Protein AF-0000000086890021 (afdb_homodimer)

InterPro domains:
  IPR001680 WD40 repeat [PF00400] (161-189)
  IPR001680 WD40 repeat [PF00400] (244-278)
  IPR001680 WD40 repeat [PF00400] (332-359)
  IPR001680 WD40 repeat [PS50082] (248-287)
  IPR001680 WD40 repeat [SM00320] (62-102)
  IPR001680 WD40 repeat [SM00320] (107-145)
  IPR001680 WD40 repeat [SM00320] (153-190)
  IPR001680 WD40 repeat [SM00320] (195-237)
  IPR001680 WD40 repeat [SM00320] (241-278)
  IPR001680 WD40 repeat [SM00320] (323-361)
  IPR001680 WD40 repeat [SM00320] (365-401)
  IPR001810 F-box domain [PF12937] (21-64)
  IPR001810 F-box domain [PS50181] (17-64)
  IPR015943 WD40/YVTN repeat-like-containing domain superfamily [G3DSA:2.130.10.10] (64-290)
  IPR015943 WD40/YVTN repeat-like-containing domain superfamily [G3DSA:2.130.10.10] (291-411)
  IPR036047 F-box-like domain superfamily [SSF81383] (19-305)
  IPR036322 WD40-repeat-containing domain superfamily [SSF50978] (89-401)

pLDDT: mean 88.98, std 16.71, range [21.19, 98.62]

Structure (mmCIF, N/CA/C/O backbone):
data_AF-0000000086890021-model_v1
#
loop_
_entity.id
_entity.type
_entity.pdbx_description
1 polymer 'F-box/WD repeat-containing protein 9-like'
#
loop_
_atom_site.group_PDB
_atom_site.id
_atom_site.type_symbol
_atom_site.label_atom_id
_atom_site.label_alt_id
_atom_site.label_comp_id
_atom_site.label_asym_id
_atom_site.label_entity_id
_atom_site.label_seq_id
_atom_site.pdbx_PDB_ins_code
_atom_site.Cartn_x
_atom_site.Cartn_y
_atom_site.Cartn_z
_atom_site.occupancy
_atom_site.B_iso_or_equiv
_atom_site.auth_seq_id
_atom_site.auth_comp_id
_atom_site.auth_asym_id
_atom_site.auth_atom_id
_atom_site.pdbx_PDB_model_num
ATOM 1 N N . MET A 1 1 ? 7.918 53.625 -31 1 24.52 1 MET A N 1
ATOM 2 C CA . MET A 1 1 ? 7.988 52.188 -31.219 1 24.52 1 MET A CA 1
ATOM 3 C C . MET A 1 1 ? 8.453 51.438 -29.953 1 24.52 1 MET A C 1
ATOM 5 O O . MET A 1 1 ? 9.633 51.5 -29.609 1 24.52 1 MET A O 1
ATOM 9 N N . CYS A 1 2 ? 7.539 51.375 -28.906 1 26 2 CYS A N 1
ATOM 10 C CA . CYS A 1 2 ? 7.555 51.219 -27.453 1 26 2 CYS A CA 1
ATOM 11 C C . CYS A 1 2 ? 7.977 49.781 -27.078 1 26 2 CYS A C 1
ATOM 13 O O . CYS A 1 2 ? 7.34 48.812 -27.5 1 26 2 CYS A O 1
ATOM 15 N N . ASP A 1 3 ? 9.289 49.562 -26.984 1 23.36 3 ASP A N 1
ATOM 16 C CA . ASP A 1 3 ? 10.086 48.375 -26.734 1 23.36 3 ASP A CA 1
ATOM 17 C C . ASP A 1 3 ? 9.641 47.656 -25.453 1 23.36 3 ASP A C 1
ATOM 19 O O . ASP A 1 3 ? 9.711 48.25 -24.359 1 23.36 3 ASP A O 1
ATOM 23 N N . GLU A 1 4 ? 8.555 46.844 -25.547 1 22.98 4 GLU A N 1
ATOM 24 C CA . GLU A 1 4 ? 7.812 46.031 -24.594 1 22.98 4 GLU A CA 1
ATOM 25 C C . GLU A 1 4 ? 8.742 45.062 -23.875 1 22.98 4 GLU A C 1
ATOM 27 O O . GLU A 1 4 ? 9.258 44.094 -24.484 1 22.98 4 GLU A O 1
ATOM 32 N N . SER A 1 5 ? 9.648 45.594 -23.016 1 21.84 5 SER A N 1
ATOM 33 C CA . SER A 1 5 ? 10.586 44.75 -22.266 1 21.84 5 SER A CA 1
ATOM 34 C C . SER A 1 5 ? 9.852 43.719 -21.422 1 21.84 5 SER A C 1
ATOM 36 O O . SER A 1 5 ? 9.102 44.062 -20.516 1 21.84 5 SER A O 1
ATOM 38 N N . ALA A 1 6 ? 9.422 42.531 -22.031 1 25.72 6 ALA A N 1
ATOM 39 C CA . ALA A 1 6 ? 8.836 41.281 -21.516 1 25.72 6 ALA A CA 1
ATOM 40 C C . ALA A 1 6 ? 9.609 40.781 -20.312 1 25.72 6 ALA A C 1
ATOM 42 O O . ALA A 1 6 ? 10.75 40.312 -20.453 1 25.72 6 ALA A O 1
ATOM 43 N N . SER A 1 7 ? 9.562 41.531 -19.203 1 21.59 7 SER A N 1
ATOM 44 C CA . SER A 1 7 ? 10.25 41.125 -17.984 1 21.59 7 SER A CA 1
ATOM 45 C C . SER A 1 7 ? 9.922 39.656 -17.656 1 21.59 7 SER A C 1
ATOM 47 O O . SER A 1 7 ? 8.742 39.281 -17.578 1 21.59 7 SER A O 1
ATOM 49 N N . CYS A 1 8 ? 10.82 38.688 -18.016 1 22.77 8 CYS A N 1
ATOM 50 C CA . CYS A 1 8 ? 10.914 37.25 -17.812 1 22.77 8 CYS A CA 1
ATOM 51 C C . CYS A 1 8 ? 10.742 36.875 -16.344 1 22.77 8 CYS A C 1
ATOM 53 O O . CYS A 1 8 ? 11.602 37.188 -15.516 1 22.77 8 CYS A O 1
ATOM 55 N N . ALA A 1 9 ? 9.531 36.969 -15.836 1 25.89 9 ALA A N 1
ATOM 56 C CA . ALA A 1 9 ? 9.172 36.375 -14.547 1 25.89 9 ALA A CA 1
ATOM 57 C C . ALA A 1 9 ? 9.766 34.969 -14.406 1 25.89 9 ALA A C 1
ATOM 59 O O . ALA A 1 9 ? 9.336 34.031 -15.086 1 25.89 9 ALA A O 1
ATOM 60 N N . HIS A 1 10 ? 11.109 34.938 -14.312 1 24.89 10 HIS A N 1
ATOM 61 C CA . HIS A 1 10 ? 11.734 33.656 -13.938 1 24.89 10 HIS A CA 1
ATOM 62 C C . HIS A 1 10 ? 11.023 33.031 -12.75 1 24.89 10 HIS A C 1
ATOM 64 O O . HIS A 1 10 ? 10.867 33.656 -11.703 1 24.89 10 HIS A O 1
ATOM 70 N N . ASP A 1 11 ? 10 32.25 -12.992 1 26.8 11 ASP A N 1
ATOM 71 C CA . ASP A 1 11 ? 9.328 31.281 -12.125 1 26.8 11 ASP A CA 1
ATOM 72 C C . ASP A 1 11 ? 10.32 30.578 -11.203 1 26.8 11 ASP A C 1
ATOM 74 O O . ASP A 1 11 ? 11.289 29.984 -11.664 1 26.8 11 ASP A O 1
ATOM 78 N N . SER A 1 12 ? 10.609 31.188 -10.078 1 26.41 12 SER A N 1
ATOM 79 C CA . SER A 1 12 ? 11.391 30.547 -9.016 1 26.41 12 SER A CA 1
ATOM 80 C C . SER A 1 12 ? 10.977 29.094 -8.828 1 26.41 12 SER A C 1
ATOM 82 O O . SER A 1 12 ? 9.852 28.812 -8.406 1 26.41 12 SER A O 1
ATOM 84 N N . GLU A 1 13 ? 11.359 28.188 -9.789 1 30.33 13 GLU A N 1
ATOM 85 C CA . GLU A 1 13 ? 11.375 26.734 -9.641 1 30.33 13 GLU A CA 1
ATOM 86 C C . GLU A 1 13 ? 11.93 26.328 -8.281 1 30.33 13 GLU A C 1
ATOM 88 O O . GLU A 1 13 ? 13.141 26.391 -8.055 1 30.33 13 GLU A O 1
ATOM 93 N N . THR A 1 14 ? 11.336 26.688 -7.18 1 31.55 14 THR A N 1
ATOM 94 C CA . THR A 1 14 ? 11.695 26.062 -5.914 1 31.55 14 THR A CA 1
ATOM 95 C C . THR A 1 14 ? 12.055 24.594 -6.113 1 31.55 14 THR A C 1
ATOM 97 O O . THR A 1 14 ? 11.32 23.859 -6.766 1 31.55 14 THR A O 1
ATOM 100 N N . ASP A 1 15 ? 13.297 24.281 -6.086 1 33.34 15 ASP A N 1
ATOM 101 C CA . ASP A 1 15 ? 13.922 22.969 -6.062 1 33.34 15 ASP A CA 1
ATOM 102 C C . ASP A 1 15 ? 13.109 22 -5.215 1 33.34 15 ASP A C 1
ATOM 104 O O . ASP A 1 15 ? 13.305 21.906 -4 1 33.34 15 ASP A O 1
ATOM 108 N N . ALA A 1 16 ? 11.859 21.953 -5.258 1 36.53 16 ALA A N 1
ATOM 109 C CA . ALA A 1 16 ? 11.117 20.844 -4.652 1 36.53 16 ALA A CA 1
ATOM 110 C C . ALA A 1 16 ? 11.828 19.516 -4.887 1 36.53 16 ALA A C 1
ATOM 112 O O . ALA A 1 16 ? 11.984 19.078 -6.031 1 36.53 16 ALA A O 1
ATOM 113 N N . GLN A 1 17 ? 12.789 19.109 -4.137 1 38.84 17 GLN A N 1
ATOM 114 C CA . GLN A 1 17 ? 13.234 17.719 -4.16 1 38.84 17 GLN A CA 1
ATOM 115 C C . GLN A 1 17 ? 12.109 16.781 -4.602 1 38.84 17 GLN A C 1
ATOM 117 O O . GLN A 1 17 ? 11.039 16.766 -3.998 1 38.84 17 GLN A O 1
ATOM 122 N N . MET A 1 18 ? 12.016 16.5 -5.805 1 42.06 18 MET A N 1
ATOM 123 C CA . MET A 1 18 ? 11.039 15.609 -6.445 1 42.06 18 MET A CA 1
ATOM 124 C C . MET A 1 18 ? 10.805 14.367 -5.598 1 42.06 18 MET A C 1
ATOM 126 O O . MET A 1 18 ? 11.742 13.625 -5.301 1 42.06 18 MET A O 1
ATOM 130 N N . SER A 1 19 ? 9.953 14.492 -4.637 1 50.53 19 SER A N 1
ATOM 131 C CA . SER A 1 19 ? 9.516 13.305 -3.908 1 50.53 19 SER A CA 1
ATOM 132 C C . SER A 1 19 ? 9.086 12.203 -4.867 1 50.53 19 SER A C 1
ATOM 134 O O . SER A 1 19 ? 8.688 12.477 -6.004 1 50.53 19 SER A O 1
ATOM 136 N N . LEU A 1 20 ? 9.555 11.055 -4.656 1 53.44 20 LEU A N 1
ATOM 137 C CA . LEU A 1 20 ? 9.164 9.867 -5.41 1 53.44 20 LEU A CA 1
ATOM 138 C C . LEU A 1 20 ? 7.688 9.914 -5.781 1 53.44 20 LEU A C 1
ATOM 140 O O . LEU A 1 20 ? 7.285 9.383 -6.812 1 53.44 20 LEU A O 1
ATOM 144 N N . LEU A 1 21 ? 6.91 10.68 -4.938 1 55 21 LEU A N 1
ATOM 145 C CA . LEU A 1 21 ? 5.473 10.75 -5.172 1 55 21 LEU A CA 1
ATOM 146 C C . LEU A 1 21 ? 5.156 11.633 -6.367 1 55 21 LEU A C 1
ATOM 148 O O . LEU A 1 21 ? 4.07 11.539 -6.949 1 55 21 LEU A O 1
ATOM 152 N N . ASP A 1 22 ? 6.129 12.57 -6.652 1 61.25 22 ASP A N 1
ATOM 153 C CA . ASP A 1 22 ? 5.91 13.445 -7.805 1 61.25 22 ASP A CA 1
ATOM 154 C C . ASP A 1 22 ? 6.402 12.789 -9.094 1 61.25 22 ASP A C 1
ATOM 156 O O . ASP A 1 22 ? 6.234 13.344 -10.18 1 61.25 22 ASP A O 1
ATOM 160 N N . LEU A 1 23 ? 6.938 11.555 -8.781 1 66.69 23 LEU A N 1
ATOM 161 C CA . LEU A 1 23 ? 7.512 10.898 -9.953 1 66.69 23 LEU A CA 1
ATOM 162 C C . LEU A 1 23 ? 6.422 10.25 -10.797 1 66.69 23 LEU A C 1
ATOM 164 O O . LEU A 1 23 ? 5.492 9.641 -10.266 1 66.69 23 LEU A O 1
ATOM 168 N N . PRO A 1 24 ? 6.504 10.492 -12.055 1 78.12 24 PRO A N 1
ATOM 169 C CA . PRO A 1 24 ? 5.59 9.797 -12.969 1 78.12 24 PRO A CA 1
ATOM 170 C C . PRO A 1 24 ? 5.621 8.281 -12.789 1 78.12 24 PRO A C 1
ATOM 172 O O . PRO A 1 24 ? 6.629 7.727 -12.336 1 78.12 24 PRO A O 1
ATOM 175 N N . ILE A 1 25 ? 4.457 7.672 -12.953 1 82.88 25 ILE A N 1
ATOM 176 C CA . ILE A 1 25 ? 4.277 6.234 -12.797 1 82.88 25 ILE A CA 1
ATOM 177 C C . ILE A 1 25 ? 5.34 5.488 -13.609 1 82.88 25 ILE A C 1
ATOM 179 O O . ILE A 1 25 ? 5.758 4.391 -13.234 1 82.88 25 ILE A O 1
ATOM 183 N N . GLU A 1 26 ? 5.836 6.125 -14.57 1 83.94 26 GLU A N 1
ATOM 184 C CA . GLU A 1 26 ? 6.809 5.516 -15.469 1 83.94 26 GLU A CA 1
ATOM 185 C C . GLU A 1 26 ? 8.109 5.188 -14.742 1 83.94 26 GLU A C 1
ATOM 187 O O . GLU A 1 26 ? 8.781 4.211 -15.07 1 83.94 26 GLU A O 1
ATOM 192 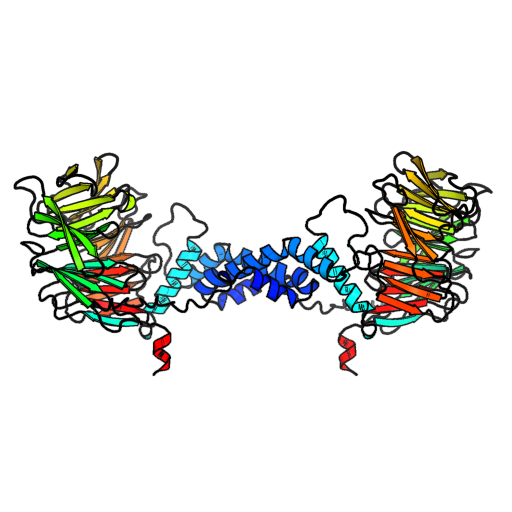N N . ILE A 1 27 ? 8.43 6.062 -13.797 1 85.06 27 ILE A N 1
ATOM 193 C CA . ILE A 1 27 ? 9.656 5.832 -13.055 1 85.06 27 ILE A CA 1
ATOM 194 C C . ILE A 1 27 ? 9.508 4.59 -12.172 1 85.06 27 ILE A C 1
ATOM 196 O O . ILE A 1 27 ? 10.43 3.785 -12.055 1 85.06 27 ILE A O 1
ATOM 200 N N . PHE A 1 28 ? 8.352 4.426 -11.547 1 88.31 28 PHE A N 1
ATOM 201 C CA . PHE A 1 28 ? 8.094 3.248 -10.727 1 88.31 28 PHE A CA 1
ATOM 202 C C . PHE A 1 28 ? 8.156 1.978 -11.562 1 88.31 28 PHE A C 1
ATOM 204 O O . PHE A 1 28 ? 8.727 0.972 -11.141 1 88.31 28 PHE A O 1
ATOM 211 N N . LEU A 1 29 ? 7.559 2.041 -12.727 1 89.06 29 LEU A N 1
ATOM 212 C CA . LEU A 1 29 ? 7.582 0.903 -13.633 1 89.06 29 LEU A CA 1
ATOM 213 C C . LEU A 1 29 ? 9.008 0.58 -14.07 1 89.06 29 LEU A C 1
ATOM 215 O O . LEU A 1 29 ? 9.367 -0.591 -14.211 1 89.06 29 LEU A O 1
ATOM 219 N N . HIS A 1 30 ? 9.758 1.675 -14.305 1 88.44 30 HIS A N 1
ATOM 220 C CA . HIS A 1 30 ? 11.156 1.497 -14.664 1 88.44 30 HIS A CA 1
ATOM 221 C C . HIS A 1 30 ? 11.93 0.801 -13.547 1 88.44 30 HIS A C 1
ATOM 223 O O . HIS A 1 30 ? 12.742 -0.086 -13.812 1 88.44 30 HIS A O 1
ATOM 229 N N . ILE A 1 31 ? 11.68 1.181 -12.32 1 88.12 31 ILE A N 1
ATOM 230 C CA . ILE A 1 31 ? 12.312 0.533 -11.18 1 88.12 31 ILE A CA 1
ATOM 231 C C . ILE A 1 31 ? 11.922 -0.943 -11.141 1 88.12 31 ILE A C 1
ATOM 233 O O . ILE A 1 31 ? 12.781 -1.812 -10.945 1 88.12 31 ILE A O 1
ATOM 237 N N . CYS A 1 32 ? 10.672 -1.256 -11.359 1 90.69 32 CYS A N 1
ATOM 238 C CA . CYS A 1 32 ? 10.172 -2.627 -11.344 1 90.69 32 CYS A CA 1
ATOM 239 C C . CYS A 1 32 ? 10.828 -3.459 -12.438 1 90.69 32 CYS A C 1
ATOM 241 O O . CYS A 1 32 ? 10.984 -4.672 -12.297 1 90.69 32 CYS A O 1
ATOM 243 N N . SER A 1 33 ? 11.18 -2.826 -13.516 1 89.75 33 SER A N 1
ATOM 244 C CA . SER A 1 33 ? 11.742 -3.539 -14.656 1 89.75 33 SER A CA 1
ATOM 245 C C . SER A 1 33 ? 13.117 -4.117 -14.32 1 89.75 33 SER A C 1
ATOM 247 O O . SER A 1 33 ? 13.594 -5.027 -15 1 89.75 33 SER A O 1
ATOM 249 N N . PHE A 1 34 ? 13.773 -3.576 -13.266 1 91 34 PHE A N 1
ATOM 250 C CA . PHE A 1 34 ? 15.102 -4.039 -12.898 1 91 34 PHE A CA 1
ATOM 251 C C . PHE A 1 34 ? 15.023 -5.215 -11.93 1 91 34 PHE A C 1
ATOM 253 O O . PHE A 1 34 ? 16.031 -5.836 -11.609 1 91 34 PHE A O 1
ATOM 260 N N . LEU A 1 35 ? 13.875 -5.547 -11.477 1 92.75 35 LEU A N 1
ATOM 261 C CA . LEU A 1 35 ? 13.719 -6.582 -10.453 1 92.75 35 LEU A CA 1
ATOM 262 C C . LEU A 1 35 ? 13.055 -7.824 -11.039 1 92.75 35 LEU A C 1
ATOM 264 O O . LEU A 1 35 ? 12.273 -7.73 -11.992 1 92.75 35 LEU A O 1
ATOM 268 N N . GLU A 1 36 ? 13.375 -8.969 -10.453 1 93.81 36 GLU A N 1
ATOM 269 C CA . GLU A 1 36 ? 12.742 -10.227 -10.859 1 93.81 36 GLU A CA 1
ATOM 270 C C . GLU A 1 36 ? 11.281 -10.266 -10.43 1 93.81 36 GLU A C 1
ATOM 272 O O . GLU A 1 36 ? 10.906 -9.672 -9.414 1 93.81 36 GLU A O 1
ATOM 277 N N . ALA A 1 37 ? 10.477 -10.977 -11.172 1 94.06 37 ALA A N 1
ATOM 278 C CA . ALA A 1 37 ? 9.055 -11.086 -10.875 1 94.06 37 ALA A CA 1
ATOM 279 C C . ALA A 1 37 ? 8.82 -11.648 -9.477 1 94.06 37 ALA A C 1
ATOM 281 O O . ALA A 1 37 ? 7.906 -11.211 -8.773 1 94.06 37 ALA A O 1
ATOM 282 N N . SER A 1 38 ? 9.594 -12.555 -9.109 1 93.69 38 SER A N 1
ATOM 283 C CA . SER A 1 38 ? 9.445 -13.156 -7.785 1 93.69 38 SER A CA 1
ATOM 284 C C . SER A 1 38 ? 9.68 -12.133 -6.684 1 93.69 38 SER A C 1
ATOM 286 O O . SER A 1 38 ? 8.953 -12.102 -5.691 1 93.69 38 SER A O 1
ATOM 288 N N . THR A 1 39 ? 10.727 -11.312 -6.867 1 93 39 THR A N 1
ATOM 289 C CA . THR A 1 39 ? 11.031 -10.258 -5.906 1 93 39 THR A CA 1
ATOM 290 C C . THR A 1 39 ? 9.891 -9.242 -5.84 1 93 39 THR A C 1
ATOM 292 O O . THR A 1 39 ? 9.5 -8.812 -4.754 1 93 39 THR A O 1
ATOM 295 N N . LEU A 1 40 ? 9.422 -8.883 -6.984 1 93.62 40 LEU A N 1
ATOM 296 C CA . LEU A 1 40 ? 8.32 -7.926 -7.051 1 93.62 40 LEU A CA 1
ATOM 297 C C . LEU A 1 40 ? 7.078 -8.477 -6.363 1 93.62 40 LEU A C 1
ATOM 299 O O . LEU A 1 40 ? 6.457 -7.789 -5.551 1 93.62 40 LEU A O 1
ATOM 303 N N . ALA A 1 41 ? 6.789 -9.695 -6.613 1 92.25 41 ALA A N 1
ATOM 304 C CA . ALA A 1 41 ? 5.527 -10.297 -6.18 1 92.25 41 ALA A CA 1
ATOM 305 C C . ALA A 1 41 ? 5.59 -10.695 -4.707 1 92.25 41 ALA A C 1
ATOM 307 O O . ALA A 1 41 ? 4.625 -10.508 -3.967 1 92.25 41 ALA A O 1
ATOM 308 N N . TYR A 1 42 ? 6.75 -11.164 -4.305 1 91.5 42 TYR A N 1
ATOM 309 C CA . TYR A 1 42 ? 6.758 -11.812 -2.998 1 91.5 42 TYR A CA 1
ATOM 310 C C . TYR A 1 42 ? 7.539 -10.984 -1.984 1 91.5 42 TYR A C 1
ATOM 312 O O . TYR A 1 42 ? 7.527 -11.281 -0.788 1 91.5 42 TYR A O 1
ATOM 320 N N . THR A 1 43 ? 8.227 -9.953 -2.369 1 89.94 43 THR A N 1
ATOM 321 C CA . THR A 1 43 ? 8.984 -9.125 -1.443 1 89.94 43 THR A CA 1
ATOM 322 C C . THR A 1 43 ? 8.508 -7.672 -1.499 1 89.94 43 THR A C 1
ATOM 324 O O . THR A 1 43 ? 7.922 -7.172 -0.54 1 89.94 43 THR A O 1
ATOM 327 N N . LEU A 1 44 ? 8.641 -7.09 -2.648 1 91.06 44 LEU A N 1
ATOM 328 C CA . LEU A 1 44 ? 8.367 -5.66 -2.762 1 91.06 44 LEU A CA 1
ATOM 329 C C . LEU A 1 44 ? 6.891 -5.371 -2.496 1 91.06 44 LEU A C 1
ATOM 331 O O . LEU A 1 44 ? 6.562 -4.465 -1.728 1 91.06 44 LEU A O 1
ATOM 335 N N . SER A 1 45 ? 5.992 -6.156 -3.098 1 90.69 45 SER A N 1
ATOM 336 C CA . SER A 1 45 ? 4.555 -5.922 -2.971 1 90.69 45 SER A CA 1
ATOM 337 C C . SER A 1 45 ? 4.098 -6.07 -1.524 1 90.69 45 SER A C 1
ATOM 339 O O . SER A 1 45 ? 3.494 -5.156 -0.961 1 90.69 45 SER A O 1
ATOM 341 N N . PRO A 1 46 ? 4.465 -7.141 -0.875 1 90.81 46 PRO A N 1
ATOM 342 C CA . PRO A 1 46 ? 4.008 -7.281 0.511 1 90.81 46 PRO A CA 1
ATOM 343 C C . PRO A 1 46 ? 4.66 -6.262 1.448 1 90.81 46 PRO A C 1
ATOM 345 O O . PRO A 1 46 ? 4.023 -5.805 2.402 1 90.81 46 PRO A O 1
ATOM 348 N N . VAL A 1 47 ? 5.93 -5.93 1.242 1 89.38 47 VAL A N 1
ATOM 349 C CA . VAL A 1 47 ? 6.629 -4.961 2.078 1 89.38 47 VAL A CA 1
ATOM 350 C C . VAL A 1 47 ? 5.977 -3.588 1.935 1 89.38 47 VAL A C 1
ATOM 352 O O . VAL A 1 47 ? 5.719 -2.908 2.93 1 89.38 47 VAL A O 1
ATOM 355 N N . CYS A 1 48 ? 5.738 -3.197 0.679 1 90.62 48 CYS A N 1
ATOM 356 C CA . CYS A 1 48 ? 5.102 -1.911 0.429 1 90.62 48 CYS A CA 1
ATOM 357 C C . CYS A 1 48 ? 3.686 -1.887 0.992 1 90.62 48 CYS A C 1
ATOM 359 O O . CYS A 1 48 ? 3.24 -0.867 1.521 1 90.62 48 CYS A O 1
ATOM 361 N N . LYS A 1 49 ? 2.971 -2.963 0.874 1 90.88 49 LYS A N 1
ATOM 362 C CA . LYS A 1 49 ? 1.639 -3.059 1.465 1 90.88 49 LYS A CA 1
ATOM 363 C C . LYS A 1 49 ? 1.693 -2.863 2.977 1 90.88 49 LYS A C 1
ATOM 365 O O . LYS A 1 49 ? 0.895 -2.111 3.541 1 90.88 49 LYS A O 1
ATOM 370 N N . GLN A 1 50 ? 2.648 -3.477 3.607 1 90.31 50 GLN A N 1
ATOM 371 C CA . GLN A 1 50 ? 2.758 -3.42 5.059 1 90.31 50 GLN A CA 1
ATOM 372 C C . GLN A 1 50 ? 3.08 -2.006 5.535 1 90.31 50 GLN A C 1
ATOM 374 O O . GLN A 1 50 ? 2.461 -1.502 6.473 1 90.31 50 GLN A O 1
ATOM 379 N N . PHE A 1 51 ? 4.02 -1.34 4.891 1 92 51 PHE A N 1
ATOM 380 C CA . PHE A 1 51 ? 4.352 0.033 5.246 1 92 51 PHE A CA 1
ATOM 381 C C . PHE A 1 51 ? 3.162 0.957 5.02 1 92 51 PHE A C 1
ATOM 383 O O . PHE A 1 51 ? 2.873 1.824 5.844 1 92 51 PHE A O 1
ATOM 390 N N . TYR A 1 52 ? 2.506 0.71 3.914 1 90.81 52 TYR A N 1
ATOM 391 C CA . TYR A 1 52 ? 1.352 1.541 3.596 1 90.81 52 TYR A CA 1
ATOM 392 C C . TYR A 1 52 ? 0.271 1.404 4.66 1 90.81 52 TYR A C 1
ATOM 394 O O . TYR A 1 52 ? -0.298 2.402 5.109 1 90.81 52 TYR A O 1
ATOM 402 N N . LEU A 1 53 ? 0.078 0.214 5.109 1 90.19 53 LEU A N 1
ATOM 403 C CA . LEU A 1 53 ? -0.967 -0.042 6.094 1 90.19 53 LEU A CA 1
ATOM 404 C C . LEU A 1 53 ? -0.575 0.513 7.457 1 90.19 53 LEU A C 1
ATOM 406 O O . LEU A 1 53 ? -1.406 1.095 8.156 1 90.19 53 LEU A O 1
ATOM 410 N N . ILE A 1 54 ? 0.618 0.382 7.836 1 91.44 54 ILE A N 1
ATOM 411 C CA . ILE A 1 54 ? 1.112 0.862 9.125 1 91.44 54 ILE A CA 1
ATOM 412 C C . ILE A 1 54 ? 1.015 2.385 9.18 1 91.44 54 ILE A C 1
ATOM 414 O O . ILE A 1 54 ? 0.578 2.951 10.18 1 91.44 54 ILE A O 1
ATOM 418 N N . LEU A 1 55 ? 1.332 3.094 8.109 1 92.88 55 LEU A N 1
ATOM 419 C CA . LEU A 1 55 ? 1.413 4.551 8.094 1 92.88 55 LEU A CA 1
ATOM 420 C C . LEU A 1 55 ? 0.032 5.172 7.914 1 92.88 55 LEU A C 1
ATOM 422 O O . LEU A 1 55 ? -0.154 6.367 8.156 1 92.88 55 LEU A O 1
ATOM 426 N N . ARG A 1 56 ? -0.839 4.316 7.461 1 90.19 56 ARG A N 1
ATOM 427 C CA . ARG A 1 56 ? -2.215 4.785 7.328 1 90.19 56 ARG A CA 1
ATOM 428 C C . ARG A 1 56 ? -2.951 4.699 8.664 1 90.19 56 ARG A C 1
ATOM 430 O O . ARG A 1 56 ? -3.916 5.43 8.891 1 90.19 56 ARG A O 1
ATOM 437 N N . ASP A 1 57 ? -2.441 3.928 9.547 1 89.81 57 ASP A N 1
ATOM 438 C CA . ASP A 1 57 ? -3.055 3.727 10.852 1 89.81 57 ASP A CA 1
ATOM 439 C C . ASP A 1 57 ? -2.643 4.832 11.828 1 89.81 57 ASP A C 1
ATOM 441 O O . ASP A 1 57 ? -1.466 5.184 11.914 1 89.81 57 ASP A O 1
ATOM 445 N N . ASP A 1 58 ? -3.559 5.254 12.664 1 91.19 58 ASP A N 1
ATOM 446 C CA . ASP A 1 58 ? -3.33 6.371 13.578 1 91.19 58 ASP A CA 1
ATOM 447 C C . ASP A 1 58 ? -2.486 5.934 14.773 1 91.19 58 ASP A C 1
ATOM 449 O O . ASP A 1 58 ? -1.893 6.773 15.461 1 91.19 58 ASP A O 1
ATOM 453 N N . SER A 1 59 ? -2.469 4.695 15.031 1 90.12 59 SER A N 1
ATOM 454 C CA . SER A 1 59 ? -1.824 4.195 16.234 1 90.12 59 SER A CA 1
ATOM 455 C C . SER A 1 59 ? -0.348 4.578 16.281 1 90.12 59 SER A C 1
ATOM 457 O O . SER A 1 59 ? 0.177 4.941 17.328 1 90.12 59 SER A O 1
ATOM 459 N N . LEU A 1 60 ? 0.249 4.5 15.164 1 91.81 60 LEU A N 1
ATOM 460 C CA . LEU A 1 60 ? 1.664 4.852 15.117 1 91.81 60 LEU A CA 1
ATOM 461 C C . LEU A 1 60 ? 1.869 6.328 15.445 1 91.81 60 LEU A C 1
ATOM 463 O O . LEU A 1 60 ? 2.75 6.672 16.234 1 91.81 60 LEU A O 1
ATOM 467 N N . TRP A 1 61 ? 1.084 7.148 14.828 1 93.25 61 TRP A N 1
ATOM 468 C CA . TRP A 1 61 ? 1.226 8.586 15 1 93.25 61 TRP A CA 1
ATOM 469 C C . TRP A 1 61 ? 0.895 9 16.438 1 93.25 61 TRP A C 1
ATOM 471 O O . TRP A 1 61 ? 1.591 9.828 17.016 1 93.25 61 TRP A O 1
ATOM 481 N N . LYS A 1 62 ? -0.197 8.445 16.984 1 91.19 62 LYS A N 1
ATOM 482 C CA . LYS A 1 62 ? -0.569 8.711 18.375 1 91.19 62 LYS A CA 1
ATOM 483 C C . LYS A 1 62 ? 0.563 8.336 19.328 1 91.19 62 LYS A C 1
ATOM 485 O O . LYS A 1 62 ? 0.881 9.102 20.234 1 91.19 62 LYS A O 1
ATOM 490 N N . ALA A 1 63 ? 1.134 7.172 19.094 1 91.44 63 ALA A N 1
ATOM 491 C CA . ALA A 1 63 ? 2.236 6.715 19.938 1 91.44 63 ALA A CA 1
ATOM 492 C C . ALA A 1 63 ? 3.432 7.656 19.828 1 91.44 63 ALA A C 1
ATOM 494 O O . ALA A 1 63 ? 4.094 7.938 20.828 1 91.44 63 ALA A O 1
ATOM 495 N N . ARG A 1 64 ? 3.678 8.117 18.656 1 92.31 64 ARG A N 1
ATOM 496 C CA . ARG A 1 64 ? 4.805 9.016 18.422 1 92.31 64 ARG A CA 1
ATOM 497 C C . ARG A 1 64 ? 4.594 10.352 19.125 1 92.31 64 ARG A C 1
ATOM 499 O O . ARG A 1 64 ? 5.52 10.883 19.734 1 92.31 64 ARG A O 1
ATOM 506 N N . VAL A 1 65 ? 3.408 10.875 19.031 1 93.25 65 VAL A N 1
ATOM 507 C CA . VAL A 1 65 ? 3.07 12.141 19.672 1 93.25 65 VAL A CA 1
ATOM 508 C C . VAL A 1 65 ? 3.152 11.992 21.188 1 93.25 65 VAL A C 1
ATOM 510 O O . VAL A 1 65 ? 3.715 12.852 21.875 1 93.25 65 VAL A O 1
ATOM 513 N N . ASN A 1 66 ? 2.646 10.914 21.719 1 91.19 66 ASN A N 1
ATOM 514 C CA . ASN A 1 66 ? 2.604 10.688 23.156 1 91.19 66 ASN A CA 1
ATOM 515 C C . ASN A 1 66 ? 4.004 10.5 23.734 1 91.19 66 ASN A C 1
ATOM 517 O O . ASN A 1 66 ? 4.223 10.727 24.938 1 91.19 66 ASN A O 1
ATOM 521 N N . ARG A 1 67 ? 4.918 10.125 22.938 1 90.62 67 ARG A N 1
ATOM 522 C CA . ARG A 1 67 ? 6.281 9.898 23.391 1 90.62 67 ARG A CA 1
ATOM 523 C C . ARG A 1 67 ? 7.062 11.203 23.469 1 90.62 67 ARG A C 1
ATOM 525 O O . ARG A 1 67 ? 8.125 11.266 24.078 1 90.62 67 ARG A O 1
ATOM 532 N N . MET A 1 68 ? 6.582 12.266 22.875 1 90.38 68 MET A N 1
ATOM 533 C CA . MET A 1 68 ? 7.312 13.531 22.828 1 90.38 68 MET A CA 1
ATOM 534 C C . MET A 1 68 ? 7.375 14.188 24.203 1 90.38 68 MET A C 1
ATOM 536 O O . MET A 1 68 ? 8.383 14.797 24.562 1 90.38 68 MET A O 1
ATOM 540 N N . TRP A 1 69 ? 6.207 14.109 24.891 1 89.38 69 TRP A N 1
ATOM 541 C CA . TRP A 1 69 ? 6.16 14.68 26.234 1 89.38 69 TRP A CA 1
ATOM 542 C C . TRP A 1 69 ? 5.547 13.688 27.219 1 89.38 69 TRP A C 1
ATOM 544 O O . TRP A 1 69 ? 4.426 13.219 27.031 1 89.38 69 TRP A O 1
ATOM 554 N N . THR A 1 70 ? 6.25 13.391 28.203 1 86.62 70 THR A N 1
ATOM 555 C CA . THR A 1 70 ? 5.793 12.406 29.172 1 86.62 70 THR A CA 1
ATOM 556 C C . THR A 1 70 ? 4.824 13.039 30.172 1 86.62 70 THR A C 1
ATOM 558 O O . THR A 1 70 ? 3.977 12.352 30.75 1 86.62 70 THR A O 1
ATOM 561 N N . ASP A 1 71 ? 4.895 14.312 30.375 1 92.06 71 ASP A N 1
ATOM 562 C CA . ASP A 1 71 ? 4.102 14.977 31.406 1 92.06 71 ASP A CA 1
ATOM 563 C C . ASP A 1 71 ? 3.066 15.914 30.781 1 92.06 71 ASP A C 1
ATOM 565 O O . ASP A 1 71 ? 2.66 16.891 31.406 1 92.06 71 ASP A O 1
ATOM 569 N N . ALA A 1 72 ? 2.727 15.672 29.578 1 93.12 72 ALA A N 1
ATOM 570 C CA . ALA A 1 72 ? 1.729 16.5 28.906 1 93.12 72 ALA A CA 1
ATOM 571 C C . ALA A 1 72 ? 0.874 15.664 27.953 1 93.12 72 ALA A C 1
ATOM 573 O O . ALA A 1 72 ? 1.31 14.617 27.469 1 93.12 72 ALA A O 1
ATOM 574 N N . SER A 1 73 ? -0.258 16.094 27.75 1 93 73 SER A N 1
ATOM 575 C CA . SER A 1 73 ? -1.168 15.398 26.844 1 93 73 SER A CA 1
ATOM 576 C C . SER A 1 73 ? -1.463 16.219 25.594 1 93 73 SER A C 1
ATOM 578 O O . SER A 1 73 ? -1.457 17.453 25.656 1 93 73 SER A O 1
ATOM 580 N N . TYR A 1 74 ? -1.729 15.625 24.547 1 93 74 TYR A N 1
ATOM 581 C CA . TYR A 1 74 ? -2.098 16.234 23.281 1 93 74 TYR A CA 1
ATOM 582 C C . TYR A 1 74 ? -3.324 15.562 22.688 1 93 74 TYR A C 1
ATOM 584 O O . TYR A 1 74 ? -3.416 14.328 22.672 1 93 74 TYR A O 1
ATOM 592 N N . PRO A 1 75 ? -4.234 16.203 22.094 1 89.69 75 PRO A N 1
ATOM 593 C CA . PRO A 1 75 ? -4.367 17.656 22.094 1 89.69 75 PRO A CA 1
ATOM 594 C C . PRO A 1 75 ? -4.855 18.203 23.438 1 89.69 75 PRO A C 1
ATOM 596 O O . PRO A 1 75 ? -5.051 17.438 24.391 1 89.69 75 PRO A O 1
ATOM 599 N N . VAL A 1 76 ? -4.949 19.547 23.5 1 91.25 76 VAL A N 1
ATOM 600 C CA . VAL A 1 76 ? -5.324 20.188 24.75 1 91.25 76 VAL A CA 1
ATOM 601 C C . VAL A 1 76 ? -6.727 19.75 25.156 1 91.25 76 VAL A C 1
ATOM 603 O O . VAL A 1 76 ? -6.992 19.516 26.344 1 91.25 76 VAL A O 1
ATOM 606 N N . LEU A 1 77 ? -7.605 19.688 24.188 1 88.38 77 LEU A N 1
ATOM 607 C CA . LEU A 1 77 ? -8.953 19.172 24.422 1 88.38 77 LEU A CA 1
ATOM 608 C C . LEU A 1 77 ? -9.266 18.016 23.484 1 88.38 77 LEU A C 1
ATOM 610 O O . LEU A 1 77 ? -8.633 17.875 22.438 1 88.38 77 LEU A O 1
ATOM 614 N N . ARG A 1 78 ? -10.25 17.219 23.828 1 81.25 78 ARG A N 1
ATOM 615 C CA . ARG A 1 78 ? -10.672 16.094 23.016 1 81.25 78 ARG A CA 1
ATOM 616 C C . ARG A 1 78 ? -11.281 16.578 21.703 1 81.25 78 ARG A C 1
ATOM 618 O O . ARG A 1 78 ? -12.047 17.547 21.672 1 81.25 78 ARG A O 1
ATOM 625 N N . LEU A 1 79 ? -10.828 15.898 20.656 1 79.12 79 LEU A N 1
ATOM 626 C CA . LEU A 1 79 ? -11.305 16.25 19.328 1 79.12 79 LEU A CA 1
ATOM 627 C C . LEU A 1 79 ? -12.742 15.773 19.125 1 79.12 79 LEU A C 1
ATOM 629 O O . LEU A 1 79 ? -13.133 14.734 19.656 1 79.12 79 LEU A O 1
ATOM 633 N N . ALA A 1 80 ? -13.516 16.594 18.5 1 66.38 80 ALA A N 1
ATOM 634 C CA . ALA A 1 80 ? -14.875 16.156 18.188 1 66.38 80 ALA A CA 1
ATOM 635 C C . ALA A 1 80 ? -14.883 15.039 17.156 1 66.38 80 ALA A C 1
ATOM 637 O O . ALA A 1 80 ? -15.594 14.047 17.312 1 66.38 80 ALA A O 1
ATOM 638 N N . LYS A 1 81 ? -14.258 15.211 15.977 1 64.12 81 LYS A N 1
ATOM 639 C CA . LYS A 1 81 ? -14.289 14.203 14.914 1 64.12 81 LYS A CA 1
ATOM 640 C C . LYS A 1 81 ? -12.883 13.711 14.578 1 64.12 81 LYS A C 1
ATOM 642 O O . LYS A 1 81 ? -11.961 14.508 14.414 1 64.12 81 LYS A O 1
ATOM 647 N N . ASP A 1 82 ? -12.773 12.414 14.906 1 59.75 82 ASP A N 1
ATOM 648 C CA . ASP A 1 82 ? -11.5 11.766 14.641 1 59.75 82 ASP A CA 1
ATOM 649 C C . ASP A 1 82 ? -11.234 11.664 13.141 1 59.75 82 ASP A C 1
ATOM 651 O O . ASP A 1 82 ? -11.945 10.953 12.43 1 59.75 82 ASP A O 1
ATOM 655 N N . ASN A 1 83 ? -10.75 12.711 12.594 1 64.81 83 ASN A N 1
ATOM 656 C CA . ASN A 1 83 ? -10.391 12.562 11.188 1 64.81 83 ASN A CA 1
ATOM 657 C C . ASN A 1 83 ? -9.125 11.727 11.016 1 64.81 83 ASN A C 1
ATOM 659 O O . ASN A 1 83 ? -8.195 11.836 11.812 1 64.81 83 ASN A O 1
ATOM 663 N N . ASN A 1 84 ? -9.25 10.812 10.164 1 70.19 84 ASN A N 1
ATOM 664 C CA . ASN A 1 84 ? -8.242 9.805 9.867 1 70.19 84 ASN A CA 1
ATOM 665 C C . ASN A 1 84 ? -6.875 10.438 9.609 1 70.19 84 ASN A C 1
ATOM 667 O O . ASN A 1 84 ? -5.859 9.742 9.586 1 70.19 84 ASN A O 1
ATOM 671 N N . LEU A 1 85 ? -6.848 11.812 9.641 1 85.5 85 LEU A N 1
ATOM 672 C CA . LEU A 1 85 ? -5.562 12.398 9.281 1 85.5 85 LEU A CA 1
ATOM 673 C C . LEU A 1 85 ? -5.047 13.305 10.391 1 85.5 85 LEU A C 1
ATOM 675 O O . LEU A 1 85 ? -3.92 13.805 10.32 1 85.5 85 LEU A O 1
ATOM 679 N N . PHE A 1 86 ? -5.727 13.422 11.453 1 90.31 86 PHE A N 1
ATOM 680 C CA . PHE A 1 86 ? -5.398 14.398 12.477 1 90.31 86 PHE A CA 1
ATOM 681 C C . PHE A 1 86 ? -4.051 14.094 13.117 1 90.31 86 PHE A C 1
ATOM 683 O O . PHE A 1 86 ? -3.176 14.953 13.18 1 90.31 86 PHE A O 1
ATOM 690 N N . TRP A 1 87 ? -3.945 12.859 13.477 1 91.81 87 TRP A N 1
ATOM 691 C CA . TRP A 1 87 ? -2.75 12.484 14.227 1 91.81 87 TRP A CA 1
ATOM 692 C C . TRP A 1 87 ? -1.512 12.539 13.336 1 91.81 87 TRP A C 1
ATOM 694 O O . TRP A 1 87 ? -0.44 12.961 13.781 1 91.81 87 TRP A O 1
ATOM 704 N N . ARG A 1 88 ? -1.676 12.102 12.148 1 92.88 88 ARG A N 1
ATOM 705 C CA . ARG A 1 88 ? -0.57 12.164 11.203 1 92.88 88 ARG A CA 1
ATOM 706 C C . ARG A 1 88 ? -0.111 13.602 10.984 1 92.88 88 ARG A C 1
ATOM 708 O O . ARG A 1 88 ? 1.078 13.906 11.102 1 92.88 88 ARG A O 1
ATOM 715 N N . LEU A 1 89 ? -1.045 14.477 10.734 1 93.25 89 LEU A N 1
ATOM 716 C CA . LEU A 1 89 ? -0.737 15.883 10.484 1 93.25 89 LEU A CA 1
ATOM 717 C C . LEU A 1 89 ? -0.212 16.562 11.742 1 93.25 89 LEU A C 1
ATOM 719 O O . LEU A 1 89 ? 0.696 17.391 11.672 1 93.25 89 LEU A O 1
ATOM 723 N N . ALA A 1 90 ? -0.781 16.203 12.82 1 94 90 ALA A N 1
ATOM 724 C CA . ALA A 1 90 ? -0.336 16.75 14.094 1 94 90 ALA A CA 1
ATOM 725 C C . ALA A 1 90 ? 1.104 16.328 14.398 1 94 90 ALA A C 1
ATOM 727 O O . ALA A 1 90 ? 1.914 17.156 14.82 1 94 90 ALA A O 1
ATOM 728 N N . CYS A 1 91 ? 1.35 15.062 14.188 1 95.12 91 CYS A N 1
ATOM 729 C CA . CYS A 1 91 ? 2.691 14.562 14.453 1 95.12 91 CYS A CA 1
ATOM 730 C C . CYS A 1 91 ? 3.725 15.281 13.594 1 95.12 91 CYS A C 1
ATOM 732 O O . CYS A 1 91 ? 4.785 15.672 14.094 1 95.12 91 CYS A O 1
ATOM 734 N N . VAL A 1 92 ? 3.416 15.469 12.352 1 95.44 92 VAL A N 1
ATOM 735 C CA . VAL A 1 92 ? 4.312 16.156 11.43 1 95.44 92 VAL A CA 1
ATOM 736 C C . VAL A 1 92 ? 4.543 17.594 11.906 1 95.44 92 VAL A C 1
ATOM 738 O O . VAL A 1 92 ? 5.684 18.062 11.953 1 95.44 92 VAL A O 1
ATOM 741 N N . ALA A 1 93 ? 3.518 18.203 12.25 1 96.06 93 ALA A N 1
ATOM 742 C CA . ALA A 1 93 ? 3.594 19.594 12.68 1 96.06 93 ALA A CA 1
ATOM 743 C C . ALA A 1 93 ? 4.375 19.719 13.992 1 96.06 93 ALA A C 1
ATOM 745 O O . ALA A 1 93 ? 5.215 20.609 14.133 1 96.06 93 ALA A O 1
ATOM 746 N N . LEU A 1 94 ? 4.125 18.891 14.922 1 96.62 94 LEU A N 1
ATOM 747 C CA . LEU A 1 94 ? 4.77 18.922 16.234 1 96.62 94 LEU A CA 1
ATOM 748 C C . LEU A 1 94 ? 6.273 18.719 16.094 1 96.62 94 LEU A C 1
ATOM 750 O O . LEU A 1 94 ? 7.066 19.484 16.656 1 96.62 94 LEU A O 1
ATOM 754 N N . GLU A 1 95 ? 6.633 17.703 15.406 1 94.81 95 GLU A N 1
ATOM 755 C CA . GLU A 1 95 ? 8.055 17.422 15.242 1 94.81 95 GLU A CA 1
ATOM 756 C C . GLU A 1 95 ? 8.773 18.562 14.523 1 94.81 95 GLU A C 1
ATOM 758 O O . GLU A 1 95 ? 9.906 18.891 14.859 1 94.81 95 GLU A O 1
ATOM 763 N N . LYS A 1 96 ? 8.086 19.109 13.539 1 94.38 96 LYS A N 1
ATOM 764 C CA . LYS A 1 96 ? 8.672 20.219 12.812 1 94.38 96 LYS A CA 1
ATOM 765 C C . LYS A 1 96 ? 8.922 21.406 13.742 1 94.38 96 LYS A C 1
ATOM 767 O O . LYS A 1 96 ? 10.008 21.984 13.742 1 94.38 96 LYS A O 1
ATOM 772 N N . GLN A 1 97 ? 7.945 21.75 14.508 1 95.06 97 GLN A N 1
ATOM 773 C CA . GLN A 1 97 ? 8.055 22.922 15.391 1 95.06 97 GLN A CA 1
ATOM 774 C C . GLN A 1 97 ? 9.078 22.672 16.5 1 95.06 97 GLN A C 1
ATOM 776 O O . GLN A 1 97 ? 9.836 23.578 16.844 1 95.06 97 GLN A O 1
ATOM 781 N N . VAL A 1 98 ? 9.094 21.484 17 1 94.25 98 VAL A N 1
ATOM 782 C CA . VAL A 1 98 ? 10.07 21.156 18.031 1 94.25 98 VAL A CA 1
ATOM 783 C C . VAL A 1 98 ? 11.484 21.281 17.469 1 94.25 98 VAL A C 1
ATOM 785 O O . VAL A 1 98 ? 12.367 21.859 18.094 1 94.25 98 VAL A O 1
ATOM 788 N N . LYS A 1 99 ? 11.688 20.781 16.328 1 91.88 99 LYS A N 1
ATOM 789 C CA . LYS A 1 99 ? 13 20.844 15.695 1 91.88 99 LYS A CA 1
ATOM 790 C C . LYS A 1 99 ? 13.391 22.297 15.406 1 91.88 99 LYS A C 1
ATOM 792 O O . LYS A 1 99 ? 14.547 22.672 15.609 1 91.88 99 LYS A O 1
ATOM 797 N N . LEU A 1 100 ? 12.477 23.094 14.969 1 93.06 100 LEU A N 1
ATOM 798 C CA . LEU A 1 100 ? 12.75 24.484 14.594 1 93.06 100 LEU A CA 1
ATOM 799 C C . LEU A 1 100 ? 13.109 25.312 15.812 1 93.06 100 LEU A C 1
ATOM 801 O O . LEU A 1 100 ? 14.102 26.047 15.805 1 93.06 100 LEU A O 1
ATOM 805 N N . TRP A 1 101 ? 12.406 25.203 16.922 1 94.69 101 TRP A N 1
ATOM 806 C CA . TRP A 1 101 ? 12.523 26.141 18.016 1 94.69 101 TRP A CA 1
ATOM 807 C C . TRP A 1 101 ? 13.461 25.609 19.094 1 94.69 101 TRP A C 1
ATOM 809 O O . TRP A 1 101 ? 14.023 26.375 19.875 1 94.69 101 TRP A O 1
ATOM 819 N N . ARG A 1 102 ? 13.633 24.297 19.172 1 90.25 102 ARG A N 1
ATOM 820 C CA . ARG A 1 102 ? 14.625 23.766 20.109 1 90.25 102 ARG A CA 1
ATOM 821 C C . ARG A 1 102 ? 16.047 24.031 19.609 1 90.25 102 ARG A C 1
ATOM 823 O O . ARG A 1 102 ? 16.969 24.234 20.391 1 90.25 102 ARG A O 1
ATOM 830 N N . HIS A 1 103 ? 16.172 23.922 18.297 1 87.75 103 HIS A N 1
ATOM 831 C CA . HIS A 1 103 ? 17.438 24.266 17.672 1 87.75 103 HIS A CA 1
ATOM 832 C C . HIS A 1 103 ? 17.359 25.594 16.953 1 87.75 103 HIS A C 1
ATOM 834 O O . HIS A 1 103 ? 17.281 25.641 15.719 1 87.75 103 HIS A O 1
ATOM 840 N N . GLN A 1 104 ? 17.594 26.594 17.656 1 81.31 104 GLN A N 1
ATOM 841 C CA . GLN A 1 104 ? 17.359 27.953 17.156 1 81.31 104 GLN A CA 1
ATOM 842 C C . GLN A 1 104 ? 18.328 28.312 16.031 1 81.31 104 GLN A C 1
ATOM 844 O O . GLN A 1 104 ? 18.094 29.266 15.289 1 81.31 104 GLN A O 1
ATOM 849 N N . GLU A 1 105 ? 19.328 27.484 15.992 1 85.38 105 GLU A N 1
ATOM 850 C CA . GLU A 1 105 ? 20.281 27.719 14.906 1 85.38 105 GLU A CA 1
ATOM 851 C C . GLU A 1 105 ? 19.625 27.531 13.539 1 85.38 105 GLU A C 1
ATOM 853 O O . GLU A 1 105 ? 20.109 28.031 12.531 1 85.38 105 GLU A O 1
ATOM 858 N N . SER A 1 106 ? 18.5 26.938 13.586 1 86.5 106 SER A N 1
ATOM 859 C CA . SER A 1 106 ? 17.781 26.656 12.344 1 86.5 106 SER A CA 1
ATOM 860 C C . SER A 1 106 ? 16.953 27.859 11.906 1 86.5 106 SER A C 1
ATOM 862 O O . SER A 1 106 ? 16.438 27.891 10.789 1 86.5 106 SER A O 1
ATOM 864 N N . MET A 1 107 ? 16.875 28.844 12.766 1 91.75 107 MET A N 1
ATOM 865 C CA . MET A 1 107 ? 16.047 30 12.484 1 91.75 107 MET A CA 1
ATOM 866 C C . MET A 1 107 ? 16.906 31.219 12.109 1 91.75 107 MET A C 1
ATOM 868 O O . MET A 1 107 ? 18.031 31.359 12.602 1 91.75 107 MET A O 1
ATOM 872 N N . GLU A 1 108 ? 16.438 31.969 11.164 1 92.94 108 GLU A N 1
ATOM 873 C CA . GLU A 1 108 ? 17.062 33.25 10.836 1 92.94 108 GLU A CA 1
ATOM 874 C C . GLU A 1 108 ? 16.188 34.406 11.297 1 92.94 108 GLU A C 1
ATOM 876 O O . GLU A 1 108 ? 14.961 34.312 11.305 1 92.94 108 GLU A O 1
ATOM 881 N N . LYS A 1 109 ? 16.922 35.469 11.648 1 93.5 109 LYS A N 1
ATOM 882 C CA . LYS A 1 109 ? 16.25 36.656 12.141 1 93.5 109 LYS A CA 1
ATOM 883 C C . LYS A 1 109 ? 16.422 37.844 11.172 1 93.5 109 LYS A C 1
ATOM 885 O O . LYS A 1 109 ? 17.531 38.125 10.719 1 93.5 109 LYS A O 1
ATOM 890 N N . LEU A 1 110 ? 15.32 38.438 10.812 1 94.38 110 LEU A N 1
ATOM 891 C CA . LEU A 1 110 ? 15.312 39.625 9.977 1 94.38 110 LEU A CA 1
ATOM 892 C C . LEU A 1 110 ? 14.727 40.812 10.734 1 94.38 110 LEU A C 1
ATOM 894 O O . LEU A 1 110 ? 13.758 40.688 11.477 1 94.38 110 LEU A O 1
ATOM 898 N N . LEU A 1 111 ? 15.367 42 10.469 1 95.44 111 LEU A N 1
ATOM 899 C CA . LEU A 1 111 ? 14.906 43.219 11.117 1 95.44 111 LEU A CA 1
ATOM 900 C C . LEU A 1 111 ? 14.352 44.188 10.086 1 95.44 111 LEU A C 1
ATOM 902 O O . LEU A 1 111 ? 15.023 44.5 9.109 1 95.44 111 LEU A O 1
ATOM 906 N N . LEU A 1 112 ? 13.148 44.531 10.25 1 96 112 LEU A N 1
ATOM 907 C CA . LEU A 1 112 ? 12.523 45.562 9.422 1 96 112 LEU A CA 1
ATOM 908 C C . LEU A 1 112 ? 12.391 46.875 10.188 1 96 112 LEU A C 1
ATOM 910 O O . LEU A 1 112 ? 11.562 47 11.094 1 96 112 LEU A O 1
ATOM 914 N N . THR A 1 113 ? 13.211 47.812 9.773 1 94.06 113 THR A N 1
ATOM 915 C CA . THR A 1 113 ? 13.25 49.062 10.492 1 94.06 113 THR A CA 1
ATOM 916 C C . THR A 1 113 ? 13.266 50.25 9.523 1 94.06 113 THR A C 1
ATOM 918 O O . THR A 1 113 ? 13.266 50.062 8.305 1 94.06 113 THR A O 1
ATOM 921 N N . ASP A 1 114 ? 13.109 51.438 10.008 1 91.56 114 ASP A N 1
ATOM 922 C CA . ASP A 1 114 ? 13.367 52.688 9.336 1 91.56 114 ASP A CA 1
ATOM 923 C C . ASP A 1 114 ? 12.266 53.031 8.328 1 91.56 114 ASP A C 1
ATOM 925 O O . ASP A 1 114 ? 12.531 53.625 7.289 1 91.56 114 ASP A O 1
ATOM 929 N N . VAL A 1 115 ? 11.133 52.594 8.523 1 91.38 115 VAL A N 1
ATOM 930 C CA . VAL A 1 115 ? 9.992 52.969 7.691 1 91.38 115 VAL A CA 1
ATOM 931 C C . VAL A 1 115 ? 8.883 53.531 8.562 1 91.38 115 VAL A C 1
ATOM 933 O O . VAL A 1 115 ? 8.312 54.594 8.25 1 91.38 115 VAL A O 1
ATOM 936 N N . GLN A 1 116 ? 8.664 52.844 9.609 1 92.75 116 GLN A N 1
ATOM 937 C CA . GLN A 1 116 ? 7.684 53.344 10.586 1 92.75 116 GLN A CA 1
ATOM 938 C C . GLN A 1 116 ? 8.367 53.75 11.891 1 92.75 116 GLN A C 1
ATOM 940 O O . GLN A 1 116 ? 9.219 53.031 12.398 1 92.75 116 GLN A O 1
ATOM 945 N N . TYR A 1 117 ? 7.902 54.906 12.43 1 89.81 117 TYR A N 1
ATOM 946 C CA . TYR A 1 117 ? 8.656 55.469 13.531 1 89.81 117 TYR A CA 1
ATOM 947 C C . TYR A 1 117 ? 7.801 55.562 14.797 1 89.81 117 TYR A C 1
ATOM 949 O O . TYR A 1 117 ? 8.047 56.406 15.664 1 89.81 117 TYR A O 1
ATOM 957 N N . SER A 1 118 ? 6.82 54.812 14.852 1 94.56 118 SER A N 1
ATOM 958 C CA . SER A 1 118 ? 5.965 54.688 16.031 1 94.56 118 SER A CA 1
ATOM 959 C C . SER A 1 118 ? 5.613 53.25 16.328 1 94.56 118 SER A C 1
ATOM 961 O O . SER A 1 118 ? 6.078 52.344 15.625 1 94.56 118 SER A O 1
ATOM 963 N N . THR A 1 119 ? 4.914 53.156 17.422 1 96.94 119 THR A N 1
ATOM 964 C CA . THR A 1 119 ? 4.539 51.781 17.812 1 96.94 119 THR A CA 1
ATOM 965 C C . THR A 1 119 ? 3.693 51.125 16.719 1 96.94 119 THR A C 1
ATOM 967 O O . THR A 1 119 ? 2.732 51.719 16.234 1 96.94 119 THR A O 1
ATOM 970 N N . ILE A 1 120 ? 4.117 49.969 16.359 1 97.94 120 ILE A N 1
ATOM 971 C CA . ILE A 1 120 ? 3.402 49.188 15.367 1 97.94 120 ILE A CA 1
ATOM 972 C C . ILE A 1 120 ? 2.455 48.219 16.078 1 97.94 120 ILE A C 1
ATOM 974 O O . ILE A 1 120 ? 2.875 47.156 16.531 1 97.94 120 ILE A O 1
ATOM 978 N N . ASP A 1 121 ? 1.208 48.469 16.078 1 97.44 121 ASP A N 1
ATOM 979 C CA . ASP A 1 121 ? 0.232 47.719 16.828 1 97.44 121 ASP A CA 1
ATOM 980 C C . ASP A 1 121 ? -0.421 46.625 15.953 1 97.44 121 ASP A C 1
ATOM 982 O O . ASP A 1 121 ? -1.02 45.688 16.469 1 97.44 121 ASP A O 1
ATOM 986 N N . ALA A 1 122 ? -0.333 46.844 14.695 1 98.12 122 ALA A N 1
ATOM 987 C CA . ALA A 1 122 ? -1.007 45.938 13.781 1 98.12 122 ALA A CA 1
ATOM 988 C C . ALA A 1 122 ? -0.002 45.219 12.883 1 98.12 122 ALA A C 1
ATOM 990 O O . ALA A 1 122 ? 0.837 45.875 12.242 1 98.12 122 ALA A O 1
ATOM 991 N N . LEU A 1 123 ? -0.094 43.969 12.891 1 98.19 123 LEU A N 1
ATOM 992 C CA . LEU A 1 123 ? 0.822 43.156 12.117 1 98.19 123 LEU A CA 1
ATOM 993 C C . LEU A 1 123 ? 0.081 42 11.461 1 98.19 123 LEU A C 1
ATOM 995 O O . LEU A 1 123 ? -0.777 41.375 12.086 1 98.19 123 LEU A O 1
ATOM 999 N N . LEU A 1 124 ? 0.412 41.719 10.18 1 98.31 124 LEU A N 1
ATOM 1000 C CA . LEU A 1 124 ? -0.252 40.656 9.438 1 98.31 124 LEU A CA 1
ATOM 1001 C C . LEU A 1 124 ? 0.708 40 8.453 1 98.31 124 LEU A C 1
ATOM 1003 O O . LEU A 1 124 ? 1.347 40.656 7.648 1 98.31 124 LEU A O 1
ATOM 1007 N N . LEU A 1 125 ? 0.854 38.719 8.594 1 97.88 125 LEU A N 1
ATOM 1008 C CA . LEU A 1 125 ? 1.622 37.938 7.613 1 97.88 125 LEU A CA 1
ATOM 1009 C C . LEU A 1 125 ? 0.707 37.344 6.547 1 97.88 125 LEU A C 1
ATOM 1011 O O . LEU A 1 125 ? -0.392 36.875 6.855 1 97.88 125 LEU A O 1
ATOM 1015 N N . MET A 1 126 ? 1.15 37.375 5.309 1 96.75 126 MET A N 1
ATOM 1016 C CA . MET A 1 126 ? 0.379 36.844 4.184 1 96.75 126 MET A CA 1
ATOM 1017 C C . MET A 1 126 ? 1.274 36.094 3.221 1 96.75 126 MET A C 1
ATOM 1019 O O . MET A 1 126 ? 2.5 36.094 3.354 1 96.75 126 MET A O 1
ATOM 1023 N N . HIS A 1 127 ? 0.663 35.375 2.305 1 95.19 127 HIS A N 1
ATOM 1024 C CA . HIS A 1 127 ? 1.332 34.656 1.227 1 95.19 127 HIS A CA 1
ATOM 1025 C C . HIS A 1 127 ? 2.395 33.688 1.773 1 95.19 127 HIS A C 1
ATOM 1027 O O . HIS A 1 127 ? 3.559 33.75 1.375 1 95.19 127 HIS A O 1
ATOM 1033 N N . SER A 1 128 ? 2.033 32.875 2.715 1 93.25 128 SER A N 1
ATOM 1034 C CA . SER A 1 128 ? 2.846 31.828 3.309 1 93.25 128 SER A CA 1
ATOM 1035 C C . SER A 1 128 ? 4.078 32.406 4 1 93.25 128 SER A C 1
ATOM 1037 O O . SER A 1 128 ? 5.152 31.797 3.971 1 93.25 128 SER A O 1
ATOM 1039 N N . GLY A 1 129 ? 3.914 33.625 4.492 1 94.25 129 GLY A N 1
ATOM 1040 C CA . GLY A 1 129 ? 4.953 34.219 5.312 1 94.25 129 GLY A CA 1
ATOM 1041 C C . GLY A 1 129 ? 5.938 35.062 4.52 1 94.25 129 GLY A C 1
ATOM 1042 O O . GLY A 1 129 ? 6.914 35.562 5.07 1 94.25 129 GLY A O 1
ATOM 1043 N N . THR A 1 130 ? 5.695 35.312 3.246 1 93.94 130 THR A N 1
ATOM 1044 C CA . THR A 1 130 ? 6.637 36.062 2.428 1 93.94 130 THR A CA 1
ATOM 1045 C C . THR A 1 130 ? 6.273 37.562 2.418 1 93.94 130 THR A C 1
ATOM 1047 O O . THR A 1 130 ? 7.078 38.406 2.006 1 93.94 130 THR A O 1
ATOM 1050 N N . THR A 1 131 ? 5.098 37.812 2.816 1 96.31 131 THR A N 1
ATOM 1051 C CA . THR A 1 131 ? 4.602 39.188 2.846 1 96.31 131 THR A CA 1
ATOM 1052 C C . THR A 1 131 ? 4.176 39.594 4.258 1 96.31 131 THR A C 1
ATOM 1054 O O . THR A 1 131 ? 3.555 38.781 4.965 1 96.31 131 THR A O 1
ATOM 1057 N N . CYS A 1 132 ? 4.523 40.781 4.641 1 97.88 132 CYS A N 1
ATOM 1058 C CA . CYS A 1 132 ? 4.148 41.312 5.941 1 97.88 132 CYS A CA 1
ATOM 1059 C C . CYS A 1 132 ? 3.506 42.688 5.801 1 97.88 132 CYS A C 1
ATOM 1061 O O . CYS A 1 132 ? 3.984 43.531 5.035 1 97.88 132 CYS A O 1
ATOM 1063 N N . ILE A 1 133 ? 2.379 42.875 6.418 1 98.5 133 ILE A N 1
ATOM 1064 C CA . ILE A 1 133 ? 1.706 44.188 6.453 1 98.5 133 ILE A CA 1
ATOM 1065 C C . ILE A 1 133 ? 1.738 44.75 7.875 1 98.5 133 ILE A C 1
ATOM 1067 O O . ILE A 1 133 ? 1.442 44.031 8.836 1 98.5 133 ILE A O 1
ATOM 1071 N N . SER A 1 134 ? 2.098 46 8.016 1 98.38 134 SER A N 1
ATOM 1072 C CA . SER A 1 134 ? 2.178 46.594 9.344 1 98.38 134 SER A CA 1
ATOM 1073 C C . SER A 1 134 ? 1.47 47.938 9.383 1 98.38 134 SER A C 1
ATOM 1075 O O . SER A 1 134 ? 1.514 48.688 8.406 1 98.38 134 SER A O 1
ATOM 1077 N N . GLY A 1 135 ? 0.681 48.188 10.406 1 98.38 135 GLY A N 1
ATOM 1078 C CA . GLY A 1 135 ? 0.047 49.469 10.719 1 98.38 135 GLY A CA 1
ATOM 1079 C C . GLY A 1 135 ? 0.539 50.062 12.023 1 98.38 135 GLY A C 1
ATOM 1080 O O . GLY A 1 135 ? 0.65 49.375 13.031 1 98.38 135 GLY A O 1
ATOM 1081 N N . ALA A 1 136 ? 0.784 51.375 11.969 1 97.94 136 ALA A N 1
ATOM 1082 C CA . ALA A 1 136 ? 1.438 51.969 13.125 1 97.94 136 ALA A CA 1
ATOM 1083 C C . ALA A 1 136 ? 0.622 53.156 13.648 1 97.94 136 ALA A C 1
ATOM 1085 O O . ALA A 1 136 ? -0.412 53.5 13.078 1 97.94 136 ALA A O 1
ATOM 1086 N N . ARG A 1 137 ? 1.158 53.688 14.766 1 97.19 137 ARG A N 1
ATOM 1087 C CA . ARG A 1 137 ? 0.492 54.812 15.414 1 97.19 137 ARG A CA 1
ATOM 1088 C C . ARG A 1 137 ? 0.776 56.125 14.68 1 97.19 137 ARG A C 1
ATOM 1090 O O . ARG A 1 137 ? 0.123 57.156 14.93 1 97.19 137 ARG A O 1
ATOM 1097 N N . ASP A 1 138 ? 1.703 56.125 13.781 1 95.81 138 ASP A N 1
ATOM 1098 C CA . ASP A 1 138 ? 1.941 57.312 12.961 1 95.81 138 ASP A CA 1
ATOM 1099 C C . ASP A 1 138 ? 0.99 57.344 11.766 1 95.81 138 ASP A C 1
ATOM 1101 O O . ASP A 1 138 ? 1.169 58.125 10.844 1 95.81 138 ASP A O 1
ATOM 1105 N N . ARG A 1 139 ? 0.095 56.406 11.672 1 97.12 139 ARG A N 1
ATOM 1106 C CA . ARG A 1 139 ? -1.001 56.344 10.711 1 97.12 139 ARG A CA 1
ATOM 1107 C C . ARG A 1 139 ? -0.53 55.781 9.375 1 97.12 139 ARG A C 1
ATOM 1109 O O . ARG A 1 139 ? -1.217 55.938 8.359 1 97.12 139 ARG A O 1
ATOM 1116 N N . SER A 1 140 ? 0.59 55.188 9.406 1 97.19 140 SER A N 1
ATOM 1117 C CA . SER A 1 140 ? 1.118 54.594 8.172 1 97.19 140 SER A CA 1
ATOM 1118 C C . SER A 1 140 ? 0.77 53.125 8.055 1 97.19 140 SER A C 1
ATOM 1120 O O . SER A 1 140 ? 0.611 52.438 9.062 1 97.19 140 SER A O 1
ATOM 1122 N N . LEU A 1 141 ? 0.573 52.75 6.883 1 98.25 141 LEU A N 1
ATOM 1123 C CA . LEU A 1 141 ? 0.395 51.344 6.488 1 98.25 141 LEU A CA 1
ATOM 1124 C C . LEU A 1 141 ? 1.492 50.906 5.523 1 98.25 141 LEU A C 1
ATOM 1126 O O . LEU A 1 141 ? 1.728 51.562 4.504 1 98.25 141 LEU A O 1
ATOM 1130 N N . VAL A 1 142 ? 2.164 49.812 5.879 1 98.12 142 VAL A N 1
ATOM 1131 C CA . VAL A 1 142 ? 3.338 49.469 5.086 1 98.12 142 VAL A CA 1
ATOM 1132 C C . VAL A 1 142 ? 3.211 48.031 4.59 1 98.12 142 VAL A C 1
ATOM 1134 O O . VAL A 1 142 ? 2.791 47.125 5.336 1 98.12 142 VAL A O 1
ATOM 1137 N N . TYR A 1 143 ? 3.48 47.875 3.367 1 97.75 143 TYR A N 1
ATOM 1138 C CA . TYR A 1 143 ? 3.646 46.562 2.715 1 97.75 143 TYR A CA 1
ATOM 1139 C C . TYR A 1 143 ? 5.121 46.188 2.639 1 97.75 143 TYR A C 1
ATOM 1141 O O . TYR A 1 143 ? 5.922 46.875 2.014 1 97.75 143 TYR A O 1
ATOM 1149 N N . TRP A 1 144 ? 5.461 45.062 3.359 1 97 144 TRP A N 1
ATOM 1150 C CA . TRP A 1 144 ? 6.828 44.562 3.334 1 97 144 TRP A CA 1
ATOM 1151 C C . TRP A 1 144 ? 6.926 4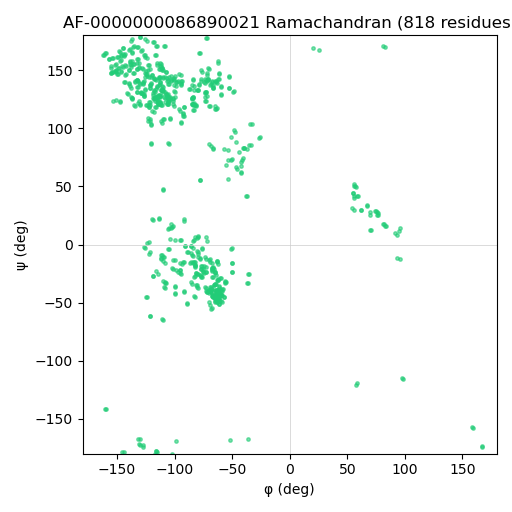3.281 2.5 1 97 144 TRP A C 1
ATOM 1153 O O . TRP A 1 144 ? 6.27 42.281 2.803 1 97 144 TRP A O 1
ATOM 1163 N N . LYS A 1 145 ? 7.695 43.281 1.501 1 94.88 145 LYS A N 1
ATOM 1164 C CA . LYS A 1 145 ? 8.07 42.062 0.791 1 94.88 145 LYS A CA 1
ATOM 1165 C C . LYS A 1 145 ? 9.367 41.469 1.343 1 94.88 145 LYS A C 1
ATOM 1167 O O . LYS A 1 145 ? 10.438 42.062 1.171 1 94.88 145 LYS A O 1
ATOM 1172 N N . LEU A 1 146 ? 9.281 40.344 1.951 1 94.12 146 LEU A N 1
ATOM 1173 C CA . LEU A 1 146 ? 10.438 39.75 2.617 1 94.12 146 LEU A CA 1
ATOM 1174 C C . LEU A 1 146 ? 11.406 39.125 1.603 1 94.12 146 LEU A C 1
ATOM 1176 O O . LEU A 1 146 ? 10.977 38.656 0.555 1 94.12 146 LEU A O 1
ATOM 1180 N N . PRO A 1 147 ? 12.695 39.156 1.943 1 91.44 147 PRO A N 1
ATOM 1181 C CA . PRO A 1 147 ? 13.703 38.656 1.004 1 91.44 147 PRO A CA 1
ATOM 1182 C C . PRO A 1 147 ? 13.555 37.156 0.724 1 91.44 147 PRO A C 1
ATOM 1184 O O . PRO A 1 147 ? 13.188 36.406 1.617 1 91.44 147 PRO A O 1
ATOM 1187 N N . THR A 1 148 ? 13.758 36.875 -0.45 1 85.44 148 THR A N 1
ATOM 1188 C CA . THR A 1 148 ? 13.812 35.5 -0.9 1 85.44 148 THR A CA 1
ATOM 1189 C C . THR A 1 148 ? 15.18 35.188 -1.488 1 85.44 148 THR A C 1
ATOM 1191 O O . THR A 1 148 ? 16.078 36.031 -1.474 1 85.44 148 THR A O 1
ATOM 1194 N N . GLN A 1 149 ? 15.414 33.938 -1.838 1 80.62 149 GLN A N 1
ATOM 1195 C CA . GLN A 1 149 ? 16.672 33.562 -2.467 1 80.62 149 GLN A CA 1
ATOM 1196 C C . GLN A 1 149 ? 16.922 34.375 -3.727 1 80.62 149 GLN A C 1
ATOM 1198 O O . GLN A 1 149 ? 18.062 34.719 -4.023 1 80.62 149 GLN A O 1
ATOM 1203 N N . GLU A 1 150 ? 15.875 34.719 -4.418 1 75.5 150 GLU A N 1
ATOM 1204 C CA . GLU A 1 150 ? 15.977 35.469 -5.664 1 75.5 150 GLU A CA 1
ATOM 1205 C C . GLU A 1 150 ? 16.172 36.969 -5.398 1 75.5 150 GLU A C 1
ATOM 1207 O O . GLU A 1 150 ? 16.891 37.656 -6.137 1 75.5 150 GLU A O 1
ATOM 1212 N N . ASN A 1 151 ? 15.547 37.406 -4.352 1 75.75 151 ASN A N 1
ATOM 1213 C CA . ASN A 1 151 ? 15.625 38.812 -3.988 1 75.75 151 ASN A CA 1
ATOM 1214 C C . ASN A 1 151 ? 16.156 39 -2.572 1 75.75 151 ASN A C 1
ATOM 1216 O O . ASN A 1 151 ? 15.422 38.844 -1.599 1 75.75 151 ASN A O 1
ATOM 1220 N N . GLU A 1 152 ? 17.359 39.438 -2.498 1 79.19 152 GLU A N 1
ATOM 1221 C CA . GLU A 1 152 ? 18.078 39.438 -1.227 1 79.19 152 GLU A CA 1
ATOM 1222 C C . GLU A 1 152 ? 17.672 40.625 -0.351 1 79.19 152 GLU A C 1
ATOM 1224 O O . GLU A 1 152 ? 17.969 40.625 0.847 1 79.19 152 GLU A O 1
ATOM 1229 N N . ARG A 1 153 ? 16.953 41.531 -0.956 1 84.25 153 ARG A N 1
ATOM 1230 C CA . ARG A 1 153 ? 16.641 42.719 -0.132 1 84.25 153 ARG A CA 1
ATOM 1231 C C . ARG A 1 153 ? 15.125 42.844 0.061 1 84.25 153 ARG A C 1
ATOM 1233 O O . ARG A 1 153 ? 14.352 42.531 -0.846 1 84.25 153 ARG A O 1
ATOM 1240 N N . GLU A 1 154 ? 14.844 43.281 1.283 1 86.38 154 GLU A N 1
ATOM 1241 C CA . GLU A 1 154 ? 13.438 43.531 1.544 1 86.38 154 GLU A CA 1
ATOM 1242 C C . GLU A 1 154 ? 12.969 44.812 0.824 1 86.38 154 GLU A C 1
ATOM 1244 O O . GLU A 1 154 ? 13.742 45.75 0.631 1 86.38 154 GLU A O 1
ATOM 1249 N N . LYS A 1 155 ? 11.758 44.75 0.334 1 90.69 155 LYS A N 1
ATOM 1250 C CA . LYS A 1 155 ? 11.125 45.906 -0.262 1 90.69 155 LYS A CA 1
ATOM 1251 C C . LYS A 1 155 ? 9.938 46.375 0.576 1 90.69 155 LYS A C 1
ATOM 1253 O O . LYS A 1 155 ? 9.203 45.562 1.132 1 90.69 155 LYS A O 1
ATOM 1258 N N . ALA A 1 156 ? 9.836 47.688 0.68 1 95.06 156 ALA A N 1
ATOM 1259 C CA . ALA A 1 156 ? 8.75 48.25 1.473 1 95.06 156 ALA A CA 1
ATOM 1260 C C . ALA A 1 156 ? 7.98 49.312 0.677 1 95.06 156 ALA A C 1
ATOM 1262 O O . ALA A 1 156 ? 8.578 50.094 -0.061 1 95.06 156 ALA A O 1
ATOM 1263 N N . ALA A 1 157 ? 6.703 49.188 0.674 1 96.25 157 ALA A N 1
ATOM 1264 C CA . ALA A 1 157 ? 5.816 50.219 0.136 1 96.25 157 ALA A CA 1
ATOM 1265 C C . ALA A 1 157 ? 4.938 50.812 1.233 1 96.25 157 ALA A C 1
ATOM 1267 O O . ALA A 1 157 ? 4.16 50.094 1.87 1 96.25 157 ALA A O 1
ATOM 1268 N N . CYS A 1 158 ? 5.027 52.125 1.394 1 96.38 158 CYS A N 1
ATOM 1269 C CA . CYS A 1 158 ? 4.371 52.75 2.529 1 96.38 158 CYS A CA 1
ATOM 1270 C C . CYS A 1 158 ? 3.258 53.688 2.064 1 96.38 158 CYS A C 1
ATOM 1272 O O . CYS A 1 158 ? 3.434 54.438 1.104 1 96.38 158 CYS A O 1
ATOM 1274 N N . VAL A 1 159 ? 2.119 53.531 2.566 1 97.38 159 VAL A N 1
ATOM 1275 C CA . VAL A 1 159 ? 1.061 54.531 2.467 1 97.38 159 VAL A CA 1
ATOM 1276 C C . VAL A 1 159 ? 1.101 55.469 3.686 1 97.38 159 VAL A C 1
ATOM 1278 O O . VAL A 1 159 ? 0.689 55.062 4.781 1 97.38 159 VAL A O 1
ATOM 1281 N N . GLU A 1 160 ? 1.486 56.656 3.318 1 94.69 160 GLU A N 1
ATOM 1282 C CA . GLU A 1 160 ? 1.544 57.625 4.406 1 94.69 160 GLU A CA 1
ATOM 1283 C C . GLU A 1 160 ? 0.15 58.125 4.773 1 94.69 160 GLU A C 1
ATOM 1285 O O . GLU A 1 160 ? -0.741 58.156 3.922 1 94.69 160 GLU A O 1
ATOM 1290 N N . GLN A 1 161 ? -0.162 58.344 5.945 1 95.38 161 GLN A N 1
ATOM 1291 C CA . GLN A 1 161 ? -1.435 58.844 6.453 1 95.38 161 GLN A CA 1
ATOM 1292 C C . GLN A 1 161 ? -2.596 57.969 5.98 1 95.38 161 GLN A C 1
ATOM 1294 O O . GLN A 1 161 ? -3.564 58.469 5.41 1 95.38 161 GLN A O 1
ATOM 1299 N N . ALA A 1 162 ? -2.496 56.688 6.023 1 97.25 162 ALA A N 1
ATOM 1300 C CA . ALA A 1 162 ? -3.535 55.75 5.633 1 97.25 162 ALA A CA 1
ATOM 1301 C C . ALA A 1 162 ? -4.832 56 6.395 1 97.25 162 ALA A C 1
ATOM 1303 O O . ALA A 1 162 ? -5.922 55.719 5.902 1 97.25 162 ALA A O 1
ATOM 1304 N N . HIS A 1 163 ? -4.688 56.438 7.547 1 96.75 163 HIS A N 1
ATOM 1305 C CA . HIS A 1 163 ? -5.797 56.812 8.406 1 96.75 163 HIS A CA 1
ATOM 1306 C C . HIS A 1 163 ? -5.547 58.188 9.055 1 96.75 163 HIS A C 1
ATOM 1308 O O . HIS A 1 163 ? -4.453 58.75 8.938 1 96.75 163 HIS A O 1
ATOM 1314 N N . ASN A 1 164 ? -6.578 58.719 9.695 1 94.94 164 ASN A N 1
ATOM 1315 C CA . ASN A 1 164 ? -6.438 59.969 10.43 1 94.94 164 ASN A CA 1
ATOM 1316 C C . ASN A 1 164 ? -6.148 59.75 11.906 1 94.94 164 ASN A C 1
ATOM 1318 O O . ASN A 1 164 ? -6.047 60.688 12.688 1 94.94 164 ASN A O 1
ATOM 1322 N N . GLY A 1 165 ? -5.996 58.5 12.281 1 95.38 165 GLY A N 1
ATOM 1323 C CA . GLY A 1 165 ? -5.637 58.062 13.617 1 95.38 165 GLY A CA 1
ATOM 1324 C C . GLY A 1 165 ? -4.746 56.844 13.633 1 95.38 165 GLY A C 1
ATOM 1325 O O . GLY A 1 165 ? -4.344 56.344 12.578 1 95.38 165 GLY A O 1
ATOM 1326 N N . TRP A 1 166 ? -4.453 56.438 14.852 1 96.88 166 TRP A N 1
ATOM 1327 C CA . TRP A 1 166 ? -3.604 55.281 15.023 1 96.88 166 TRP A CA 1
ATOM 1328 C C . TRP A 1 166 ? -4.234 54.062 14.375 1 96.88 166 TRP A C 1
ATOM 1330 O O . TRP A 1 166 ? -5.445 53.844 14.477 1 96.88 166 TRP A O 1
ATOM 1340 N N . ILE A 1 167 ? -3.449 53.281 13.664 1 97.81 167 ILE A N 1
ATOM 1341 C CA . ILE A 1 167 ? -3.914 52 13.156 1 97.81 167 ILE A CA 1
ATOM 1342 C C . ILE A 1 167 ? -3.732 50.938 14.227 1 97.81 167 ILE A C 1
ATOM 1344 O O . ILE A 1 167 ? -2.611 50.656 14.672 1 97.81 167 ILE A O 1
ATOM 1348 N N . TRP A 1 168 ? -4.785 50.219 14.562 1 97.56 168 TRP A N 1
ATOM 1349 C CA . TRP A 1 168 ? -4.746 49.375 15.758 1 97.56 168 TRP A CA 1
ATOM 1350 C C . TRP A 1 168 ? -4.723 47.906 15.383 1 97.56 168 TRP A C 1
ATOM 1352 O O . TRP A 1 168 ? -4.207 47.062 16.141 1 97.56 168 TRP A O 1
ATOM 1362 N N . ASP A 1 169 ? -5.352 47.562 14.281 1 98.38 169 ASP A N 1
ATOM 1363 C CA . ASP A 1 169 ? -5.445 46.156 13.938 1 98.38 169 ASP A CA 1
ATOM 1364 C C . ASP A 1 169 ? -5.664 45.969 12.438 1 98.38 169 ASP A C 1
ATOM 1366 O O . ASP A 1 169 ? -6.035 46.906 11.734 1 98.38 169 ASP A O 1
ATOM 1370 N N . LEU A 1 170 ? -5.336 44.75 11.977 1 98.44 170 LEU A N 1
ATOM 1371 C CA . LEU A 1 170 ? -5.457 44.375 10.562 1 98.44 170 LEU A CA 1
ATOM 1372 C C . LEU A 1 170 ? -6.078 43 10.406 1 98.44 170 LEU A C 1
ATOM 1374 O O . LEU A 1 170 ? -5.902 42.125 11.266 1 98.44 170 LEU A O 1
ATOM 1378 N N . THR A 1 171 ? -6.797 42.781 9.398 1 98 171 THR A N 1
ATOM 1379 C CA . THR A 1 171 ? -7.25 41.469 8.945 1 98 171 THR A CA 1
ATOM 1380 C C . THR A 1 171 ? -7.309 41.406 7.422 1 98 171 THR A C 1
ATOM 1382 O O . THR A 1 171 ? -7.047 42.406 6.746 1 98 171 THR A O 1
ATOM 1385 N N . ALA A 1 172 ? -7.48 40.281 6.922 1 97.56 172 ALA A N 1
ATOM 1386 C CA . ALA A 1 172 ? -7.496 40.156 5.469 1 97.56 172 ALA A CA 1
ATOM 1387 C C . ALA A 1 172 ? -8.516 39.125 5.008 1 97.56 172 ALA A C 1
ATOM 1389 O O . ALA A 1 172 ? -8.773 38.125 5.707 1 97.56 172 ALA A O 1
ATOM 1390 N N . ILE A 1 173 ? -9.094 39.312 3.957 1 96.19 173 ILE A N 1
ATOM 1391 C CA . ILE A 1 173 ? -9.875 38.375 3.162 1 96.19 173 ILE A CA 1
ATOM 1392 C C . ILE A 1 173 ? -9.281 38.25 1.761 1 96.19 173 ILE A C 1
ATOM 1394 O O . ILE A 1 173 ? -9.344 39.219 0.977 1 96.19 173 ILE A O 1
ATOM 1398 N N . ASP A 1 174 ? -8.68 37.188 1.472 1 93.38 174 ASP A N 1
ATOM 1399 C CA . ASP A 1 174 ? -7.91 37 0.242 1 93.38 174 ASP A CA 1
ATOM 1400 C C . ASP A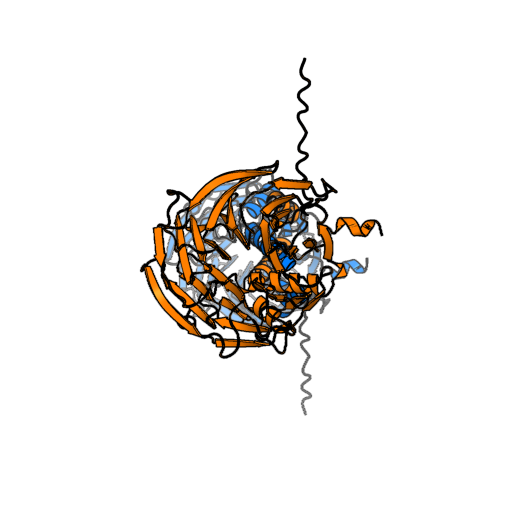 1 174 ? -6.809 38.031 0.122 1 93.38 174 ASP A C 1
ATOM 1402 O O . ASP A 1 174 ? -5.996 38.219 1.035 1 93.38 174 ASP A O 1
ATOM 1406 N N . ASN A 1 175 ? -6.812 38.844 -0.892 1 95.44 175 ASN A N 1
ATOM 1407 C CA . ASN A 1 175 ? -5.754 39.812 -1.088 1 95.44 175 ASN A CA 1
ATOM 1408 C C . ASN A 1 175 ? -6.203 41.219 -0.679 1 95.44 175 ASN A C 1
ATOM 1410 O O . ASN A 1 175 ? -5.527 42.219 -0.973 1 95.44 175 ASN A O 1
ATOM 1414 N N . THR A 1 176 ? -7.258 41.281 0.005 1 97 176 THR A N 1
ATOM 1415 C CA . THR A 1 176 ? -7.746 42.562 0.495 1 97 176 THR A CA 1
ATOM 1416 C C . THR A 1 176 ? -7.496 42.688 1.994 1 97 176 THR A C 1
ATOM 1418 O O . THR A 1 176 ? -7.953 41.875 2.783 1 97 176 THR A O 1
ATOM 1421 N N . ILE A 1 177 ? -6.844 43.75 2.348 1 98.19 177 ILE A N 1
ATOM 1422 C CA . ILE A 1 177 ? -6.504 44 3.742 1 98.19 177 ILE A CA 1
ATOM 1423 C C . ILE A 1 177 ? -7.492 45 4.332 1 98.19 177 ILE A C 1
ATOM 1425 O O . ILE A 1 177 ? -7.867 45.969 3.674 1 98.19 177 ILE A O 1
ATOM 1429 N N . TYR A 1 178 ? -7.953 44.781 5.52 1 97.94 178 TYR A N 1
ATOM 1430 C CA . TYR A 1 178 ? -8.82 45.688 6.246 1 97.94 178 TYR A CA 1
ATOM 1431 C C . TYR A 1 178 ? -8.109 46.25 7.469 1 97.94 178 TYR A C 1
ATOM 1433 O O . TYR A 1 178 ? -7.641 45.531 8.328 1 97.94 178 TYR A O 1
ATOM 1441 N N . SER A 1 179 ? -7.988 47.531 7.527 1 98.25 179 SER A N 1
ATOM 1442 C CA . SER A 1 179 ? -7.348 48.219 8.648 1 98.25 179 SER A CA 1
ATOM 1443 C C . SER A 1 179 ? -8.367 49 9.477 1 98.25 179 SER A C 1
ATOM 1445 O O . SER A 1 179 ? -9.273 49.625 8.922 1 98.25 179 SER A O 1
ATOM 1447 N N . CYS A 1 180 ? -8.281 48.906 10.734 1 97.31 180 CYS A N 1
ATOM 1448 C CA . CYS A 1 180 ? -9.117 49.719 11.602 1 97.31 180 CYS A CA 1
ATOM 1449 C C . CYS A 1 180 ? -8.289 50.75 12.359 1 97.31 180 CYS A C 1
ATOM 1451 O O . CYS A 1 180 ? -7.113 50.5 12.648 1 97.31 180 CYS A O 1
ATOM 1453 N N . SER A 1 181 ? -8.953 51.812 12.711 1 96.06 181 SER A N 1
ATOM 1454 C CA . SER A 1 181 ? -8.18 52.938 13.242 1 96.06 181 SER A CA 1
ATOM 1455 C C . SER A 1 181 ? -8.938 53.656 14.352 1 96.06 181 SER A C 1
ATOM 1457 O O . SER A 1 181 ? -10.156 53.5 14.492 1 96.06 181 SER A O 1
ATOM 1459 N N . TRP A 1 182 ? -8.156 54.406 15.062 1 94.62 182 TRP A N 1
ATOM 1460 C CA . TRP A 1 182 ? -8.688 55.281 16.109 1 94.62 182 TRP A CA 1
ATOM 1461 C C . TRP A 1 182 ? -9.609 56.344 15.523 1 94.62 182 TRP A C 1
ATOM 1463 O O . TRP A 1 182 ? -10.391 56.969 16.25 1 94.62 182 TRP A O 1
ATOM 1473 N N . ASP A 1 183 ? -9.594 56.562 14.227 1 92.88 183 ASP A N 1
ATOM 1474 C CA . ASP A 1 183 ? -10.391 57.594 13.562 1 92.88 183 ASP A CA 1
ATOM 1475 C C . ASP A 1 183 ? -11.812 57.094 13.312 1 92.88 183 ASP A C 1
ATOM 1477 O O . ASP A 1 183 ? -12.578 57.719 12.578 1 92.88 183 ASP A O 1
ATOM 1481 N N . GLN A 1 184 ? -12.148 56 13.781 1 93.38 184 GLN A N 1
ATOM 1482 C CA . GLN A 1 184 ? -13.492 55.438 13.766 1 93.38 184 GLN A CA 1
ATOM 1483 C C . GLN A 1 184 ? -13.852 54.906 12.375 1 93.38 184 GLN A C 1
ATOM 1485 O O . GLN A 1 184 ? -15.023 54.844 12.016 1 93.38 184 GLN A O 1
ATOM 1490 N N . SER A 1 185 ? -12.828 54.562 11.648 1 93.25 185 SER A N 1
ATOM 1491 C CA . SER A 1 185 ? -13.102 54.062 10.305 1 93.25 185 SER A CA 1
ATOM 1492 C C . SER A 1 185 ? -12.344 52.75 10.031 1 93.25 185 SER A C 1
ATOM 1494 O O . SER A 1 185 ? -11.344 52.469 10.695 1 93.25 185 SER A O 1
ATOM 1496 N N . ILE A 1 186 ? -12.883 52.031 9.125 1 96.38 186 ILE A N 1
ATOM 1497 C CA . ILE A 1 186 ? -12.219 50.875 8.555 1 96.38 186 ILE A CA 1
ATOM 1498 C C . ILE A 1 186 ? -11.969 51.094 7.066 1 96.38 186 ILE A C 1
ATOM 1500 O O . ILE A 1 186 ? -12.836 51.625 6.359 1 96.38 186 ILE A O 1
ATOM 1504 N N . LYS A 1 187 ? -10.805 50.844 6.645 1 97.12 187 LYS A N 1
ATOM 1505 C CA . LYS A 1 187 ? -10.477 50.969 5.23 1 97.12 187 LYS A CA 1
ATOM 1506 C C . LYS A 1 187 ? -10 49.656 4.641 1 97.12 187 LYS A C 1
ATOM 1508 O O . LYS A 1 187 ? -9.336 48.875 5.324 1 97.12 187 LYS A O 1
ATOM 1513 N N . SER A 1 188 ? -10.367 49.438 3.416 1 97.06 188 SER A N 1
ATOM 1514 C CA . SER A 1 188 ? -9.906 48.25 2.709 1 97.06 188 SER A CA 1
ATOM 1515 C C . SER A 1 188 ? -8.828 48.594 1.688 1 97.06 188 SER A C 1
ATOM 1517 O O . SER A 1 188 ? -8.891 49.625 1.047 1 97.06 188 SER A O 1
ATOM 1519 N N . TRP A 1 189 ? -7.855 47.781 1.632 1 97.94 189 TRP A N 1
ATOM 1520 C CA . TRP A 1 189 ? -6.707 47.969 0.757 1 97.94 189 TRP A CA 1
ATOM 1521 C C . TRP A 1 189 ? -6.461 46.75 -0.11 1 97.94 189 TRP A C 1
ATOM 1523 O O . TRP A 1 189 ? -6.336 45.625 0.405 1 97.94 189 TRP A O 1
ATOM 1533 N N . MET A 1 190 ? -6.355 46.906 -1.354 1 97.5 190 MET A N 1
ATOM 1534 C CA . MET A 1 190 ? -5.996 45.812 -2.254 1 97.5 190 MET A CA 1
ATOM 1535 C C . MET A 1 190 ? -4.484 45.625 -2.33 1 97.5 190 MET A C 1
ATOM 1537 O O . MET A 1 190 ? -3.762 46.594 -2.586 1 97.5 190 MET A O 1
ATOM 1541 N N . LEU A 1 191 ? -4.094 44.438 -2.092 1 96.62 191 LEU A N 1
ATOM 1542 C CA . LEU A 1 191 ? -2.666 44.156 -2.17 1 96.62 191 LEU A CA 1
ATOM 1543 C C . LEU A 1 191 ? -2.246 43.875 -3.611 1 96.62 191 LEU A C 1
ATOM 1545 O O . LEU A 1 191 ? -2.762 42.969 -4.254 1 96.62 191 LEU A O 1
ATOM 1549 N N . THR A 1 192 ? -1.33 44.688 -4.117 1 93.94 192 THR A N 1
ATOM 1550 C CA . THR A 1 192 ? -0.762 44.5 -5.449 1 93.94 192 THR A CA 1
ATOM 1551 C C . THR A 1 192 ? 0.734 44.188 -5.363 1 93.94 192 THR A C 1
ATOM 1553 O O . THR A 1 192 ? 1.312 44.219 -4.273 1 93.94 192 THR A O 1
ATOM 1556 N N . ASN A 1 193 ? 1.38 44.031 -6.484 1 88.31 193 ASN A N 1
ATOM 1557 C CA . ASN A 1 193 ? 2.809 43.75 -6.516 1 88.31 193 ASN A CA 1
ATOM 1558 C C . ASN A 1 193 ? 3.641 44.969 -6.148 1 88.31 193 ASN A C 1
ATOM 1560 O O . ASN A 1 193 ? 4.793 44.844 -5.73 1 88.31 193 ASN A O 1
ATOM 1564 N N . THR A 1 194 ? 3.047 46.094 -6.246 1 89.5 194 THR A N 1
ATOM 1565 C CA . THR A 1 194 ? 3.822 47.312 -6.055 1 89.5 194 THR A CA 1
ATOM 1566 C C . THR A 1 194 ? 3.445 48 -4.738 1 89.5 194 THR A C 1
ATOM 1568 O O . THR A 1 194 ? 4.129 48.906 -4.293 1 89.5 194 THR A O 1
ATOM 1571 N N . GLY A 1 195 ? 2.344 47.5 -4.133 1 93.19 195 GLY A N 1
ATOM 1572 C CA . GLY A 1 195 ? 1.949 48.156 -2.893 1 93.19 195 GLY A CA 1
ATOM 1573 C C . GLY A 1 195 ? 0.486 47.938 -2.551 1 93.19 195 GLY A C 1
ATOM 1574 O O . GLY A 1 195 ? -0.088 46.906 -2.854 1 93.19 195 GLY A O 1
ATOM 1575 N N . LEU A 1 196 ? 0.002 48.906 -1.722 1 96.88 196 LEU A N 1
ATOM 1576 C CA . LEU A 1 196 ? -1.381 48.844 -1.262 1 96.88 196 LEU A CA 1
ATOM 1577 C C . LEU A 1 196 ? -2.211 49.938 -1.903 1 96.88 196 LEU A C 1
ATOM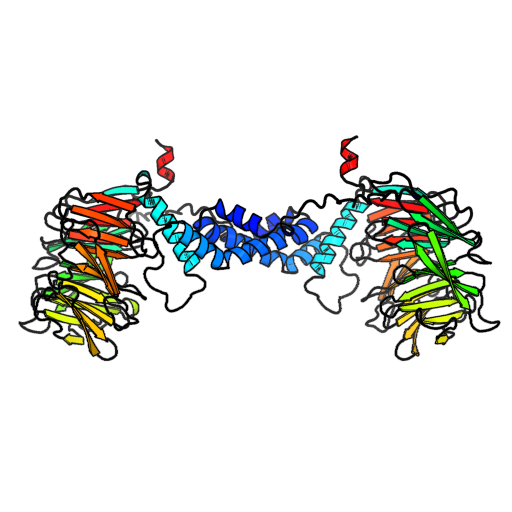 1579 O O . LEU A 1 196 ? -1.762 51.094 -1.991 1 96.88 196 LEU A O 1
ATOM 1583 N N . VAL A 1 197 ? -3.396 49.562 -2.424 1 96.81 197 VAL A N 1
ATOM 1584 C CA . VAL A 1 197 ? -4.312 50.531 -3.029 1 96.81 197 VAL A CA 1
ATOM 1585 C C . VAL A 1 197 ? -5.613 50.562 -2.232 1 96.81 197 VAL A C 1
ATOM 1587 O O . VAL A 1 197 ? -6.262 49.531 -2.029 1 96.81 197 VAL A O 1
ATOM 1590 N N . GLN A 1 198 ? -6 51.719 -1.832 1 96.5 198 GLN A N 1
ATOM 1591 C CA . GLN A 1 198 ? -7.219 51.844 -1.041 1 96.5 198 GLN A CA 1
ATOM 1592 C C . GLN A 1 198 ? -8.453 51.531 -1.879 1 96.5 198 GLN A C 1
ATOM 1594 O O . GLN A 1 198 ? -8.562 51.969 -3.023 1 96.5 198 GLN A O 1
ATOM 1599 N N . MET A 1 199 ? -9.352 50.844 -1.339 1 95.12 199 MET A N 1
ATOM 1600 C CA . MET A 1 199 ? -10.562 50.469 -2.057 1 95.12 199 MET A CA 1
ATOM 1601 C C . MET A 1 199 ? -11.781 51.188 -1.484 1 95.12 199 MET A C 1
ATOM 1603 O O . MET A 1 199 ? -12.422 51.969 -2.176 1 95.12 199 MET A O 1
ATOM 1607 N N . LYS A 1 200 ? -12.062 50.875 -0.286 1 94.5 200 LYS A N 1
ATOM 1608 C CA . LYS A 1 200 ? -13.281 51.406 0.326 1 94.5 200 LYS A CA 1
ATOM 1609 C C . LYS A 1 200 ? -13.031 51.844 1.763 1 94.5 200 LYS A C 1
ATOM 1611 O O . LYS A 1 200 ? -12.109 51.375 2.418 1 94.5 200 LYS A O 1
ATOM 1616 N N . THR A 1 201 ? -13.852 52.781 2.213 1 94.38 201 THR A N 1
ATOM 1617 C CA . THR A 1 201 ? -13.883 53.188 3.605 1 94.38 201 THR A CA 1
ATOM 1618 C C . THR A 1 201 ? -15.227 52.844 4.246 1 94.38 201 THR A C 1
ATOM 1620 O O . THR A 1 201 ? -16.281 53.188 3.707 1 94.38 201 THR A O 1
ATOM 1623 N N . TYR A 1 202 ? -15.133 52.156 5.328 1 92.62 202 TYR A N 1
ATOM 1624 C CA . TYR A 1 202 ? -16.328 51.75 6.066 1 92.62 202 TYR A CA 1
ATOM 1625 C C . TYR A 1 202 ? -16.531 52.656 7.281 1 92.62 202 TYR A C 1
ATOM 1627 O O . TYR A 1 202 ? -15.586 52.906 8.047 1 92.62 202 TYR A O 1
ATOM 1635 N N . GLU A 1 203 ? -17.672 53.188 7.336 1 80.5 203 GLU A N 1
ATOM 1636 C CA . GLU A 1 203 ? -17.969 54.094 8.445 1 80.5 203 GLU A CA 1
ATOM 1637 C C . GLU A 1 203 ? -18.781 53.406 9.531 1 80.5 203 GLU A C 1
ATOM 1639 O O . GLU A 1 203 ? -19.406 52.375 9.281 1 80.5 203 GLU A O 1
ATOM 1644 N N . THR A 1 204 ? -18.469 53.781 10.75 1 83.12 204 THR A N 1
ATOM 1645 C CA . THR A 1 204 ? -19.281 53.281 11.859 1 83.12 204 THR A CA 1
ATOM 1646 C C . THR A 1 204 ? -20.531 54.125 12.047 1 83.12 204 THR A C 1
ATOM 1648 O O . THR A 1 204 ? -20.578 55.281 11.602 1 83.12 204 THR A O 1
ATOM 1651 N N . ARG A 1 205 ? -21.688 53.5 12.258 1 65.62 205 ARG A N 1
ATOM 1652 C CA . ARG A 1 205 ? -22.938 54.219 12.406 1 65.62 205 ARG A CA 1
ATOM 1653 C C . ARG A 1 205 ? -22.922 55.125 13.648 1 65.62 205 ARG A C 1
ATOM 1655 O O . ARG A 1 205 ? -22.688 54.625 14.758 1 65.62 205 ARG A O 1
ATOM 1662 N N . GLY A 1 206 ? -23.047 56.531 13.531 1 58.44 206 GLY A N 1
ATOM 1663 C CA . GLY A 1 206 ? -23.438 57.562 14.477 1 58.44 206 GLY A CA 1
ATOM 1664 C C . GLY A 1 206 ? -22.297 58 15.375 1 58.44 206 GLY A C 1
ATOM 1665 O O . GLY A 1 206 ? -21.188 57.469 15.289 1 58.44 206 GLY A O 1
ATOM 1666 N N . PRO A 1 207 ? -22.516 59.031 16.078 1 54.16 207 PRO A N 1
ATOM 1667 C CA . PRO A 1 207 ? -21.594 59.688 17.016 1 54.16 207 PRO A CA 1
ATOM 1668 C C . PRO A 1 207 ? -20.969 58.719 18 1 54.16 207 PRO A C 1
ATOM 1670 O O . PRO A 1 207 ? -19.984 59.031 18.656 1 54.16 207 PRO A O 1
ATOM 1673 N N . LEU A 1 208 ? -21.562 57.562 18.094 1 54.31 208 LEU A N 1
ATOM 1674 C CA . LEU A 1 208 ? -21.219 56.594 19.125 1 54.31 208 LEU A CA 1
ATOM 1675 C C . LEU A 1 208 ? -20.125 55.656 18.641 1 54.31 208 LEU A C 1
ATOM 1677 O O . LEU A 1 208 ? -19.703 54.75 19.375 1 54.31 208 LEU A O 1
ATOM 1681 N N . GLY A 1 209 ? -19.688 55.781 17.484 1 62.09 209 GLY A N 1
ATOM 1682 C CA . GLY A 1 209 ? -18.875 54.688 16.953 1 62.09 209 GLY A CA 1
ATOM 1683 C C . GLY A 1 209 ? -17.5 54.594 17.578 1 62.09 209 GLY A C 1
ATOM 1684 O O . GLY A 1 209 ? -16.906 53.531 17.641 1 62.09 209 GLY A O 1
ATOM 1685 N N . GLY A 1 210 ? -17.078 55.344 18.531 1 84 210 GLY A N 1
ATOM 1686 C CA . GLY A 1 210 ? -15.805 55.375 19.25 1 84 210 GLY A CA 1
ATOM 1687 C C . GLY A 1 210 ? -14.656 54.812 18.453 1 84 210 GLY A C 1
ATOM 1688 O O . GLY A 1 210 ? -14.852 54.281 17.359 1 84 210 GLY A O 1
ATOM 1689 N N . ALA A 1 211 ? -13.484 55 18.859 1 93.62 211 ALA A N 1
ATOM 1690 C CA . ALA A 1 211 ? -12.258 54.5 18.25 1 93.62 211 ALA A CA 1
ATOM 1691 C C . ALA A 1 211 ? -12.352 52.969 18.031 1 93.62 211 ALA A C 1
ATOM 1693 O O . ALA A 1 211 ? -12.875 52.25 18.891 1 93.62 211 ALA A O 1
ATOM 1694 N N . LEU A 1 212 ? -11.961 52.531 16.875 1 96.12 212 LEU A N 1
ATOM 1695 C CA . LEU A 1 212 ? -11.938 51.094 16.594 1 96.12 212 LEU A CA 1
ATOM 1696 C C . LEU A 1 212 ? -10.617 50.469 17.047 1 96.12 212 LEU A C 1
ATOM 1698 O O . LEU A 1 212 ? -9.547 50.969 16.703 1 96.12 212 LEU A O 1
ATOM 1702 N N . LEU A 1 213 ? -10.711 49.312 17.75 1 97.19 213 LEU A N 1
ATOM 1703 C CA . LEU A 1 213 ? -9.523 48.781 18.406 1 97.19 213 LEU A CA 1
ATOM 1704 C C . LEU A 1 213 ? -9.117 47.438 17.812 1 97.19 213 LEU A C 1
ATOM 1706 O O . LEU A 1 213 ? -7.969 47.031 17.953 1 97.19 213 LEU A O 1
ATOM 1710 N N . CYS A 1 214 ? -10.062 46.75 17.203 1 98.06 214 CYS A N 1
ATOM 1711 C CA . CYS A 1 214 ? -9.75 45.438 16.688 1 98.06 214 CYS A CA 1
ATOM 1712 C C . CYS A 1 214 ? -10.633 45.094 15.5 1 98.06 214 CYS A C 1
ATOM 1714 O O . CYS A 1 214 ? -11.703 45.688 15.328 1 98.06 214 CYS A O 1
ATOM 1716 N N . VAL A 1 215 ? -10.117 44.25 14.711 1 98 215 VAL A N 1
ATOM 1717 C CA . VAL A 1 215 ? -10.844 43.75 13.539 1 98 215 VAL A CA 1
ATOM 1718 C C . VAL A 1 215 ? -10.547 42.281 13.312 1 98 215 VAL A C 1
ATOM 1720 O O . VAL A 1 215 ? -9.453 41.812 13.633 1 98 215 VAL A O 1
ATOM 1723 N N . SER A 1 216 ? -11.484 41.5 12.969 1 97.94 216 SER A N 1
ATOM 1724 C CA . SER A 1 216 ? -11.359 40.062 12.609 1 97.94 216 SER A CA 1
ATOM 1725 C C . SER A 1 216 ? -12.242 39.719 11.414 1 97.94 216 SER A C 1
ATOM 1727 O O . SER A 1 216 ? -13.148 40.469 11.07 1 97.94 216 SER A O 1
ATOM 1729 N N . SER A 1 217 ? -11.891 38.719 10.727 1 97.06 217 SER A N 1
ATOM 1730 C CA . SER A 1 217 ? -12.641 38.375 9.516 1 97.06 217 SER A CA 1
ATOM 1731 C C . SER A 1 217 ? -12.883 36.875 9.398 1 97.06 217 SER A C 1
ATOM 1733 O O . SER A 1 217 ? -12.234 36.094 10.086 1 97.06 217 SER A O 1
ATOM 1735 N N . CYS A 1 218 ? -13.852 36.531 8.672 1 95.06 218 CYS A N 1
ATOM 1736 C CA . CYS A 1 218 ? -14.164 35.188 8.227 1 95.06 218 CYS A CA 1
ATOM 1737 C C . CYS A 1 218 ? -14.164 35.094 6.707 1 95.06 218 CYS A C 1
ATOM 1739 O O . CYS A 1 218 ? -15.156 35.438 6.062 1 95.06 218 CYS A O 1
ATOM 1741 N N . ALA A 1 219 ? -13.141 34.531 6.223 1 91.81 219 ALA A N 1
ATOM 1742 C CA . ALA A 1 219 ? -12.945 34.5 4.773 1 91.81 219 ALA A CA 1
ATOM 1743 C C . ALA A 1 219 ? -14.039 33.688 4.094 1 91.81 219 ALA A C 1
ATOM 1745 O O . ALA A 1 219 ? -14.469 34 2.986 1 91.81 219 ALA A O 1
ATOM 1746 N N . GLU A 1 220 ? -14.5 32.656 4.766 1 91.81 220 GLU A N 1
ATOM 1747 C CA . GLU A 1 220 ? -15.508 31.75 4.191 1 91.81 220 GLU A CA 1
ATOM 1748 C C . GLU A 1 220 ? -16.797 32.5 3.885 1 91.81 220 GLU A C 1
ATOM 1750 O O . GLU A 1 220 ? -17.422 32.281 2.855 1 91.81 220 GLU A O 1
ATOM 1755 N N . GLN A 1 221 ? -17.094 33.375 4.688 1 91.88 221 GLN A N 1
ATOM 1756 C CA . GLN A 1 221 ? -18.359 34.094 4.539 1 91.88 221 GLN A CA 1
ATOM 1757 C C . GLN A 1 221 ? -18.141 35.5 4.008 1 91.88 221 GLN A C 1
ATOM 1759 O O . GLN A 1 221 ? -19.094 36.25 3.768 1 91.88 221 GLN A O 1
ATOM 1764 N N . GLU A 1 222 ? -16.938 35.875 3.85 1 94.06 222 GLU A N 1
ATOM 1765 C CA . GLU A 1 222 ? -16.547 37.219 3.371 1 94.06 222 GLU A CA 1
ATOM 1766 C C . GLU A 1 222 ? -17.156 38.312 4.246 1 94.06 222 GLU A C 1
ATOM 1768 O O . GLU A 1 222 ? -17.766 39.25 3.736 1 94.06 222 GLU A O 1
ATOM 1773 N N . VAL A 1 223 ? -17.125 38.062 5.508 1 95.44 223 VAL A N 1
ATOM 1774 C CA . VAL A 1 223 ? -17.594 39 6.508 1 95.44 223 VAL A CA 1
ATOM 1775 C C . VAL A 1 223 ? -16.469 39.375 7.457 1 95.44 223 VAL A C 1
ATOM 1777 O O . VAL A 1 223 ? -15.547 38.562 7.676 1 95.44 223 VAL A O 1
ATOM 1780 N N . PHE A 1 224 ? -16.5 40.594 7.898 1 96.81 224 PHE A N 1
ATOM 1781 C CA . PHE A 1 224 ? -15.547 41 8.93 1 96.81 224 PHE A CA 1
ATOM 1782 C C . PHE A 1 224 ? -16.234 41.812 10.008 1 96.81 224 PHE A C 1
ATOM 1784 O O . PHE A 1 224 ? -17.344 42.312 9.797 1 96.81 224 PHE A O 1
ATOM 1791 N N . ALA A 1 225 ? -15.664 41.812 11.156 1 97.12 225 ALA A N 1
ATOM 1792 C CA . ALA A 1 225 ? -16.219 42.531 12.297 1 97.12 225 ALA A CA 1
ATOM 1793 C C . ALA A 1 225 ? -15.18 43.438 12.945 1 97.12 225 ALA A C 1
ATOM 1795 O O . ALA A 1 225 ? -13.977 43.188 12.844 1 97.12 225 ALA A O 1
ATOM 1796 N N . ALA A 1 226 ? -15.602 44.5 13.547 1 97.19 226 ALA A N 1
ATOM 1797 C CA . ALA A 1 226 ? -14.727 45.438 14.25 1 97.19 226 ALA A CA 1
ATOM 1798 C C . ALA A 1 226 ? -15.258 45.75 15.648 1 97.19 226 ALA A C 1
ATOM 1800 O O . ALA A 1 226 ? -16.469 45.844 15.852 1 97.19 226 ALA A O 1
ATOM 1801 N N . GLY A 1 227 ? -14.367 45.812 16.562 1 97.25 227 GLY A N 1
ATOM 1802 C CA . GLY A 1 227 ? -14.703 46.188 17.938 1 97.25 227 GLY A CA 1
ATOM 1803 C C . GLY A 1 227 ? -14.281 47.594 18.281 1 97.25 227 GLY A C 1
ATOM 1804 O O . GLY A 1 227 ? -13.219 48.062 17.859 1 97.25 227 GLY A O 1
ATOM 1805 N N . SER A 1 228 ? -15.094 48.281 19.094 1 95.88 228 SER A N 1
ATOM 1806 C CA . SER A 1 228 ? -14.852 49.719 19.344 1 95.88 228 SER A CA 1
ATOM 1807 C C . SER A 1 228 ? -14.523 49.969 20.812 1 95.88 228 SER A C 1
ATOM 1809 O O . SER A 1 228 ? -14.781 49.094 21.656 1 95.88 228 SER A O 1
ATOM 1811 N N . TYR A 1 229 ? -13.977 51.125 21 1 95.5 229 TYR A N 1
ATOM 1812 C CA . TYR A 1 229 ? -13.695 51.625 22.344 1 95.5 229 TYR A CA 1
ATOM 1813 C C . TYR A 1 229 ? -14.984 51.844 23.125 1 95.5 229 TYR A C 1
ATOM 1815 O O . TYR A 1 229 ? -15.008 51.75 24.344 1 95.5 229 TYR A O 1
ATOM 1823 N N . SER A 1 230 ? -16.141 52.062 22.438 1 93.19 230 SER A N 1
ATOM 1824 C CA . SER A 1 230 ? -17.438 52.344 23.047 1 93.19 230 SER A CA 1
ATOM 1825 C C . SER A 1 230 ? -18.234 51.094 23.281 1 93.19 230 SER A C 1
ATOM 1827 O O . SER A 1 230 ? -19.469 51.094 23.281 1 93.19 230 SER A O 1
ATOM 1829 N N . SER A 1 231 ? -17.578 50 23.312 1 94.88 231 SER A N 1
ATOM 1830 C CA . SER A 1 231 ? -18.141 48.688 23.703 1 94.88 231 SER A CA 1
ATOM 1831 C C . SER A 1 231 ? -19.109 48.188 22.656 1 94.88 231 SER A C 1
ATOM 1833 O O . SER A 1 231 ? -20.062 47.469 22.984 1 94.88 231 SER A O 1
ATOM 1835 N N . THR A 1 232 ? -18.906 48.594 21.422 1 94.88 232 THR A N 1
ATOM 1836 C CA . THR A 1 232 ? -19.781 48.188 20.328 1 94.88 232 THR A CA 1
ATOM 1837 C C . THR A 1 232 ? -19.047 47.312 19.344 1 94.88 232 THR A C 1
ATOM 1839 O O . THR A 1 232 ? -17.859 47.531 19.078 1 94.88 232 THR A O 1
ATOM 1842 N N . VAL A 1 233 ? -19.766 46.312 18.812 1 96.44 233 VAL A N 1
ATOM 1843 C CA . VAL A 1 233 ? -19.234 45.469 17.734 1 96.44 233 VAL A CA 1
ATOM 1844 C C . VAL A 1 233 ? -20.031 45.719 16.453 1 96.44 233 VAL A C 1
ATOM 1846 O O . VAL A 1 233 ? -21.266 45.75 16.469 1 96.44 233 VAL A O 1
ATOM 1849 N N . PHE A 1 234 ? -19.312 46.031 15.375 1 95.44 234 PHE A N 1
ATOM 1850 C CA . PHE A 1 234 ? -19.906 46.219 14.062 1 95.44 234 PHE A CA 1
ATOM 1851 C C . PHE A 1 234 ? -19.562 45.094 13.125 1 95.44 234 PHE A C 1
ATOM 1853 O O . PHE A 1 234 ? -18.406 44.656 13.055 1 95.44 234 PHE A O 1
ATOM 1860 N N . VAL A 1 235 ? -20.547 44.531 12.438 1 95.5 235 VAL A N 1
ATOM 1861 C CA . VAL A 1 235 ? -20.312 43.469 11.461 1 95.5 235 VAL A CA 1
ATOM 1862 C C . VAL A 1 235 ? -20.578 44 10.055 1 95.5 235 VAL A C 1
ATOM 1864 O O . VAL A 1 235 ? -21.578 44.688 9.82 1 95.5 235 VAL A O 1
ATOM 1867 N N . TYR A 1 236 ? -19.641 43.719 9.148 1 95.5 236 TYR A N 1
ATOM 1868 C CA . TYR A 1 236 ? -19.75 44.219 7.785 1 95.5 236 TYR A CA 1
ATOM 1869 C C . TYR A 1 236 ? -19.703 43.062 6.777 1 95.5 236 TYR A C 1
ATOM 1871 O O . TYR A 1 236 ? -19.047 42.062 7.012 1 95.5 236 TYR A O 1
ATOM 1879 N N . ASP A 1 237 ? -20.391 43.219 5.73 1 94 237 ASP A N 1
ATOM 1880 C CA . ASP A 1 237 ? -20.25 42.375 4.543 1 94 237 ASP A CA 1
ATOM 1881 C C . ASP A 1 237 ? -19.25 42.969 3.557 1 94 237 ASP A C 1
ATOM 1883 O O . ASP A 1 237 ? -19.453 44.094 3.053 1 94 237 ASP A O 1
ATOM 1887 N N . SER A 1 238 ? -18.234 42.25 3.322 1 92.31 238 SER A N 1
ATOM 1888 C CA . SER A 1 238 ? -17.172 42.781 2.482 1 92.31 238 SER A CA 1
ATOM 1889 C C . SER A 1 238 ? -17.672 43.062 1.071 1 92.31 238 SER A C 1
ATOM 1891 O O . SER A 1 238 ? -17.078 43.875 0.352 1 92.31 238 SER A O 1
ATOM 1893 N N . ARG A 1 239 ? -18.672 42.312 0.513 1 84.94 239 ARG A N 1
ATOM 1894 C CA . ARG A 1 239 ? -19.188 42.406 -0.847 1 84.94 239 ARG A CA 1
ATOM 1895 C C . ARG A 1 239 ? -20.188 43.562 -0.965 1 84.94 239 ARG A C 1
ATOM 1897 O O . ARG A 1 239 ? -20.484 44.031 -2.07 1 84.94 239 ARG A O 1
ATOM 1904 N N . SER A 1 240 ? -20.734 43.812 0.207 1 79.44 240 SER A N 1
ATOM 1905 C CA . SER A 1 240 ? -21.844 44.781 0.153 1 79.44 240 SER A CA 1
ATOM 1906 C C . SER A 1 240 ? -21.375 46.156 0.551 1 79.44 240 SER A C 1
ATOM 1908 O O . SER A 1 240 ? -20.203 46.375 0.865 1 79.44 240 SER A O 1
ATOM 1910 N N . GLY A 1 241 ? -22.203 47.281 0.825 1 73.88 241 GLY A N 1
ATOM 1911 C CA . GLY A 1 241 ? -22.109 48.719 1.063 1 73.88 241 GLY A CA 1
ATOM 1912 C C . GLY A 1 241 ? -21.109 49.062 2.143 1 73.88 241 GLY A C 1
ATOM 1913 O O . GLY A 1 241 ? -20.219 48.281 2.463 1 73.88 241 GLY A O 1
ATOM 1914 N N . HIS A 1 242 ? -21.047 50.188 2.619 1 86.06 242 HIS A N 1
ATOM 1915 C CA . HIS A 1 242 ? -20.109 50.844 3.529 1 86.06 242 HIS A CA 1
ATOM 1916 C C . HIS A 1 242 ? -20.656 50.875 4.953 1 86.06 242 HIS A C 1
ATOM 1918 O O . HIS A 1 242 ? -19.969 51.312 5.879 1 86.06 242 HIS A O 1
ATOM 1924 N N . LYS A 1 243 ? -21.859 50.219 5.113 1 89 243 LYS A N 1
ATOM 1925 C CA . LYS A 1 243 ? -22.469 50.281 6.441 1 89 243 LYS A CA 1
ATOM 1926 C C . LYS A 1 243 ? -22.469 48.906 7.094 1 89 243 LYS A C 1
ATOM 1928 O O . LYS A 1 243 ? -22.531 47.875 6.406 1 89 243 LYS A O 1
ATOM 1933 N N . PRO A 1 244 ? -22.516 48.906 8.391 1 92.88 244 PRO A N 1
ATOM 1934 C CA . PRO A 1 244 ? -22.547 47.625 9.086 1 92.88 244 PRO A CA 1
ATOM 1935 C C . PRO A 1 244 ? -23.875 46.875 8.93 1 92.88 244 PRO A C 1
ATOM 1937 O O . PRO A 1 244 ? -24.938 47.531 8.93 1 92.88 244 PRO A O 1
ATOM 1940 N N . ILE A 1 245 ? -23.891 45.688 8.812 1 91.69 245 ILE A N 1
ATOM 1941 C CA . ILE A 1 245 ? -25.094 44.875 8.672 1 91.69 245 ILE A CA 1
ATOM 1942 C C . ILE A 1 245 ? -25.656 44.562 10.055 1 91.69 245 ILE A C 1
ATOM 1944 O O . ILE A 1 245 ? -26.859 44.281 10.195 1 91.69 245 ILE A O 1
ATOM 1948 N N . VAL A 1 246 ? -24.812 44.406 10.992 1 92.44 246 VAL A N 1
ATOM 1949 C CA . VAL A 1 246 ? -25.219 44.156 12.375 1 92.44 246 VAL A CA 1
ATOM 1950 C C . VAL A 1 246 ? -24.438 45.094 13.312 1 92.44 246 VAL A C 1
ATOM 1952 O O . VAL A 1 246 ? -23.281 45.406 13.055 1 92.44 246 VAL A O 1
ATOM 1955 N N . GLU A 1 247 ? -25.062 45.594 14.281 1 93.62 247 GLU A N 1
ATOM 1956 C CA . GLU A 1 247 ? -24.453 46.375 15.359 1 93.62 247 GLU A CA 1
ATOM 1957 C C . GLU A 1 247 ? -25.031 45.969 16.719 1 93.62 247 GLU A C 1
ATOM 1959 O O . GLU A 1 247 ? -26.25 45.875 16.875 1 93.62 247 GLU A O 1
ATOM 1964 N N . TYR A 1 248 ? -24.109 45.625 17.641 1 94.12 248 TYR A N 1
ATOM 1965 C CA . TYR A 1 248 ? -24.594 45.281 18.969 1 94.12 248 TYR A CA 1
ATOM 1966 C C . TYR A 1 248 ? -23.609 45.688 20.047 1 94.12 248 TYR A C 1
ATOM 1968 O O . TYR A 1 248 ? -22.453 46.031 19.75 1 94.12 248 TYR A O 1
ATOM 1976 N N . HIS A 1 249 ? -24.062 45.75 21.344 1 94 249 HIS A N 1
ATOM 1977 C CA . HIS A 1 249 ? -23.297 46.25 22.469 1 94 249 HIS A CA 1
ATOM 1978 C C . HIS A 1 249 ? -23.141 45.156 23.547 1 94 249 HIS A C 1
ATOM 1980 O O . HIS A 1 249 ? -23.828 45.188 24.562 1 94 249 HIS A O 1
ATOM 1986 N N . PRO A 1 250 ? -22.156 44.406 23.375 1 95.38 250 PRO A N 1
ATOM 1987 C CA . PRO A 1 250 ? -22.047 43.219 24.25 1 95.38 250 PRO A CA 1
ATOM 1988 C C . PRO A 1 250 ? -21.328 43.562 25.562 1 95.38 250 PRO A C 1
ATOM 1990 O O . PRO A 1 250 ? -21.375 42.75 26.516 1 95.38 250 PRO A O 1
ATOM 1993 N N . HIS A 1 251 ? -20.656 44.656 25.641 1 96.81 251 HIS A N 1
ATOM 1994 C CA . HIS A 1 251 ? -19.766 44.906 26.766 1 96.81 251 HIS A CA 1
ATOM 1995 C C . HIS A 1 251 ? -20.047 46.25 27.406 1 96.81 251 HIS A C 1
ATOM 1997 O O . HIS A 1 251 ? -20.797 47.062 26.859 1 96.81 251 HIS A O 1
ATOM 2003 N N . SER A 1 252 ? -19.469 46.438 28.594 1 96.56 252 SER A N 1
ATOM 2004 C CA . SER A 1 252 ? -19.594 47.719 29.297 1 96.56 252 SER A CA 1
ATOM 2005 C C . SER A 1 252 ? -18.328 48.562 29.125 1 96.56 252 SER A C 1
ATOM 2007 O O . SER A 1 252 ? -18.328 49.75 29.438 1 96.56 252 SER A O 1
ATOM 2009 N N . ARG A 1 253 ? -17.328 47.938 28.656 1 97.12 253 ARG A N 1
ATOM 2010 C CA . ARG A 1 253 ? -16.062 48.656 28.406 1 97.12 253 ARG A CA 1
ATOM 2011 C C . ARG A 1 253 ? -15.547 48.344 27 1 97.12 253 ARG A C 1
ATOM 2013 O O . ARG A 1 253 ? -16.25 47.781 26.188 1 97.12 253 ARG A O 1
ATOM 2020 N N . ALA A 1 254 ? -14.367 48.781 26.719 1 97.06 254 ALA A N 1
ATOM 2021 C CA . ALA A 1 254 ? -13.797 48.75 25.359 1 97.06 254 ALA A CA 1
ATOM 2022 C C . ALA A 1 254 ? -13.633 47.281 24.891 1 97.06 254 ALA A C 1
ATOM 2024 O O . ALA A 1 254 ? -13.234 46.438 25.672 1 97.06 254 ALA A O 1
ATOM 2025 N N . VAL A 1 255 ? -13.953 47.062 23.625 1 97.75 255 VAL A N 1
ATOM 2026 C CA . VAL A 1 255 ? -13.695 45.781 22.984 1 97.75 255 VAL A CA 1
ATOM 2027 C C . VAL A 1 255 ? -12.25 45.75 22.484 1 97.75 255 VAL A C 1
ATOM 2029 O O . VAL A 1 255 ? -11.883 46.469 21.562 1 97.75 255 VAL A O 1
ATOM 2032 N N . ILE A 1 256 ? -11.477 44.781 22.984 1 97.38 256 ILE A N 1
ATOM 2033 C CA . ILE A 1 256 ? -10.031 44.812 22.797 1 97.38 256 ILE A CA 1
ATOM 2034 C C . ILE A 1 256 ? -9.641 43.875 21.656 1 97.38 256 ILE A C 1
ATOM 2036 O O . ILE A 1 256 ? -8.68 44.156 20.938 1 97.38 256 ILE A O 1
ATOM 2040 N N . LYS A 1 257 ? -10.328 42.781 21.562 1 98.31 257 LYS A N 1
ATOM 2041 C CA . LYS A 1 257 ? -9.969 41.781 20.547 1 98.31 257 LYS A CA 1
ATOM 2042 C C . LYS A 1 257 ? -11.203 41 20.062 1 98.31 257 LYS A C 1
ATOM 2044 O O . LYS A 1 257 ? -12.148 40.812 20.828 1 98.31 257 LYS A O 1
ATOM 2049 N N . LEU A 1 258 ? -11.117 40.656 18.781 1 98.25 258 LEU A N 1
ATOM 2050 C CA . LEU A 1 258 ? -12.18 39.844 18.188 1 98.25 258 LEU A CA 1
ATOM 2051 C C . LEU A 1 258 ? -11.609 38.562 17.562 1 98.25 258 LEU A C 1
ATOM 2053 O O . LEU A 1 258 ? -10.469 38.562 17.094 1 98.25 258 LEU A O 1
ATOM 2057 N N . ALA A 1 259 ? -12.328 37.562 17.656 1 97.5 259 ALA A N 1
ATOM 2058 C CA . ALA A 1 259 ? -12.109 36.344 16.906 1 97.5 259 ALA A CA 1
ATOM 2059 C C . ALA A 1 259 ? -13.406 35.812 16.297 1 97.5 259 ALA A C 1
ATOM 2061 O O . ALA A 1 259 ? -14.469 35.906 16.922 1 97.5 259 ALA A O 1
ATOM 2062 N N . MET A 1 260 ? -13.305 35.312 15.086 1 95.56 260 MET A N 1
ATOM 2063 C CA . MET A 1 260 ? -14.586 34.906 14.516 1 95.56 260 MET A CA 1
ATOM 2064 C C . MET A 1 260 ? -14.398 33.719 13.57 1 95.56 260 MET A C 1
ATOM 2066 O O . MET A 1 260 ? -13.305 33.531 13.039 1 95.56 260 MET A O 1
ATOM 2070 N N . ASN A 1 261 ? -15.375 32.938 13.445 1 94.31 261 ASN A N 1
ATOM 2071 C CA . ASN A 1 261 ? -15.531 31.891 12.43 1 94.31 261 ASN A CA 1
ATOM 2072 C C . ASN A 1 261 ? -16.906 31.953 11.766 1 94.31 261 ASN A C 1
ATOM 2074 O O . ASN A 1 261 ? -17.578 32.969 11.852 1 94.31 261 ASN A O 1
ATOM 2078 N N . SER A 1 262 ? -17.234 30.953 11.062 1 93.44 262 SER A N 1
ATOM 2079 C CA . SER A 1 262 ? -18.484 31 10.305 1 93.44 262 SER A CA 1
ATOM 2080 C C . SER A 1 262 ? -19.688 31.016 11.234 1 93.44 262 SER A C 1
ATOM 2082 O O . SER A 1 262 ? -20.75 31.516 10.867 1 93.44 262 SER A O 1
ATOM 2084 N N . SER A 1 263 ? -19.484 30.609 12.461 1 94.06 263 SER A N 1
ATOM 2085 C CA . SER A 1 263 ? -20.641 30.422 13.344 1 94.06 263 SER A CA 1
ATOM 2086 C C . SER A 1 263 ? -20.672 31.5 14.422 1 94.06 263 SER A C 1
ATOM 2088 O O . SER A 1 263 ? -21.75 31.938 14.828 1 94.06 263 SER A O 1
ATOM 2090 N N . TYR A 1 264 ? -19.469 31.859 14.867 1 96.38 264 TYR A N 1
ATOM 2091 C CA . TYR A 1 264 ? -19.469 32.688 16.078 1 96.38 264 TYR A CA 1
ATOM 2092 C C . TYR A 1 264 ? -18.547 33.875 15.93 1 96.38 264 TYR A C 1
ATOM 2094 O O . TYR A 1 264 ? -17.562 33.812 15.188 1 96.38 264 TYR A O 1
ATOM 2102 N N . ILE A 1 265 ? -18.906 34.938 16.625 1 97.56 265 ILE A N 1
ATOM 2103 C CA . ILE A 1 265 ? -18.016 36.062 16.875 1 97.56 265 ILE A CA 1
ATOM 2104 C C . ILE A 1 265 ? -17.734 36.188 18.375 1 97.56 265 ILE A C 1
ATOM 2106 O O . ILE A 1 265 ? -18.672 36.312 19.172 1 97.56 265 ILE A O 1
ATOM 2110 N N . LEU A 1 266 ? -16.516 36.062 18.719 1 98.12 266 LEU A N 1
ATOM 2111 C CA . LEU A 1 266 ? -16.094 36.25 20.094 1 98.12 266 LEU A CA 1
ATOM 2112 C C . LEU A 1 266 ? -15.492 37.656 20.297 1 98.12 266 LEU A C 1
ATOM 2114 O O . LEU A 1 266 ? -14.664 38.094 19.5 1 98.12 266 LEU A O 1
ATOM 2118 N N . SER A 1 267 ? -15.914 38.375 21.312 1 98.5 267 SER A N 1
ATOM 2119 C CA . SER A 1 267 ? -15.383 39.688 21.641 1 98.5 267 SER A CA 1
ATOM 2120 C C . SER A 1 267 ? -14.812 39.719 23.047 1 98.5 267 SER A C 1
ATOM 2122 O O . SER A 1 267 ? -15.492 39.375 24.016 1 98.5 267 SER A O 1
ATOM 2124 N N . ALA A 1 268 ? -13.602 40.062 23.141 1 98.56 268 ALA A N 1
ATOM 2125 C CA . ALA A 1 268 ? -12.93 40.25 24.422 1 98.56 268 ALA A CA 1
ATOM 2126 C C . ALA A 1 268 ? -12.906 41.719 24.812 1 98.56 268 ALA A C 1
ATOM 2128 O O . ALA A 1 268 ? -12.648 42.594 23.969 1 98.56 268 ALA A O 1
ATOM 2129 N N . SER A 1 269 ? -13.133 42 26.125 1 98.44 269 SER A N 1
ATOM 2130 C CA . SER A 1 269 ? -13.273 43.406 26.547 1 98.44 269 SER A CA 1
ATOM 2131 C C . SER A 1 269 ? -12.5 43.656 27.844 1 98.44 269 SER A C 1
ATOM 2133 O O . SER A 1 269 ? -12.117 42.719 28.547 1 98.44 269 SER A O 1
ATOM 2135 N N . GLU A 1 270 ? -12.336 44.906 28.109 1 97.69 270 GLU A N 1
ATOM 2136 C CA . GLU A 1 270 ? -11.688 45.344 29.344 1 97.69 270 GLU A CA 1
ATOM 2137 C C . GLU A 1 270 ? -12.578 45.062 30.547 1 97.69 270 GLU A C 1
ATOM 2139 O O . GLU A 1 270 ? -12.117 45.156 31.688 1 97.69 270 GLU A O 1
ATOM 2144 N N . ASP A 1 271 ? -13.797 44.75 30.328 1 97.56 271 ASP A N 1
ATOM 2145 C CA . ASP A 1 271 ? -14.703 44.469 31.438 1 97.56 271 ASP A CA 1
ATOM 2146 C C . ASP A 1 271 ? -14.484 43.031 31.969 1 97.56 271 ASP A C 1
ATOM 2148 O O . ASP A 1 271 ? -15.312 42.531 32.719 1 97.56 271 ASP A O 1
ATOM 2152 N N . LYS A 1 272 ? -13.5 42.344 31.484 1 97.81 272 LYS A N 1
ATOM 2153 C CA . LYS A 1 272 ? -13.016 41.062 31.969 1 97.81 272 LYS A CA 1
ATOM 2154 C C . LYS A 1 272 ? -13.844 39.906 31.391 1 97.81 272 LYS A C 1
ATOM 2156 O O . LYS A 1 272 ? -13.703 38.781 31.828 1 97.81 272 LYS A O 1
ATOM 2161 N N . LYS A 1 273 ? -14.57 40.219 30.375 1 98 273 LYS A N 1
ATOM 2162 C CA . LYS A 1 273 ? -15.477 39.219 29.828 1 98 273 LYS A CA 1
ATOM 2163 C C . LYS A 1 273 ? -15.188 38.938 28.359 1 98 273 LYS A C 1
ATOM 2165 O O . LYS A 1 273 ? -14.609 39.781 27.672 1 98 273 LYS A O 1
ATOM 2170 N N . VAL A 1 274 ? -15.57 37.75 27.953 1 98.38 274 VAL A N 1
ATOM 2171 C CA . VAL A 1 274 ? -15.656 37.375 26.547 1 98.38 274 VAL A CA 1
ATOM 2172 C C . VAL A 1 274 ? -17.109 37.031 26.203 1 98.38 274 VAL A C 1
ATOM 2174 O O . VAL A 1 274 ? -17.734 36.188 26.875 1 98.38 274 VAL A O 1
ATOM 2177 N N . THR A 1 275 ? -17.609 37.688 25.219 1 98.31 275 THR A N 1
ATOM 2178 C CA . THR A 1 275 ? -18.984 37.438 24.812 1 98.31 275 THR A CA 1
ATOM 2179 C C . THR A 1 275 ? -19.016 36.688 23.484 1 98.31 275 THR A C 1
ATOM 2181 O O . THR A 1 275 ? -18.203 36.969 22.594 1 98.31 275 THR A O 1
ATOM 2184 N N . ILE A 1 276 ? -20.016 35.781 23.375 1 98 276 ILE A N 1
ATOM 2185 C CA . ILE A 1 276 ? -20.172 34.969 22.188 1 98 276 ILE A CA 1
ATOM 2186 C C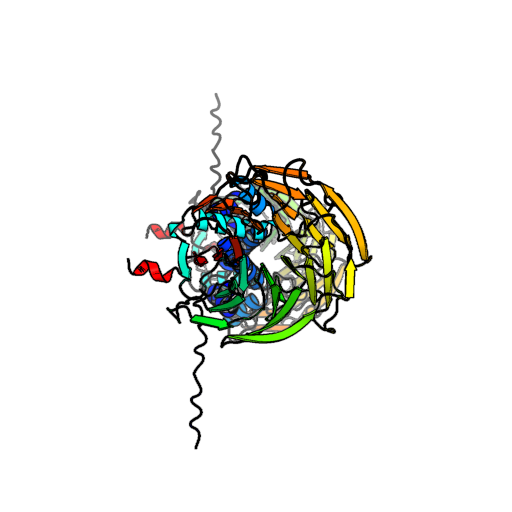 . ILE A 1 276 ? -21.453 35.375 21.453 1 98 276 ILE A C 1
ATOM 2188 O O . ILE A 1 276 ? -22.531 35.344 22.031 1 98 276 ILE A O 1
ATOM 2192 N N . TRP A 1 277 ? -21.266 35.781 20.266 1 97.38 277 TRP A N 1
ATOM 2193 C CA . TRP A 1 277 ? -22.375 36.156 19.391 1 97.38 277 TRP A CA 1
ATOM 2194 C C . TRP A 1 277 ? -22.641 35.062 18.344 1 97.38 277 TRP A C 1
ATOM 2196 O O . TRP A 1 277 ? -21.719 34.656 17.625 1 97.38 277 TRP A O 1
ATOM 2206 N N . ASP A 1 278 ? -23.844 34.594 18.25 1 96 278 ASP A N 1
ATOM 2207 C CA . ASP A 1 278 ? -24.234 33.625 17.219 1 96 278 ASP A CA 1
ATOM 2208 C C . ASP A 1 278 ? -24.578 34.344 15.914 1 96 278 ASP A C 1
ATOM 2210 O O . ASP A 1 278 ? -25.609 35.031 15.828 1 96 278 ASP A O 1
ATOM 2214 N N . GLN A 1 279 ? -23.812 34.094 14.906 1 93.56 279 GLN A N 1
ATOM 2215 C CA . GLN A 1 279 ? -23.969 34.844 13.664 1 93.56 279 GLN A CA 1
ATOM 2216 C C . GLN A 1 279 ? -25.266 34.469 12.953 1 93.56 279 GLN A C 1
ATOM 2218 O O . GLN A 1 279 ? -25.875 35.312 12.289 1 93.56 279 GLN A O 1
ATOM 2223 N N . ARG A 1 280 ? -25.594 33.25 12.984 1 92.25 280 ARG A N 1
ATOM 2224 C CA . ARG A 1 280 ? -26.812 32.812 12.312 1 92.25 280 ARG A CA 1
ATOM 2225 C C . ARG A 1 280 ? -28.062 33.312 13.023 1 92.25 280 ARG A C 1
ATOM 2227 O O . ARG A 1 280 ? -28.969 33.844 12.383 1 92.25 280 ARG A O 1
ATOM 2234 N N . ALA A 1 281 ? -28.078 33.094 14.297 1 94 281 ALA A N 1
ATOM 2235 C CA . ALA A 1 281 ? -29.25 33.5 15.086 1 94 281 ALA A CA 1
ATOM 2236 C C . ALA A 1 281 ? -29.25 35 15.344 1 94 281 ALA A C 1
ATOM 2238 O O . ALA A 1 281 ? -30.266 35.562 15.727 1 94 281 ALA A O 1
ATOM 2239 N N . ARG A 1 282 ? -28.156 35.656 15.211 1 92.31 282 ARG A N 1
ATOM 2240 C CA . ARG A 1 282 ? -27.969 37.094 15.438 1 92.31 282 ARG A CA 1
ATOM 2241 C C . ARG A 1 282 ? -28.391 37.5 16.844 1 92.31 282 ARG A C 1
ATOM 2243 O O . ARG A 1 282 ? -29.172 38.406 17.047 1 92.31 282 ARG A O 1
ATOM 2250 N N . GLN A 1 283 ? -27.828 36.719 17.766 1 95.19 283 GLN A N 1
ATOM 2251 C CA . GLN A 1 283 ? -28.094 36.969 19.172 1 95.19 283 GLN A CA 1
ATOM 2252 C C . GLN A 1 283 ? -26.891 36.625 20.031 1 95.19 283 GLN A C 1
ATOM 2254 O O . GLN A 1 283 ? -26.031 35.844 19.609 1 95.19 283 GLN A O 1
ATOM 2259 N N . MET A 1 284 ? -26.906 37.219 21.172 1 94.75 284 MET A N 1
ATOM 2260 C CA . MET A 1 284 ? -25.859 36.875 22.141 1 94.75 284 MET A CA 1
ATOM 2261 C C . MET A 1 284 ? -26.078 35.5 22.75 1 94.75 284 MET A C 1
ATOM 2263 O O . MET A 1 284 ? -27.156 35.219 23.266 1 94.75 284 MET A O 1
ATOM 2267 N N . LEU A 1 285 ? -25.188 34.688 22.656 1 93.75 285 LEU A N 1
ATOM 2268 C CA . LEU A 1 285 ? -25.312 33.312 23.156 1 93.75 285 LEU A CA 1
ATOM 2269 C C . LEU A 1 285 ? -24.875 33.219 24.609 1 93.75 285 LEU A C 1
ATOM 2271 O O . LEU A 1 285 ? -25.547 32.594 25.422 1 93.75 285 LEU A O 1
ATOM 2275 N N . ARG A 1 286 ? -23.672 33.75 24.875 1 94.44 286 ARG A N 1
ATOM 2276 C CA . ARG A 1 286 ? -23.125 33.594 26.219 1 94.44 286 ARG A CA 1
ATOM 2277 C C . ARG A 1 286 ? -22.125 34.719 26.531 1 94.44 286 ARG A C 1
ATOM 2279 O O . ARG A 1 286 ? -21.547 35.312 25.625 1 94.44 286 ARG A O 1
ATOM 2286 N N . CYS A 1 287 ? -21.953 35.031 27.766 1 96.12 287 CYS A N 1
ATOM 2287 C CA . CYS A 1 287 ? -20.938 35.938 28.328 1 96.12 287 CYS A CA 1
ATOM 2288 C C . CYS A 1 287 ? -20.094 35.219 29.359 1 96.12 287 CYS A C 1
ATOM 2290 O O . CYS A 1 287 ? -20.609 34.688 30.344 1 96.12 287 CYS A O 1
ATOM 2292 N N . VAL A 1 288 ? -18.875 35.156 29.125 1 97.38 288 VAL A N 1
ATOM 2293 C CA . VAL A 1 288 ? -18 34.344 29.969 1 97.38 288 VAL A CA 1
ATOM 2294 C C . VAL A 1 288 ? -17.031 35.281 30.719 1 97.38 288 VAL A C 1
ATOM 2296 O O . VAL A 1 288 ? -16.344 36.094 30.109 1 97.38 288 VAL A O 1
ATOM 2299 N N . ASN A 1 289 ? -16.953 35.156 32.031 1 96.94 289 ASN A N 1
ATOM 2300 C CA . ASN A 1 289 ? -15.953 35.844 32.812 1 96.94 289 ASN A CA 1
ATOM 2301 C C . ASN A 1 289 ? -14.609 35.125 32.812 1 96.94 289 ASN A C 1
ATOM 2303 O O . ASN A 1 289 ? -14.516 33.969 33.25 1 96.94 289 ASN A O 1
ATOM 2307 N N . ILE A 1 290 ? -13.633 35.719 32.375 1 96.5 290 ILE A N 1
ATOM 2308 C CA . ILE A 1 290 ? -12.344 35.094 32.156 1 96.5 290 ILE A CA 1
ATOM 2309 C C . ILE A 1 290 ? -11.57 35.062 33.5 1 96.5 290 ILE A C 1
ATOM 2311 O O . ILE A 1 290 ? -10.945 34.062 33.844 1 96.5 290 ILE A O 1
ATOM 2315 N N . SER A 1 291 ? -11.594 36.125 34.156 1 93.56 291 SER A N 1
ATOM 2316 C CA . SER A 1 291 ? -10.859 36.25 35.406 1 93.56 291 SER A CA 1
ATOM 2317 C C . SER A 1 291 ? -11.484 37.312 36.312 1 93.56 291 SER A C 1
ATOM 2319 O O . SER A 1 291 ? -12.219 38.188 35.844 1 93.56 291 SER A O 1
ATOM 2321 N N . LYS A 1 292 ? -11.125 37.188 37.594 1 92.12 292 LYS A N 1
ATOM 2322 C CA . LYS A 1 292 ? -11.633 38.156 38.562 1 92.12 292 LYS A CA 1
ATOM 2323 C C . LYS A 1 292 ? -10.797 39.438 38.562 1 92.12 292 LYS A C 1
ATOM 2325 O O . LYS A 1 292 ? -11.312 40.531 38.781 1 92.12 292 LYS A O 1
ATOM 2330 N N . ASN A 1 293 ? -9.562 39.281 38.188 1 93.19 293 ASN A N 1
ATOM 2331 C CA . ASN A 1 293 ? -8.656 40.406 38.406 1 93.19 293 ASN A CA 1
ATOM 2332 C C . ASN A 1 293 ? -8.016 40.875 37.094 1 93.19 293 ASN A C 1
ATOM 2334 O O . ASN A 1 293 ? -7.27 41.844 37.062 1 93.19 293 ASN A O 1
ATOM 2338 N N . ALA A 1 294 ? -8.234 40.125 36.031 1 97.06 294 ALA A N 1
ATOM 2339 C CA . ALA A 1 294 ? -7.57 40.438 34.781 1 97.06 294 ALA A CA 1
ATOM 2340 C C . ALA A 1 294 ? -8.57 40.469 33.625 1 97.06 294 ALA A C 1
ATOM 2342 O O . ALA A 1 294 ? -9.641 39.844 33.719 1 97.06 294 ALA A O 1
ATOM 2343 N N . PHE A 1 295 ? -8.242 41.219 32.656 1 97.88 295 PHE A N 1
ATOM 2344 C CA . PHE A 1 295 ? -9.094 41.25 31.484 1 97.88 295 PHE A CA 1
ATOM 2345 C C . PHE A 1 295 ? -8.406 40.594 30.281 1 97.88 295 PHE A C 1
ATOM 2347 O O . PHE A 1 295 ? -7.176 40.562 30.219 1 97.88 295 PHE A O 1
ATOM 2354 N N . PRO A 1 296 ? -9.195 40.031 29.406 1 98.31 296 PRO A N 1
ATOM 2355 C CA . PRO A 1 296 ? -8.609 39.406 28.219 1 98.31 296 PRO A CA 1
ATOM 2356 C C . PRO A 1 296 ? -7.98 40.438 27.266 1 98.31 296 PRO A C 1
ATOM 2358 O O . PRO A 1 296 ? -8.523 41.531 27.078 1 98.31 296 PRO A O 1
ATOM 2361 N N . MET A 1 297 ? -6.812 40.094 26.672 1 97.94 297 MET A N 1
ATOM 2362 C CA . MET A 1 297 ? -6.082 41.031 25.812 1 97.94 297 MET A CA 1
ATOM 2363 C C . MET A 1 297 ? -5.961 40.469 24.391 1 97.94 297 MET A C 1
ATOM 2365 O O . MET A 1 297 ? -5.766 41.219 23.438 1 97.94 297 MET A O 1
ATOM 2369 N N . CYS A 1 298 ? -5.973 39.188 24.266 1 98 298 CYS A N 1
ATOM 2370 C CA . CYS A 1 298 ? -5.816 38.531 22.969 1 98 298 CYS A CA 1
ATOM 2371 C C . CYS A 1 298 ? -6.605 37.219 22.906 1 98 298 CYS A C 1
ATOM 2373 O O . CYS A 1 298 ? -7.059 36.719 23.938 1 98 298 CYS A O 1
ATOM 2375 N N . MET A 1 299 ? -6.738 36.75 21.688 1 98 299 MET A N 1
ATOM 2376 C CA . MET A 1 299 ? -7.488 35.5 21.484 1 98 299 MET A CA 1
ATOM 2377 C C . MET A 1 299 ? -7.043 34.812 20.219 1 98 299 MET A C 1
ATOM 2379 O O . MET A 1 299 ? -6.625 35.438 19.25 1 98 299 MET A O 1
ATOM 2383 N N . SER A 1 300 ? -7.094 33.562 20.234 1 97.25 300 SER A N 1
ATOM 2384 C CA . SER A 1 300 ? -6.887 32.688 19.078 1 97.25 300 SER A CA 1
ATOM 2385 C C . SER A 1 300 ? -7.934 31.594 19 1 97.25 300 SER A C 1
ATOM 2387 O O . SER A 1 300 ? -8.031 30.766 19.906 1 97.25 300 SER A O 1
ATOM 2389 N N . MET A 1 301 ? -8.648 31.625 17.938 1 94.19 301 MET A N 1
ATOM 2390 C CA . MET A 1 301 ? -9.766 30.688 17.828 1 94.19 301 MET A CA 1
ATOM 2391 C C . MET A 1 301 ? -9.438 29.547 16.875 1 94.19 301 MET A C 1
ATOM 2393 O O . MET A 1 301 ? -8.961 29.781 15.75 1 94.19 301 MET A O 1
ATOM 2397 N N . HIS A 1 302 ? -9.57 28.391 17.422 1 83.19 302 HIS A N 1
ATOM 2398 C CA . HIS A 1 302 ? -9.539 27.125 16.688 1 83.19 302 HIS A CA 1
ATOM 2399 C C . HIS A 1 302 ? -10.922 26.484 16.625 1 83.19 302 HIS A C 1
ATOM 2401 O O . HIS A 1 302 ? -11.852 26.953 17.297 1 83.19 302 HIS A O 1
ATOM 2407 N N . ARG A 1 303 ? -11.039 25.391 15.797 1 77.81 303 ARG A N 1
ATOM 2408 C CA . ARG A 1 303 ? -12.328 24.734 15.633 1 77.81 303 ARG A CA 1
ATOM 2409 C C . ARG A 1 303 ? -12.797 24.109 16.938 1 77.81 303 ARG A C 1
ATOM 2411 O O . ARG A 1 303 ? -13.977 24.188 17.297 1 77.81 303 ARG A O 1
ATOM 2418 N N . ASP A 1 304 ? -11.852 23.609 17.75 1 83.12 304 ASP A N 1
ATOM 2419 C CA . ASP A 1 304 ? -12.266 22.797 18.891 1 83.12 304 ASP A CA 1
ATOM 2420 C C . ASP A 1 304 ? -11.984 23.531 20.203 1 83.12 304 ASP A C 1
ATOM 2422 O O . ASP A 1 304 ? -12.43 23.094 21.266 1 83.12 304 ASP A O 1
ATOM 2426 N N . TRP A 1 305 ? -11.266 24.578 20.203 1 90.62 305 TRP A N 1
ATOM 2427 C CA . TRP A 1 305 ? -11.039 25.359 21.422 1 90.62 305 TRP A CA 1
ATOM 2428 C C . TRP A 1 305 ? -10.57 26.766 21.078 1 90.62 305 TRP A C 1
ATOM 2430 O O . TRP A 1 305 ? -10.188 27.047 19.938 1 90.62 305 TRP A O 1
ATOM 2440 N N . VAL A 1 306 ? -10.641 27.641 22.094 1 96.56 306 VAL A N 1
ATOM 2441 C CA . VAL A 1 306 ? -10.219 29.031 21.969 1 96.56 306 VAL A CA 1
ATOM 2442 C C . VAL A 1 306 ? -9.227 29.375 23.078 1 96.56 306 VAL A C 1
ATOM 2444 O O . VAL A 1 306 ? -9.453 29.047 24.25 1 96.56 306 VAL A O 1
ATOM 2447 N N . TYR A 1 307 ? -8.125 29.938 22.688 1 98 307 TYR A N 1
ATOM 2448 C CA . TYR A 1 307 ? -7.184 30.453 23.672 1 98 307 TYR A CA 1
ATOM 2449 C C . TYR A 1 307 ? -7.422 31.938 23.938 1 98 307 TYR A C 1
ATOM 2451 O O . TYR A 1 307 ? -7.672 32.719 23 1 98 307 TYR A O 1
ATOM 2459 N N . VAL A 1 308 ? -7.355 32.312 25.188 1 98.38 308 VAL A N 1
ATOM 2460 C CA . VAL A 1 308 ? -7.484 33.688 25.594 1 98.38 308 VAL A CA 1
ATOM 2461 C C . VAL A 1 308 ? -6.336 34.062 26.531 1 98.38 308 VAL A C 1
ATOM 2463 O O . VAL A 1 308 ? -6.141 33.438 27.578 1 98.38 308 VAL A O 1
ATOM 2466 N N . GLY A 1 309 ? -5.594 35.031 26.141 1 98.5 309 GLY A N 1
ATOM 2467 C CA . GLY A 1 309 ? -4.57 35.562 27.016 1 98.5 309 GLY A CA 1
ATOM 2468 C C . GLY A 1 309 ? -5.027 36.812 27.766 1 98.5 309 GLY A C 1
ATOM 2469 O O . GLY A 1 309 ? -5.719 37.656 27.219 1 98.5 309 GLY A O 1
ATOM 2470 N N . ASP A 1 310 ? -4.633 36.906 29.047 1 98.31 310 ASP A N 1
ATOM 2471 C CA . ASP A 1 310 ? -5.156 38.031 29.828 1 98.31 310 ASP A CA 1
ATOM 2472 C C . ASP A 1 310 ? -4.039 38.969 30.266 1 98.31 310 ASP A C 1
ATOM 2474 O O . ASP A 1 310 ? -2.883 38.781 29.875 1 98.31 310 ASP A O 1
ATOM 2478 N N . SER A 1 311 ? -4.375 40 31.016 1 98.06 311 SER A N 1
ATOM 2479 C CA . SER A 1 311 ? -3.461 41.062 31.422 1 98.06 311 SER A CA 1
ATOM 2480 C C . SER A 1 311 ? -2.598 40.625 32.594 1 98.06 311 SER A C 1
ATOM 2482 O O . SER A 1 311 ? -1.641 41.312 32.969 1 98.06 311 SER A O 1
ATOM 2484 N N . ALA A 1 312 ? -2.875 39.469 33.188 1 97.19 312 ALA A N 1
ATOM 2485 C CA . ALA A 1 312 ? -2.096 38.969 34.281 1 97.19 312 ALA A CA 1
ATOM 2486 C C . ALA A 1 312 ? -1.177 37.812 33.844 1 97.19 312 ALA A C 1
ATOM 2488 O O . ALA A 1 312 ? -0.719 37.031 34.656 1 97.19 312 ALA A O 1
ATOM 2489 N N . ALA A 1 313 ? -1.006 37.625 32.594 1 97.5 313 ALA A N 1
ATOM 2490 C CA . ALA A 1 313 ? -0.087 36.656 32.031 1 97.5 313 ALA A CA 1
ATOM 2491 C C . ALA A 1 313 ? -0.63 35.25 32.156 1 97.5 313 ALA A C 1
ATOM 2493 O O . ALA A 1 313 ? 0.139 34.281 32.281 1 97.5 313 ALA A O 1
ATOM 2494 N N . GLU A 1 314 ? -1.884 35.125 32.156 1 97.94 314 GLU A N 1
ATOM 2495 C CA . GLU A 1 314 ? -2.518 33.812 32.188 1 97.94 314 GLU A CA 1
ATOM 2496 C C . GLU A 1 314 ? -3.195 33.5 30.875 1 97.94 314 GLU A C 1
ATOM 2498 O O . GLU A 1 314 ? -3.742 34.375 30.219 1 97.94 314 GLU A O 1
ATOM 2503 N N . LEU A 1 315 ? -3.117 32.25 30.547 1 98.12 315 LEU A N 1
ATOM 2504 C CA . LEU A 1 315 ? -3.758 31.719 29.328 1 98.12 315 LEU A CA 1
ATOM 2505 C C . LEU A 1 315 ? -4.957 30.859 29.688 1 98.12 315 LEU A C 1
ATOM 2507 O O . LEU A 1 315 ? -4.84 29.906 30.469 1 98.12 315 LEU A O 1
ATOM 2511 N N . HIS A 1 316 ? -6.105 31.141 29.141 1 98.12 316 HIS A N 1
ATOM 2512 C CA . HIS A 1 316 ? -7.336 30.406 29.406 1 98.12 316 HIS A CA 1
ATOM 2513 C C . HIS A 1 316 ? -7.805 29.656 28.156 1 98.12 316 HIS A C 1
ATOM 2515 O O . HIS A 1 316 ? -7.648 30.141 27.031 1 98.12 316 HIS A O 1
ATOM 2521 N N . VAL A 1 317 ? -8.367 28.453 28.391 1 97.44 317 VAL A N 1
ATOM 2522 C CA . VAL A 1 317 ? -8.883 27.656 27.297 1 97.44 317 VAL A CA 1
ATOM 2523 C C . VAL A 1 317 ? -10.406 27.562 27.406 1 97.44 317 VAL A C 1
ATOM 2525 O O . VAL A 1 317 ? -10.938 27.125 28.438 1 97.44 317 VAL A O 1
ATOM 2528 N N . LEU A 1 318 ? -11.055 28.031 26.344 1 96.81 318 LEU A N 1
ATOM 2529 C CA . LEU A 1 318 ? -12.508 27.922 26.266 1 96.81 318 LEU A CA 1
ATOM 2530 C C . LEU A 1 318 ? -12.922 26.75 25.375 1 96.81 318 LEU A C 1
ATOM 2532 O O . LEU A 1 318 ? -12.312 26.516 24.328 1 96.81 318 LEU A O 1
ATOM 2536 N N . ASN A 1 319 ? -13.984 26.031 25.75 1 94.81 319 ASN A N 1
ATOM 2537 C CA . ASN A 1 319 ? -14.492 24.891 25.016 1 94.81 319 ASN A CA 1
ATOM 2538 C C . ASN A 1 319 ? -15.82 25.188 24.328 1 94.81 319 ASN A C 1
ATOM 2540 O O . ASN A 1 319 ? -16.859 25.25 24.984 1 94.81 319 ASN A O 1
ATOM 2544 N N . PRO A 1 320 ? -15.766 25.297 23.062 1 91.94 320 PRO A N 1
ATOM 2545 C CA . PRO A 1 320 ? -17.016 25.578 22.359 1 91.94 320 PRO A CA 1
ATOM 2546 C C . PRO A 1 320 ? -18.062 24.5 22.578 1 91.94 320 PRO A C 1
ATOM 2548 O O . PRO A 1 320 ? -19.266 24.781 22.531 1 91.94 320 PRO A O 1
ATOM 2551 N N . LYS A 1 321 ? -17.672 23.297 22.812 1 89.75 321 LYS A N 1
ATOM 2552 C CA . LYS A 1 321 ? -18.594 22.203 23 1 89.75 321 LYS A CA 1
ATOM 2553 C C . LYS A 1 321 ? -19.312 22.297 24.359 1 89.75 321 LYS A C 1
ATOM 2555 O O . LYS A 1 321 ? -20.375 21.719 24.547 1 89.75 321 LYS A O 1
ATOM 2560 N N . ASN A 1 322 ? -18.688 22.953 25.219 1 91.5 322 ASN A N 1
ATOM 2561 C CA . ASN A 1 322 ? -19.266 23.188 26.531 1 91.5 322 ASN A CA 1
ATOM 2562 C C . ASN A 1 322 ? -19.656 24.641 26.719 1 91.5 322 ASN A C 1
ATOM 2564 O O . ASN A 1 322 ? -19.266 25.281 27.703 1 91.5 322 ASN A O 1
ATOM 2568 N N . ASP A 1 323 ? -20.344 25.203 25.719 1 91.19 323 ASP A N 1
ATOM 2569 C CA . ASP A 1 323 ? -20.859 26.578 25.734 1 91.19 323 ASP A CA 1
ATOM 2570 C C . ASP A 1 323 ? -19.75 27.578 26.031 1 91.19 323 ASP A C 1
ATOM 2572 O O . ASP A 1 323 ? -19.969 28.531 26.781 1 91.19 323 ASP A O 1
ATOM 2576 N N . PHE A 1 324 ? -18.562 27.297 25.641 1 94.62 324 PHE A N 1
ATOM 2577 C CA . PHE A 1 324 ? -17.406 28.172 25.719 1 94.62 324 PHE A CA 1
ATOM 2578 C C . PHE A 1 324 ? -17.016 28.422 27.172 1 94.62 324 PHE A C 1
ATOM 2580 O O . PHE A 1 324 ? -16.531 29.5 27.516 1 94.62 324 PHE A O 1
ATOM 2587 N N . ALA A 1 325 ? -17.219 27.469 27.969 1 95.12 325 ALA A N 1
ATOM 2588 C CA . ALA A 1 325 ? -16.781 27.578 29.359 1 95.12 325 ALA A CA 1
ATOM 2589 C C . ALA A 1 325 ? -15.258 27.484 29.453 1 95.12 325 ALA A C 1
ATOM 2591 O O . ALA A 1 325 ? -14.617 26.812 28.641 1 95.12 325 ALA A O 1
ATOM 2592 N N . VAL A 1 326 ? -14.766 28.219 30.453 1 96.69 326 VAL A N 1
ATOM 2593 C CA . VAL A 1 326 ? -13.336 28.094 30.719 1 96.69 326 VAL A CA 1
ATOM 2594 C C . VAL A 1 326 ? -13.039 26.719 31.312 1 96.69 326 VAL A C 1
ATOM 2596 O O . VAL A 1 326 ? -13.531 26.391 32.406 1 96.69 326 VAL A O 1
ATOM 2599 N N . VAL A 1 327 ? -12.242 25.969 30.625 1 95.62 327 VAL A N 1
ATOM 2600 C CA . VAL A 1 327 ? -12.031 24.594 31.062 1 95.62 327 VAL A CA 1
ATOM 2601 C C . VAL A 1 327 ? -10.633 24.438 31.656 1 95.62 327 VAL A C 1
ATOM 2603 O O . VAL A 1 327 ? -10.391 23.531 32.469 1 95.62 327 VAL A O 1
ATOM 2606 N N . LYS A 1 328 ? -9.664 25.188 31.141 1 95.62 328 LYS A N 1
ATOM 2607 C CA . LYS A 1 328 ? -8.289 25.156 31.625 1 95.62 328 LYS A CA 1
ATOM 2608 C C . LYS A 1 328 ? -7.68 26.547 31.688 1 95.62 328 LYS A C 1
ATOM 2610 O O . LYS A 1 328 ? -8.086 27.438 30.938 1 95.62 328 LYS A O 1
ATOM 2615 N N . SER A 1 329 ? -6.785 26.797 32.562 1 96.88 329 SER A N 1
ATOM 2616 C CA . SER A 1 329 ? -5.992 28.016 32.688 1 96.88 329 SER A CA 1
ATOM 2617 C C . SER A 1 329 ? -4.535 27.703 33 1 96.88 329 SER A C 1
ATOM 2619 O O . SER A 1 329 ? -4.258 26.797 33.812 1 96.88 329 SER A O 1
ATOM 2621 N N . TYR A 1 330 ? -3.67 28.359 32.312 1 97.06 330 TYR A N 1
ATOM 2622 C CA . TYR A 1 330 ? -2.244 28.109 32.5 1 97.06 330 TYR A CA 1
ATOM 2623 C C . TYR A 1 330 ? -1.502 29.406 32.812 1 97.06 330 TYR A C 1
ATOM 2625 O O . TYR A 1 330 ? -1.803 30.453 32.25 1 97.06 330 TYR A O 1
ATOM 2633 N N . ALA A 1 331 ? -0.525 29.25 33.562 1 95.06 331 ALA A N 1
ATOM 2634 C CA . ALA A 1 331 ? 0.455 30.328 33.688 1 95.06 331 ALA A CA 1
ATOM 2635 C C . ALA A 1 331 ? 1.486 30.266 32.562 1 95.06 331 ALA A C 1
ATOM 2637 O O . ALA A 1 331 ? 1.959 29.188 32.219 1 95.06 331 ALA A O 1
ATOM 2638 N N . THR A 1 332 ? 1.873 31.25 31.672 1 91.81 332 THR A N 1
ATOM 2639 C CA . THR A 1 332 ? 2.738 31.203 30.5 1 91.81 332 THR A CA 1
ATOM 2640 C C . THR A 1 332 ? 4.176 31.547 30.875 1 91.81 332 THR A C 1
ATOM 2642 O O . THR A 1 332 ? 5.102 31.328 30.094 1 91.81 332 THR A O 1
ATOM 2645 N N . GLY A 1 333 ? 4.551 32.062 31.906 1 93.69 333 GLY A N 1
ATOM 2646 C CA . GLY A 1 333 ? 5.875 32.5 32.312 1 93.69 333 GLY A CA 1
ATOM 2647 C C . GLY A 1 333 ? 6.125 33.969 32.062 1 93.69 333 GLY A C 1
ATOM 2648 O O . GLY A 1 333 ? 7.145 34.531 32.469 1 93.69 333 GLY A O 1
ATOM 2649 N N . HIS A 1 334 ? 5.281 34.594 31.328 1 97.38 334 HIS A N 1
ATOM 2650 C CA . HIS A 1 334 ? 5.395 36.031 31.109 1 97.38 334 HIS A CA 1
ATOM 2651 C C . HIS A 1 334 ? 5.246 36.781 32.406 1 97.38 334 HIS A C 1
ATOM 2653 O O . HIS A 1 334 ? 4.613 36.312 33.344 1 97.38 334 HIS A O 1
ATOM 2659 N N . LYS A 1 335 ? 5.781 38 32.406 1 96.88 335 LYS A N 1
ATOM 2660 C CA . LYS A 1 335 ? 5.715 38.812 33.625 1 96.88 335 LYS A CA 1
ATOM 2661 C C . LYS A 1 335 ? 4.609 39.875 33.5 1 96.88 335 LYS A C 1
ATOM 2663 O O . LYS A 1 335 ? 4.176 40.438 34.531 1 96.88 335 LYS A O 1
ATOM 2668 N N . LYS A 1 336 ? 4.246 40.156 32.344 1 97.5 336 LYS A N 1
ATOM 2669 C CA . LYS A 1 336 ? 3.217 41.156 32.062 1 97.5 336 LYS A CA 1
ATOM 2670 C C . LYS A 1 336 ? 2.117 40.594 31.172 1 97.5 336 LYS A C 1
ATOM 2672 O O . LYS A 1 336 ? 2.051 39.375 30.953 1 97.5 336 LYS A O 1
ATOM 2677 N N . GLY A 1 337 ? 1.254 41.438 30.797 1 97.56 337 GLY A N 1
ATOM 2678 C CA . GLY A 1 337 ? 0.08 41.031 30.031 1 97.56 337 GLY A CA 1
ATOM 2679 C C . GLY A 1 337 ? 0.421 40.406 28.703 1 97.56 337 GLY A C 1
ATOM 2680 O O . GLY A 1 337 ? 1.393 40.812 28.047 1 97.56 337 GLY A O 1
ATOM 2681 N N . ILE A 1 338 ? -0.4 39.469 28.281 1 98.38 338 ILE A N 1
ATOM 2682 C CA . ILE A 1 338 ? -0.221 38.75 27.016 1 98.38 338 ILE A CA 1
ATOM 2683 C C . ILE A 1 338 ? -0.836 39.594 25.875 1 98.38 338 ILE A C 1
ATOM 2685 O O . ILE A 1 338 ? -2.043 39.844 25.875 1 98.38 338 ILE A O 1
ATOM 2689 N N . THR A 1 339 ? -0.033 39.938 24.922 1 97.88 339 THR A N 1
ATOM 2690 C CA . THR A 1 339 ? -0.484 40.812 23.844 1 97.88 339 THR A CA 1
ATOM 2691 C C . THR A 1 339 ? -0.952 40 22.641 1 97.88 339 THR A C 1
ATOM 2693 O O . THR A 1 339 ? -1.729 40.469 21.812 1 97.88 339 THR A O 1
ATOM 2696 N N . GLY A 1 340 ? -0.444 38.812 22.516 1 97.94 340 GLY A N 1
ATOM 2697 C CA . GLY A 1 340 ? -0.806 37.969 21.391 1 97.94 340 GLY A CA 1
ATOM 2698 C C . GLY A 1 340 ? -0.743 36.469 21.703 1 97.94 340 GLY A C 1
ATOM 2699 O O . GLY A 1 340 ? 0.062 36.062 22.531 1 97.94 340 GLY A O 1
ATOM 2700 N N . VAL A 1 341 ? -1.601 35.719 21.047 1 98.25 341 VAL A N 1
ATOM 2701 C CA . VAL A 1 341 ? -1.604 34.25 21.141 1 98.25 341 VAL A CA 1
ATOM 2702 C C . VAL A 1 341 ? -1.907 33.656 19.781 1 98.25 341 VAL A C 1
ATOM 2704 O O . VAL A 1 341 ? -2.746 34.156 19.031 1 98.25 341 VAL A O 1
ATOM 2707 N N . HIS A 1 342 ? -1.119 32.75 19.391 1 97.69 342 HIS A N 1
ATOM 2708 C CA . HIS A 1 342 ? -1.299 32.031 18.141 1 97.69 342 HIS A CA 1
ATOM 2709 C C . HIS A 1 342 ? -1.146 30.516 18.344 1 97.69 342 HIS A C 1
ATOM 2711 O O . HIS A 1 342 ? -0.2 30.062 19 1 97.69 342 HIS A O 1
ATOM 2717 N N . GLN A 1 343 ? -2.139 29.859 17.781 1 96.25 343 GLN A N 1
ATOM 2718 C CA . GLN A 1 343 ? -2.09 28.406 17.953 1 96.25 343 GLN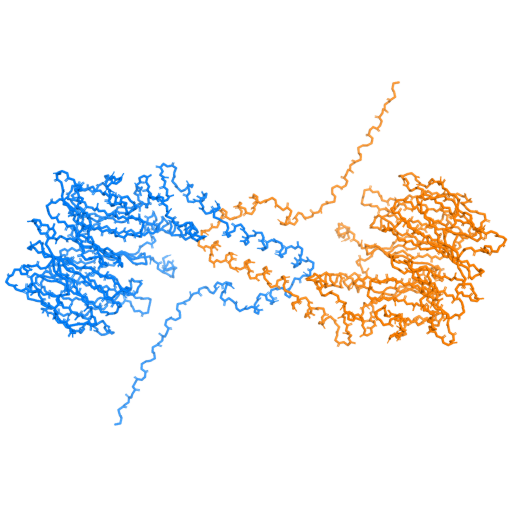 A CA 1
ATOM 2719 C C . GLN A 1 343 ? -2.041 27.703 16.594 1 96.25 343 GLN A C 1
ATOM 2721 O O . GLN A 1 343 ? -2.664 28.156 15.633 1 96.25 343 GLN A O 1
ATOM 2726 N N . THR A 1 344 ? -1.268 26.719 16.5 1 94.56 344 THR A N 1
ATOM 2727 C CA . THR A 1 344 ? -1.229 25.766 15.391 1 94.56 344 THR A CA 1
ATOM 2728 C C . THR A 1 344 ? -1.271 24.328 15.898 1 94.56 344 THR A C 1
ATOM 2730 O O . THR A 1 344 ? -1.342 24.109 17.109 1 94.56 344 THR A O 1
ATOM 2733 N N . ARG A 1 345 ? -1.262 23.453 15.023 1 92.12 345 ARG A N 1
ATOM 2734 C CA . ARG A 1 345 ? -1.208 22.047 15.414 1 92.12 345 ARG A CA 1
ATOM 2735 C C . ARG A 1 345 ? 0.112 21.719 16.109 1 92.12 345 ARG A C 1
ATOM 2737 O O . ARG A 1 345 ? 0.165 20.859 16.969 1 92.12 345 ARG A O 1
ATOM 2744 N N . GLY A 1 346 ? 1.078 22.531 15.797 1 94.5 346 GLY A N 1
ATOM 2745 C CA . GLY A 1 346 ? 2.416 22.141 16.219 1 94.5 346 GLY A CA 1
ATOM 2746 C C . GLY A 1 346 ? 2.959 23.016 17.328 1 94.5 346 GLY A C 1
ATOM 2747 O O . GLY A 1 346 ? 3.945 22.656 17.984 1 94.5 346 GLY A O 1
ATOM 2748 N N . CYS A 1 347 ? 2.309 24.125 17.531 1 95.69 347 CYS A N 1
ATOM 2749 C CA . CYS A 1 347 ? 2.875 24.969 18.578 1 95.69 347 CYS A CA 1
ATOM 2750 C C . CYS A 1 347 ? 1.856 26 19.062 1 95.69 347 CYS A C 1
ATOM 2752 O O . CYS A 1 347 ? 0.801 26.156 18.453 1 95.69 347 CYS A O 1
ATOM 2754 N N . LEU A 1 348 ? 2.143 26.516 20.156 1 97.38 348 LEU A N 1
ATOM 2755 C CA . LEU A 1 348 ? 1.435 27.609 20.812 1 97.38 348 LEU A CA 1
ATOM 2756 C C . LEU A 1 348 ? 2.383 28.766 21.109 1 97.38 348 LEU A C 1
ATOM 2758 O O . LEU A 1 348 ? 3.385 28.578 21.812 1 97.38 348 LEU A O 1
ATOM 2762 N N . ILE A 1 349 ? 2.041 29.922 20.531 1 98.44 349 ILE A N 1
ATOM 2763 C CA . ILE A 1 349 ? 2.938 31.062 20.688 1 98.44 349 ILE A CA 1
ATOM 2764 C C . ILE A 1 349 ? 2.219 32.188 21.422 1 98.44 349 ILE A C 1
ATOM 2766 O O . ILE A 1 349 ? 1.059 32.5 21.141 1 98.44 349 ILE A O 1
ATOM 2770 N N . THR A 1 350 ? 2.906 32.75 22.438 1 98.62 350 THR A N 1
ATOM 2771 C CA . THR A 1 350 ? 2.369 33.875 23.172 1 98.62 350 THR A CA 1
ATOM 2772 C C . THR A 1 350 ? 3.383 35.031 23.203 1 98.62 350 THR A C 1
ATOM 2774 O O . THR A 1 350 ? 4.586 34.781 23.328 1 98.62 350 THR A O 1
ATOM 2777 N N . SER A 1 351 ? 2.922 36.219 23.031 1 98.62 351 SER A N 1
ATOM 2778 C CA . SER A 1 351 ? 3.734 37.438 23.172 1 98.62 351 SER A CA 1
ATOM 2779 C C . SER A 1 351 ? 3.254 38.281 24.328 1 98.62 351 SER A C 1
ATOM 2781 O O . SER A 1 351 ? 2.088 38.219 24.734 1 98.62 351 SER A O 1
ATOM 2783 N N . SER A 1 352 ? 4.117 39.094 24.906 1 98.5 352 SER A N 1
ATOM 2784 C CA . SER A 1 352 ? 3.783 39.875 26.094 1 98.5 352 SER A CA 1
ATOM 2785 C C . SER A 1 352 ? 4.414 41.25 26.062 1 98.5 352 SER A C 1
ATOM 2787 O O . SER A 1 352 ? 5.371 41.5 25.312 1 98.5 352 SER A O 1
ATOM 2789 N N . THR A 1 353 ? 3.902 42.094 26.906 1 97.56 353 THR A N 1
ATOM 2790 C CA . THR A 1 353 ? 4.438 43.438 27.062 1 97.56 353 THR A CA 1
ATOM 2791 C C . THR A 1 353 ? 5.746 43.438 27.859 1 97.56 353 THR A C 1
ATOM 2793 O O . THR A 1 353 ? 6.434 44.438 27.953 1 97.56 353 THR A O 1
ATOM 2796 N N . ASP A 1 354 ? 6.113 42.25 28.297 1 97.56 354 ASP A N 1
ATOM 2797 C CA . ASP A 1 354 ? 7.387 42.156 29.016 1 97.56 354 ASP A CA 1
ATOM 2798 C C . ASP A 1 354 ? 8.547 42.031 28.031 1 97.56 354 ASP A C 1
ATOM 2800 O O . ASP A 1 354 ? 9.703 41.938 28.438 1 97.56 354 ASP A O 1
ATOM 2804 N N . GLY A 1 355 ? 8.227 41.969 26.781 1 97.44 355 GLY A N 1
ATOM 2805 C CA . GLY A 1 355 ? 9.258 42 25.766 1 97.44 355 GLY A CA 1
ATOM 2806 C C . GLY A 1 355 ? 9.672 40.594 25.312 1 97.44 355 GLY A C 1
ATOM 2807 O O . GLY A 1 355 ? 10.656 40.438 24.594 1 97.44 355 GLY A O 1
ATOM 2808 N N . THR A 1 356 ? 8.898 39.625 25.703 1 98 356 THR A N 1
ATOM 2809 C CA . THR A 1 356 ? 9.289 38.25 25.344 1 98 356 THR A CA 1
ATOM 2810 C C . THR A 1 356 ? 8.195 37.562 24.531 1 98 356 THR A C 1
ATOM 2812 O O . THR A 1 356 ? 7.027 37.969 24.609 1 98 356 THR A O 1
ATOM 2815 N N . VAL A 1 357 ? 8.602 36.688 23.719 1 98.12 357 VAL A N 1
ATOM 2816 C CA . VAL A 1 357 ? 7.73 35.781 23.016 1 98.12 357 VAL A CA 1
ATOM 2817 C C . VAL A 1 357 ? 8.07 34.344 23.406 1 98.12 357 VAL A C 1
ATOM 2819 O O . VAL A 1 357 ? 9.242 33.938 23.438 1 98.12 357 VAL A O 1
ATOM 2822 N N . ARG A 1 358 ? 7.07 33.625 23.75 1 98.19 358 ARG A N 1
ATOM 2823 C CA . ARG A 1 358 ? 7.285 32.25 24.188 1 98.19 358 ARG A CA 1
ATOM 2824 C C . ARG A 1 358 ? 6.609 31.25 23.219 1 98.19 358 ARG A C 1
ATOM 2826 O O . ARG A 1 358 ? 5.422 31.391 22.922 1 98.19 358 ARG A O 1
ATOM 2833 N N . VAL A 1 359 ? 7.426 30.344 22.766 1 97.56 359 VAL A N 1
ATOM 2834 C CA . VAL A 1 359 ? 6.922 29.266 21.922 1 97.56 359 VAL A CA 1
ATOM 2835 C C . VAL A 1 359 ? 6.785 28 22.766 1 97.56 359 VAL A C 1
ATOM 2837 O O . VAL A 1 359 ? 7.758 27.531 23.359 1 97.56 359 VAL A O 1
ATOM 2840 N N . SER A 1 360 ? 5.586 27.5 22.828 1 97.38 360 SER A N 1
ATOM 2841 C CA . SER A 1 360 ? 5.312 26.312 23.641 1 97.38 360 SER A CA 1
ATOM 2842 C C . SER A 1 360 ? 4.621 25.234 22.812 1 97.38 360 SER A C 1
ATOM 2844 O O . SER A 1 360 ? 4.16 25.5 21.703 1 97.38 360 SER A O 1
ATOM 2846 N N . SER A 1 361 ? 4.652 24.031 23.344 1 95.44 361 SER A N 1
ATOM 2847 C CA . SER A 1 361 ? 3.889 22.953 22.734 1 95.44 361 SER A CA 1
ATOM 2848 C C . SER A 1 361 ? 2.393 23.125 22.984 1 95.44 361 SER A C 1
ATOM 2850 O O . SER A 1 361 ? 1.985 23.656 24.016 1 95.44 361 SER A O 1
ATOM 2852 N N . PRO A 1 362 ? 1.567 22.812 22.016 1 94.75 362 PRO A N 1
ATOM 2853 C CA . PRO A 1 362 ? 0.119 22.891 22.219 1 94.75 362 PRO A CA 1
ATOM 2854 C C . PRO A 1 362 ? -0.425 21.703 23 1 94.75 362 PRO A C 1
ATOM 2856 O O . PRO A 1 362 ? -1.34 21.016 22.531 1 94.75 362 PRO A O 1
ATOM 2859 N N . THR A 1 363 ? 0.107 21.469 24.141 1 95.5 363 THR A N 1
ATOM 2860 C CA . THR A 1 363 ? -0.224 20.344 25 1 95.5 363 THR A CA 1
ATOM 2861 C C . THR A 1 363 ? -0.854 20.828 26.312 1 95.5 363 THR A C 1
ATOM 2863 O O . THR A 1 363 ? -0.956 22.031 26.547 1 95.5 363 THR A O 1
ATOM 2866 N N . ASP A 1 364 ? -1.354 19.922 27.062 1 95.25 364 ASP A N 1
ATOM 2867 C CA . ASP A 1 364 ? -1.903 20.172 28.391 1 95.25 364 ASP A CA 1
ATOM 2868 C C . ASP A 1 364 ? -1.027 19.547 29.484 1 95.25 364 ASP A C 1
ATOM 2870 O O . ASP A 1 364 ? -1.088 18.344 29.719 1 95.25 364 ASP A O 1
ATOM 2874 N N . PRO A 1 365 ? -0.281 20.328 30.188 1 95.44 365 PRO A N 1
ATOM 2875 C CA . PRO A 1 365 ? -0.045 21.766 30.047 1 95.44 365 PRO A CA 1
ATOM 2876 C C . PRO A 1 365 ? 0.95 22.094 28.922 1 95.44 365 PRO A C 1
ATOM 2878 O O . PRO A 1 365 ? 1.665 21.203 28.453 1 95.44 365 PRO A O 1
ATOM 2881 N N . PRO A 1 366 ? 0.955 23.359 28.562 1 96.44 366 PRO A N 1
ATOM 2882 C CA . PRO A 1 366 ? 1.95 23.75 27.547 1 96.44 366 PRO A CA 1
ATOM 2883 C C . PRO A 1 366 ? 3.383 23.641 28.078 1 96.44 366 PRO A C 1
ATOM 2885 O O . PRO A 1 366 ? 3.645 23.969 29.234 1 96.44 366 PRO A O 1
ATOM 2888 N N . LYS A 1 367 ? 4.25 23.094 27.219 1 95.12 367 LYS A N 1
ATOM 2889 C CA . LYS A 1 367 ? 5.672 22.984 27.531 1 95.12 367 LYS A CA 1
ATOM 2890 C C . LYS A 1 367 ? 6.488 24 26.719 1 95.12 367 LYS A C 1
ATOM 2892 O O . LYS A 1 367 ? 6.406 24.031 25.5 1 95.12 367 LYS A O 1
ATOM 2897 N N . CYS A 1 368 ? 7.305 24.75 27.391 1 95.38 368 CYS A N 1
ATOM 2898 C CA . CYS A 1 368 ? 8.055 25.812 26.734 1 95.38 368 CYS A CA 1
ATOM 2899 C C . CYS A 1 368 ? 9.164 25.234 25.844 1 95.38 368 CYS A C 1
ATOM 2901 O O . CYS A 1 368 ? 9.969 24.438 26.312 1 95.38 368 CYS A O 1
ATOM 2903 N N . LEU A 1 369 ? 9.203 25.625 24.656 1 94.94 369 LEU A N 1
ATOM 2904 C CA . LEU A 1 369 ? 10.227 25.203 23.703 1 94.94 369 LEU A CA 1
ATOM 2905 C C . LEU A 1 369 ? 11.305 26.266 23.562 1 94.94 369 LEU A C 1
ATOM 2907 O O . LEU A 1 369 ? 12.492 25.953 23.469 1 94.94 369 LEU A O 1
ATOM 2911 N N . ALA A 1 370 ? 10.867 27.5 23.484 1 96.19 370 ALA A N 1
ATOM 2912 C CA . ALA A 1 370 ? 11.805 28.625 23.297 1 96.19 370 ALA A CA 1
ATOM 2913 C C . ALA A 1 370 ? 11.219 29.922 23.859 1 96.19 370 ALA A C 1
ATOM 2915 O O . ALA A 1 370 ? 10 30.094 23.906 1 96.19 370 ALA A O 1
ATOM 2916 N N . THR A 1 371 ? 12.055 30.75 24.328 1 96.81 371 THR A N 1
ATOM 2917 C CA . THR A 1 371 ? 11.719 32.094 24.75 1 96.81 371 THR A CA 1
ATOM 2918 C C . THR A 1 371 ? 12.555 33.125 23.984 1 96.81 371 THR A C 1
ATOM 2920 O O . THR A 1 371 ? 13.781 33.094 24.031 1 96.81 371 THR A O 1
ATOM 2923 N N . LEU A 1 372 ? 11.875 33.906 23.297 1 96.19 372 LEU A N 1
ATOM 2924 C CA . LEU A 1 372 ? 12.547 34.938 22.5 1 96.19 372 LEU A CA 1
ATOM 2925 C C . LEU A 1 372 ? 12.43 36.312 23.172 1 96.19 372 LEU A C 1
ATOM 2927 O O . LEU A 1 372 ? 11.391 36.625 23.75 1 96.19 372 LEU A O 1
ATOM 2931 N N . THR A 1 373 ? 13.5 37 23.062 1 96.44 373 THR A N 1
ATOM 2932 C CA . THR A 1 373 ? 13.5 38.344 23.578 1 96.44 373 THR A CA 1
ATOM 2933 C C . THR A 1 373 ? 13.453 39.375 22.438 1 96.44 373 THR A C 1
ATOM 2935 O O . THR A 1 373 ? 14.258 39.312 21.516 1 96.44 373 THR A O 1
ATOM 2938 N N . PHE A 1 374 ? 12.539 40.188 22.547 1 95.62 374 PHE A N 1
ATOM 2939 C CA . PHE A 1 374 ? 12.359 41.25 21.547 1 95.62 374 PHE A CA 1
ATOM 2940 C C . PHE A 1 374 ? 13.297 42.406 21.797 1 95.62 374 PHE A C 1
ATOM 2942 O O . PHE A 1 374 ? 13.344 42.938 22.922 1 95.62 374 PHE A O 1
ATOM 2949 N N . ARG A 1 375 ? 13.938 42.875 20.812 1 92.5 375 ARG A N 1
ATOM 2950 C CA . ARG A 1 375 ? 15.008 43.875 20.969 1 92.5 375 ARG A CA 1
ATOM 2951 C C . ARG A 1 375 ? 14.445 45.25 21.25 1 92.5 375 ARG A C 1
ATOM 2953 O O . ARG A 1 375 ? 15.133 46.094 21.812 1 92.5 375 ARG A O 1
ATOM 2960 N N . PHE A 1 376 ? 13.227 45.5 20.891 1 93.12 376 PHE A N 1
ATOM 2961 C CA . PHE A 1 376 ? 12.695 46.844 20.953 1 93.12 376 PHE A CA 1
ATOM 2962 C C . PHE A 1 376 ? 11.805 47.031 22.188 1 93.12 376 PHE A C 1
ATOM 2964 O O . PHE A 1 376 ? 10.922 47.906 22.203 1 93.12 376 PHE A O 1
ATOM 2971 N N . GLY A 1 377 ? 11.914 46.125 23.141 1 92.75 377 GLY A N 1
ATOM 2972 C CA . GLY A 1 377 ? 11.188 46.281 24.391 1 92.75 377 GLY A CA 1
ATOM 2973 C C . GLY A 1 377 ? 9.898 45.469 24.438 1 92.75 377 GLY A C 1
ATOM 2974 O O . GLY A 1 377 ? 9.914 44.25 24.281 1 92.75 377 GLY A O 1
ATOM 2975 N N . GLU A 1 378 ? 8.766 46.25 24.516 1 96 378 GLU A N 1
ATOM 2976 C CA . GLU A 1 378 ? 7.469 45.594 24.641 1 96 378 GLU A CA 1
ATOM 2977 C C . GLU A 1 378 ? 6.977 45.062 23.297 1 96 378 GLU A C 1
ATOM 2979 O O . GLU A 1 378 ? 7.145 45.719 22.266 1 96 378 GLU A O 1
ATOM 2984 N N . VAL A 1 379 ? 6.434 43.906 23.281 1 98 379 VAL A N 1
ATOM 2985 C CA . VAL A 1 379 ? 5.844 43.375 22.062 1 98 379 VAL A CA 1
ATOM 2986 C C . VAL A 1 379 ? 4.406 43.875 21.922 1 98 379 VAL A C 1
ATOM 2988 O O . VAL A 1 379 ? 3.561 43.594 22.781 1 98 379 VAL A O 1
ATOM 2991 N N . ALA A 1 380 ? 4.176 44.531 20.875 1 97.94 380 ALA A N 1
ATOM 2992 C CA . ALA A 1 380 ? 2.855 45.125 20.656 1 97.94 380 ALA A CA 1
ATOM 2993 C C . ALA A 1 380 ? 1.955 44.156 19.875 1 97.94 380 ALA A C 1
ATOM 2995 O O . ALA A 1 380 ? 0.757 44.062 20.156 1 97.94 380 ALA A O 1
ATOM 2996 N N . SER A 1 381 ? 2.539 43.5 18.922 1 97.81 381 SER A N 1
ATOM 2997 C CA . SER A 1 381 ? 1.758 42.594 18.094 1 97.81 381 SER A CA 1
ATOM 2998 C C . SER A 1 381 ? 2.617 41.438 17.578 1 97.81 381 SER A C 1
ATOM 3000 O O . SER A 1 381 ? 3.848 41.531 17.594 1 97.81 381 SER A O 1
ATOM 3002 N N . MET A 1 382 ? 1.923 40.406 17.156 1 98.19 382 MET A N 1
ATOM 3003 C CA . MET A 1 382 ? 2.602 39.219 16.641 1 98.19 382 MET A CA 1
ATOM 3004 C C . MET A 1 382 ? 1.728 38.5 15.617 1 98.19 382 MET A C 1
ATOM 3006 O O . MET A 1 382 ? 0.5 38.594 15.672 1 98.19 382 MET A O 1
ATOM 3010 N N . ASP A 1 383 ? 2.32 37.875 14.695 1 98.06 383 ASP A N 1
ATOM 3011 C CA . ASP A 1 383 ? 1.648 36.969 13.75 1 98.06 383 ASP A CA 1
ATOM 3012 C C . ASP A 1 383 ? 2.549 35.812 13.359 1 98.06 383 ASP A C 1
ATOM 3014 O O . ASP A 1 383 ? 3.773 35.875 13.484 1 98.06 383 ASP A O 1
ATOM 3018 N N . TYR A 1 384 ? 1.958 34.75 13.094 1 97.88 384 TYR A N 1
ATOM 3019 C CA . TYR A 1 384 ? 2.686 33.531 12.758 1 97.88 384 TYR A CA 1
ATOM 3020 C C . TYR A 1 384 ? 2.027 32.812 11.586 1 97.88 384 TYR A C 1
ATOM 3022 O O . TYR A 1 384 ? 0.815 32.562 11.594 1 97.88 384 TYR A O 1
ATOM 3030 N N . LEU A 1 385 ? 2.836 32.531 10.539 1 96.62 385 LEU A N 1
ATOM 3031 C CA . LEU A 1 385 ? 2.344 31.875 9.336 1 96.62 385 LEU A CA 1
ATOM 3032 C C . LEU A 1 385 ? 3.459 31.109 8.648 1 96.62 385 LEU A C 1
ATOM 3034 O O . LEU A 1 385 ? 4.523 31.656 8.367 1 96.62 385 LEU A O 1
ATOM 3038 N N . ASN A 1 386 ? 3.277 29.812 8.43 1 94.5 386 ASN A N 1
ATOM 3039 C CA . ASN A 1 386 ? 4.223 28.969 7.707 1 94.5 386 ASN A CA 1
ATOM 3040 C C . ASN A 1 386 ? 5.594 28.969 8.375 1 94.5 386 ASN A C 1
ATOM 3042 O O . ASN A 1 386 ? 6.617 29.141 7.711 1 94.5 386 ASN A O 1
ATOM 3046 N N . SER A 1 387 ? 5.555 28.891 9.711 1 94.75 387 SER A N 1
ATOM 3047 C CA . SER A 1 387 ? 6.75 28.812 10.547 1 94.75 387 SER A CA 1
ATOM 3048 C C . SER A 1 387 ? 7.523 30.125 10.539 1 94.75 387 SER A C 1
ATOM 3050 O O . SER A 1 387 ? 8.703 30.156 10.906 1 94.75 387 SER A O 1
ATOM 3052 N N . VAL A 1 388 ? 6.855 31.156 10.016 1 96.75 388 VAL A N 1
ATOM 3053 C CA . VAL A 1 388 ? 7.434 32.5 10.078 1 96.75 388 VAL A CA 1
ATOM 3054 C C . VAL A 1 388 ? 6.773 33.281 11.195 1 96.75 388 VAL A C 1
ATOM 3056 O O . VAL A 1 388 ? 5.551 33.438 11.234 1 96.75 388 VAL A O 1
ATOM 3059 N N . LEU A 1 389 ? 7.578 33.75 12.07 1 97.88 389 LEU A N 1
ATOM 3060 C CA . LEU A 1 389 ? 7.098 34.562 13.195 1 97.88 389 LEU A CA 1
ATOM 3061 C C . LEU A 1 389 ? 7.441 36.031 13.008 1 97.88 389 LEU A C 1
ATOM 3063 O O . LEU A 1 389 ? 8.602 36.375 12.75 1 97.88 389 LEU A O 1
ATOM 3067 N N . ALA A 1 390 ? 6.461 36.875 13.031 1 98.56 390 ALA A N 1
ATOM 3068 C CA . ALA A 1 390 ? 6.66 38.312 12.992 1 98.56 390 ALA A CA 1
ATOM 3069 C C . ALA A 1 390 ? 6.254 38.969 14.32 1 98.56 390 ALA A C 1
ATOM 3071 O O . ALA A 1 390 ? 5.172 38.688 14.844 1 98.56 390 ALA A O 1
ATOM 3072 N N . ILE A 1 391 ? 7.109 39.719 14.859 1 98.31 391 ILE A N 1
ATOM 3073 C CA . ILE A 1 391 ? 6.832 40.438 16.094 1 98.31 391 ILE A CA 1
ATOM 3074 C C . ILE A 1 391 ? 7.133 41.938 15.898 1 98.31 391 ILE A C 1
ATOM 3076 O O . ILE A 1 391 ? 8.102 42.281 15.219 1 98.31 391 ILE A O 1
ATOM 3080 N N . SER A 1 392 ? 6.27 42.781 16.484 1 98.31 392 SER A N 1
ATOM 3081 C CA . SER A 1 392 ? 6.438 44.219 16.297 1 98.31 392 SER A CA 1
ATOM 3082 C C . SER A 1 392 ? 6.348 44.969 17.625 1 98.31 392 SER A C 1
ATOM 3084 O O . SER A 1 392 ? 5.816 44.438 18.594 1 98.31 392 SER A O 1
ATOM 3086 N N . GLY A 1 393 ? 6.902 46.188 17.609 1 96.25 393 GLY A N 1
ATOM 3087 C CA . GLY A 1 393 ? 6.891 47.062 18.75 1 96.25 393 GLY A CA 1
ATOM 3088 C C . GLY A 1 393 ? 7.125 48.531 18.375 1 96.25 393 GLY A C 1
ATOM 3089 O O . GLY A 1 393 ? 6.586 49 17.375 1 96.25 393 GLY A O 1
ATOM 3090 N N . THR A 1 394 ? 7.852 49.25 19.172 1 93.38 394 THR A N 1
ATOM 3091 C CA . THR A 1 394 ? 7.992 50.688 19.047 1 93.38 394 THR A CA 1
ATOM 3092 C C . THR A 1 394 ? 8.945 51.062 17.906 1 93.38 394 THR A C 1
ATOM 3094 O O . THR A 1 394 ? 8.805 52.094 17.266 1 93.38 394 THR A O 1
ATOM 3097 N N . GLU A 1 395 ? 9.891 50.25 17.531 1 87.88 395 GLU A N 1
ATOM 3098 C CA . GLU A 1 395 ? 10.93 50.719 16.641 1 87.88 395 GLU A CA 1
ATOM 3099 C C . GLU A 1 395 ? 11.047 49.812 15.406 1 87.88 395 GLU A C 1
ATOM 3101 O O . GLU A 1 395 ? 11.836 50.125 14.5 1 87.88 395 GLU A O 1
ATOM 3106 N N . GLY A 1 396 ? 10.266 48.812 15.422 1 95.06 396 GLY A N 1
ATOM 3107 C CA . GLY A 1 396 ? 10.445 47.969 14.258 1 95.06 396 GLY A CA 1
ATOM 3108 C C . GLY A 1 396 ? 9.766 46.625 14.406 1 95.06 396 GLY A C 1
ATOM 3109 O O . GLY A 1 396 ? 8.938 46.406 15.297 1 95.06 396 GLY A O 1
ATOM 3110 N N . ILE A 1 397 ? 10.078 45.812 13.367 1 97.62 397 ILE A N 1
ATOM 3111 C CA . ILE A 1 397 ? 9.539 44.438 13.281 1 97.62 397 ILE A CA 1
ATOM 3112 C C . ILE A 1 397 ? 10.68 43.438 13.219 1 97.62 397 ILE A C 1
ATOM 3114 O O . ILE A 1 397 ? 11.68 43.656 12.547 1 97.62 397 ILE A O 1
ATOM 3118 N N . GLU A 1 398 ? 10.57 42.406 13.977 1 97.62 398 GLU A N 1
ATOM 3119 C CA . GLU A 1 398 ? 11.477 41.281 13.891 1 97.62 398 GLU A CA 1
ATOM 3120 C C . GLU A 1 398 ? 10.797 40.062 13.25 1 97.62 398 GLU A C 1
ATOM 3122 O O . GLU A 1 398 ? 9.688 39.688 13.648 1 97.62 398 GLU A O 1
ATOM 3127 N N . ILE A 1 399 ? 11.461 39.5 12.266 1 97.19 399 ILE A N 1
ATOM 3128 C CA . ILE A 1 399 ? 10.953 38.312 11.578 1 97.19 399 ILE A CA 1
ATOM 3129 C C . ILE A 1 399 ? 11.844 37.125 11.875 1 97.19 399 ILE A C 1
ATOM 3131 O O . ILE A 1 399 ? 13.07 37.188 11.711 1 97.19 399 ILE A O 1
ATOM 3135 N N . TRP A 1 400 ? 11.258 36.094 12.406 1 96.12 400 TRP A N 1
ATOM 3136 C CA . TRP A 1 400 ? 11.938 34.812 12.586 1 96.12 400 TRP A CA 1
ATOM 3137 C C . TRP A 1 400 ? 11.445 33.781 11.578 1 96.12 400 TRP A C 1
ATOM 3139 O O . TRP A 1 400 ? 10.25 33.469 11.508 1 96.12 400 TRP A O 1
ATOM 3149 N N . ARG A 1 401 ? 12.336 33.219 10.773 1 95.19 401 ARG A N 1
ATOM 3150 C CA . ARG A 1 401 ? 11.945 32.25 9.773 1 95.19 401 ARG A CA 1
ATOM 3151 C C . ARG A 1 401 ? 13.008 31.156 9.633 1 95.19 401 ARG A C 1
ATOM 3153 O O . ARG A 1 401 ? 14.164 31.359 10.008 1 95.19 401 ARG A O 1
ATOM 3160 N N . PRO A 1 402 ? 12.617 29.953 9.188 1 92.62 402 PRO A N 1
ATOM 3161 C CA . PRO A 1 402 ? 13.586 28.859 9.008 1 92.62 402 PRO A CA 1
ATOM 3162 C C . PRO A 1 402 ? 14.656 29.188 7.969 1 92.62 402 PRO A C 1
ATOM 3164 O O . PRO A 1 402 ? 14.352 29.781 6.934 1 92.62 402 PRO A O 1
ATOM 3167 N N . LYS A 1 403 ? 15.93 28.719 8.273 1 88.19 403 LYS A N 1
ATOM 3168 C CA . LYS A 1 403 ? 17.031 28.938 7.336 1 88.19 403 LYS A CA 1
ATOM 3169 C C . LYS A 1 403 ? 16.891 28.031 6.109 1 88.19 403 LYS A C 1
ATOM 3171 O O . LYS A 1 403 ? 16.438 26.891 6.215 1 88.19 403 LYS A O 1
ATOM 3176 N N . SER A 1 404 ? 17.031 28.672 4.934 1 73 404 SER A N 1
ATOM 3177 C CA . SER A 1 404 ? 17 27.844 3.73 1 73 404 SER A CA 1
ATOM 3178 C C . SER A 1 404 ? 18.188 26.875 3.699 1 73 404 SER A C 1
ATOM 3180 O O . SER A 1 404 ? 19.266 27.188 4.203 1 73 404 SER A O 1
ATOM 3182 N N . MET A 1 405 ? 18.141 25.625 3.723 1 57.44 405 MET A N 1
ATOM 3183 C CA . MET A 1 405 ? 19.203 24.641 3.684 1 57.44 405 MET A CA 1
ATOM 3184 C C . MET A 1 405 ? 20.344 25.094 2.771 1 57.44 405 MET A C 1
ATOM 3186 O O . MET A 1 405 ? 21.469 24.625 2.9 1 57.44 405 MET A O 1
ATOM 3190 N N . CYS A 1 406 ? 20.234 25.797 1.716 1 45.41 406 CYS A N 1
ATOM 3191 C CA . CYS A 1 406 ? 21.375 26.109 0.868 1 45.41 406 CYS A CA 1
ATOM 3192 C C . CYS A 1 406 ? 22.344 27.031 1.593 1 45.41 406 CYS A C 1
ATOM 3194 O O . CYS A 1 406 ? 23.438 27.297 1.093 1 45.41 406 CYS A O 1
ATOM 3196 N N . SER A 1 407 ? 22.094 27.719 2.514 1 42.69 407 SER A N 1
ATOM 3197 C CA . SER A 1 407 ? 23 28.703 3.098 1 42.69 407 SER A CA 1
ATOM 3198 C C . SER A 1 407 ? 24.047 28.047 3.969 1 42.69 407 SER A C 1
ATOM 3200 O O . SER A 1 407 ? 25 28.688 4.406 1 42.69 407 SER A O 1
ATOM 3202 N N . ASN A 1 408 ? 23.906 27 4.527 1 35.16 408 ASN A N 1
ATOM 3203 C CA . ASN A 1 408 ? 24.969 26.453 5.363 1 35.16 408 ASN A CA 1
ATOM 3204 C C . ASN A 1 408 ? 26.125 25.906 4.52 1 35.16 408 ASN A C 1
ATOM 3206 O O . ASN A 1 408 ? 27.062 25.312 5.051 1 35.16 408 ASN A O 1
ATOM 3210 N N . LYS A 1 409 ? 26.016 25.781 3.305 1 38 409 LYS A N 1
ATOM 3211 C CA . LYS A 1 409 ? 27.266 25.312 2.715 1 38 409 LYS A CA 1
ATOM 3212 C C . LYS A 1 409 ? 28.359 26.375 2.82 1 38 409 LYS A C 1
ATOM 3214 O O . LYS A 1 409 ? 29.516 26.109 2.477 1 38 409 LYS A O 1
ATOM 3219 N N . ASP A 1 410 ? 28.141 27.609 2.859 1 32.41 410 ASP A N 1
ATOM 3220 C CA . ASP A 1 410 ? 29.281 28.516 2.824 1 32.41 410 ASP A CA 1
ATOM 3221 C C . ASP A 1 410 ? 29.875 28.703 4.215 1 32.41 410 ASP A C 1
ATOM 3223 O O . ASP A 1 410 ? 30.766 29.531 4.406 1 32.41 410 ASP A O 1
ATOM 3227 N N . GLN A 1 411 ? 29.25 28.344 5.375 1 25.94 411 GLN A N 1
ATOM 3228 C CA . GLN A 1 411 ? 30.203 28.453 6.473 1 25.94 411 GLN A CA 1
ATOM 3229 C C . GLN A 1 411 ? 31.016 27.188 6.637 1 25.94 411 GLN A C 1
ATOM 3231 O O . GLN A 1 411 ? 30.469 26.078 6.574 1 25.94 411 GLN A O 1
ATOM 3236 N N . MET B 1 1 ? 19.734 -51.594 29.922 1 25.16 1 MET B N 1
ATOM 3237 C CA . MET B 1 1 ? 19.891 -50.156 30.188 1 25.16 1 MET B CA 1
ATOM 3238 C C . MET B 1 1 ? 19.984 -49.375 28.875 1 25.16 1 MET B C 1
ATOM 3240 O O . MET B 1 1 ? 21.062 -49.281 28.297 1 25.16 1 MET B O 1
ATOM 3244 N N . CYS B 1 2 ? 18.984 -49.5 27.969 1 25.8 2 CYS B N 1
ATOM 3245 C CA . CYS B 1 2 ? 18.703 -49.312 26.562 1 25.8 2 CYS B CA 1
ATOM 3246 C C . CYS B 1 2 ? 18.719 -47.844 26.203 1 25.8 2 CYS B C 1
ATOM 3248 O O . CYS B 1 2 ? 17.938 -47.062 26.75 1 25.8 2 CYS B O 1
ATOM 3250 N N . ASP B 1 3 ? 19.922 -47.312 25.922 1 23.95 3 ASP B N 1
ATOM 3251 C CA . ASP B 1 3 ? 20.406 -45.969 25.547 1 23.95 3 ASP B CA 1
ATOM 3252 C C . ASP B 1 3 ? 19.641 -45.438 24.328 1 23.95 3 ASP B C 1
ATOM 3254 O O . ASP B 1 3 ? 19.734 -46.031 23.234 1 23.95 3 ASP B O 1
ATOM 3258 N N . GLU B 1 4 ? 18.375 -45.062 24.531 1 23.66 4 GLU B N 1
ATOM 3259 C CA . GLU B 1 4 ? 17.422 -44.5 23.578 1 23.66 4 GLU B CA 1
ATOM 3260 C C . GLU B 1 4 ? 18.016 -43.312 22.828 1 23.66 4 GLU B C 1
ATOM 3262 O O . GLU B 1 4 ? 18.469 -42.344 23.438 1 23.66 4 GLU B O 1
ATOM 3267 N N . SER B 1 5 ? 18.625 -43.625 21.641 1 22.19 5 SER B N 1
ATOM 3268 C CA . SER B 1 5 ? 19.219 -42.781 20.594 1 22.19 5 SER B CA 1
ATOM 3269 C C . SER B 1 5 ? 18.234 -41.719 20.094 1 22.19 5 SER B C 1
ATOM 3271 O O . SER B 1 5 ? 17.344 -42.031 19.297 1 22.19 5 SER B O 1
ATOM 3273 N N . ALA B 1 6 ? 17.656 -40.844 20.953 1 26.89 6 ALA B N 1
ATOM 3274 C CA . ALA B 1 6 ? 16.781 -39.781 20.484 1 26.89 6 ALA B CA 1
ATOM 3275 C C . ALA B 1 6 ? 17.438 -39 19.344 1 26.89 6 ALA B C 1
ATOM 3277 O O . ALA B 1 6 ? 18.422 -38.312 19.547 1 26.89 6 ALA B O 1
ATOM 3278 N N . SER B 1 7 ? 17.484 -39.656 18.172 1 21.19 7 SER B N 1
ATOM 3279 C CA . SER B 1 7 ? 17.984 -39 16.969 1 21.19 7 SER B CA 1
ATOM 3280 C C . SER B 1 7 ? 17.375 -37.625 16.781 1 21.19 7 SER B C 1
ATOM 3282 O O . SER B 1 7 ? 16.156 -37.469 16.828 1 21.19 7 SER B O 1
ATOM 3284 N N . CYS B 1 8 ? 18.078 -36.562 17.203 1 23.22 8 CYS B N 1
ATOM 3285 C CA . CYS B 1 8 ? 17.922 -35.125 17.031 1 23.22 8 CYS B CA 1
ATOM 3286 C C . CYS B 1 8 ? 17.609 -34.75 15.578 1 23.22 8 CYS B C 1
ATOM 3288 O O . CYS B 1 8 ? 18.484 -34.844 14.719 1 23.22 8 CYS B O 1
ATOM 3290 N N . ALA B 1 9 ? 16.438 -35.188 15.086 1 25.36 9 ALA B N 1
ATOM 3291 C CA . ALA B 1 9 ? 15.992 -34.656 13.805 1 25.36 9 ALA B CA 1
ATOM 3292 C C . ALA B 1 9 ? 16.25 -33.156 13.734 1 25.36 9 ALA B C 1
ATOM 3294 O O . ALA B 1 9 ? 15.617 -32.375 14.453 1 25.36 9 ALA B O 1
ATOM 3295 N N . HIS B 1 10 ? 17.516 -32.781 13.633 1 24.88 10 HIS B N 1
ATOM 3296 C CA . HIS B 1 10 ? 17.875 -31.422 13.266 1 24.88 10 HIS B CA 1
ATOM 3297 C C . HIS B 1 10 ? 17.016 -30.922 12.109 1 24.88 10 HIS B C 1
ATOM 3299 O O . HIS B 1 10 ? 17 -31.531 11.039 1 24.88 10 HIS B O 1
ATOM 3305 N N . ASP B 1 11 ? 15.805 -30.5 12.391 1 26.66 11 ASP B N 1
ATOM 3306 C CA . ASP B 1 11 ? 14.945 -29.703 11.523 1 26.66 11 ASP B CA 1
ATOM 3307 C C . ASP B 1 11 ? 15.773 -28.734 10.672 1 26.66 11 ASP B C 1
ATOM 3309 O O . ASP B 1 11 ? 16.562 -27.953 11.203 1 26.66 11 ASP B O 1
ATOM 3313 N N . SER B 1 12 ? 16.234 -29.219 9.562 1 26.3 12 SER B N 1
ATOM 3314 C CA . SER B 1 12 ? 16.875 -28.391 8.547 1 26.3 12 SER B CA 1
ATOM 3315 C C . SER B 1 12 ? 16.141 -27.062 8.375 1 26.3 12 SER B C 1
ATOM 3317 O O . SER B 1 12 ? 14.984 -27.047 7.938 1 26.3 12 SER B O 1
ATOM 3319 N N . GLU B 1 13 ? 16.297 -26.141 9.336 1 29.67 13 GLU B N 1
ATOM 3320 C CA . GLU B 1 13 ? 15.977 -24.719 9.211 1 29.67 13 GLU B CA 1
ATOM 3321 C C . GLU B 1 13 ? 16.438 -24.172 7.867 1 29.67 13 GLU B C 1
ATOM 3323 O O . GLU B 1 13 ? 17.641 -23.969 7.648 1 29.67 13 GLU B O 1
ATOM 3328 N N . THR B 1 14 ? 15.938 -24.641 6.746 1 31.47 14 THR B N 1
ATOM 3329 C CA . THR B 1 14 ? 16.156 -23.938 5.488 1 31.47 14 THR B CA 1
ATOM 3330 C C . THR B 1 14 ? 16.219 -22.438 5.719 1 31.47 14 THR B C 1
ATOM 3332 O O . THR B 1 14 ? 15.344 -21.859 6.379 1 31.47 14 THR B O 1
ATOM 3335 N N . ASP B 1 15 ? 17.375 -21.891 5.695 1 32.81 15 ASP B N 1
ATOM 3336 C CA . ASP B 1 15 ? 17.734 -20.469 5.707 1 32.81 15 ASP B CA 1
ATOM 3337 C C . ASP B 1 15 ? 16.75 -19.656 4.871 1 32.81 15 ASP B C 1
ATOM 3339 O O . ASP B 1 15 ? 16.922 -19.516 3.658 1 32.81 15 ASP B O 1
ATOM 3343 N N . ALA B 1 16 ? 15.508 -19.875 4.918 1 36.59 16 ALA B N 1
ATOM 3344 C CA . ALA B 1 16 ? 14.57 -18.906 4.348 1 36.59 16 ALA B CA 1
ATOM 3345 C C . ALA B 1 16 ? 15.039 -17.484 4.586 1 36.59 16 ALA B C 1
ATOM 3347 O O . ALA B 1 16 ? 15.117 -17.031 5.73 1 36.59 16 ALA B O 1
ATOM 3348 N N . GLN B 1 17 ? 15.906 -16.906 3.84 1 38.84 17 GLN B N 1
ATOM 3349 C CA . GLN B 1 17 ? 16.094 -15.461 3.877 1 38.84 17 GLN B CA 1
ATOM 3350 C C . GLN B 1 17 ? 14.82 -14.75 4.32 1 38.84 17 GLN B C 1
ATOM 3352 O O . GLN B 1 17 ? 13.766 -14.914 3.703 1 38.84 17 GLN B O 1
ATOM 3357 N N . MET B 1 18 ? 14.641 -14.508 5.512 1 41.81 18 MET B N 1
ATOM 3358 C CA . MET B 1 18 ? 13.523 -13.82 6.148 1 41.81 18 MET B CA 1
ATOM 3359 C C . MET B 1 18 ? 13.07 -12.625 5.316 1 41.81 18 MET B C 1
ATOM 3361 O O . MET B 1 18 ? 13.859 -11.719 5.043 1 41.81 18 MET B O 1
ATOM 3365 N N . SER B 1 19 ? 12.266 -12.875 4.34 1 50.22 19 SER B N 1
ATOM 3366 C CA . SER B 1 19 ? 11.641 -11.773 3.619 1 50.22 19 SER B CA 1
ATOM 3367 C C . SER B 1 19 ? 11.031 -10.758 4.582 1 50.22 19 SER B C 1
ATOM 3369 O O . SER B 1 19 ? 10.68 -11.102 5.711 1 50.22 19 SER B O 1
ATOM 3371 N N . LEU B 1 20 ? 11.289 -9.562 4.375 1 52.88 20 LEU B N 1
ATOM 3372 C CA . LEU B 1 20 ? 10.719 -8.461 5.137 1 52.88 20 LEU B CA 1
ATOM 3373 C C . LEU B 1 20 ? 9.273 -8.75 5.508 1 52.88 20 LEU B C 1
ATOM 3375 O O . LEU B 1 20 ? 8.789 -8.289 6.547 1 52.88 20 LEU B O 1
ATOM 3379 N N . LEU B 1 21 ? 8.617 -9.633 4.656 1 54.72 21 LEU B N 1
ATOM 3380 C CA . LEU B 1 21 ? 7.203 -9.922 4.879 1 54.72 21 LEU B CA 1
ATOM 3381 C C . LEU B 1 21 ? 7.016 -10.852 6.07 1 54.72 21 LEU B C 1
ATOM 3383 O O . LEU B 1 21 ? 5.926 -10.93 6.641 1 54.72 21 LEU B O 1
ATOM 3387 N N . ASP B 1 22 ? 8.117 -11.625 6.367 1 60.66 22 ASP B N 1
ATOM 3388 C CA . ASP B 1 22 ? 8.039 -12.523 7.52 1 60.66 22 ASP B CA 1
ATOM 3389 C C . ASP B 1 22 ? 8.414 -11.797 8.805 1 60.66 22 ASP B C 1
ATOM 3391 O O . ASP B 1 22 ? 8.328 -12.375 9.898 1 60.66 22 ASP B O 1
ATOM 3395 N N . LEU B 1 23 ? 8.742 -10.492 8.5 1 66.19 23 LEU B N 1
ATOM 3396 C CA . LEU B 1 23 ? 9.203 -9.75 9.672 1 66.19 23 LEU B CA 1
ATOM 3397 C C . LEU B 1 23 ? 8.023 -9.289 10.523 1 66.19 23 LEU B C 1
ATOM 3399 O O . LEU B 1 23 ? 7.012 -8.836 10 1 66.19 23 LEU B O 1
ATOM 3403 N N . PRO B 1 24 ? 8.141 -9.516 11.758 1 77.81 24 PRO B N 1
ATOM 3404 C CA . PRO B 1 24 ? 7.133 -8.969 12.672 1 77.81 24 PRO B CA 1
ATOM 3405 C C . PRO B 1 24 ? 6.926 -7.469 12.5 1 77.81 24 PRO B C 1
ATOM 3407 O O . PRO B 1 24 ? 7.832 -6.766 12.047 1 77.81 24 PRO B O 1
ATOM 3410 N N . ILE B 1 25 ? 5.684 -7.059 12.68 1 82.75 25 ILE B N 1
ATOM 3411 C CA . ILE B 1 25 ? 5.285 -5.664 12.531 1 82.75 25 ILE B CA 1
ATOM 3412 C C . ILE B 1 25 ? 6.223 -4.77 13.336 1 82.75 25 ILE B C 1
ATOM 3414 O O . ILE B 1 25 ? 6.469 -3.619 12.969 1 82.75 25 ILE B O 1
ATOM 3418 N N . GLU B 1 26 ? 6.809 -5.324 14.289 1 83.69 26 GLU B N 1
ATOM 3419 C CA . GLU B 1 26 ? 7.676 -4.57 15.195 1 83.69 26 GLU B CA 1
ATOM 3420 C C . GLU B 1 26 ? 8.906 -4.047 14.461 1 83.69 26 GLU B C 1
ATOM 3422 O O . GLU B 1 26 ? 9.43 -2.979 14.789 1 83.69 26 GLU B O 1
ATOM 3427 N N . ILE B 1 27 ? 9.359 -4.863 13.508 1 84.69 27 ILE B N 1
ATOM 3428 C CA . ILE B 1 27 ? 10.539 -4.438 12.766 1 84.69 27 ILE B CA 1
ATOM 3429 C C . ILE B 1 27 ? 10.188 -3.238 11.891 1 84.69 27 ILE B C 1
ATOM 3431 O O . ILE B 1 27 ? 10.977 -2.297 11.773 1 84.69 27 ILE B O 1
ATOM 3435 N N . PHE B 1 28 ? 9.023 -3.256 11.266 1 88.19 28 PHE B N 1
ATOM 3436 C CA . PHE B 1 28 ? 8.586 -2.133 10.445 1 88.19 28 PHE B CA 1
ATOM 3437 C C . PHE B 1 28 ? 8.453 -0.869 11.289 1 88.19 28 PHE B C 1
ATOM 3439 O O . PHE B 1 28 ? 8.859 0.213 10.859 1 88.19 28 PHE B O 1
ATOM 3446 N N . LEU B 1 29 ? 7.875 -1.029 12.445 1 88.81 29 LEU B N 1
ATOM 3447 C CA . LEU B 1 29 ? 7.723 0.099 13.359 1 88.81 29 LEU B CA 1
ATOM 3448 C C . LEU B 1 29 ? 9.078 0.642 13.781 1 88.81 29 LEU B C 1
ATOM 3450 O O . LEU B 1 29 ? 9.25 1.854 13.93 1 88.81 29 LEU B O 1
ATOM 3454 N N . HIS B 1 30 ? 9.992 -0.312 14.016 1 88.38 30 HIS B N 1
ATOM 3455 C CA . HIS B 1 30 ? 11.352 0.085 14.367 1 88.38 30 HIS B CA 1
ATOM 3456 C C . HIS B 1 30 ? 12 0.891 13.25 1 88.38 30 HIS B C 1
ATOM 3458 O O . HIS B 1 30 ? 12.672 1.889 13.508 1 88.38 30 HIS B O 1
ATOM 3464 N N . ILE B 1 31 ? 11.812 0.481 12.031 1 88 31 ILE B N 1
ATOM 3465 C CA . ILE B 1 31 ? 12.328 1.222 10.891 1 88 31 ILE B CA 1
ATOM 3466 C C . ILE B 1 31 ? 11.719 2.619 10.852 1 88 31 ILE B C 1
ATOM 3468 O O . ILE B 1 31 ? 12.422 3.609 10.656 1 88 31 ILE B O 1
ATOM 3472 N N . CYS B 1 32 ? 10.422 2.723 11.078 1 90.69 32 CYS B N 1
ATOM 3473 C CA . CYS B 1 32 ? 9.719 4 11.062 1 90.69 32 CYS B CA 1
ATOM 3474 C C . CYS B 1 32 ? 10.242 4.926 12.156 1 90.69 32 CYS B C 1
ATOM 3476 O O . CYS B 1 32 ? 10.211 6.148 12.008 1 90.69 32 CYS B O 1
ATOM 3478 N N . SER B 1 33 ? 10.695 4.352 13.227 1 89.81 33 SER B N 1
ATOM 3479 C CA . SER B 1 33 ? 11.148 5.145 14.367 1 89.81 33 SER B CA 1
ATOM 3480 C C . SER B 1 33 ? 12.406 5.93 14.023 1 89.81 33 SER B C 1
ATOM 3482 O O . SER B 1 33 ? 12.742 6.902 14.703 1 89.81 33 SER B O 1
ATOM 3484 N N . PHE B 1 34 ? 13.141 5.508 12.969 1 91.06 34 PHE B N 1
ATOM 3485 C CA . PHE B 1 34 ? 14.383 6.172 12.594 1 91.06 34 PHE B CA 1
ATOM 3486 C C . PHE B 1 34 ? 14.117 7.316 11.617 1 91.06 34 PHE B C 1
ATOM 3488 O O . PHE B 1 34 ? 15.023 8.094 11.297 1 91.06 34 PHE B O 1
ATOM 3495 N N . LEU B 1 35 ? 12.922 7.465 11.172 1 92.81 35 LEU B N 1
ATOM 3496 C CA . LEU B 1 35 ? 12.602 8.453 10.148 1 92.81 35 LEU B CA 1
ATOM 3497 C C . LEU B 1 35 ? 11.758 9.578 10.734 1 92.81 35 LEU B C 1
ATOM 3499 O O . LEU B 1 35 ? 11.008 9.367 11.688 1 92.81 35 LEU B O 1
ATOM 3503 N N . GLU B 1 36 ? 11.867 10.766 10.141 1 93.88 36 GLU B N 1
ATOM 3504 C CA . GLU B 1 36 ? 11.047 11.898 10.547 1 93.88 36 GLU B CA 1
ATOM 3505 C C . GLU B 1 36 ? 9.594 11.703 10.125 1 93.88 36 GLU B C 1
ATOM 3507 O O . GLU B 1 36 ? 9.312 11.055 9.117 1 93.88 36 GLU B O 1
ATOM 3512 N N . ALA B 1 37 ? 8.703 12.289 10.867 1 94.12 37 ALA B N 1
ATOM 3513 C CA . ALA B 1 37 ? 7.273 12.164 10.586 1 94.12 37 ALA B CA 1
ATOM 3514 C C . ALA B 1 37 ? 6.949 12.68 9.188 1 94.12 37 ALA B C 1
ATOM 3516 O O . ALA B 1 37 ? 6.109 12.109 8.484 1 94.12 37 ALA B O 1
ATOM 3517 N N . SER B 1 38 ? 7.566 13.703 8.805 1 93.75 38 SER B N 1
ATOM 3518 C CA . SER B 1 38 ? 7.32 14.273 7.484 1 93.75 38 SER B CA 1
ATOM 3519 C C . SER B 1 38 ? 7.711 13.297 6.383 1 93.75 38 SER B C 1
ATOM 3521 O O . SER B 1 38 ? 6.992 13.156 5.391 1 93.75 38 SER B O 1
ATOM 3523 N N . THR B 1 39 ? 8.883 12.648 6.551 1 93 39 THR B N 1
ATOM 3524 C CA . THR B 1 39 ? 9.344 11.648 5.59 1 93 39 THR B CA 1
ATOM 3525 C C . THR B 1 39 ? 8.375 10.469 5.527 1 93 39 THR B C 1
ATOM 3527 O O . THR B 1 39 ? 8.047 9.984 4.441 1 93 39 THR B O 1
ATOM 3530 N N . LEU B 1 40 ? 7.965 10.055 6.68 1 93.75 40 LEU B N 1
ATOM 3531 C CA . LEU B 1 40 ? 7.035 8.938 6.75 1 93.75 40 LEU B CA 1
ATOM 3532 C C . LEU B 1 40 ? 5.715 9.281 6.07 1 93.75 40 LEU B C 1
ATOM 3534 O O . LEU B 1 40 ? 5.203 8.508 5.258 1 93.75 40 LEU B O 1
ATOM 3538 N N . ALA B 1 41 ? 5.23 10.453 6.328 1 92.25 41 ALA B N 1
ATOM 3539 C CA . ALA B 1 41 ? 3.889 10.844 5.898 1 92.25 41 ALA B CA 1
ATOM 3540 C C . ALA B 1 41 ? 3.881 11.258 4.43 1 92.25 41 ALA B C 1
ATOM 3542 O O . ALA B 1 41 ? 2.953 10.922 3.689 1 92.25 41 ALA B O 1
ATOM 3543 N N . TYR B 1 42 ? 4.949 11.898 4.02 1 91.44 42 TYR B N 1
ATOM 3544 C CA . TYR B 1 42 ? 4.848 12.539 2.713 1 91.44 42 TYR B CA 1
ATOM 3545 C C . TYR B 1 42 ? 5.742 11.844 1.694 1 91.44 42 TYR B C 1
ATOM 3547 O O . TYR B 1 42 ? 5.672 12.133 0.498 1 91.44 42 TYR B O 1
ATOM 3555 N N . THR B 1 43 ? 6.59 10.93 2.074 1 90 43 THR B N 1
ATOM 3556 C CA . THR B 1 43 ? 7.465 10.227 1.144 1 90 43 THR B CA 1
ATOM 3557 C C . THR B 1 43 ? 7.219 8.719 1.2 1 90 43 THR B C 1
ATOM 3559 O O . THR B 1 43 ? 6.711 8.133 0.244 1 90 43 THR B O 1
ATOM 3562 N N . LEU B 1 44 ? 7.457 8.164 2.346 1 91.19 44 LEU B N 1
ATOM 3563 C CA . LEU B 1 44 ? 7.406 6.707 2.459 1 91.19 44 LEU B CA 1
ATOM 3564 C C . LEU B 1 44 ? 5.996 6.191 2.197 1 91.19 44 LEU B C 1
ATOM 3566 O O . LEU B 1 44 ? 5.809 5.242 1.432 1 91.19 44 LEU B O 1
ATOM 3570 N N . SER B 1 45 ? 4.98 6.836 2.803 1 90.75 45 SER B N 1
ATOM 3571 C CA . SER B 1 45 ? 3.598 6.379 2.682 1 90.75 45 SER B CA 1
ATOM 3572 C C . SER B 1 45 ? 3.117 6.457 1.236 1 90.75 45 SER B C 1
ATOM 3574 O O . SER B 1 45 ? 2.662 5.457 0.675 1 90.75 45 SER B O 1
ATOM 3576 N N . PRO B 1 46 ? 3.314 7.566 0.584 1 90.75 46 PRO B N 1
ATOM 3577 C CA . PRO B 1 46 ? 2.838 7.629 -0.8 1 90.75 46 PRO B CA 1
ATOM 3578 C C . PRO B 1 46 ? 3.635 6.727 -1.739 1 90.75 46 PRO B C 1
ATOM 3580 O O . PRO B 1 46 ? 3.078 6.176 -2.691 1 90.75 46 PRO B O 1
ATOM 3583 N N . VAL B 1 47 ? 4.945 6.594 -1.546 1 89.5 47 VAL B N 1
ATOM 3584 C CA . VAL B 1 47 ? 5.785 5.742 -2.385 1 89.5 47 VAL B CA 1
ATOM 3585 C C . VAL B 1 47 ? 5.355 4.285 -2.238 1 89.5 47 VAL B C 1
ATOM 3587 O O . VAL B 1 47 ? 5.203 3.572 -3.232 1 89.5 47 VAL B O 1
ATOM 3590 N N . CYS B 1 48 ? 5.176 3.859 -0.98 1 90.69 48 CYS B N 1
ATOM 3591 C CA . CYS B 1 48 ? 4.746 2.488 -0.73 1 90.69 48 CYS B CA 1
ATOM 3592 C C . CYS B 1 48 ? 3.35 2.242 -1.284 1 90.69 48 CYS B C 1
ATOM 3594 O O . CYS B 1 48 ? 3.064 1.166 -1.812 1 90.69 48 CYS B O 1
ATOM 3596 N N . LYS B 1 49 ? 2.471 3.199 -1.151 1 90.94 49 LYS B N 1
ATOM 3597 C CA . LYS B 1 49 ? 1.137 3.084 -1.735 1 90.94 49 LYS B CA 1
ATOM 3598 C C . LYS B 1 49 ? 1.214 2.9 -3.248 1 90.94 49 LYS B C 1
ATOM 3600 O O . LYS B 1 49 ? 0.542 2.031 -3.809 1 90.94 49 LYS B O 1
ATOM 3605 N N . GLN B 1 50 ? 2.062 3.656 -3.879 1 90.25 50 GLN B N 1
ATOM 3606 C CA . GLN B 1 50 ? 2.172 3.615 -5.336 1 90.25 50 GLN B CA 1
ATOM 3607 C C . GLN B 1 50 ? 2.711 2.268 -5.809 1 90.25 50 GLN B C 1
ATOM 3609 O O . GLN B 1 50 ? 2.17 1.67 -6.742 1 90.25 50 GLN B O 1
ATOM 3614 N N . PHE B 1 51 ? 3.748 1.759 -5.176 1 91.94 51 PHE B N 1
ATOM 3615 C CA . PHE B 1 51 ? 4.289 0.454 -5.531 1 91.94 51 PHE B CA 1
ATOM 3616 C C . PHE B 1 51 ? 3.258 -0.643 -5.301 1 91.94 51 PHE B C 1
ATOM 3618 O O . PHE B 1 51 ? 3.104 -1.543 -6.129 1 91.94 51 PHE B O 1
ATOM 3625 N N . TYR B 1 52 ? 2.572 -0.499 -4.195 1 90.81 52 TYR B N 1
ATOM 3626 C CA . TYR B 1 52 ? 1.562 -1.5 -3.871 1 90.81 52 TYR B CA 1
ATOM 3627 C C . TYR B 1 52 ? 0.469 -1.534 -4.934 1 90.81 52 TYR B C 1
ATOM 3629 O O . TYR B 1 52 ? 0.061 -2.609 -5.379 1 90.81 52 TYR B O 1
ATOM 3637 N N . LEU B 1 53 ? 0.092 -0.393 -5.371 1 90.19 53 LEU B N 1
ATOM 3638 C CA . LEU B 1 53 ? -0.985 -0.306 -6.352 1 90.19 53 LEU B CA 1
ATOM 3639 C C . LEU B 1 53 ? -0.517 -0.794 -7.719 1 90.19 53 LEU B C 1
ATOM 3641 O O . LEU B 1 53 ? -1.251 -1.501 -8.414 1 90.19 53 LEU B O 1
ATOM 3645 N N . ILE B 1 54 ? 0.643 -0.47 -8.102 1 91.31 54 ILE B N 1
ATOM 3646 C CA . ILE B 1 54 ? 1.199 -0.87 -9.391 1 91.31 54 ILE B CA 1
ATOM 3647 C C . ILE B 1 54 ? 1.342 -2.389 -9.445 1 91.31 54 ILE B C 1
ATOM 3649 O O . ILE B 1 54 ? 0.991 -3.018 -10.445 1 91.31 54 ILE B O 1
ATOM 3653 N N . LEU B 1 55 ? 1.771 -3.047 -8.383 1 92.88 55 LEU B N 1
ATOM 3654 C CA . LEU B 1 55 ? 2.082 -4.473 -8.367 1 92.88 55 LEU B CA 1
ATOM 3655 C C . LEU B 1 55 ? 0.816 -5.301 -8.18 1 92.88 55 LEU B C 1
ATOM 3657 O O . LEU B 1 55 ? 0.82 -6.512 -8.422 1 92.88 55 LEU B O 1
ATOM 3661 N N . ARG B 1 56 ? -0.187 -4.59 -7.719 1 90.19 56 ARG B N 1
ATOM 3662 C CA . ARG B 1 56 ? -1.471 -5.27 -7.582 1 90.19 56 ARG B CA 1
ATOM 3663 C C . ARG B 1 56 ? -2.215 -5.305 -8.914 1 90.19 56 ARG B C 1
ATOM 3665 O O . ARG B 1 56 ? -3.057 -6.18 -9.133 1 90.19 56 ARG B O 1
ATOM 3672 N N . ASP B 1 57 ? -1.84 -4.457 -9.789 1 89.88 57 ASP B N 1
ATOM 3673 C CA . ASP B 1 57 ? -2.484 -4.355 -11.094 1 89.88 57 ASP B CA 1
ATOM 3674 C C . ASP B 1 57 ? -1.91 -5.379 -12.07 1 89.88 57 ASP B C 1
ATOM 3676 O O . ASP B 1 57 ? -0.691 -5.539 -12.164 1 89.88 57 ASP B O 1
ATOM 3680 N N . ASP B 1 58 ? -2.76 -5.961 -12.906 1 91.25 58 ASP B N 1
ATOM 3681 C CA . ASP B 1 58 ? -2.361 -7.031 -13.812 1 91.25 58 ASP B CA 1
ATOM 3682 C C . ASP B 1 58 ? -1.606 -6.473 -15.016 1 91.25 58 ASP B C 1
ATOM 3684 O O . ASP B 1 58 ? -0.89 -7.207 -15.703 1 91.25 58 ASP B O 1
ATOM 3688 N N . SER B 1 59 ? -1.778 -5.242 -15.281 1 90.06 59 SER B N 1
ATOM 3689 C CA . SER B 1 59 ? -1.228 -4.648 -16.5 1 90.06 59 SER B CA 1
ATOM 3690 C C . SER B 1 59 ? 0.29 -4.793 -16.547 1 90.06 59 SER B C 1
ATOM 3692 O O . SER B 1 59 ? 0.86 -5.066 -17.594 1 90.06 59 SER B O 1
ATOM 3694 N N . LEU B 1 60 ? 0.862 -4.613 -15.43 1 91.56 60 LEU B N 1
ATOM 3695 C CA . LEU B 1 60 ? 2.316 -4.734 -15.391 1 91.56 60 LEU B CA 1
ATOM 3696 C C . LEU B 1 60 ? 2.752 -6.156 -15.719 1 91.56 60 LEU B C 1
ATOM 3698 O O . LEU B 1 60 ? 3.67 -6.359 -16.516 1 91.56 60 LEU B O 1
ATOM 3702 N N . TRP B 1 61 ? 2.111 -7.094 -15.094 1 93.25 61 TRP B N 1
ATOM 3703 C CA . TRP B 1 61 ? 2.48 -8.492 -15.266 1 93.25 61 TRP B CA 1
ATOM 3704 C C . TRP B 1 61 ? 2.213 -8.953 -16.703 1 93.25 61 TRP B C 1
ATOM 3706 O O . TRP B 1 61 ? 3.031 -9.664 -17.297 1 93.25 61 TRP B O 1
ATOM 3716 N N . LYS B 1 62 ? 1.043 -8.578 -17.25 1 91.12 62 LYS B N 1
ATOM 3717 C CA . LYS B 1 62 ? 0.713 -8.906 -18.625 1 91.12 62 LYS B CA 1
ATOM 3718 C C . LYS B 1 62 ? 1.771 -8.359 -19.594 1 91.12 62 LYS B C 1
ATOM 3720 O O . LYS B 1 62 ? 2.209 -9.062 -20.5 1 91.12 62 LYS B O 1
ATOM 3725 N N . ALA B 1 63 ? 2.152 -7.117 -19.359 1 91.31 63 ALA B N 1
ATOM 3726 C CA . ALA B 1 63 ? 3.166 -6.492 -20.203 1 91.31 63 ALA B CA 1
ATOM 3727 C C . ALA B 1 63 ? 4.496 -7.234 -20.109 1 91.31 63 ALA B C 1
ATOM 3729 O O . ALA B 1 63 ? 5.184 -7.418 -21.109 1 91.31 63 ALA B O 1
ATOM 3730 N N . ARG B 1 64 ? 4.812 -7.648 -18.938 1 92.25 64 ARG B N 1
ATOM 3731 C CA . ARG B 1 64 ? 6.066 -8.359 -18.703 1 92.25 64 ARG B CA 1
ATOM 3732 C C . ARG B 1 64 ? 6.066 -9.711 -19.406 1 92.25 64 ARG B C 1
ATOM 3734 O O . ARG B 1 64 ? 7.062 -10.094 -20.031 1 92.25 64 ARG B O 1
ATOM 3741 N N . VAL B 1 65 ? 4.98 -10.406 -19.312 1 93.25 65 VAL B N 1
ATOM 3742 C CA . VAL B 1 65 ? 4.848 -11.711 -19.953 1 93.25 65 VAL B CA 1
ATOM 3743 C C . VAL B 1 65 ? 4.906 -11.555 -21.469 1 93.25 65 VAL B C 1
ATOM 3745 O O . VAL B 1 65 ? 5.602 -12.312 -22.156 1 93.25 65 VAL B O 1
ATOM 3748 N N . ASN B 1 66 ? 4.23 -10.57 -22 1 91.25 66 ASN B N 1
ATOM 3749 C CA . ASN B 1 66 ? 4.152 -10.352 -23.438 1 91.25 66 ASN B CA 1
ATOM 3750 C C . ASN B 1 66 ? 5.508 -9.945 -24.016 1 91.25 66 ASN B C 1
ATOM 3752 O O . ASN B 1 66 ? 5.754 -10.133 -25.219 1 91.25 66 ASN B O 1
ATOM 3756 N N . ARG B 1 67 ? 6.355 -9.445 -23.219 1 90.56 67 ARG B N 1
ATOM 3757 C CA . ARG B 1 67 ? 7.672 -9 -23.672 1 90.56 67 ARG B CA 1
ATOM 3758 C C . ARG B 1 67 ? 8.641 -10.172 -23.75 1 90.56 67 ARG B C 1
ATOM 3760 O O . ARG B 1 67 ? 9.695 -10.07 -24.391 1 90.56 67 ARG B O 1
ATOM 3767 N N . MET B 1 68 ? 8.344 -11.297 -23.172 1 90.25 68 MET B N 1
ATOM 3768 C CA . MET B 1 68 ? 9.258 -12.43 -23.109 1 90.25 68 MET B CA 1
ATOM 3769 C C . MET B 1 68 ? 9.406 -13.078 -24.484 1 90.25 68 MET B C 1
ATOM 3771 O O . MET B 1 68 ? 10.5 -13.516 -24.844 1 90.25 68 MET B O 1
ATOM 3775 N N . TRP B 1 69 ? 8.242 -13.164 -25.156 1 89.25 69 TRP B N 1
ATOM 3776 C CA . TRP B 1 69 ? 8.273 -13.742 -26.5 1 89.25 69 TRP B CA 1
ATOM 3777 C C . TRP B 1 69 ? 7.516 -12.859 -27.5 1 89.25 69 TRP B C 1
ATOM 3779 O O . TRP B 1 69 ? 6.336 -12.562 -27.297 1 89.25 69 TRP B O 1
ATOM 3789 N N . THR B 1 70 ? 8.164 -12.453 -28.469 1 86.44 70 THR B N 1
ATOM 3790 C CA . THR B 1 70 ? 7.559 -11.555 -29.453 1 86.44 70 THR B CA 1
ATOM 3791 C C . THR B 1 70 ? 6.695 -12.328 -30.438 1 86.44 70 THR B C 1
ATOM 3793 O O . THR B 1 70 ? 5.754 -11.781 -31.016 1 86.44 70 THR B O 1
ATOM 3796 N N . ASP B 1 71 ? 6.965 -13.586 -30.641 1 91.94 71 ASP B N 1
ATOM 3797 C CA . ASP B 1 71 ? 6.285 -14.367 -31.672 1 91.94 71 ASP B CA 1
ATOM 3798 C C . ASP B 1 71 ? 5.406 -15.453 -31.062 1 91.94 71 ASP B C 1
ATOM 3800 O O . ASP B 1 71 ? 5.152 -16.484 -31.688 1 91.94 71 ASP B O 1
ATOM 3804 N N . ALA B 1 72 ? 5.035 -15.273 -29.844 1 93.06 72 ALA B N 1
ATOM 3805 C CA . ALA B 1 72 ? 4.18 -16.25 -29.188 1 93.06 72 ALA B CA 1
ATOM 3806 C C . ALA B 1 72 ? 3.209 -15.555 -28.219 1 93.06 72 ALA B C 1
ATOM 3808 O O . ALA B 1 72 ? 3.477 -14.453 -27.75 1 93.06 72 ALA B O 1
ATOM 3809 N N . SER B 1 73 ? 2.16 -16.156 -28.016 1 93 73 SER B N 1
ATOM 3810 C CA . SER B 1 73 ? 1.156 -15.602 -27.109 1 93 73 SER B CA 1
ATOM 3811 C C . SER B 1 73 ? 0.998 -16.469 -25.859 1 93 73 SER B C 1
ATOM 3813 O O . SER B 1 73 ? 1.206 -17.688 -25.906 1 93 73 SER B O 1
ATOM 3815 N N . TYR B 1 74 ? 0.645 -15.914 -24.812 1 93 74 TYR B N 1
ATOM 3816 C CA . TYR B 1 74 ? 0.381 -16.578 -23.547 1 93 74 TYR B CA 1
ATOM 3817 C C . TYR B 1 74 ? -0.932 -16.094 -22.938 1 93 74 TYR B C 1
ATOM 3819 O O . TYR B 1 74 ? -1.212 -14.891 -22.922 1 93 74 TYR B O 1
ATOM 3827 N N . PRO B 1 75 ? -1.733 -16.859 -22.328 1 89.69 75 PRO B N 1
ATOM 3828 C CA . PRO B 1 75 ? -1.644 -18.328 -22.328 1 89.69 75 PRO B CA 1
ATOM 3829 C C . PRO B 1 75 ? -2.045 -18.938 -23.672 1 89.69 75 PRO B C 1
ATOM 3831 O O . PRO B 1 75 ? -2.359 -18.219 -24.625 1 89.69 75 PRO B O 1
ATOM 3834 N N . VAL B 1 76 ? -1.931 -20.281 -23.734 1 91.38 76 VAL B N 1
ATOM 3835 C CA . VAL B 1 76 ? -2.203 -20.984 -24.984 1 91.38 76 VAL B CA 1
ATOM 3836 C C . VAL B 1 76 ? -3.658 -20.766 -25.391 1 91.38 76 VAL B C 1
ATOM 3838 O O . VAL B 1 76 ? -3.961 -20.578 -26.578 1 91.38 76 VAL B O 1
ATOM 3841 N N . LEU B 1 77 ? -4.535 -20.828 -24.422 1 88.75 77 LEU B N 1
ATOM 3842 C CA . LEU B 1 77 ? -5.945 -20.531 -24.656 1 88.75 77 LEU B CA 1
ATOM 3843 C C . LEU B 1 77 ? -6.441 -19.453 -23.703 1 88.75 77 LEU B C 1
ATOM 3845 O O . LEU B 1 77 ? -5.828 -19.219 -22.656 1 88.75 77 LEU B O 1
ATOM 3849 N N . ARG B 1 78 ? -7.543 -18.844 -24.062 1 81.75 78 ARG B N 1
ATOM 3850 C CA . ARG B 1 78 ? -8.141 -17.797 -23.234 1 81.75 78 ARG B CA 1
ATOM 3851 C C . ARG B 1 78 ? -8.648 -18.359 -21.922 1 81.75 78 ARG B C 1
ATOM 3853 O O . ARG B 1 78 ? -9.242 -19.453 -21.891 1 81.75 78 ARG B O 1
ATOM 3860 N N . LEU B 1 79 ? -8.312 -17.609 -20.875 1 79.38 79 LEU B N 1
ATOM 3861 C CA . LEU B 1 79 ? -8.719 -18.047 -19.547 1 79.38 79 LEU B CA 1
ATOM 3862 C C . LEU B 1 79 ? -10.203 -17.812 -19.328 1 79.38 79 LEU B C 1
ATOM 3864 O O . LEU B 1 79 ? -10.773 -16.859 -19.859 1 79.38 79 LEU B O 1
ATOM 3868 N N . ALA B 1 80 ? -10.836 -18.75 -18.688 1 66.75 80 ALA B N 1
ATOM 3869 C CA . ALA B 1 80 ? -12.25 -18.578 -18.375 1 66.75 80 ALA B CA 1
ATOM 3870 C C . ALA B 1 80 ? -12.445 -17.469 -17.344 1 66.75 80 ALA B C 1
ATOM 3872 O O . ALA B 1 80 ? -13.32 -16.625 -17.484 1 66.75 80 ALA B O 1
ATOM 3873 N N . LYS B 1 81 ? -11.789 -17.531 -16.141 1 64.56 81 LYS B N 1
ATOM 3874 C CA . LYS B 1 81 ? -11.984 -16.562 -15.086 1 64.56 81 LYS B CA 1
ATOM 3875 C C . LYS B 1 81 ? -10.688 -15.82 -14.766 1 64.56 81 LYS B C 1
ATOM 3877 O O . LYS B 1 81 ? -9.633 -16.453 -14.641 1 64.56 81 LYS B O 1
ATOM 3882 N N . ASP B 1 82 ? -10.797 -14.508 -15.086 1 59.97 82 ASP B N 1
ATOM 3883 C CA . ASP B 1 82 ? -9.641 -13.648 -14.836 1 59.97 82 ASP B CA 1
ATOM 3884 C C . ASP B 1 82 ? -9.367 -13.516 -13.344 1 59.97 82 ASP B C 1
ATOM 3886 O O . ASP B 1 82 ? -10.172 -12.945 -12.609 1 59.97 82 ASP B O 1
ATOM 3890 N N . ASN B 1 83 ? -8.68 -14.469 -12.789 1 64.81 83 ASN B N 1
ATOM 3891 C CA . ASN B 1 83 ? -8.32 -14.273 -11.391 1 64.81 83 ASN B CA 1
ATOM 3892 C C . ASN B 1 83 ? -7.207 -13.242 -11.234 1 64.81 83 ASN B C 1
ATOM 3894 O O . ASN B 1 83 ? -6.277 -13.195 -12.047 1 64.81 83 ASN B O 1
ATOM 3898 N N . ASN B 1 84 ? -7.465 -12.352 -10.375 1 70.81 84 ASN B N 1
ATOM 3899 C CA . ASN B 1 84 ? -6.621 -11.195 -10.094 1 70.81 84 ASN B CA 1
ATOM 3900 C C . ASN B 1 84 ? -5.172 -11.602 -9.844 1 70.81 84 ASN B C 1
ATOM 3902 O O . ASN B 1 84 ? -4.273 -10.758 -9.867 1 70.81 84 ASN B O 1
ATOM 3906 N N . LEU B 1 85 ? -4.93 -12.953 -9.844 1 85.75 85 LEU B N 1
ATOM 3907 C CA . LEU B 1 85 ? -3.562 -13.32 -9.5 1 85.75 85 LEU B CA 1
ATOM 3908 C C . LEU B 1 85 ? -2.924 -14.148 -10.617 1 85.75 85 LEU B C 1
ATOM 3910 O O . LEU B 1 85 ? -1.735 -14.469 -10.555 1 85.75 85 LEU B O 1
ATOM 3914 N N . PHE B 1 86 ? -3.598 -14.367 -11.68 1 90.38 86 PHE B N 1
ATOM 3915 C CA . PHE B 1 86 ? -3.127 -15.281 -12.711 1 90.38 86 PHE B CA 1
ATOM 3916 C C . PHE B 1 86 ? -1.848 -14.766 -13.352 1 90.38 86 PHE B C 1
ATOM 3918 O O . PHE B 1 86 ? -0.849 -15.477 -13.43 1 90.38 86 PHE B O 1
ATOM 3925 N N . TRP B 1 87 ? -1.939 -13.531 -13.719 1 91.81 87 TRP B N 1
ATOM 3926 C CA . TRP B 1 87 ? -0.823 -12.977 -14.477 1 91.81 87 TRP B CA 1
ATOM 3927 C C . TRP B 1 87 ? 0.414 -12.828 -13.594 1 91.81 87 TRP B C 1
ATOM 3929 O O . TRP B 1 87 ? 1.534 -13.086 -14.047 1 91.81 87 TRP B O 1
ATOM 3939 N N . ARG B 1 88 ? 0.187 -12.414 -12.414 1 92.81 88 ARG B N 1
ATOM 3940 C CA . ARG B 1 88 ? 1.295 -12.305 -11.469 1 92.81 88 ARG B CA 1
ATOM 3941 C C . ARG B 1 88 ? 1.976 -13.648 -11.258 1 92.81 88 ARG B C 1
ATOM 3943 O O . ARG B 1 88 ? 3.195 -13.766 -11.391 1 92.81 88 ARG B O 1
ATOM 3950 N N . LEU B 1 89 ? 1.197 -14.664 -11 1 93.31 89 LEU B N 1
ATOM 3951 C CA . LEU B 1 89 ? 1.726 -16 -10.75 1 93.31 89 LEU B CA 1
ATOM 3952 C C . LEU B 1 89 ? 2.342 -16.594 -12.016 1 93.31 89 LEU B C 1
ATOM 3954 O O . LEU B 1 89 ? 3.373 -17.266 -11.953 1 93.31 89 LEU B O 1
ATOM 3958 N N . ALA B 1 90 ? 1.713 -16.328 -13.07 1 94 90 ALA B N 1
ATOM 3959 C CA . ALA B 1 90 ? 2.232 -16.797 -14.352 1 94 90 ALA B CA 1
ATOM 3960 C C . ALA B 1 90 ? 3.588 -16.172 -14.656 1 94 90 ALA B C 1
ATOM 3962 O O . ALA B 1 90 ? 4.516 -16.859 -15.086 1 94 90 ALA B O 1
ATOM 3963 N N . CYS B 1 91 ? 3.639 -14.875 -14.461 1 95.06 91 CYS B N 1
ATOM 3964 C CA . CYS B 1 91 ? 4.887 -14.172 -14.734 1 95.06 91 CYS B CA 1
ATOM 3965 C C . CYS B 1 91 ? 6.023 -14.719 -13.883 1 95.06 91 CYS B C 1
ATOM 3967 O O . CYS B 1 91 ? 7.125 -14.945 -14.383 1 95.06 91 CYS B O 1
ATOM 3969 N N . VAL B 1 92 ? 5.746 -14.945 -12.633 1 95.44 92 VAL B N 1
ATOM 3970 C CA . VAL B 1 92 ? 6.746 -15.484 -11.719 1 95.44 92 VAL B CA 1
ATOM 3971 C C . VAL B 1 92 ? 7.195 -16.859 -12.195 1 95.44 92 VAL B C 1
ATOM 3973 O O . VAL B 1 92 ? 8.398 -17.141 -12.25 1 95.44 92 VAL B O 1
ATOM 3976 N N . ALA B 1 93 ? 6.285 -17.641 -12.531 1 96 93 ALA B N 1
ATOM 3977 C CA . ALA B 1 93 ? 6.578 -19 -12.961 1 96 93 ALA B CA 1
ATOM 3978 C C . ALA B 1 93 ? 7.363 -19 -14.273 1 96 93 ALA B C 1
ATOM 3980 O O . ALA B 1 93 ? 8.336 -19.734 -14.422 1 96 93 ALA B O 1
ATOM 3981 N N . LEU B 1 94 ? 6.977 -18.219 -15.211 1 96.56 94 LEU B N 1
ATOM 3982 C CA . LEU B 1 94 ? 7.613 -18.141 -16.516 1 96.56 94 LEU B CA 1
ATOM 3983 C C . LEU B 1 94 ? 9.062 -17.703 -16.391 1 96.56 94 LEU B C 1
ATOM 3985 O O . LEU B 1 94 ? 9.961 -18.328 -16.953 1 96.56 94 LEU B O 1
ATOM 3989 N N . GLU B 1 95 ? 9.266 -16.656 -15.703 1 94.75 95 GLU B N 1
ATOM 3990 C CA . GLU B 1 95 ? 10.625 -16.141 -15.547 1 94.75 95 GLU B CA 1
ATOM 3991 C C . GLU B 1 95 ? 11.516 -17.156 -14.836 1 94.75 95 GLU B C 1
ATOM 3993 O O . GLU B 1 95 ? 12.688 -17.312 -15.188 1 94.75 95 GLU B O 1
ATOM 3998 N N . LYS B 1 96 ? 10.922 -17.797 -13.852 1 94.38 96 LYS B N 1
ATOM 3999 C CA . LYS B 1 96 ? 11.688 -18.812 -13.133 1 94.38 96 LYS B CA 1
ATOM 4000 C C . LYS B 1 96 ? 12.117 -19.953 -14.055 1 94.38 96 LYS B C 1
ATOM 4002 O O . LYS B 1 96 ? 13.281 -20.344 -14.062 1 94.38 96 LYS B O 1
ATOM 4007 N N . GLN B 1 97 ? 11.203 -20.438 -14.82 1 95 97 GLN B N 1
ATOM 4008 C CA . GLN B 1 97 ? 11.492 -21.562 -15.695 1 95 97 GLN B CA 1
ATOM 4009 C C . GLN B 1 97 ? 12.461 -21.172 -16.812 1 95 97 GLN B C 1
ATOM 4011 O O . GLN B 1 97 ? 13.352 -21.953 -17.156 1 95 97 GLN B O 1
ATOM 4016 N N . VAL B 1 98 ? 12.289 -20 -17.328 1 94.25 98 VAL B N 1
ATOM 4017 C CA . VAL B 1 98 ? 13.203 -19.516 -18.359 1 94.25 98 VAL B CA 1
ATOM 4018 C C . VAL B 1 98 ? 14.617 -19.422 -17.781 1 94.25 98 VAL B C 1
ATOM 4020 O O . VAL B 1 98 ? 15.578 -19.875 -18.422 1 94.25 98 VAL B O 1
ATOM 4023 N N . LYS B 1 99 ? 14.742 -18.891 -16.656 1 91.81 99 LYS B N 1
ATOM 4024 C CA . LYS B 1 99 ? 16.047 -18.75 -16.016 1 91.81 99 LYS B CA 1
ATOM 4025 C C . LYS B 1 99 ? 16.672 -20.109 -15.734 1 91.81 99 LYS B C 1
ATOM 4027 O O . LYS B 1 99 ? 17.859 -20.312 -15.961 1 91.81 99 LYS B O 1
ATOM 4032 N N . LEU B 1 100 ? 15.891 -21.062 -15.289 1 93.06 100 LEU B N 1
ATOM 4033 C CA . LEU B 1 100 ? 16.375 -22.375 -14.922 1 93.06 100 LEU B CA 1
ATOM 4034 C C . LEU B 1 100 ? 16.859 -23.141 -16.141 1 93.06 100 LEU B C 1
ATOM 4036 O O . LEU B 1 100 ? 17.953 -23.719 -16.141 1 93.06 100 LEU B O 1
ATOM 4040 N N . TRP B 1 101 ? 16.141 -23.141 -17.25 1 94.69 101 TRP B N 1
ATOM 4041 C CA . TRP B 1 101 ? 16.406 -24.062 -18.344 1 94.69 101 TRP B CA 1
ATOM 4042 C C . TRP B 1 101 ? 17.234 -23.391 -19.438 1 94.69 101 TRP B C 1
ATOM 4044 O O . TRP B 1 101 ? 17.906 -24.062 -20.219 1 94.69 101 TRP B O 1
ATOM 4054 N N . ARG B 1 102 ? 17.203 -22.047 -19.5 1 90.25 102 ARG B N 1
ATOM 4055 C CA . ARG B 1 102 ? 18.094 -21.375 -20.438 1 90.25 102 ARG B CA 1
ATOM 4056 C C . ARG B 1 102 ? 19.547 -21.406 -19.938 1 90.25 102 ARG B C 1
ATOM 4058 O O . ARG B 1 102 ? 20.484 -21.484 -20.734 1 90.25 102 ARG B O 1
ATOM 4065 N N . HIS B 1 103 ? 19.656 -21.281 -18.656 1 87.81 103 HIS B N 1
ATOM 4066 C CA . HIS B 1 103 ? 20.969 -21.406 -18.016 1 87.81 103 HIS B CA 1
ATOM 4067 C C . HIS B 1 103 ? 21.094 -22.75 -17.297 1 87.81 103 HIS B C 1
ATOM 4069 O O . HIS B 1 103 ? 21.016 -22.797 -16.062 1 87.81 103 HIS B O 1
ATOM 4075 N N . GLN B 1 104 ? 21.484 -23.719 -17.984 1 81.75 104 GLN B N 1
ATOM 4076 C CA . GLN B 1 104 ? 21.453 -25.094 -17.484 1 81.75 104 GLN B CA 1
ATOM 4077 C C . GLN B 1 104 ? 22.469 -25.281 -16.375 1 81.75 104 GLN B C 1
ATOM 4079 O O . GLN B 1 104 ? 22.391 -26.266 -15.617 1 81.75 104 GLN B O 1
ATOM 4084 N N . GLU B 1 105 ? 23.328 -24.312 -16.328 1 85.5 105 GLU B N 1
ATOM 4085 C CA . GLU B 1 105 ? 24.312 -24.375 -15.25 1 85.5 105 GLU B CA 1
ATOM 4086 C C . GLU B 1 105 ? 23.625 -24.281 -13.883 1 85.5 105 GLU B C 1
ATOM 4088 O O . GLU B 1 105 ? 24.203 -24.703 -12.875 1 85.5 105 GLU B O 1
ATOM 4093 N N . SER B 1 106 ? 22.438 -23.891 -13.93 1 86.56 106 SER B N 1
ATOM 4094 C CA . SER B 1 106 ? 21.688 -23.719 -12.68 1 86.56 106 SER B CA 1
ATOM 4095 C C . SER B 1 106 ? 21.047 -25.047 -12.25 1 86.56 106 SER B C 1
ATOM 4097 O O . SER B 1 106 ? 20.531 -25.141 -11.133 1 86.56 106 SER B O 1
ATOM 4099 N N . MET B 1 107 ? 21.141 -26.016 -13.102 1 91.94 107 MET B N 1
ATOM 4100 C CA . MET B 1 107 ? 20.5 -27.297 -12.82 1 91.94 107 MET B CA 1
ATOM 4101 C C . MET B 1 107 ? 21.531 -28.359 -12.445 1 91.94 107 MET B C 1
ATOM 4103 O O . MET B 1 107 ? 22.656 -28.328 -12.945 1 91.94 107 MET B O 1
ATOM 4107 N N . GLU B 1 108 ? 21.188 -29.172 -11.5 1 93 108 GLU B N 1
ATOM 4108 C CA . GLU B 1 108 ? 22 -30.344 -11.172 1 93 108 GLU B CA 1
ATOM 4109 C C . GLU B 1 108 ? 21.328 -31.625 -11.625 1 93 108 GLU B C 1
ATOM 4111 O O . GLU B 1 108 ? 20.109 -31.719 -11.633 1 93 108 GLU B O 1
ATOM 4116 N N . LYS B 1 109 ? 22.219 -32.562 -11.977 1 93.5 109 LYS B N 1
ATOM 4117 C CA . LYS B 1 109 ? 21.75 -33.844 -12.469 1 93.5 109 LYS B CA 1
ATOM 4118 C C . LYS B 1 109 ? 22.094 -34.969 -11.5 1 93.5 109 LYS B C 1
ATOM 4120 O O . LYS B 1 109 ? 23.234 -35.062 -11.047 1 93.5 109 LYS B O 1
ATOM 4125 N N . LEU B 1 110 ? 21.109 -35.75 -11.141 1 94.44 110 LEU B N 1
ATOM 4126 C CA . LEU B 1 110 ? 21.297 -36.938 -10.305 1 94.44 110 LEU B CA 1
ATOM 4127 C C . LEU B 1 110 ? 20.906 -38.188 -11.055 1 94.44 110 LEU B C 1
ATOM 4129 O O . LEU B 1 110 ? 19.922 -38.188 -11.797 1 94.44 110 LEU B O 1
ATOM 4133 N N . LEU B 1 111 ? 21.719 -39.25 -10.789 1 95.38 111 LEU B N 1
ATOM 4134 C CA . LEU B 1 111 ? 21.453 -40.531 -11.43 1 95.38 111 LEU B CA 1
ATOM 4135 C C . LEU B 1 111 ? 21.062 -41.562 -10.398 1 95.38 111 LEU B C 1
ATOM 4137 O O . LEU B 1 111 ? 21.781 -41.781 -9.422 1 95.38 111 LEU B O 1
ATOM 4141 N N . LEU B 1 112 ? 19.922 -42.094 -10.562 1 95.94 112 LEU B N 1
ATOM 4142 C CA . LEU B 1 112 ? 19.469 -43.219 -9.734 1 95.94 112 LEU B CA 1
ATOM 4143 C C . LEU B 1 112 ? 19.547 -44.531 -10.492 1 95.94 112 LEU B C 1
ATOM 4145 O O . LEU B 1 112 ? 18.766 -44.75 -11.414 1 95.94 112 LEU B O 1
ATOM 4149 N N . THR B 1 113 ? 20.516 -45.312 -10.078 1 94.06 113 THR B N 1
ATOM 4150 C CA . THR B 1 113 ? 20.75 -46.562 -10.797 1 94.06 113 THR B CA 1
ATOM 4151 C C . THR B 1 113 ? 20.953 -47.719 -9.82 1 94.06 113 THR B C 1
ATOM 4153 O O . THR B 1 113 ? 20.922 -47.531 -8.609 1 94.06 113 THR B O 1
ATOM 4156 N N . ASP B 1 114 ? 20.984 -48.906 -10.32 1 91.38 114 ASP B N 1
ATOM 4157 C CA . ASP B 1 114 ? 21.438 -50.125 -9.648 1 91.38 114 ASP B CA 1
ATOM 4158 C C . ASP B 1 114 ? 20.406 -50.625 -8.641 1 91.38 114 ASP B C 1
ATOM 4160 O O . ASP B 1 114 ? 20.766 -51.156 -7.598 1 91.38 114 ASP B O 1
ATOM 4164 N N . VAL B 1 115 ? 19.219 -50.375 -8.82 1 91.38 115 VAL B N 1
ATOM 4165 C CA . VAL B 1 115 ? 18.156 -50.906 -7.984 1 91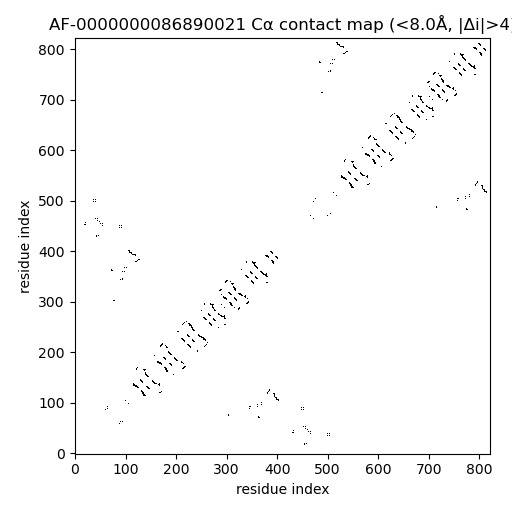.38 115 VAL B CA 1
ATOM 4166 C C . VAL B 1 115 ? 17.141 -51.656 -8.852 1 91.38 115 VAL B C 1
ATOM 4168 O O . VAL B 1 115 ? 16.766 -52.781 -8.547 1 91.38 115 VAL B O 1
ATOM 4171 N N . GLN B 1 116 ? 16.812 -51.031 -9.906 1 92.69 116 GLN B N 1
ATOM 4172 C CA . GLN B 1 116 ? 15.914 -51.656 -10.875 1 92.69 116 GLN B CA 1
ATOM 4173 C C . GLN B 1 116 ? 16.641 -51.938 -12.18 1 92.69 116 GLN B C 1
ATOM 4175 O O . GLN B 1 116 ? 17.359 -51.094 -12.711 1 92.69 116 GLN B O 1
ATOM 4180 N N . TYR B 1 117 ? 16.375 -53.156 -12.727 1 89.75 117 TYR B N 1
ATOM 4181 C CA . TYR B 1 117 ? 17.203 -53.625 -13.836 1 89.75 117 TYR B CA 1
ATOM 4182 C C . TYR B 1 117 ? 16.359 -53.844 -15.086 1 89.75 117 TYR B C 1
ATOM 4184 O O . TYR B 1 117 ? 16.734 -54.656 -15.953 1 89.75 117 TYR B O 1
ATOM 4192 N N . SER B 1 118 ? 15.281 -53.25 -15.148 1 94.56 118 SER B N 1
ATOM 4193 C CA . SER B 1 118 ? 14.414 -53.281 -16.312 1 94.56 118 SER B CA 1
ATOM 4194 C C . SER B 1 118 ? 13.844 -51.906 -16.609 1 94.56 118 SER B C 1
ATOM 4196 O O . SER B 1 118 ? 14.172 -50.938 -15.93 1 94.56 118 SER B O 1
ATOM 4198 N N . THR B 1 119 ? 13.133 -51.906 -17.719 1 96.94 119 THR B N 1
ATOM 4199 C CA . THR B 1 119 ? 12.539 -50.625 -18.094 1 96.94 119 THR B CA 1
ATOM 4200 C C . THR B 1 119 ? 11.609 -50.125 -17 1 96.94 119 THR B C 1
ATOM 4202 O O . THR B 1 119 ? 10.773 -50.844 -16.5 1 96.94 119 THR B O 1
ATOM 4205 N N . ILE B 1 120 ? 11.844 -48.906 -16.641 1 97.94 120 ILE B N 1
ATOM 4206 C CA . ILE B 1 120 ? 11.016 -48.219 -15.648 1 97.94 120 ILE B CA 1
ATOM 4207 C C . ILE B 1 120 ? 9.93 -47.406 -16.344 1 97.94 120 ILE B C 1
ATOM 4209 O O . ILE B 1 120 ? 10.172 -46.312 -16.812 1 97.94 120 ILE B O 1
ATOM 4213 N N . ASP B 1 121 ? 8.734 -47.875 -16.328 1 97.44 121 ASP B N 1
ATOM 4214 C CA . ASP B 1 121 ? 7.648 -47.281 -17.078 1 97.44 121 ASP B CA 1
ATOM 4215 C C . ASP B 1 121 ? 6.84 -46.312 -16.203 1 97.44 121 ASP B C 1
ATOM 4217 O O . ASP B 1 121 ? 6.098 -45.469 -16.719 1 97.44 121 ASP B O 1
ATOM 4221 N N . ALA B 1 122 ? 6.965 -46.531 -14.945 1 98.19 122 ALA B N 1
ATOM 4222 C CA . ALA B 1 122 ? 6.16 -45.719 -14.031 1 98.19 122 ALA B CA 1
ATOM 4223 C C . ALA B 1 122 ? 7.043 -44.844 -13.141 1 98.19 122 ALA B C 1
ATOM 4225 O O . ALA B 1 122 ? 7.973 -45.344 -12.5 1 98.19 122 ALA B O 1
ATOM 4226 N N . LEU B 1 123 ? 6.75 -43.625 -13.148 1 98.19 123 LEU B N 1
ATOM 4227 C CA . LEU B 1 123 ? 7.527 -42.688 -12.375 1 98.19 123 LEU B CA 1
ATOM 4228 C C . LEU B 1 123 ? 6.617 -41.656 -11.719 1 98.19 123 LEU B C 1
ATOM 4230 O O . LEU B 1 123 ? 5.668 -41.156 -12.336 1 98.19 123 LEU B O 1
ATOM 4234 N N . LEU B 1 124 ? 6.91 -41.312 -10.43 1 98.31 124 LEU B N 1
ATOM 4235 C CA . LEU B 1 124 ? 6.09 -40.375 -9.688 1 98.31 124 LEU B CA 1
ATOM 4236 C C . LEU B 1 124 ? 6.941 -39.562 -8.711 1 98.31 124 LEU B C 1
ATOM 4238 O O . LEU B 1 124 ? 7.688 -40.125 -7.914 1 98.31 124 LEU B O 1
ATOM 4242 N N . LEU B 1 125 ? 6.883 -38.281 -8.859 1 97.88 125 LEU B N 1
ATOM 4243 C CA . LEU B 1 125 ? 7.527 -37.406 -7.883 1 97.88 125 LEU B CA 1
ATOM 4244 C C . LEU B 1 125 ? 6.535 -36.969 -6.812 1 97.88 125 LEU B C 1
ATOM 4246 O O . LEU B 1 125 ? 5.379 -36.656 -7.117 1 97.88 125 LEU B O 1
ATOM 4250 N N . MET B 1 126 ? 6.98 -36.906 -5.574 1 96.69 126 MET B N 1
ATOM 4251 C CA . MET B 1 126 ? 6.141 -36.5 -4.445 1 96.69 126 MET B CA 1
ATOM 4252 C C . MET B 1 126 ? 6.906 -35.594 -3.484 1 96.69 126 MET B C 1
ATOM 4254 O O . MET B 1 126 ? 8.117 -35.438 -3.615 1 96.69 126 MET B O 1
ATOM 4258 N N . HIS B 1 127 ? 6.191 -34.969 -2.572 1 95.12 127 HIS B N 1
ATOM 4259 C CA . HIS B 1 127 ? 6.742 -34.156 -1.497 1 95.12 127 HIS B CA 1
ATOM 4260 C C . HIS B 1 127 ? 7.641 -33.062 -2.049 1 95.12 127 HIS B C 1
ATOM 4262 O O . HIS B 1 127 ? 8.805 -32.938 -1.655 1 95.12 127 HIS B O 1
ATOM 4268 N N . SER B 1 128 ? 7.152 -32.312 -2.975 1 93.31 128 SER B N 1
ATOM 4269 C CA . SER B 1 128 ? 7.789 -31.141 -3.572 1 93.31 128 SER B CA 1
ATOM 4270 C C . SER B 1 128 ? 9.086 -31.516 -4.273 1 93.31 128 SER B C 1
ATOM 4272 O O . SER B 1 128 ? 10.055 -30.75 -4.25 1 93.31 128 SER B O 1
ATOM 4274 N N . GLY B 1 129 ? 9.109 -32.75 -4.766 1 94.31 129 GLY B N 1
ATOM 4275 C CA . GLY B 1 129 ? 10.227 -33.188 -5.594 1 94.31 129 GLY B CA 1
ATOM 4276 C C . GLY B 1 129 ? 11.336 -33.844 -4.809 1 94.31 129 GLY B C 1
ATOM 4277 O O . GLY B 1 129 ? 12.375 -34.219 -5.367 1 94.31 129 GLY B O 1
ATOM 4278 N N . THR B 1 130 ? 11.148 -34.156 -3.535 1 93.88 130 THR B N 1
ATOM 4279 C CA . THR B 1 130 ? 12.203 -34.75 -2.723 1 93.88 130 THR B CA 1
ATOM 4280 C C . THR B 1 130 ? 12.07 -36.281 -2.707 1 93.88 130 THR B C 1
ATOM 4282 O O . THR B 1 130 ? 13 -36.969 -2.291 1 93.88 130 THR B O 1
ATOM 4285 N N . THR B 1 131 ? 10.961 -36.719 -3.098 1 96.25 131 THR B N 1
ATOM 4286 C CA . THR B 1 131 ? 10.688 -38.156 -3.123 1 96.25 131 THR B CA 1
ATOM 4287 C C . THR B 1 131 ? 10.32 -38.625 -4.531 1 96.25 131 THR B C 1
ATOM 4289 O O . THR B 1 131 ? 9.578 -37.938 -5.238 1 96.25 131 THR B O 1
ATOM 4292 N N . CYS B 1 132 ? 10.844 -39.719 -4.922 1 97.88 132 CYS B N 1
ATOM 4293 C CA . CYS B 1 132 ? 10.555 -40.312 -6.223 1 97.88 132 CYS B CA 1
ATOM 4294 C C . CYS B 1 132 ? 10.133 -41.781 -6.074 1 97.88 132 CYS B C 1
ATOM 4296 O O . CYS B 1 132 ? 10.742 -42.531 -5.312 1 97.88 132 CYS B O 1
ATOM 4298 N N . ILE B 1 133 ? 9.055 -42.156 -6.688 1 98.5 133 ILE B N 1
ATOM 4299 C CA . ILE B 1 133 ? 8.594 -43.531 -6.719 1 98.5 133 ILE B CA 1
ATOM 4300 C C . ILE B 1 133 ? 8.711 -44.094 -8.141 1 98.5 133 ILE B C 1
ATOM 4302 O O . ILE B 1 133 ? 8.305 -43.438 -9.102 1 98.5 133 ILE B O 1
ATOM 4306 N N . SER B 1 134 ? 9.258 -45.281 -8.281 1 98.38 134 SER B N 1
ATOM 4307 C CA . SER B 1 134 ? 9.422 -45.844 -9.609 1 98.38 134 SER B CA 1
ATOM 4308 C C . SER B 1 134 ? 8.938 -47.312 -9.641 1 98.38 134 SER B C 1
ATOM 4310 O O . SER B 1 134 ? 9.102 -48.031 -8.672 1 98.38 134 SER B O 1
ATOM 4312 N N . GLY B 1 135 ? 8.195 -47.656 -10.664 1 98.38 135 GLY B N 1
ATOM 4313 C CA . GLY B 1 135 ? 7.762 -49.031 -10.977 1 98.38 135 GLY B CA 1
ATOM 4314 C C . GLY B 1 135 ? 8.336 -49.562 -12.273 1 98.38 135 GLY B C 1
ATOM 4315 O O . GLY B 1 135 ? 8.336 -48.844 -13.289 1 98.38 135 GLY B O 1
ATOM 4316 N N . ALA B 1 136 ? 8.789 -50.781 -12.227 1 97.94 136 ALA B N 1
ATOM 4317 C CA . ALA B 1 136 ? 9.523 -51.312 -13.383 1 97.94 136 ALA B CA 1
ATOM 4318 C C . ALA B 1 136 ? 8.906 -52.594 -13.914 1 97.94 136 ALA B C 1
ATOM 4320 O O . ALA B 1 136 ? 7.938 -53.094 -13.336 1 97.94 136 ALA B O 1
ATOM 4321 N N . ARG B 1 137 ? 9.508 -53.031 -15.031 1 97.19 137 ARG B N 1
ATOM 4322 C CA . ARG B 1 137 ? 9.023 -54.25 -15.68 1 97.19 137 ARG B CA 1
ATOM 4323 C C . ARG B 1 137 ? 9.516 -55.5 -14.938 1 97.19 137 ARG B C 1
ATOM 4325 O O . ARG B 1 137 ? 9.031 -56.594 -15.188 1 97.19 137 ARG B O 1
ATOM 4332 N N . ASP B 1 138 ? 10.438 -55.344 -14.055 1 95.75 138 ASP B N 1
ATOM 4333 C CA . ASP B 1 138 ? 10.859 -56.469 -13.227 1 95.75 138 ASP B CA 1
ATOM 4334 C C . ASP B 1 138 ? 9.93 -56.656 -12.023 1 95.75 138 ASP B C 1
ATOM 4336 O O . ASP B 1 138 ? 10.234 -57.406 -11.102 1 95.75 138 ASP B O 1
ATOM 4340 N N . ARG B 1 139 ? 8.898 -55.875 -11.938 1 97.06 139 ARG B N 1
ATOM 4341 C CA . ARG B 1 139 ? 7.809 -55.969 -10.969 1 97.06 139 ARG B CA 1
ATOM 4342 C C . ARG B 1 139 ? 8.195 -55.344 -9.633 1 97.06 139 ARG B C 1
ATOM 4344 O O . ARG B 1 139 ? 7.547 -55.594 -8.617 1 97.06 139 ARG B O 1
ATOM 4351 N N . SER B 1 140 ? 9.211 -54.562 -9.68 1 97.12 140 SER B N 1
ATOM 4352 C CA . SER B 1 140 ? 9.648 -53.938 -8.445 1 97.12 140 SER B CA 1
ATOM 4353 C C . SER B 1 140 ? 9.07 -52.531 -8.32 1 97.12 140 SER B C 1
ATOM 4355 O O . SER B 1 140 ? 8.797 -51.875 -9.328 1 97.12 140 SER B O 1
ATOM 4357 N N . LEU B 1 141 ? 8.812 -52.188 -7.152 1 98.25 141 LEU B N 1
ATOM 4358 C CA . LEU B 1 141 ? 8.422 -50.844 -6.754 1 98.25 141 LEU B CA 1
ATOM 4359 C C . LEU B 1 141 ? 9.438 -50.219 -5.793 1 98.25 141 LEU B C 1
ATOM 4361 O O . LEU B 1 141 ? 9.781 -50.844 -4.781 1 98.25 141 LEU B O 1
ATOM 4365 N N . VAL B 1 142 ? 9.93 -49.031 -6.152 1 98.12 142 VAL B N 1
ATOM 4366 C CA . VAL B 1 142 ? 11.039 -48.5 -5.363 1 98.12 142 VAL B CA 1
ATOM 4367 C C . VAL B 1 142 ? 10.688 -47.094 -4.867 1 98.12 142 VAL B C 1
ATOM 4369 O O . VAL B 1 142 ? 10.148 -46.281 -5.621 1 98.12 142 VAL B O 1
ATOM 4372 N N . TYR B 1 143 ? 10.93 -46.906 -3.641 1 97.75 143 TYR B N 1
ATOM 4373 C CA . TYR B 1 143 ? 10.898 -45.594 -2.99 1 97.75 143 TYR B CA 1
ATOM 4374 C C . TYR B 1 143 ? 12.289 -44.969 -2.92 1 97.75 143 TYR B C 1
ATOM 4376 O O . TYR B 1 143 ? 13.195 -45.562 -2.295 1 97.75 143 TYR B O 1
ATOM 4384 N N . TRP B 1 144 ? 12.453 -43.812 -3.645 1 96.94 144 TRP B N 1
ATOM 4385 C CA . TRP B 1 144 ? 13.727 -43.094 -3.629 1 96.94 144 TRP B CA 1
ATOM 4386 C C . TRP B 1 144 ? 13.625 -41.844 -2.795 1 96.94 144 TRP B C 1
ATOM 4388 O O . TRP B 1 144 ? 12.812 -40.969 -3.092 1 96.94 144 TRP B O 1
ATOM 4398 N N . LYS B 1 145 ? 14.383 -41.688 -1.791 1 94.94 145 LYS B N 1
ATOM 4399 C CA . LYS B 1 145 ? 14.562 -40.438 -1.084 1 94.94 145 LYS B CA 1
ATOM 4400 C C . LYS B 1 145 ? 15.758 -39.656 -1.641 1 94.94 145 LYS B C 1
ATOM 4402 O O . LYS B 1 145 ? 16.906 -40.062 -1.473 1 94.94 145 LYS B O 1
ATOM 4407 N N . LEU B 1 146 ? 15.492 -38.531 -2.254 1 94.25 146 LEU B N 1
ATOM 4408 C CA . LEU B 1 146 ? 16.547 -37.781 -2.928 1 94.25 146 LEU B CA 1
ATOM 4409 C C . LEU B 1 146 ? 17.406 -37.031 -1.919 1 94.25 146 LEU B C 1
ATOM 4411 O O . LEU B 1 146 ? 16.906 -36.625 -0.87 1 94.25 146 LEU B O 1
ATOM 4415 N N . PRO B 1 147 ? 18.672 -36.844 -2.264 1 91.44 147 PRO B N 1
ATOM 4416 C CA . PRO B 1 147 ? 19.578 -36.188 -1.33 1 91.44 147 PRO B CA 1
ATOM 4417 C C . PRO B 1 147 ? 19.203 -34.75 -1.055 1 91.44 147 PRO B C 1
ATOM 4419 O O . PRO B 1 147 ? 18.719 -34.031 -1.946 1 91.44 147 PRO B O 1
ATOM 4422 N N . THR B 1 148 ? 19.359 -34.438 0.12 1 85.62 148 THR B N 1
ATOM 4423 C CA . THR B 1 148 ? 19.203 -33.062 0.566 1 85.62 148 THR B CA 1
ATOM 4424 C C . THR B 1 148 ? 20.516 -32.531 1.147 1 85.62 148 THR B C 1
ATOM 4426 O O . THR B 1 148 ? 21.531 -33.219 1.137 1 85.62 148 THR B O 1
ATOM 4429 N N . GLN B 1 149 ? 20.547 -31.234 1.48 1 80.81 149 GLN B N 1
ATOM 4430 C CA . GLN B 1 149 ? 21.734 -30.672 2.104 1 80.81 149 GLN B CA 1
ATOM 4431 C C . GLN B 1 149 ? 22.109 -31.438 3.369 1 80.81 149 GLN B C 1
ATOM 4433 O O . GLN B 1 149 ? 23.297 -31.609 3.66 1 80.81 149 GLN B O 1
ATOM 4438 N N . GLU B 1 150 ? 21.141 -31.969 4.074 1 75.94 150 GLU B N 1
ATOM 4439 C CA . GLU B 1 150 ? 21.359 -32.688 5.324 1 75.94 150 GLU B CA 1
ATOM 4440 C C . GLU B 1 150 ? 21.781 -34.125 5.059 1 75.94 150 GLU B C 1
ATOM 4442 O O . GLU B 1 150 ? 22.594 -34.688 5.801 1 75.94 150 GLU B O 1
ATOM 4447 N N . ASN B 1 151 ? 21.234 -34.656 4.02 1 75.75 151 ASN B N 1
ATOM 4448 C CA . ASN B 1 151 ? 21.531 -36.031 3.658 1 75.75 151 ASN B CA 1
ATOM 4449 C C . ASN B 1 151 ? 22.078 -36.125 2.238 1 75.75 151 ASN B C 1
ATOM 4451 O O . ASN B 1 151 ? 21.328 -36.094 1.269 1 75.75 151 ASN B O 1
ATOM 4455 N N . GLU B 1 152 ? 23.328 -36.406 2.143 1 79.06 152 GLU B N 1
ATOM 4456 C CA . GLU B 1 152 ? 24.031 -36.25 0.867 1 79.06 152 GLU B CA 1
ATOM 4457 C C . GLU B 1 152 ? 23.828 -37.5 -0.006 1 79.06 152 GLU B C 1
ATOM 4459 O O . GLU B 1 152 ? 24.094 -37.469 -1.207 1 79.06 152 GLU B O 1
ATOM 4464 N N . ARG B 1 153 ? 23.266 -38.531 0.606 1 84.19 153 ARG B N 1
ATOM 4465 C CA . ARG B 1 153 ? 23.125 -39.719 -0.217 1 84.19 153 ARG B CA 1
ATOM 4466 C C . ARG B 1 153 ? 21.656 -40.094 -0.397 1 84.19 153 ARG B C 1
ATOM 4468 O O . ARG B 1 153 ? 20.844 -39.906 0.515 1 84.19 153 ARG B O 1
ATOM 4475 N N . GLU B 1 154 ? 21.438 -40.562 -1.618 1 86.25 154 GLU B N 1
ATOM 4476 C CA . GLU B 1 154 ? 20.094 -41.062 -1.867 1 86.25 154 GLU B CA 1
ATOM 4477 C C . GLU B 1 154 ? 19.828 -42.375 -1.142 1 86.25 154 GLU B C 1
ATOM 4479 O O . GLU B 1 154 ? 20.75 -43.188 -0.949 1 86.25 154 GLU B O 1
ATOM 4484 N N . LYS B 1 155 ? 18.625 -42.5 -0.644 1 90.62 155 LYS B N 1
ATOM 4485 C CA . LYS B 1 155 ? 18.188 -43.781 -0.045 1 90.62 155 LYS B CA 1
ATOM 4486 C C . LYS B 1 155 ? 17.094 -44.438 -0.876 1 90.62 155 LYS B C 1
ATOM 4488 O O . LYS B 1 155 ? 16.219 -43.719 -1.427 1 90.62 155 LYS B O 1
ATOM 4493 N N . ALA B 1 156 ? 17.203 -45.719 -0.979 1 95.06 156 ALA B N 1
ATOM 4494 C CA . ALA B 1 156 ? 16.203 -46.438 -1.767 1 95.06 156 ALA B CA 1
ATOM 4495 C C . ALA B 1 156 ? 15.625 -47.625 -0.967 1 95.06 156 ALA B C 1
ATOM 4497 O O . ALA B 1 156 ? 16.344 -48.281 -0.232 1 95.06 156 ALA B O 1
ATOM 4498 N N . ALA B 1 157 ? 14.352 -47.688 -0.964 1 96.25 157 ALA B N 1
ATOM 4499 C CA . ALA B 1 157 ? 13.633 -48.844 -0.42 1 96.25 157 ALA B CA 1
ATOM 4500 C C . ALA B 1 157 ? 12.859 -49.594 -1.512 1 96.25 157 ALA B C 1
ATOM 4502 O O . ALA B 1 157 ? 11.961 -49 -2.129 1 96.25 157 ALA B O 1
ATOM 4503 N N . CYS B 1 158 ? 13.133 -50.844 -1.67 1 96.38 158 CYS B N 1
ATOM 4504 C CA . CYS B 1 158 ? 12.578 -51.594 -2.803 1 96.38 158 CYS B CA 1
ATOM 4505 C C . CYS B 1 158 ? 11.625 -52.688 -2.332 1 96.38 158 CYS B C 1
ATOM 4507 O O . CYS B 1 158 ? 11.93 -53.406 -1.381 1 96.38 158 CYS B O 1
ATOM 4509 N N . VAL B 1 159 ? 10.484 -52.719 -2.834 1 97.38 159 VAL B N 1
ATOM 4510 C CA . VAL B 1 159 ? 9.594 -53.875 -2.729 1 97.38 159 VAL B CA 1
ATOM 4511 C C . VAL B 1 159 ? 9.773 -54.781 -3.947 1 97.38 159 VAL B C 1
ATOM 4513 O O . VAL B 1 159 ? 9.32 -54.438 -5.043 1 97.38 159 VAL B O 1
ATOM 4516 N N . GLU B 1 160 ? 10.336 -55.875 -3.586 1 94.69 160 GLU B N 1
ATOM 4517 C CA . GLU B 1 160 ? 10.539 -56.844 -4.672 1 94.69 160 GLU B CA 1
ATOM 4518 C C . GLU B 1 160 ? 9.234 -57.562 -5.031 1 94.69 160 GLU B C 1
ATOM 4520 O O . GLU B 1 160 ? 8.375 -57.75 -4.176 1 94.69 160 GLU B O 1
ATOM 4525 N N . GLN B 1 161 ? 8.961 -57.812 -6.203 1 95.44 161 GLN B N 1
ATOM 4526 C CA . GLN B 1 161 ? 7.785 -58.5 -6.703 1 95.44 161 GLN B CA 1
ATOM 4527 C C . GLN B 1 161 ? 6.504 -57.844 -6.227 1 95.44 161 GLN B C 1
ATOM 4529 O O . GLN B 1 161 ? 5.617 -58.5 -5.672 1 95.44 161 GLN B O 1
ATOM 4534 N N . ALA B 1 162 ? 6.414 -56.562 -6.27 1 97.25 162 ALA B N 1
ATOM 4535 C CA . ALA B 1 162 ? 5.238 -55.812 -5.875 1 97.25 162 ALA B CA 1
ATOM 4536 C C . ALA B 1 162 ? 3.998 -56.25 -6.637 1 97.25 162 ALA B C 1
ATOM 4538 O O . ALA B 1 162 ? 2.879 -56.188 -6.121 1 97.25 162 ALA B O 1
ATOM 4539 N N . HIS B 1 163 ? 4.191 -56.656 -7.781 1 96.69 163 HIS B N 1
ATOM 4540 C CA . HIS B 1 163 ? 3.15 -57.219 -8.641 1 96.69 163 HIS B CA 1
ATOM 4541 C C . HIS B 1 163 ? 3.607 -58.531 -9.289 1 96.69 163 HIS B C 1
ATOM 4543 O O . HIS B 1 163 ? 4.773 -58.906 -9.164 1 96.69 163 HIS B O 1
ATOM 4549 N N . ASN B 1 164 ? 2.682 -59.219 -9.922 1 94.94 164 ASN B N 1
ATOM 4550 C CA . ASN B 1 164 ? 3.012 -60.438 -10.656 1 94.94 164 ASN B CA 1
ATOM 4551 C C . ASN B 1 164 ? 3.242 -60.156 -12.141 1 94.94 164 ASN B C 1
ATOM 4553 O O . ASN B 1 164 ? 3.439 -61.062 -12.93 1 94.94 164 ASN B O 1
ATOM 4557 N N . GLY B 1 165 ? 3.201 -58.906 -12.516 1 95.38 165 GLY B N 1
ATOM 4558 C CA . GLY B 1 165 ? 3.479 -58.438 -13.859 1 95.38 165 GLY B CA 1
ATOM 4559 C C . GLY B 1 165 ? 4.164 -57.062 -13.867 1 95.38 165 GLY B C 1
ATOM 4560 O O . GLY B 1 165 ? 4.5 -56.531 -12.812 1 95.38 165 GLY B O 1
ATOM 4561 N N . TRP B 1 166 ? 4.391 -56.625 -15.094 1 96.81 166 TRP B N 1
ATOM 4562 C CA . TRP B 1 166 ? 5.047 -55.344 -15.266 1 96.81 166 TRP B CA 1
ATOM 4563 C C . TRP B 1 166 ? 4.234 -54.219 -14.609 1 96.81 166 TRP B C 1
ATOM 4565 O O . TRP B 1 166 ? 3.004 -54.219 -14.711 1 96.81 166 TRP B O 1
ATOM 4575 N N . ILE B 1 167 ? 4.895 -53.344 -13.906 1 97.81 167 ILE B N 1
ATOM 4576 C CA . ILE B 1 167 ? 4.234 -52.156 -13.398 1 97.81 167 ILE B CA 1
ATOM 4577 C C . ILE B 1 167 ? 4.242 -51.062 -14.477 1 97.81 167 ILE B C 1
ATOM 4579 O O . ILE B 1 167 ? 5.305 -50.625 -14.922 1 97.81 167 ILE B O 1
ATOM 4583 N N . TRP B 1 168 ? 3.092 -50.531 -14.805 1 97.56 168 TRP B N 1
ATOM 4584 C CA . TRP B 1 168 ? 2.99 -49.688 -15.992 1 97.56 168 TRP B CA 1
ATOM 4585 C C . TRP B 1 168 ? 2.795 -48.219 -15.617 1 97.56 168 TRP B C 1
ATOM 4587 O O . TRP B 1 168 ? 3.18 -47.344 -16.375 1 97.56 168 TRP B O 1
ATOM 4597 N N . ASP B 1 169 ? 2.129 -48 -14.508 1 98.38 169 ASP B N 1
ATOM 4598 C CA . ASP B 1 169 ? 1.814 -46.625 -14.172 1 98.38 169 ASP B CA 1
ATOM 4599 C C . ASP B 1 169 ? 1.576 -46.469 -12.664 1 98.38 169 ASP B C 1
ATOM 4601 O O . ASP B 1 169 ? 1.327 -47.469 -11.969 1 98.38 169 ASP B O 1
ATOM 4605 N N . LEU B 1 170 ? 1.712 -45.219 -12.211 1 98.44 170 LEU B N 1
ATOM 4606 C CA . LEU B 1 170 ? 1.542 -44.875 -10.805 1 98.44 170 LEU B CA 1
ATOM 4607 C C . LEU B 1 170 ? 0.712 -43.594 -10.641 1 98.44 170 LEU B C 1
ATOM 4609 O O . LEU B 1 170 ? 0.742 -42.719 -11.508 1 98.44 170 LEU B O 1
ATOM 4613 N N . THR B 1 171 ? -0.032 -43.5 -9.625 1 98 171 THR B N 1
ATOM 4614 C CA . THR B 1 171 ? -0.682 -42.281 -9.172 1 98 171 THR B CA 1
ATOM 4615 C C . THR B 1 171 ? -0.744 -42.219 -7.648 1 98 171 THR B C 1
ATOM 4617 O O . THR B 1 171 ? -0.348 -43.188 -6.977 1 98 171 THR B O 1
ATOM 4620 N N . ALA B 1 172 ? -1.093 -41.125 -7.148 1 97.56 172 ALA B N 1
ATOM 4621 C CA . ALA B 1 172 ? -1.12 -41 -5.695 1 97.56 172 ALA B CA 1
ATOM 4622 C C . ALA B 1 172 ? -2.291 -40.156 -5.23 1 97.56 172 ALA B C 1
ATOM 4624 O O . ALA B 1 172 ? -2.699 -39.219 -5.93 1 97.56 172 ALA B O 1
ATOM 4625 N N . ILE B 1 173 ? -2.836 -40.406 -4.18 1 96.25 173 ILE B N 1
ATOM 4626 C CA . ILE B 1 173 ? -3.754 -39.625 -3.381 1 96.25 173 ILE B CA 1
ATOM 4627 C C . ILE B 1 173 ? -3.18 -39.406 -1.981 1 96.25 173 ILE B C 1
ATOM 4629 O O . ILE B 1 173 ? -3.084 -40.344 -1.196 1 96.25 173 ILE B O 1
ATOM 4633 N N . ASP B 1 174 ? -2.748 -38.25 -1.705 1 93.31 174 ASP B N 1
ATOM 4634 C CA . ASP B 1 174 ? -2.016 -37.938 -0.479 1 93.31 174 ASP B CA 1
ATOM 4635 C C . ASP B 1 174 ? -0.761 -38.812 -0.364 1 93.31 174 ASP B C 1
ATOM 4637 O O . ASP B 1 174 ? 0.063 -38.844 -1.281 1 93.31 174 ASP B O 1
ATOM 4641 N N . ASN B 1 175 ? -0.624 -39.594 0.66 1 95.31 175 ASN B N 1
ATOM 4642 C CA . ASN B 1 175 ? 0.578 -40.375 0.852 1 95.31 175 ASN B CA 1
ATOM 4643 C C . ASN B 1 175 ? 0.352 -41.844 0.443 1 95.31 175 ASN B C 1
ATOM 4645 O O . ASN B 1 175 ? 1.178 -42.719 0.734 1 95.31 175 ASN B O 1
ATOM 4649 N N . THR B 1 176 ? -0.68 -42.062 -0.234 1 97 176 THR B N 1
ATOM 4650 C CA . THR B 1 176 ? -0.961 -43.406 -0.72 1 97 176 THR B CA 1
ATOM 4651 C C . THR B 1 176 ? -0.701 -43.5 -2.221 1 97 176 THR B C 1
ATOM 4653 O O . THR B 1 176 ? -1.281 -42.75 -3.008 1 97 176 THR B O 1
ATOM 4656 N N . ILE B 1 177 ? 0.106 -44.438 -2.58 1 98.19 177 ILE B N 1
ATOM 4657 C CA . ILE B 1 177 ? 0.475 -44.656 -3.977 1 98.19 177 ILE B CA 1
ATOM 4658 C C . ILE B 1 177 ? -0.345 -45.781 -4.562 1 98.19 177 ILE B C 1
ATOM 4660 O O . ILE B 1 177 ? -0.553 -46.812 -3.9 1 98.19 177 ILE B O 1
ATOM 4664 N N . TYR B 1 178 ? -0.838 -45.625 -5.746 1 97.94 178 TYR B N 1
ATOM 4665 C CA . TYR B 1 178 ? -1.556 -46.688 -6.469 1 97.94 178 TYR B CA 1
ATOM 4666 C C . TYR B 1 178 ? -0.769 -47.125 -7.691 1 97.94 178 TYR B C 1
ATOM 4668 O O . TYR B 1 178 ? -0.417 -46.312 -8.547 1 97.94 178 TYR B O 1
ATOM 4676 N N . SER B 1 179 ? -0.451 -48.375 -7.75 1 98.25 179 SER B N 1
ATOM 4677 C CA . SER B 1 179 ? 0.281 -48.938 -8.875 1 98.25 179 SER B CA 1
ATOM 4678 C C . SER B 1 179 ? -0.603 -49.875 -9.695 1 98.25 179 SER B C 1
ATOM 4680 O O . SER B 1 179 ? -1.397 -50.625 -9.133 1 98.25 179 SER B O 1
ATOM 4682 N N . CYS B 1 180 ? -0.543 -49.781 -10.961 1 97.38 180 CYS B N 1
ATOM 4683 C CA . CYS B 1 180 ? -1.251 -50.719 -11.82 1 97.38 180 CYS B CA 1
ATOM 4684 C C . CYS B 1 180 ? -0.271 -51.594 -12.586 1 97.38 180 CYS B C 1
ATOM 4686 O O . CYS B 1 180 ? 0.847 -51.188 -12.883 1 97.38 180 CYS B O 1
ATOM 4688 N N . SER B 1 181 ? -0.769 -52.781 -12.93 1 96.12 181 SER B N 1
ATOM 4689 C CA . SER B 1 181 ? 0.17 -53.75 -13.461 1 96.12 181 SER B CA 1
ATOM 4690 C C . SER B 1 181 ? -0.469 -54.594 -14.57 1 96.12 181 SER B C 1
ATOM 4692 O O . SER B 1 181 ? -1.694 -54.594 -14.703 1 96.12 181 SER B O 1
ATOM 4694 N N . TRP B 1 182 ? 0.41 -55.188 -15.289 1 94.69 182 TRP B N 1
ATOM 4695 C CA . TRP B 1 182 ? 0.021 -56.125 -16.328 1 94.69 182 TRP B CA 1
ATOM 4696 C C . TRP B 1 182 ? -0.722 -57.312 -15.734 1 94.69 182 TRP B C 1
ATOM 4698 O O . TRP B 1 182 ? -1.4 -58.062 -16.453 1 94.69 182 TRP B O 1
ATOM 4708 N N . ASP B 1 183 ? -0.66 -57.562 -14.438 1 92.94 183 ASP B N 1
ATOM 4709 C CA . ASP B 1 183 ? -1.288 -58.688 -13.781 1 92.94 183 ASP B CA 1
ATOM 4710 C C . ASP B 1 183 ? -2.768 -58.438 -13.516 1 92.94 183 ASP B C 1
ATOM 4712 O O . ASP B 1 183 ? -3.414 -59.188 -12.773 1 92.94 183 ASP B O 1
ATOM 4716 N N . GLN B 1 184 ? -3.275 -57.375 -13.984 1 93.38 184 GLN B N 1
ATOM 4717 C CA . GLN B 1 184 ? -4.691 -57.031 -13.961 1 93.38 184 GLN B CA 1
ATOM 4718 C C . GLN B 1 184 ? -5.117 -56.562 -12.57 1 93.38 184 GLN B C 1
ATOM 4720 O O . GLN B 1 184 ? -6.289 -56.688 -12.203 1 93.38 184 GLN B O 1
ATOM 4725 N N . SER B 1 185 ? -4.164 -56.062 -11.852 1 93.31 185 SER B N 1
ATOM 4726 C CA . SER B 1 185 ? -4.512 -55.594 -10.508 1 93.31 185 SER B CA 1
ATOM 4727 C C . SER B 1 185 ? -3.955 -54.219 -10.234 1 93.31 185 SER B C 1
ATOM 4729 O O . SER B 1 185 ? -3.018 -53.75 -10.906 1 93.31 185 SER B O 1
ATOM 4731 N N . ILE B 1 186 ? -4.605 -53.594 -9.328 1 96.44 186 ILE B N 1
ATOM 4732 C CA . ILE B 1 186 ? -4.125 -52.344 -8.758 1 96.44 186 ILE B CA 1
ATOM 4733 C C . ILE B 1 186 ? -3.834 -52.531 -7.27 1 96.44 186 ILE B C 1
ATOM 4735 O O . ILE B 1 186 ? -4.609 -53.156 -6.555 1 96.44 186 ILE B O 1
ATOM 4739 N N . LYS B 1 187 ? -2.727 -52.062 -6.863 1 97.12 187 LYS B N 1
ATOM 4740 C CA . LYS B 1 187 ? -2.373 -52.156 -5.449 1 97.12 187 LYS B CA 1
ATOM 4741 C C . LYS B 1 187 ? -2.105 -50.75 -4.863 1 97.12 187 LYS B C 1
ATOM 4743 O O . LYS B 1 187 ? -1.57 -49.875 -5.547 1 97.12 187 LYS B O 1
ATOM 4748 N N . SER B 1 188 ? -2.496 -50.625 -3.631 1 97.06 188 SER B N 1
ATOM 4749 C CA . SER B 1 188 ? -2.217 -49.375 -2.926 1 97.06 188 SER B CA 1
ATOM 4750 C C . SER B 1 188 ? -1.094 -49.531 -1.909 1 97.06 188 SER B C 1
ATOM 4752 O O . SER B 1 188 ? -0.991 -50.594 -1.266 1 97.06 188 SER B O 1
ATOM 4754 N N . TRP B 1 189 ? -0.263 -48.594 -1.856 1 97.94 189 TRP B N 1
ATOM 4755 C CA . TRP B 1 189 ? 0.908 -48.594 -0.986 1 97.94 189 TRP B CA 1
ATOM 4756 C C . TRP B 1 189 ? 0.959 -47.344 -0.12 1 97.94 189 TRP B C 1
ATOM 4758 O O . TRP B 1 189 ? 0.899 -46.219 -0.633 1 97.94 189 TRP B O 1
ATOM 4768 N N . MET B 1 190 ? 1.089 -47.469 1.13 1 97.44 190 MET B N 1
ATOM 4769 C CA . MET B 1 190 ? 1.277 -46.344 2.029 1 97.44 190 MET B CA 1
ATOM 4770 C C . MET B 1 190 ? 2.748 -45.938 2.098 1 97.44 190 MET B C 1
ATOM 4772 O O . MET B 1 190 ? 3.613 -46.781 2.346 1 97.44 190 MET B O 1
ATOM 4776 N N . LEU B 1 191 ? 2.947 -44.719 1.854 1 96.62 191 LEU B N 1
ATOM 4777 C CA . LEU B 1 191 ? 4.312 -44.188 1.924 1 96.62 191 LEU B CA 1
ATOM 4778 C C . LEU B 1 191 ? 4.695 -43.875 3.363 1 96.62 191 LEU B C 1
ATOM 4780 O O . LEU B 1 191 ? 4.047 -43.031 4.008 1 96.62 191 LEU B O 1
ATOM 4784 N N . THR B 1 192 ? 5.711 -44.5 3.863 1 93.94 192 THR B N 1
ATOM 4785 C CA . THR B 1 192 ? 6.254 -44.219 5.191 1 93.94 192 THR B CA 1
ATOM 4786 C C . THR B 1 192 ? 7.684 -43.688 5.098 1 93.94 192 THR B C 1
ATOM 4788 O O . THR B 1 192 ? 8.242 -43.594 4.004 1 93.94 192 THR B O 1
ATOM 4791 N N . ASN B 1 193 ? 8.305 -43.438 6.211 1 88.31 193 ASN B N 1
ATOM 4792 C CA . ASN B 1 193 ? 9.672 -42.906 6.23 1 88.31 193 ASN B CA 1
ATOM 4793 C C . ASN B 1 193 ? 10.688 -44 5.863 1 88.31 193 ASN B C 1
ATOM 4795 O O . ASN B 1 193 ? 11.805 -43.688 5.449 1 88.31 193 ASN B O 1
ATOM 4799 N N . THR B 1 194 ? 10.273 -45.188 5.965 1 89.56 194 THR B N 1
ATOM 4800 C CA . THR B 1 194 ? 11.234 -46.281 5.77 1 89.56 194 THR B CA 1
ATOM 4801 C C . THR B 1 194 ? 10.961 -47.031 4.461 1 89.56 194 THR B C 1
ATOM 4803 O O . THR B 1 194 ? 11.773 -47.844 4.02 1 89.56 194 THR B O 1
ATOM 4806 N N . GLY B 1 195 ? 9.789 -46.719 3.859 1 93.19 195 GLY B N 1
ATOM 4807 C CA . GLY B 1 195 ? 9.5 -47.438 2.623 1 93.19 195 GLY B CA 1
ATOM 4808 C C . GLY B 1 195 ? 8.023 -47.438 2.287 1 93.19 195 GLY B C 1
ATOM 4809 O O . GLY B 1 195 ? 7.289 -46.5 2.6 1 93.19 195 GLY B O 1
ATOM 4810 N N . LEU B 1 196 ? 7.688 -48.469 1.462 1 96.88 196 LEU B N 1
ATOM 4811 C CA . LEU B 1 196 ? 6.312 -48.625 1.01 1 96.88 196 LEU B CA 1
ATOM 4812 C C . LEU B 1 196 ? 5.668 -49.844 1.656 1 96.88 196 LEU B C 1
ATOM 4814 O O . LEU B 1 196 ? 6.289 -50.906 1.737 1 96.88 196 LEU B O 1
ATOM 4818 N N . VAL B 1 197 ? 4.438 -49.656 2.174 1 96.75 197 VAL B N 1
ATOM 4819 C CA . VAL B 1 197 ? 3.686 -50.75 2.785 1 96.75 197 VAL B CA 1
ATOM 4820 C C . VAL B 1 197 ? 2.404 -51 1.995 1 96.75 197 VAL B C 1
ATOM 4822 O O . VAL B 1 197 ? 1.603 -50.062 1.792 1 96.75 197 VAL B O 1
ATOM 4825 N N . GLN B 1 198 ? 2.205 -52.188 1.596 1 96.56 198 GLN B N 1
ATOM 4826 C CA . GLN B 1 198 ? 1.021 -52.5 0.81 1 96.56 198 GLN B CA 1
ATOM 4827 C C . GLN B 1 198 ? -0.246 -52.406 1.653 1 96.56 198 GLN B C 1
ATOM 4829 O O . GLN B 1 198 ? -0.281 -52.875 2.793 1 96.56 198 GLN B O 1
ATOM 4834 N N . MET B 1 199 ? -1.245 -51.844 1.116 1 95.12 199 MET B N 1
ATOM 4835 C CA . MET B 1 199 ? -2.5 -51.656 1.839 1 95.12 199 MET B CA 1
ATOM 4836 C C . MET B 1 199 ? -3.594 -52.562 1.269 1 95.12 199 MET B C 1
ATOM 4838 O O . MET B 1 199 ? -4.078 -53.469 1.95 1 95.12 199 MET B O 1
ATOM 4842 N N . LYS B 1 200 ? -3.934 -52.312 0.078 1 94.44 200 LYS B N 1
ATOM 4843 C CA . LYS B 1 200 ? -5.062 -53 -0.53 1 94.44 200 LYS B CA 1
ATOM 4844 C C . LYS B 1 200 ? -4.75 -53.406 -1.967 1 94.44 200 LYS B C 1
ATOM 4846 O O . LYS B 1 200 ? -3.914 -52.781 -2.625 1 94.44 200 LYS B O 1
ATOM 4851 N N . THR B 1 201 ? -5.402 -54.469 -2.41 1 94.44 201 THR B N 1
ATOM 4852 C CA . THR B 1 201 ? -5.371 -54.906 -3.805 1 94.44 201 THR B CA 1
ATOM 4853 C C . THR B 1 201 ? -6.754 -54.781 -4.438 1 94.44 201 THR B C 1
ATOM 4855 O O . THR B 1 201 ? -7.742 -55.25 -3.891 1 94.44 201 THR B O 1
ATOM 4858 N N . TYR B 1 202 ? -6.785 -54.062 -5.512 1 92.75 202 TYR B N 1
ATOM 4859 C CA . TYR B 1 202 ? -8.031 -53.844 -6.246 1 92.75 202 TYR B CA 1
ATOM 4860 C C . TYR B 1 202 ? -8.102 -54.781 -7.457 1 92.75 202 TYR B C 1
ATOM 4862 O O . TYR B 1 202 ? -7.133 -54.906 -8.211 1 92.75 202 TYR B O 1
ATOM 4870 N N . GLU B 1 203 ? -9.156 -55.469 -7.512 1 80.81 203 GLU B N 1
ATOM 4871 C CA . GLU B 1 203 ? -9.32 -56.406 -8.617 1 80.81 203 GLU B CA 1
ATOM 4872 C C . GLU B 1 203 ? -10.211 -55.844 -9.711 1 80.81 203 GLU B C 1
ATOM 4874 O O . GLU B 1 203 ? -10.977 -54.906 -9.461 1 80.81 203 GLU B O 1
ATOM 4879 N N . THR B 1 204 ? -9.867 -56.188 -10.922 1 83.19 204 THR B N 1
ATOM 4880 C CA . THR B 1 204 ? -10.742 -55.812 -12.031 1 83.19 204 THR B CA 1
ATOM 4881 C C . THR B 1 204 ? -11.852 -56.844 -12.203 1 83.19 204 THR B C 1
ATOM 4883 O O . THR B 1 204 ? -11.727 -57.969 -11.742 1 83.19 204 THR B O 1
ATOM 4886 N N . ARG B 1 205 ? -13.102 -56.375 -12.43 1 65.62 205 ARG B N 1
ATOM 4887 C CA . ARG B 1 205 ? -14.227 -57.281 -12.57 1 65.62 205 ARG B CA 1
ATOM 4888 C C . ARG B 1 205 ? -14.062 -58.156 -13.805 1 65.62 205 ARG B C 1
ATOM 4890 O O . ARG B 1 205 ? -13.906 -57.656 -14.922 1 65.62 205 ARG B O 1
ATOM 4897 N N . GLY B 1 206 ? -13.984 -59.594 -13.68 1 58.5 206 GLY B N 1
ATOM 4898 C CA . GLY B 1 206 ? -14.195 -60.688 -14.609 1 58.5 206 GLY B CA 1
ATOM 4899 C C . GLY B 1 206 ? -13.008 -60.969 -15.516 1 58.5 206 GLY B C 1
ATOM 4900 O O . GLY B 1 206 ? -11.992 -60.281 -15.422 1 58.5 206 GLY B O 1
ATOM 4901 N N . PRO B 1 207 ? -13.055 -62 -16.203 1 54.59 207 PRO B N 1
ATOM 4902 C CA . PRO B 1 207 ? -12.047 -62.5 -17.141 1 54.59 207 PRO B CA 1
ATOM 4903 C C . PRO B 1 207 ? -11.594 -61.438 -18.141 1 54.59 207 PRO B C 1
ATOM 4905 O O . PRO B 1 207 ? -10.555 -61.625 -18.797 1 54.59 207 PRO B O 1
ATOM 4908 N N . LEU B 1 208 ? -12.352 -60.406 -18.234 1 54.69 208 LEU B N 1
ATOM 4909 C CA . LEU B 1 208 ? -12.172 -59.406 -19.281 1 54.69 208 LEU B CA 1
ATOM 4910 C C . LEU B 1 208 ? -11.242 -58.281 -18.812 1 54.69 208 LEU B C 1
ATOM 4912 O O . LEU B 1 208 ? -10.961 -57.344 -19.562 1 54.69 208 LEU B O 1
ATOM 4916 N N . GLY B 1 209 ? -10.797 -58.344 -17.641 1 62.44 209 GLY B N 1
ATOM 4917 C CA . GLY B 1 209 ? -10.172 -57.125 -17.125 1 62.44 209 GLY B CA 1
ATOM 4918 C C . GLY B 1 209 ? -8.82 -56.844 -17.75 1 62.44 209 GLY B C 1
ATOM 4919 O O . GLY B 1 209 ? -8.398 -55.688 -17.812 1 62.44 209 GLY B O 1
ATOM 4920 N N . GLY B 1 210 ? -8.289 -57.5 -18.734 1 83.81 210 GLY B N 1
ATOM 4921 C CA . GLY B 1 210 ? -7.023 -57.375 -19.438 1 83.81 210 GLY B CA 1
ATOM 4922 C C . GLY B 1 210 ? -5.969 -56.625 -18.641 1 83.81 210 GLY B C 1
ATOM 4923 O O . GLY B 1 210 ? -6.246 -56.125 -17.547 1 83.81 210 GLY B O 1
ATOM 4924 N N . ALA B 1 211 ? -4.781 -56.625 -19.047 1 93.62 211 ALA B N 1
ATOM 4925 C CA . ALA B 1 211 ? -3.652 -55.938 -18.438 1 93.62 211 ALA B CA 1
ATOM 4926 C C . ALA B 1 211 ? -3.973 -54.469 -18.234 1 93.62 211 ALA B C 1
ATOM 4928 O O . ALA B 1 211 ? -4.605 -53.812 -19.078 1 93.62 211 ALA B O 1
ATOM 4929 N N . LEU B 1 212 ? -3.652 -53.938 -17.062 1 96.25 212 LEU B N 1
ATOM 4930 C CA . LEU B 1 212 ? -3.854 -52.531 -16.797 1 96.25 212 LEU B CA 1
ATOM 4931 C C . LEU B 1 212 ? -2.645 -51.719 -17.25 1 96.25 212 LEU B C 1
ATOM 4933 O O . LEU B 1 212 ? -1.506 -52.031 -16.906 1 96.25 212 LEU B O 1
ATOM 4937 N N . LEU B 1 213 ? -2.914 -50.594 -17.953 1 97.19 213 LEU B N 1
ATOM 4938 C CA . LEU B 1 213 ? -1.826 -49.875 -18.625 1 97.19 213 LEU B CA 1
ATOM 4939 C C . LEU B 1 213 ? -1.627 -48.5 -18.016 1 97.19 213 LEU B C 1
ATOM 4941 O O . LEU B 1 213 ? -0.557 -47.906 -18.156 1 97.19 213 LEU B O 1
ATOM 4945 N N . CYS B 1 214 ? -2.666 -47.969 -17.422 1 98.06 214 CYS B N 1
ATOM 4946 C CA . CYS B 1 214 ? -2.561 -46.594 -16.906 1 98.06 214 CYS B CA 1
ATOM 4947 C C . CYS B 1 214 ? -3.484 -46.406 -15.711 1 98.06 214 CYS B C 1
ATOM 4949 O O . CYS B 1 214 ? -4.445 -47.156 -15.531 1 98.06 214 CYS B O 1
ATOM 4951 N N . VAL B 1 215 ? -3.102 -45.469 -14.93 1 98 215 VAL B N 1
ATOM 4952 C CA . VAL B 1 215 ? -3.893 -45.094 -13.758 1 98 215 VAL B CA 1
ATOM 4953 C C . VAL B 1 215 ? -3.828 -43.594 -13.539 1 98 215 VAL B C 1
ATOM 4955 O O . VAL B 1 215 ? -2.82 -42.938 -13.852 1 98 215 VAL B O 1
ATOM 4958 N N . SER B 1 216 ? -4.875 -42.938 -13.188 1 97.94 216 SER B N 1
ATOM 4959 C CA . SER B 1 216 ? -4.973 -41.531 -12.828 1 97.94 216 SER B CA 1
ATOM 4960 C C . SER B 1 216 ? -5.891 -41.344 -11.625 1 97.94 216 SER B C 1
ATOM 4962 O O . SER B 1 216 ? -6.672 -42.219 -11.281 1 97.94 216 SER B O 1
ATOM 4964 N N . SER B 1 217 ? -5.699 -40.25 -10.945 1 97.12 217 SER B N 1
ATOM 4965 C CA . SER B 1 217 ? -6.484 -40.062 -9.727 1 97.12 217 SER B CA 1
ATOM 4966 C C . SER B 1 217 ? -6.957 -38.625 -9.609 1 97.12 217 SER B C 1
ATOM 4968 O O . SER B 1 217 ? -6.441 -37.719 -10.297 1 97.12 217 SER B O 1
ATOM 4970 N N . CYS B 1 218 ? -7.965 -38.438 -8.875 1 95.06 218 CYS B N 1
ATOM 4971 C CA . CYS B 1 218 ? -8.484 -37.125 -8.43 1 95.06 218 CYS B CA 1
ATOM 4972 C C . CYS B 1 218 ? -8.492 -37.031 -6.91 1 95.06 218 CYS B C 1
ATOM 4974 O O . CYS B 1 218 ? -9.406 -37.562 -6.262 1 95.06 218 CYS B O 1
ATOM 4976 N N . ALA B 1 219 ? -7.555 -36.344 -6.434 1 91.94 219 ALA B N 1
ATOM 4977 C CA . ALA B 1 219 ? -7.363 -36.25 -4.988 1 91.94 219 ALA B CA 1
ATOM 4978 C C . ALA B 1 219 ? -8.57 -35.625 -4.305 1 91.94 219 ALA B C 1
ATOM 4980 O O . ALA B 1 219 ? -8.953 -36.031 -3.205 1 91.94 219 ALA B O 1
ATOM 4981 N N . GLU B 1 220 ? -9.195 -34.656 -4.977 1 91.81 220 GLU B N 1
ATOM 4982 C CA . GLU B 1 220 ? -10.328 -33.938 -4.406 1 91.81 220 GLU B CA 1
ATOM 4983 C C . GLU B 1 220 ? -11.484 -34.906 -4.094 1 91.81 220 GLU B C 1
ATOM 4985 O O . GLU B 1 220 ? -12.141 -34.75 -3.059 1 91.81 220 GLU B O 1
ATOM 4990 N N . GLN B 1 221 ? -11.648 -35.781 -4.895 1 91.75 221 GLN B N 1
ATOM 4991 C CA . GLN B 1 221 ? -12.789 -36.688 -4.746 1 91.75 221 GLN B CA 1
ATOM 4992 C C . GLN B 1 221 ? -12.344 -38.062 -4.215 1 91.75 221 GLN B C 1
ATOM 4994 O O . GLN B 1 221 ? -13.172 -38.938 -3.982 1 91.75 221 GLN B O 1
ATOM 4999 N N . GLU B 1 222 ? -11.086 -38.25 -4.047 1 94.06 222 GLU B N 1
ATOM 5000 C CA . GLU B 1 222 ? -10.508 -39.5 -3.566 1 94.06 222 GLU B CA 1
ATOM 5001 C C . GLU B 1 222 ? -10.93 -40.688 -4.434 1 94.06 222 GLU B C 1
ATOM 5003 O O . GLU B 1 222 ? -11.375 -41.719 -3.92 1 94.06 222 GLU B O 1
ATOM 5008 N N . VAL B 1 223 ? -10.945 -40.438 -5.691 1 95.44 223 VAL B N 1
ATOM 5009 C CA . VAL B 1 223 ? -11.273 -41.438 -6.688 1 95.44 223 VAL B CA 1
ATOM 5010 C C . VAL B 1 223 ? -10.094 -41.625 -7.641 1 95.44 223 VAL B C 1
ATOM 5012 O O . VAL B 1 223 ? -9.32 -40.688 -7.867 1 95.44 223 VAL B O 1
ATOM 5015 N N . PHE B 1 224 ? -9.93 -42.844 -8.086 1 96.81 224 PHE B N 1
ATOM 5016 C CA . PHE B 1 224 ? -8.938 -43.094 -9.117 1 96.81 224 PHE B CA 1
ATOM 5017 C C . PHE B 1 224 ? -9.492 -44.031 -10.195 1 96.81 224 PHE B C 1
ATOM 5019 O O . PHE B 1 224 ? -10.508 -44.688 -9.977 1 96.81 224 PHE B O 1
ATOM 5026 N N . ALA B 1 225 ? -8.938 -43.938 -11.344 1 97.12 225 ALA B N 1
ATOM 5027 C CA . ALA B 1 225 ? -9.383 -44.719 -12.484 1 97.12 225 ALA B CA 1
ATOM 5028 C C . ALA B 1 225 ? -8.211 -45.469 -13.133 1 97.12 225 ALA B C 1
ATOM 5030 O O . ALA B 1 225 ? -7.062 -45.031 -13.031 1 97.12 225 ALA B O 1
ATOM 5031 N N . ALA B 1 226 ? -8.477 -46.594 -13.734 1 97.19 226 ALA B N 1
ATOM 5032 C CA . ALA B 1 226 ? -7.469 -47.375 -14.43 1 97.19 226 ALA B CA 1
ATOM 5033 C C . ALA B 1 226 ? -7.945 -47.75 -15.828 1 97.19 226 ALA B C 1
ATOM 5035 O O . ALA B 1 226 ? -9.133 -48.031 -16.031 1 97.19 226 ALA B O 1
ATOM 5036 N N . GLY B 1 227 ? -7.066 -47.656 -16.766 1 97.25 227 GLY B N 1
ATOM 5037 C CA . GLY B 1 227 ? -7.344 -48.094 -18.125 1 97.25 227 GLY B CA 1
ATOM 5038 C C . GLY B 1 227 ? -6.711 -49.438 -18.469 1 97.25 227 GLY B C 1
ATOM 5039 O O . GLY B 1 227 ? -5.582 -49.719 -18.062 1 97.25 227 GLY B O 1
ATOM 5040 N N . SER B 1 228 ? -7.398 -50.25 -19.281 1 95.88 228 SER B N 1
ATOM 5041 C CA . SER B 1 228 ? -6.941 -51.625 -19.531 1 95.88 228 SER B CA 1
ATOM 5042 C C . SER B 1 228 ? -6.586 -51.812 -21 1 95.88 228 SER B C 1
ATOM 5044 O O . SER B 1 228 ? -6.957 -51 -21.859 1 95.88 228 SER B O 1
ATOM 5046 N N . TYR B 1 229 ? -5.867 -52.875 -21.188 1 95.56 229 TYR B N 1
ATOM 5047 C CA . TYR B 1 229 ? -5.52 -53.344 -22.531 1 95.56 229 TYR B CA 1
ATOM 5048 C C . TYR B 1 229 ? -6.762 -53.75 -23.312 1 95.56 229 TYR B C 1
ATOM 5050 O O . TYR B 1 229 ? -6.797 -53.656 -24.531 1 95.56 229 TYR B O 1
ATOM 5058 N N . SER B 1 230 ? -7.875 -54.156 -22.625 1 93.19 230 SER B N 1
ATOM 5059 C CA . SER B 1 230 ? -9.109 -54.625 -23.234 1 93.19 230 SER B CA 1
ATOM 5060 C C . SER B 1 230 ? -10.094 -53.5 -23.453 1 93.19 230 SER B C 1
ATOM 5062 O O . SER B 1 230 ? -11.312 -53.688 -23.453 1 93.19 230 SER B O 1
ATOM 5064 N N . SER B 1 231 ? -9.617 -52.312 -23.5 1 94.81 231 SER B N 1
ATOM 5065 C CA . SER B 1 231 ? -10.375 -51.125 -23.891 1 94.81 231 SER B CA 1
ATOM 5066 C C . SER B 1 231 ? -11.414 -50.75 -22.844 1 94.81 231 SER B C 1
ATOM 5068 O O . SER B 1 231 ? -12.453 -50.188 -23.156 1 94.81 231 SER B O 1
ATOM 5070 N N . THR B 1 232 ? -11.133 -51.156 -21.609 1 94.94 232 THR B N 1
ATOM 5071 C CA . THR B 1 232 ? -12.062 -50.875 -20.516 1 94.94 232 THR B CA 1
ATOM 5072 C C . THR B 1 232 ? -11.461 -49.875 -19.516 1 94.94 232 THR B C 1
ATOM 5074 O O . THR B 1 232 ? -10.258 -49.938 -19.25 1 94.94 232 THR B O 1
ATOM 5077 N N . VAL B 1 233 ? -12.32 -49.031 -18.984 1 96.44 233 VAL B N 1
ATOM 5078 C CA . VAL B 1 233 ? -11.922 -48.125 -17.922 1 96.44 233 VAL B CA 1
ATOM 5079 C C . VAL B 1 233 ? -12.656 -48.5 -16.625 1 96.44 233 VAL B C 1
ATOM 5081 O O . VAL B 1 233 ? -13.875 -48.688 -16.641 1 96.44 233 VAL B O 1
ATOM 5084 N N . PHE B 1 234 ? -11.914 -48.656 -15.547 1 95.44 234 PHE B N 1
ATOM 5085 C CA . PHE B 1 234 ? -12.461 -48.938 -14.234 1 95.44 234 PHE B CA 1
ATOM 5086 C C . PHE B 1 234 ? -12.289 -47.75 -13.297 1 95.44 234 PHE B C 1
ATOM 5088 O O . PHE B 1 234 ? -11.219 -47.156 -13.227 1 95.44 234 PHE B O 1
ATOM 5095 N N . VAL B 1 235 ? -13.344 -47.375 -12.602 1 95.5 235 VAL B N 1
ATOM 5096 C CA . VAL B 1 235 ? -13.273 -46.312 -11.633 1 95.5 235 VAL B CA 1
ATOM 5097 C C . VAL B 1 235 ? -13.445 -46.875 -10.219 1 95.5 235 VAL B C 1
ATOM 5099 O O . VAL B 1 235 ? -14.336 -47.688 -9.977 1 95.5 235 VAL B O 1
ATOM 5102 N N . TYR B 1 236 ? -12.555 -46.406 -9.328 1 95.5 236 TYR B N 1
ATOM 5103 C CA . TYR B 1 236 ? -12.578 -46.938 -7.965 1 95.5 236 TYR B CA 1
ATOM 5104 C C . TYR B 1 236 ? -12.711 -45.781 -6.957 1 95.5 236 TYR B C 1
ATOM 5106 O O . TYR B 1 236 ? -12.211 -44.688 -7.191 1 95.5 236 TYR B O 1
ATOM 5114 N N . ASP B 1 237 ? -13.367 -46.031 -5.902 1 94.12 237 ASP B N 1
ATOM 5115 C CA . ASP B 1 237 ? -13.359 -45.188 -4.719 1 94.12 237 ASP B CA 1
ATOM 5116 C C . ASP B 1 237 ? -12.273 -45.625 -3.736 1 94.12 237 ASP B C 1
ATOM 5118 O O . ASP B 1 237 ? -12.297 -46.75 -3.238 1 94.12 237 ASP B O 1
ATOM 5122 N N . SER B 1 238 ? -11.367 -44.719 -3.512 1 92.44 238 SER B N 1
ATOM 5123 C CA . SER B 1 238 ? -10.234 -45.094 -2.676 1 92.44 238 SER B CA 1
ATOM 5124 C C . SER B 1 238 ? -10.68 -45.469 -1.261 1 92.44 238 SER B C 1
ATOM 5126 O O . SER B 1 238 ? -9.969 -46.156 -0.541 1 92.44 238 SER B O 1
ATOM 5128 N N . ARG B 1 239 ? -11.805 -44.875 -0.717 1 85 239 ARG B N 1
ATOM 5129 C CA . ARG B 1 239 ? -12.289 -45.062 0.646 1 85 239 ARG B CA 1
ATOM 5130 C C . ARG B 1 239 ? -13.086 -46.344 0.769 1 85 239 ARG B C 1
ATOM 5132 O O . ARG B 1 239 ? -13.305 -46.844 1.876 1 85 239 ARG B O 1
ATOM 5139 N N . SER B 1 240 ? -13.57 -46.656 -0.438 1 79.06 240 SER B N 1
ATOM 5140 C CA . SER B 1 240 ? -14.508 -47.781 -0.383 1 79.06 240 SER B CA 1
ATOM 5141 C C . SER B 1 240 ? -13.844 -49.062 -0.843 1 79.06 240 SER B C 1
ATOM 5143 O O . SER B 1 240 ? -12.695 -49.062 -1.297 1 79.06 240 SER B O 1
ATOM 5145 N N . GLY B 1 241 ? -14.445 -50.312 -0.917 1 74.19 241 GLY B N 1
ATOM 5146 C CA . GLY B 1 241 ? -14.164 -51.719 -1.181 1 74.19 241 GLY B CA 1
ATOM 5147 C C . GLY B 1 241 ? -13.109 -51.938 -2.252 1 74.19 241 GLY B C 1
ATOM 5148 O O . GLY B 1 241 ? -12.336 -51.031 -2.553 1 74.19 241 GLY B O 1
ATOM 5149 N N . HIS B 1 242 ? -12.906 -53.062 -2.783 1 86.44 242 HIS B N 1
ATOM 5150 C CA . HIS B 1 242 ? -11.883 -53.531 -3.695 1 86.44 242 HIS B CA 1
ATOM 5151 C C . HIS B 1 242 ? -12.422 -53.656 -5.117 1 86.44 242 HIS B C 1
ATOM 5153 O O . HIS B 1 242 ? -11.672 -53.969 -6.043 1 86.44 242 HIS B O 1
ATOM 5159 N N . LYS B 1 243 ? -13.719 -53.219 -5.281 1 89.19 243 LYS B N 1
ATOM 5160 C CA . LYS B 1 243 ? -14.305 -53.344 -6.609 1 89.19 243 LYS B CA 1
ATOM 5161 C C . LYS B 1 243 ? -14.539 -52 -7.262 1 89.19 243 LYS B C 1
ATOM 5163 O O . LYS B 1 243 ? -14.75 -51 -6.57 1 89.19 243 LYS B O 1
ATOM 5168 N N . PRO B 1 244 ? -14.578 -52 -8.562 1 92.94 244 PRO B N 1
ATOM 5169 C CA . PRO B 1 244 ? -14.82 -50.719 -9.258 1 92.94 244 PRO B CA 1
ATOM 5170 C C . PRO B 1 244 ? -16.25 -50.219 -9.094 1 92.94 244 PRO B C 1
ATOM 5172 O O . PRO B 1 244 ? -17.188 -51.031 -9.07 1 92.94 244 PRO B O 1
ATOM 5175 N N . ILE B 1 245 ? -16.453 -49.031 -8.969 1 91.69 245 ILE B N 1
ATOM 5176 C CA . ILE B 1 245 ? -17.766 -48.438 -8.82 1 91.69 245 ILE B CA 1
ATOM 5177 C C . ILE B 1 245 ? -18.375 -48.188 -10.195 1 91.69 245 ILE B C 1
ATOM 5179 O O . ILE B 1 245 ? -19.609 -48.156 -10.336 1 91.69 245 ILE B O 1
ATOM 5183 N N . VAL B 1 246 ? -17.562 -47.906 -11.133 1 92.38 246 VAL B N 1
ATOM 5184 C CA . VAL B 1 246 ? -18.016 -47.75 -12.508 1 92.38 246 VAL B CA 1
ATOM 5185 C C . VAL B 1 246 ? -17.109 -48.531 -13.453 1 92.38 246 VAL B C 1
ATOM 5187 O O . VAL B 1 246 ? -15.906 -48.656 -13.203 1 92.38 246 VAL B O 1
ATOM 5190 N N . GLU B 1 247 ? -17.625 -49.125 -14.422 1 93.56 247 GLU B N 1
ATOM 5191 C CA . GLU B 1 247 ? -16.922 -49.781 -15.508 1 93.56 247 GLU B CA 1
ATOM 5192 C C . GLU B 1 247 ? -17.562 -49.5 -16.859 1 93.56 247 GLU B C 1
ATOM 5194 O O . GLU B 1 247 ? -18.781 -49.594 -17.016 1 93.56 247 GLU B O 1
ATOM 5199 N N . TYR B 1 248 ? -16.719 -49.031 -17.781 1 94.12 248 TYR B N 1
ATOM 5200 C CA . TYR B 1 248 ? -17.266 -48.719 -19.109 1 94.12 248 TYR B CA 1
ATOM 5201 C C . TYR B 1 248 ? -16.219 -49 -20.188 1 94.12 248 TYR B C 1
ATOM 5203 O O . TYR B 1 248 ? -15.031 -49.156 -19.906 1 94.12 248 TYR B O 1
ATOM 5211 N N . HIS B 1 249 ? -16.672 -49.125 -21.484 1 94 249 HIS B N 1
ATOM 5212 C CA . HIS B 1 249 ? -15.844 -49.5 -22.625 1 94 249 HIS B CA 1
ATOM 5213 C C . HIS B 1 249 ? -15.859 -48.406 -23.688 1 94 249 HIS B C 1
ATOM 5215 O O . HIS B 1 249 ? -16.547 -48.531 -24.703 1 94 249 HIS B O 1
ATOM 5221 N N . PRO B 1 250 ? -15.023 -47.5 -23.531 1 95.38 250 PRO B N 1
ATOM 5222 C CA . PRO B 1 250 ? -15.094 -46.312 -24.406 1 95.38 250 PRO B CA 1
ATOM 5223 C C . PRO B 1 250 ? -14.336 -46.531 -25.719 1 95.38 250 PRO B C 1
ATOM 5225 O O . PRO B 1 250 ? -14.508 -45.75 -26.672 1 95.38 250 PRO B O 1
ATOM 5228 N N . HIS B 1 251 ? -13.5 -47.531 -25.797 1 96.81 251 HIS B N 1
ATOM 5229 C CA . HIS B 1 251 ? -12.586 -47.625 -26.922 1 96.81 251 HIS B CA 1
ATOM 5230 C C . HIS B 1 251 ? -12.656 -49 -27.562 1 96.81 251 HIS B C 1
ATOM 5232 O O . HIS B 1 251 ? -13.297 -49.906 -27.031 1 96.81 251 HIS B O 1
ATOM 5238 N N . SER B 1 252 ? -12.078 -49.094 -28.75 1 96.56 252 SER B N 1
ATOM 5239 C CA . SER B 1 252 ? -12 -50.375 -29.453 1 96.56 252 SER B CA 1
ATOM 5240 C C . SER B 1 252 ? -10.625 -51.031 -29.297 1 96.56 252 SER B C 1
ATOM 5242 O O . SER B 1 252 ? -10.438 -52.188 -29.625 1 96.56 252 SER B O 1
ATOM 5244 N N . ARG B 1 253 ? -9.711 -50.281 -28.844 1 97.19 253 ARG B N 1
ATOM 5245 C CA . ARG B 1 253 ? -8.359 -50.781 -28.594 1 97.19 253 ARG B CA 1
ATOM 5246 C C . ARG B 1 253 ? -7.883 -50.406 -27.188 1 97.19 253 ARG B C 1
ATOM 5248 O O . ARG B 1 253 ? -8.672 -49.938 -26.375 1 97.19 253 ARG B O 1
ATOM 5255 N N . ALA B 1 254 ? -6.641 -50.656 -26.906 1 97.06 254 ALA B N 1
ATOM 5256 C CA . ALA B 1 254 ? -6.082 -50.5 -25.562 1 97.06 254 ALA B CA 1
ATOM 5257 C C . ALA B 1 254 ? -6.145 -49.062 -25.094 1 97.06 254 ALA B C 1
ATOM 5259 O O . ALA B 1 254 ? -5.887 -48.125 -25.875 1 97.06 254 ALA B O 1
ATOM 5260 N N . VAL B 1 255 ? -6.496 -48.875 -23.828 1 97.81 255 VAL B N 1
ATOM 5261 C CA . VAL B 1 255 ? -6.441 -47.562 -23.188 1 97.81 255 VAL B CA 1
ATOM 5262 C C . VAL B 1 255 ? -5.02 -47.281 -22.703 1 97.81 255 VAL B C 1
ATOM 5264 O O . VAL B 1 255 ? -4.539 -47.938 -21.766 1 97.81 255 VAL B O 1
ATOM 5267 N N . ILE B 1 256 ? -4.402 -46.219 -23.203 1 97.38 256 ILE B N 1
ATOM 5268 C CA . ILE B 1 256 ? -2.967 -46.031 -23.031 1 97.38 256 ILE B CA 1
ATOM 5269 C C . ILE B 1 256 ? -2.723 -45.031 -21.875 1 97.38 256 ILE B C 1
ATOM 5271 O O . ILE B 1 256 ? -1.732 -45.156 -21.156 1 97.38 256 ILE B O 1
ATOM 5275 N N . LYS B 1 257 ? -3.578 -44.062 -21.766 1 98.31 257 LYS B N 1
ATOM 5276 C CA . LYS B 1 257 ? -3.371 -43 -20.766 1 98.31 257 LYS B CA 1
ATOM 5277 C C . LYS B 1 257 ? -4.703 -42.438 -20.281 1 98.31 257 LYS B C 1
ATOM 5279 O O . LYS B 1 257 ? -5.668 -42.375 -21.047 1 98.31 257 LYS B O 1
ATOM 5284 N N . LEU B 1 258 ? -4.664 -42.062 -19 1 98.25 258 LEU B N 1
ATOM 5285 C CA . LEU B 1 258 ? -5.832 -41.438 -18.406 1 98.25 258 LEU B CA 1
ATOM 5286 C C . LEU B 1 258 ? -5.469 -40.094 -17.781 1 98.25 258 LEU B C 1
ATOM 5288 O O . LEU B 1 258 ? -4.34 -39.906 -17.312 1 98.25 258 LEU B O 1
ATOM 5292 N N . ALA B 1 259 ? -6.344 -39.219 -17.875 1 97.5 259 ALA B N 1
ATOM 5293 C CA . ALA B 1 259 ? -6.309 -37.969 -17.125 1 97.5 259 ALA B CA 1
ATOM 5294 C C . ALA B 1 259 ? -7.672 -37.656 -16.516 1 97.5 259 ALA B C 1
ATOM 5296 O O . ALA B 1 259 ? -8.711 -37.906 -17.125 1 97.5 259 ALA B O 1
ATOM 5297 N N . MET B 1 260 ? -7.645 -37.156 -15.297 1 95.5 260 MET B N 1
ATOM 5298 C CA . MET B 1 260 ? -8.969 -36.938 -14.727 1 95.5 260 MET B CA 1
ATOM 5299 C C . MET B 1 260 ? -8.969 -35.75 -13.773 1 95.5 260 MET B C 1
ATOM 5301 O O . MET B 1 260 ? -7.918 -35.344 -13.25 1 95.5 260 MET B O 1
ATOM 5305 N N . ASN B 1 261 ? -10.062 -35.094 -13.633 1 94.31 261 ASN B N 1
ATOM 5306 C CA . ASN B 1 261 ? -10.375 -34.094 -12.625 1 94.31 261 ASN B CA 1
ATOM 5307 C C . ASN B 1 261 ? -11.711 -34.375 -11.953 1 94.31 261 ASN B C 1
ATOM 5309 O O . ASN B 1 261 ? -12.234 -35.5 -12.039 1 94.31 261 ASN B O 1
ATOM 5313 N N . SER B 1 262 ? -12.195 -33.438 -11.25 1 93.44 262 SER B N 1
ATOM 5314 C CA . SER B 1 262 ? -13.414 -33.656 -10.484 1 93.44 262 SER B CA 1
ATOM 5315 C C . SER B 1 262 ? -14.609 -33.875 -11.406 1 93.44 262 SER B C 1
ATOM 5317 O O . SER B 1 262 ? -15.586 -34.531 -11.023 1 93.44 262 SER B O 1
ATOM 5319 N N . SER B 1 263 ? -14.477 -33.438 -12.633 1 94.06 263 SER B N 1
ATOM 5320 C CA . SER B 1 263 ? -15.641 -33.438 -13.508 1 94.06 263 SER B CA 1
ATOM 5321 C C . SER B 1 263 ? -15.523 -34.531 -14.586 1 94.06 263 SER B C 1
ATOM 5323 O O . SER B 1 263 ? -16.516 -35.125 -14.969 1 94.06 263 SER B O 1
ATOM 5325 N N . TYR B 1 264 ? -14.281 -34.688 -15.039 1 96.44 264 TYR B N 1
ATOM 5326 C CA . TYR B 1 264 ? -14.156 -35.5 -16.25 1 96.44 264 TYR B CA 1
ATOM 5327 C C . TYR B 1 264 ? -13.047 -36.531 -16.094 1 96.44 264 TYR B C 1
ATOM 5329 O O . TYR B 1 264 ? -12.078 -36.312 -15.367 1 96.44 264 TYR B O 1
ATOM 5337 N N . ILE B 1 265 ? -13.242 -37.625 -16.797 1 97.56 265 ILE B N 1
ATOM 5338 C CA . ILE B 1 265 ? -12.188 -38.625 -17.031 1 97.56 265 ILE B CA 1
ATOM 5339 C C . ILE B 1 265 ? -11.906 -38.688 -18.531 1 97.56 265 ILE B C 1
ATOM 5341 O O . ILE B 1 265 ? -12.812 -38.969 -19.328 1 97.56 265 ILE B O 1
ATOM 5345 N N . LEU B 1 266 ? -10.711 -38.375 -18.891 1 98.12 266 LEU B N 1
ATOM 5346 C CA . LEU B 1 266 ? -10.281 -38.5 -20.281 1 98.12 266 LEU B CA 1
ATOM 5347 C C . LEU B 1 266 ? -9.469 -39.781 -20.484 1 98.12 266 LEU B C 1
ATOM 5349 O O . LEU B 1 266 ? -8.578 -40.094 -19.688 1 98.12 266 LEU B O 1
ATOM 5353 N N . SER B 1 267 ? -9.773 -40.562 -21.5 1 98.56 267 SER B N 1
ATOM 5354 C CA . SER B 1 267 ? -9.039 -41.812 -21.828 1 98.56 267 SER B CA 1
ATOM 5355 C C . SER B 1 267 ? -8.484 -41.75 -23.234 1 98.56 267 SER B C 1
ATOM 5357 O O . SER B 1 267 ? -9.219 -41.5 -24.188 1 98.56 267 SER B O 1
ATOM 5359 N N . ALA B 1 268 ? -7.23 -41.906 -23.344 1 98.56 268 ALA B N 1
ATOM 5360 C CA . ALA B 1 268 ? -6.547 -41.969 -24.625 1 98.56 268 ALA B CA 1
ATOM 5361 C C . ALA B 1 268 ? -6.289 -43.438 -25.016 1 98.56 268 ALA B C 1
ATOM 5363 O O . ALA B 1 268 ? -5.898 -44.25 -24.172 1 98.56 268 ALA B O 1
ATOM 5364 N N . SER B 1 269 ? -6.473 -43.75 -26.328 1 98.44 269 SER B N 1
ATOM 5365 C CA . SER B 1 269 ? -6.398 -45.156 -26.75 1 98.44 269 SER B CA 1
ATOM 5366 C C . SER B 1 269 ? -5.602 -45.281 -28.047 1 98.44 269 SER B C 1
ATOM 5368 O O . SER B 1 269 ? -5.367 -44.312 -28.75 1 98.44 269 SER B O 1
ATOM 5370 N N . GLU B 1 270 ? -5.242 -46.469 -28.297 1 97.69 270 GLU B N 1
ATOM 5371 C CA . GLU B 1 270 ? -4.547 -46.812 -29.531 1 97.69 270 GLU B CA 1
ATOM 5372 C C . GLU B 1 270 ? -5.469 -46.688 -30.75 1 97.69 270 GLU B C 1
ATOM 5374 O O . GLU B 1 270 ? -5.008 -46.719 -31.891 1 97.69 270 GLU B O 1
ATOM 5379 N N . ASP B 1 271 ? -6.738 -46.562 -30.516 1 97.56 271 ASP B N 1
ATOM 5380 C CA . ASP B 1 271 ? -7.68 -46.438 -31.625 1 97.56 271 ASP B CA 1
ATOM 5381 C C . ASP B 1 271 ? -7.688 -45 -32.156 1 97.56 271 ASP B C 1
ATOM 5383 O O . ASP B 1 271 ? -8.594 -44.625 -32.906 1 97.56 271 ASP B O 1
ATOM 5387 N N . LYS B 1 272 ? -6.812 -44.156 -31.688 1 97.81 272 LYS B N 1
ATOM 5388 C CA . LYS B 1 272 ? -6.527 -42.812 -32.156 1 97.81 272 LYS B CA 1
ATOM 5389 C C . LYS B 1 272 ? -7.523 -41.812 -31.594 1 97.81 272 LYS B C 1
ATOM 5391 O O . LYS B 1 272 ? -7.578 -40.656 -32.031 1 97.81 272 LYS B O 1
ATOM 5396 N N . LYS B 1 273 ? -8.195 -42.219 -30.562 1 98 273 LYS B N 1
ATOM 5397 C CA . LYS B 1 273 ? -9.25 -41.375 -30.031 1 98 273 LYS B CA 1
ATOM 5398 C C . LYS B 1 273 ? -9 -41.062 -28.562 1 98 273 LYS B C 1
ATOM 5400 O O . LYS B 1 273 ? -8.312 -41.812 -27.859 1 98 273 LYS B O 1
ATOM 5405 N N . VAL B 1 274 ? -9.555 -39.938 -28.156 1 98.38 274 VAL B N 1
ATOM 5406 C CA . VAL B 1 274 ? -9.703 -39.562 -26.75 1 98.38 274 VAL B CA 1
ATOM 5407 C C . VAL B 1 274 ? -11.18 -39.438 -26.391 1 98.38 274 VAL B C 1
ATOM 5409 O O . VAL B 1 274 ? -11.938 -38.719 -27.062 1 98.38 274 VAL B O 1
ATOM 5412 N N . THR B 1 275 ? -11.57 -40.188 -25.406 1 98.38 275 THR B N 1
ATOM 5413 C CA . THR B 1 275 ? -12.969 -40.156 -24.984 1 98.38 275 THR B CA 1
ATOM 5414 C C . THR B 1 275 ? -13.117 -39.406 -23.656 1 98.38 275 THR B C 1
ATOM 5416 O O . THR B 1 275 ? -12.266 -39.531 -22.766 1 98.38 275 THR B O 1
ATOM 5419 N N . ILE B 1 276 ? -14.227 -38.656 -23.547 1 98 276 ILE B N 1
ATOM 5420 C CA . ILE B 1 276 ? -14.508 -37.875 -22.344 1 98 276 ILE B CA 1
ATOM 5421 C C . ILE B 1 276 ? -15.703 -38.469 -21.609 1 98 276 ILE B C 1
ATOM 5423 O O . ILE B 1 276 ? -16.781 -38.625 -22.172 1 98 276 ILE B O 1
ATOM 5427 N N . TRP B 1 277 ? -15.453 -38.844 -20.422 1 97.31 277 TRP B N 1
ATOM 5428 C CA . TRP B 1 277 ? -16.484 -39.375 -19.547 1 97.31 277 TRP B CA 1
ATOM 5429 C C . TRP B 1 277 ? -16.906 -38.344 -18.5 1 97.31 277 TRP B C 1
ATOM 5431 O O . TRP B 1 277 ? -16.047 -37.781 -17.797 1 97.31 277 TRP B O 1
ATOM 5441 N N . ASP B 1 278 ? -18.172 -38.062 -18.391 1 96 278 ASP B N 1
ATOM 5442 C CA . ASP B 1 278 ? -18.703 -37.188 -17.359 1 96 278 ASP B CA 1
ATOM 5443 C C . ASP B 1 278 ? -18.922 -37.969 -16.047 1 96 278 ASP B C 1
ATOM 5445 O O . ASP B 1 278 ? -19.812 -38.812 -15.953 1 96 278 ASP B O 1
ATOM 5449 N N . GLN B 1 279 ? -18.203 -37.594 -15.055 1 93.56 279 GLN B N 1
ATOM 5450 C CA . GLN B 1 279 ? -18.219 -38.344 -13.805 1 93.56 279 GLN B CA 1
ATOM 5451 C C . GLN B 1 279 ? -19.562 -38.156 -13.086 1 93.56 279 GLN B C 1
ATOM 5453 O O . GLN B 1 279 ? -20.031 -39.094 -12.422 1 93.56 279 GLN B O 1
ATOM 5458 N N . ARG B 1 280 ? -20.094 -37.031 -13.109 1 92.25 280 ARG B N 1
ATOM 5459 C CA . ARG B 1 280 ? -21.344 -36.75 -12.43 1 92.25 280 ARG B CA 1
ATOM 5460 C C . ARG B 1 280 ? -22.516 -37.469 -13.125 1 92.25 280 ARG B C 1
ATOM 5462 O O . ARG B 1 280 ? -23.297 -38.156 -12.484 1 92.25 280 ARG B O 1
ATOM 5469 N N . ALA B 1 281 ? -22.578 -37.25 -14.406 1 93.94 281 ALA B N 1
ATOM 5470 C CA . ALA B 1 281 ? -23.672 -37.844 -15.188 1 93.94 281 ALA B CA 1
ATOM 5471 C C . ALA B 1 281 ? -23.438 -39.312 -15.438 1 93.94 281 ALA B C 1
ATOM 5473 O O . ALA B 1 281 ? -24.359 -40.031 -15.812 1 93.94 281 ALA B O 1
ATOM 5474 N N . ARG B 1 282 ? -22.25 -39.812 -15.312 1 92.25 282 ARG B N 1
ATOM 5475 C CA . ARG B 1 282 ? -21.859 -41.219 -15.539 1 92.25 282 ARG B CA 1
ATOM 5476 C C . ARG B 1 282 ? -22.203 -41.656 -16.953 1 92.25 282 ARG B C 1
ATOM 5478 O O . ARG B 1 282 ? -22.828 -42.688 -17.141 1 92.25 282 ARG B O 1
ATOM 5485 N N . GLN B 1 283 ? -21.781 -40.812 -17.875 1 95.12 283 GLN B N 1
ATOM 5486 C CA . GLN B 1 283 ? -22 -41.094 -19.281 1 95.12 283 GLN B CA 1
ATOM 5487 C C . GLN B 1 283 ? -20.875 -40.562 -20.141 1 95.12 283 GLN B C 1
ATOM 5489 O O . GLN B 1 283 ? -20.156 -39.656 -19.734 1 95.12 283 GLN B O 1
ATOM 5494 N N . MET B 1 284 ? -20.797 -41.156 -21.281 1 94.75 284 MET B N 1
ATOM 5495 C CA . MET B 1 284 ? -19.828 -40.688 -22.25 1 94.75 284 MET B CA 1
ATOM 5496 C C . MET B 1 284 ? -20.266 -39.344 -22.859 1 94.75 284 MET B C 1
ATOM 5498 O O . MET B 1 284 ? -21.375 -39.219 -23.375 1 94.75 284 MET B O 1
ATOM 5502 N N . LEU B 1 285 ? -19.516 -38.375 -22.781 1 93.62 285 LEU B N 1
ATOM 5503 C CA . LEU B 1 285 ? -19.859 -37.062 -23.266 1 93.62 285 LEU B CA 1
ATOM 5504 C C . LEU B 1 285 ? -19.453 -36.906 -24.734 1 93.62 285 LEU B C 1
ATOM 5506 O O . LEU B 1 285 ? -20.234 -36.375 -25.547 1 93.62 285 LEU B O 1
ATOM 5510 N N . ARG B 1 286 ? -18.188 -37.25 -25 1 94.31 286 ARG B N 1
ATOM 5511 C CA . ARG B 1 286 ? -17.672 -36.969 -26.344 1 94.31 286 ARG B CA 1
ATOM 5512 C C . ARG B 1 286 ? -16.516 -37.938 -26.672 1 94.31 286 ARG B C 1
ATOM 5514 O O . ARG B 1 286 ? -15.844 -38.438 -25.766 1 94.31 286 ARG B O 1
ATOM 5521 N N . CYS B 1 287 ? -16.297 -38.25 -27.906 1 96.06 287 CYS B N 1
ATOM 5522 C CA . CYS B 1 287 ? -15.164 -38.969 -28.469 1 96.06 287 CYS B CA 1
ATOM 5523 C C . CYS B 1 287 ? -14.445 -38.125 -29.516 1 96.06 287 CYS B C 1
ATOM 5525 O O . CYS B 1 287 ? -15.047 -37.719 -30.5 1 96.06 287 CYS B O 1
ATOM 5527 N N . VAL B 1 288 ? -13.242 -37.875 -29.297 1 97.31 288 VAL B N 1
ATOM 5528 C CA . VAL B 1 288 ? -12.5 -36.969 -30.156 1 97.31 288 VAL B CA 1
ATOM 5529 C C . VAL B 1 288 ? -11.414 -37.719 -30.906 1 97.31 288 VAL B C 1
ATOM 5531 O O . VAL B 1 288 ? -10.609 -38.438 -30.297 1 97.31 288 VAL B O 1
ATOM 5534 N N . ASN B 1 289 ? -11.367 -37.594 -32.188 1 96.88 289 ASN B N 1
ATOM 5535 C CA . ASN B 1 289 ? -10.273 -38.125 -33 1 96.88 289 ASN B CA 1
ATOM 5536 C C . ASN B 1 289 ? -9.062 -37.188 -33 1 96.88 289 ASN B C 1
ATOM 5538 O O . ASN B 1 289 ? -9.156 -36.062 -33.438 1 96.88 289 ASN B O 1
ATOM 5542 N N . ILE B 1 290 ? -8 -37.625 -32.562 1 96.5 290 ILE B N 1
ATOM 5543 C CA . ILE B 1 290 ? -6.824 -36.781 -32.375 1 96.5 290 ILE B CA 1
ATOM 5544 C C . ILE B 1 290 ? -6.074 -36.656 -33.688 1 96.5 290 ILE B C 1
ATOM 5546 O O . ILE B 1 290 ? -5.621 -35.562 -34.062 1 96.5 290 ILE B O 1
ATOM 5550 N N . SER B 1 291 ? -5.914 -37.719 -34.344 1 93.44 291 SER B N 1
ATOM 5551 C CA . SER B 1 291 ? -5.172 -37.75 -35.594 1 93.44 291 SER B CA 1
ATOM 5552 C C . SER B 1 291 ? -5.629 -38.875 -36.5 1 93.44 291 SER B C 1
ATOM 5554 O O . SER B 1 291 ? -6.207 -39.844 -36.031 1 93.44 291 SER B O 1
ATOM 5556 N N . LYS B 1 292 ? -5.305 -38.719 -37.781 1 91.94 292 LYS B N 1
ATOM 5557 C CA . LYS B 1 292 ? -5.656 -39.75 -38.75 1 91.94 292 LYS B CA 1
ATOM 5558 C C . LYS B 1 292 ? -4.621 -40.875 -38.75 1 91.94 292 LYS B C 1
ATOM 5560 O O . LYS B 1 292 ? -4.957 -42.031 -39 1 91.94 292 LYS B O 1
ATOM 5565 N N . ASN B 1 293 ? -3.42 -40.531 -38.406 1 93.06 293 ASN B N 1
ATOM 5566 C CA . ASN B 1 293 ? -2.344 -41.5 -38.625 1 93.06 293 ASN B CA 1
ATOM 5567 C C . ASN B 1 293 ? -1.631 -41.844 -37.312 1 93.06 293 ASN B C 1
ATOM 5569 O O . ASN B 1 293 ? -0.729 -42.688 -37.281 1 93.06 293 ASN B O 1
ATOM 5573 N N . ALA B 1 294 ? -1.98 -41.156 -36.281 1 97.06 294 ALA B N 1
ATOM 5574 C CA . ALA B 1 294 ? -1.268 -41.344 -35 1 97.06 294 ALA B CA 1
ATOM 5575 C C . ALA B 1 294 ? -2.242 -41.531 -33.844 1 97.06 294 ALA B C 1
ATOM 5577 O O . ALA B 1 294 ? -3.396 -41.094 -33.938 1 97.06 294 ALA B O 1
ATOM 5578 N N . PHE B 1 295 ? -1.798 -42.219 -32.875 1 97.88 295 PHE B N 1
ATOM 5579 C CA . PHE B 1 295 ? -2.631 -42.406 -31.688 1 97.88 295 PHE B CA 1
ATOM 5580 C C . PHE B 1 295 ? -2.047 -41.625 -30.516 1 97.88 295 PHE B C 1
ATOM 5582 O O . PHE B 1 295 ? -0.836 -41.406 -30.453 1 97.88 295 PHE B O 1
ATOM 5589 N N . PRO B 1 296 ? -2.914 -41.188 -29.625 1 98.31 296 PRO B N 1
ATOM 5590 C CA . PRO B 1 296 ? -2.432 -40.469 -28.438 1 98.31 296 PRO B CA 1
ATOM 5591 C C . PRO B 1 296 ? -1.645 -41.375 -27.5 1 98.31 296 PRO B C 1
ATOM 5593 O O . PRO B 1 296 ? -2.01 -42.531 -27.297 1 98.31 296 PRO B O 1
ATOM 5596 N N . MET B 1 297 ? -0.541 -40.875 -26.906 1 97.94 297 MET B N 1
ATOM 5597 C CA . MET B 1 297 ? 0.328 -41.688 -26.047 1 97.94 297 MET B CA 1
ATOM 5598 C C . MET B 1 297 ? 0.369 -41.094 -24.625 1 97.94 297 MET B C 1
ATOM 5600 O O . MET B 1 297 ? 0.683 -41.812 -23.672 1 97.94 297 MET B O 1
ATOM 5604 N N . CYS B 1 298 ? 0.16 -39.844 -24.484 1 98 298 CYS B N 1
ATOM 5605 C CA . CYS B 1 298 ? 0.216 -39.188 -23.188 1 98 298 CYS B CA 1
ATOM 5606 C C . CYS B 1 298 ? -0.763 -38 -23.125 1 98 298 CYS B C 1
ATOM 5608 O O . CYS B 1 298 ? -1.296 -37.594 -24.156 1 98 298 CYS B O 1
ATOM 5610 N N . MET B 1 299 ? -0.977 -37.531 -21.906 1 98 299 MET B N 1
ATOM 5611 C CA . MET B 1 299 ? -1.911 -36.438 -21.719 1 98 299 MET B CA 1
ATOM 5612 C C . MET B 1 299 ? -1.581 -35.656 -20.438 1 98 299 MET B C 1
ATOM 5614 O O . MET B 1 299 ? -1.065 -36.25 -19.484 1 98 299 MET B O 1
ATOM 5618 N N . SER B 1 300 ? -1.824 -34.438 -20.453 1 97.25 300 SER B N 1
ATOM 5619 C CA . SER B 1 300 ? -1.749 -33.562 -19.297 1 97.25 300 SER B CA 1
ATOM 5620 C C . SER B 1 300 ? -2.955 -32.625 -19.219 1 97.25 300 SER B C 1
ATOM 5622 O O . SER B 1 300 ? -3.193 -31.844 -20.141 1 97.25 300 SER B O 1
ATOM 5624 N N . MET B 1 301 ? -3.654 -32.75 -18.141 1 94.19 301 MET B N 1
ATOM 5625 C CA . MET B 1 301 ? -4.906 -32.031 -18.031 1 94.19 301 MET B CA 1
ATOM 5626 C C . MET B 1 301 ? -4.754 -30.828 -17.094 1 94.19 301 MET B C 1
ATOM 5628 O O . MET B 1 301 ? -4.246 -30.984 -15.977 1 94.19 301 MET B O 1
ATOM 5632 N N . HIS B 1 302 ? -5.074 -29.719 -17.641 1 83.25 302 HIS B N 1
ATOM 5633 C CA . HIS B 1 302 ? -5.238 -28.469 -16.922 1 83.25 302 HIS B CA 1
ATOM 5634 C C . HIS B 1 302 ? -6.707 -28.047 -16.859 1 83.25 302 HIS B C 1
ATOM 5636 O O . HIS B 1 302 ? -7.555 -28.672 -17.5 1 83.25 302 HIS B O 1
ATOM 5642 N N . ARG B 1 303 ? -6.988 -26.984 -16.031 1 78.12 303 ARG B N 1
ATOM 5643 C CA . ARG B 1 303 ? -8.367 -26.531 -15.852 1 78.12 303 ARG B CA 1
ATOM 5644 C C . ARG B 1 303 ? -8.93 -25.984 -17.156 1 78.12 303 ARG B C 1
ATOM 5646 O O . ARG B 1 303 ? -10.078 -26.266 -17.516 1 78.12 303 ARG B O 1
ATOM 5653 N N . ASP B 1 304 ? -8.078 -25.359 -17.953 1 83.38 304 ASP B N 1
ATOM 5654 C CA . ASP B 1 304 ? -8.617 -24.625 -19.109 1 83.38 304 ASP B CA 1
ATOM 5655 C C . ASP B 1 304 ? -8.227 -25.297 -20.422 1 83.38 304 ASP B C 1
ATOM 5657 O O . ASP B 1 304 ? -8.75 -24.953 -21.484 1 83.38 304 ASP B O 1
ATOM 5661 N N . TRP B 1 305 ? -7.344 -26.203 -20.422 1 90.75 305 TRP B N 1
ATOM 5662 C CA . TRP B 1 305 ? -7.004 -26.953 -21.625 1 90.75 305 TRP B CA 1
ATOM 5663 C C . TRP B 1 305 ? -6.32 -28.266 -21.297 1 90.75 305 TRP B C 1
ATOM 5665 O O . TRP B 1 305 ? -5.895 -28.484 -20.156 1 90.75 305 TRP B O 1
ATOM 5675 N N . VAL B 1 306 ? -6.262 -29.156 -22.312 1 96.56 306 VAL B N 1
ATOM 5676 C CA . VAL B 1 306 ? -5.625 -30.453 -22.188 1 96.56 306 VAL B CA 1
ATOM 5677 C C . VAL B 1 306 ? -4.594 -30.641 -23.297 1 96.56 306 VAL B C 1
ATOM 5679 O O . VAL B 1 306 ? -4.875 -30.359 -24.469 1 96.56 306 VAL B O 1
ATOM 5682 N N . TYR B 1 307 ? -3.404 -31.031 -22.906 1 98 307 TYR B N 1
ATOM 5683 C CA . TYR B 1 307 ? -2.398 -31.391 -23.891 1 98 307 TYR B CA 1
ATOM 5684 C C . TYR B 1 307 ? -2.404 -32.906 -24.156 1 98 307 TYR B C 1
ATOM 5686 O O . TYR B 1 307 ? -2.521 -33.688 -23.219 1 98 307 TYR B O 1
ATOM 5694 N N . VAL B 1 308 ? -2.299 -33.25 -25.406 1 98.38 308 VAL B N 1
ATOM 5695 C CA . VAL B 1 308 ? -2.207 -34.656 -25.812 1 98.38 308 VAL B CA 1
ATOM 5696 C C . VAL B 1 308 ? -1.024 -34.844 -26.766 1 98.38 308 VAL B C 1
ATOM 5698 O O . VAL B 1 308 ? -0.931 -34.156 -27.781 1 98.38 308 VAL B O 1
ATOM 5701 N N . GLY B 1 309 ? -0.13 -35.656 -26.359 1 98.5 309 GLY B N 1
ATOM 5702 C CA . GLY B 1 309 ? 0.96 -36.062 -27.25 1 98.5 309 GLY B CA 1
ATOM 5703 C C . GLY B 1 309 ? 0.701 -37.344 -28 1 98.5 309 GLY B C 1
ATOM 5704 O O . GLY B 1 309 ? 0.153 -38.281 -27.438 1 98.5 309 GLY B O 1
ATOM 5705 N N . ASP B 1 310 ? 1.097 -37.406 -29.266 1 98.25 310 ASP B N 1
ATOM 5706 C CA . ASP B 1 310 ? 0.747 -38.562 -30.047 1 98.25 310 ASP B CA 1
ATOM 5707 C C . ASP B 1 310 ? 1.998 -39.344 -30.5 1 98.25 310 ASP B C 1
ATOM 5709 O O . ASP B 1 310 ? 3.115 -38.969 -30.109 1 98.25 310 ASP B O 1
ATOM 5713 N N . SER B 1 311 ? 1.832 -40.438 -31.234 1 98.06 311 SER B N 1
ATOM 5714 C CA . SER B 1 311 ? 2.9 -41.344 -31.641 1 98.06 311 SER B CA 1
ATOM 5715 C C . SER B 1 311 ? 3.682 -40.781 -32.844 1 98.06 311 SER B C 1
ATOM 5717 O O . SER B 1 311 ? 4.73 -41.312 -33.188 1 98.06 311 SER B O 1
ATOM 5719 N N . ALA B 1 312 ? 3.211 -39.656 -33.406 1 97.12 312 ALA B N 1
ATOM 5720 C CA . ALA B 1 312 ? 3.895 -39.031 -34.531 1 97.12 312 ALA B CA 1
ATOM 5721 C C . ALA B 1 312 ? 4.625 -37.781 -34.094 1 97.12 312 ALA B C 1
ATOM 5723 O O . ALA B 1 312 ? 4.934 -36.906 -34.906 1 97.12 312 ALA B O 1
ATOM 5724 N N . ALA B 1 313 ? 4.785 -37.562 -32.844 1 97.44 313 ALA B N 1
ATOM 5725 C CA . ALA B 1 313 ? 5.543 -36.438 -32.281 1 97.44 313 ALA B CA 1
ATOM 5726 C C . ALA B 1 313 ? 4.785 -35.125 -32.406 1 97.44 313 ALA B C 1
ATOM 5728 O O . ALA B 1 313 ? 5.395 -34.062 -32.531 1 97.44 313 ALA B O 1
ATOM 5729 N N . GLU B 1 314 ? 3.521 -35.219 -32.406 1 97.94 314 GLU B N 1
ATOM 5730 C CA . GLU B 1 314 ? 2.691 -34.031 -32.438 1 97.94 314 GLU B CA 1
ATOM 5731 C C . GLU B 1 314 ? 1.976 -33.812 -31.125 1 97.94 314 GLU B C 1
ATOM 5733 O O . GLU B 1 314 ? 1.585 -34.75 -30.453 1 97.94 314 GLU B O 1
ATOM 5738 N N . LEU B 1 315 ? 1.864 -32.562 -30.797 1 98.12 315 LEU B N 1
ATOM 5739 C CA . LEU B 1 315 ? 1.158 -32.156 -29.578 1 98.12 315 LEU B CA 1
ATOM 5740 C C . LEU B 1 315 ? -0.164 -31.469 -29.922 1 98.12 315 LEU B C 1
ATOM 5742 O O . LEU B 1 315 ? -0.197 -30.531 -30.719 1 98.12 315 LEU B O 1
ATOM 5746 N N . HIS B 1 316 ? -1.253 -31.922 -29.359 1 98.12 316 HIS B N 1
ATOM 5747 C CA . HIS B 1 316 ? -2.582 -31.391 -29.625 1 98.12 316 HIS B CA 1
ATOM 5748 C C . HIS B 1 316 ? -3.158 -30.719 -28.375 1 98.12 316 HIS B C 1
ATOM 5750 O O . HIS B 1 316 ? -2.922 -31.172 -27.25 1 98.12 316 HIS B O 1
ATOM 5756 N N . VAL B 1 317 ? -3.902 -29.625 -28.625 1 97.44 317 VAL B N 1
ATOM 5757 C CA . VAL B 1 317 ? -4.543 -28.922 -27.531 1 97.44 317 VAL B CA 1
ATOM 5758 C C . VAL B 1 317 ? -6.059 -29.062 -27.625 1 97.44 317 VAL B C 1
ATOM 5760 O O . VAL B 1 317 ? -6.652 -28.719 -28.656 1 97.44 317 VAL B O 1
ATOM 5763 N N . LEU B 1 318 ? -6.625 -29.609 -26.547 1 96.88 318 LEU B N 1
ATOM 5764 C CA . LEU B 1 318 ? -8.078 -29.734 -26.469 1 96.88 318 LEU B CA 1
ATOM 5765 C C . LEU B 1 318 ? -8.664 -28.641 -25.578 1 96.88 318 LEU B C 1
ATOM 5767 O O . LEU B 1 318 ? -8.094 -28.312 -24.531 1 96.88 318 LEU B O 1
ATOM 5771 N N . ASN B 1 319 ? -9.828 -28.109 -25.938 1 94.88 319 ASN B N 1
ATOM 5772 C CA . ASN B 1 319 ? -10.508 -27.047 -25.203 1 94.88 319 ASN B CA 1
ATOM 5773 C C . ASN B 1 319 ? -11.766 -27.547 -24.516 1 94.88 319 ASN B C 1
ATOM 5775 O O . ASN B 1 319 ? -12.781 -27.797 -25.172 1 94.88 319 ASN B O 1
ATOM 5779 N N . PRO B 1 320 ? -11.688 -27.641 -23.25 1 92 320 PRO B N 1
ATOM 5780 C CA . PRO B 1 320 ? -12.875 -28.125 -22.531 1 92 320 PRO B CA 1
ATOM 5781 C C . PRO B 1 320 ? -14.086 -27.219 -22.75 1 92 320 PRO B C 1
ATOM 5783 O O . PRO B 1 320 ? -15.227 -27.672 -22.688 1 92 320 PRO B O 1
ATOM 5786 N N . LYS B 1 321 ? -13.875 -25.969 -22.984 1 89.75 321 LYS B N 1
ATOM 5787 C CA . LYS B 1 321 ? -14.977 -25.031 -23.172 1 89.75 321 LYS B CA 1
ATOM 5788 C C . LYS B 1 321 ? -15.664 -25.234 -24.516 1 89.75 321 LYS B C 1
ATOM 5790 O O . LYS B 1 321 ? -16.812 -24.844 -24.688 1 89.75 321 LYS B O 1
ATOM 5795 N N . ASN B 1 322 ? -14.953 -25.781 -25.391 1 91.56 322 ASN B N 1
ATOM 5796 C CA . ASN B 1 322 ? -15.508 -26.109 -26.703 1 91.56 322 ASN B CA 1
ATOM 5797 C C . ASN B 1 322 ? -15.656 -27.609 -26.891 1 91.56 322 ASN B C 1
ATOM 5799 O O . ASN B 1 322 ? -15.195 -28.172 -27.875 1 91.56 322 ASN B O 1
ATOM 5803 N N . ASP B 1 323 ? -16.234 -28.281 -25.875 1 91.25 323 ASP B N 1
ATOM 5804 C CA . ASP B 1 323 ? -16.531 -29.703 -25.891 1 91.25 323 ASP B CA 1
ATOM 5805 C C . ASP B 1 323 ? -15.289 -30.531 -26.188 1 91.25 323 ASP B C 1
ATOM 5807 O O . ASP B 1 323 ? -15.344 -31.516 -26.938 1 91.25 323 ASP B O 1
ATOM 5811 N N . PHE B 1 324 ? -14.156 -30.062 -25.812 1 94.69 324 PHE B N 1
ATOM 5812 C CA . PHE B 1 324 ? -12.875 -30.75 -25.891 1 94.69 324 PHE B CA 1
ATOM 5813 C C . PHE B 1 324 ? -12.461 -30.953 -27.344 1 94.69 324 PHE B C 1
ATOM 5815 O O . PHE B 1 324 ? -11.797 -31.938 -27.688 1 94.69 324 PHE B O 1
ATOM 5822 N N . ALA B 1 325 ? -12.82 -30.016 -28.141 1 95.12 325 ALA B N 1
ATOM 5823 C CA . ALA B 1 325 ? -12.375 -30.047 -29.531 1 95.12 325 ALA B CA 1
ATOM 5824 C C . ALA B 1 325 ? -10.883 -29.719 -29.641 1 95.12 325 ALA B C 1
ATOM 5826 O O . ALA B 1 325 ? -10.352 -28.969 -28.828 1 95.12 325 ALA B O 1
ATOM 5827 N N . VAL B 1 326 ? -10.273 -30.406 -30.641 1 96.69 326 VAL B N 1
ATOM 5828 C CA . VAL B 1 326 ? -8.883 -30.062 -30.906 1 96.69 326 VAL B CA 1
ATOM 5829 C C . VAL B 1 326 ? -8.812 -28.656 -31.516 1 96.69 326 VAL B C 1
ATOM 5831 O O . VAL B 1 326 ? -9.344 -28.406 -32.594 1 96.69 326 VAL B O 1
ATOM 5834 N N . VAL B 1 327 ? -8.133 -27.766 -30.844 1 95.69 327 VAL B N 1
ATOM 5835 C CA . VAL B 1 327 ? -8.148 -26.375 -31.281 1 95.69 327 VAL B CA 1
ATOM 5836 C C . VAL B 1 327 ? -6.793 -26.016 -31.875 1 95.69 327 VAL B C 1
ATOM 5838 O O . VAL B 1 327 ? -6.703 -25.125 -32.719 1 95.69 327 VAL B O 1
ATOM 5841 N N . LYS B 1 328 ? -5.711 -26.609 -31.359 1 95.62 328 LYS B N 1
ATOM 5842 C CA . LYS B 1 328 ? -4.359 -26.359 -31.859 1 95.62 328 LYS B CA 1
ATOM 5843 C C . LYS B 1 328 ? -3.543 -27.641 -31.922 1 95.62 328 LYS B C 1
ATOM 5845 O O . LYS B 1 328 ? -3.801 -28.578 -31.156 1 95.62 328 LYS B O 1
ATOM 5850 N N . SER B 1 329 ? -2.625 -27.75 -32.812 1 96.88 329 SER B N 1
ATOM 5851 C CA . SER B 1 329 ? -1.652 -28.844 -32.906 1 96.88 329 SER B CA 1
ATOM 5852 C C . SER B 1 329 ? -0.266 -28.297 -33.25 1 96.88 329 SER B C 1
ATOM 5854 O O . SER B 1 329 ? -0.133 -27.375 -34.062 1 96.88 329 SER B O 1
ATOM 5856 N N . TYR B 1 330 ? 0.707 -28.812 -32.562 1 97.06 330 TYR B N 1
ATOM 5857 C CA . TYR B 1 330 ? 2.074 -28.344 -32.75 1 97.06 330 TYR B CA 1
ATOM 5858 C C . TYR B 1 330 ? 3.008 -29.5 -33.094 1 97.06 330 TYR B C 1
ATOM 5860 O O . TYR B 1 330 ? 2.881 -30.594 -32.531 1 97.06 330 TYR B O 1
ATOM 5868 N N . ALA B 1 331 ? 3.945 -29.203 -33.812 1 95.06 331 ALA B N 1
ATOM 5869 C CA . ALA B 1 331 ? 5.082 -30.109 -33.969 1 95.06 331 ALA B CA 1
ATOM 5870 C C . ALA B 1 331 ? 6.094 -29.891 -32.844 1 95.06 331 ALA B C 1
ATOM 5872 O O . ALA B 1 331 ? 6.395 -28.75 -32.469 1 95.06 331 ALA B O 1
ATOM 5873 N N . THR B 1 332 ? 6.621 -30.797 -31.953 1 91.94 332 THR B N 1
ATOM 5874 C CA . THR B 1 332 ? 7.473 -30.625 -30.781 1 91.94 332 THR B CA 1
ATOM 5875 C C . THR B 1 332 ? 8.945 -30.734 -31.156 1 91.94 332 THR B C 1
ATOM 5877 O O . THR B 1 332 ? 9.828 -30.359 -30.375 1 91.94 332 THR B O 1
ATOM 5880 N N . GLY B 1 333 ? 9.398 -31.188 -32.219 1 93.69 333 GLY B N 1
ATOM 5881 C CA . GLY B 1 333 ? 10.773 -31.422 -32.625 1 93.69 333 GLY B CA 1
ATOM 5882 C C . GLY B 1 333 ? 11.25 -32.844 -32.344 1 93.69 333 GLY B C 1
ATOM 5883 O O . GLY B 1 333 ? 12.344 -33.219 -32.781 1 93.69 333 GLY B O 1
ATOM 5884 N N . HIS B 1 334 ? 10.516 -33.562 -31.609 1 97.38 334 HIS B N 1
ATOM 5885 C CA . HIS B 1 334 ? 10.852 -34.969 -31.391 1 97.38 334 HIS B CA 1
ATOM 5886 C C . HIS B 1 334 ? 10.82 -35.75 -32.688 1 97.38 334 HIS B C 1
ATOM 5888 O O . HIS B 1 334 ? 10.117 -35.375 -33.625 1 97.38 334 HIS B O 1
ATOM 5894 N N . LYS B 1 335 ? 11.547 -36.844 -32.688 1 96.94 335 LYS B N 1
ATOM 5895 C CA . LYS B 1 335 ? 11.609 -37.656 -33.906 1 96.94 335 LYS B CA 1
ATOM 5896 C C . LYS B 1 335 ? 10.688 -38.875 -33.781 1 96.94 335 LYS B C 1
ATOM 5898 O O . LYS B 1 335 ? 10.359 -39.5 -34.781 1 96.94 335 LYS B O 1
ATOM 5903 N N . LYS B 1 336 ? 10.375 -39.219 -32.594 1 97.5 336 LYS B N 1
ATOM 5904 C CA . LYS B 1 336 ? 9.516 -40.375 -32.344 1 97.5 336 LYS B CA 1
ATOM 5905 C C . LYS B 1 336 ? 8.344 -39.969 -31.438 1 97.5 336 LYS B C 1
ATOM 5907 O O . LYS B 1 336 ? 8.078 -38.781 -31.219 1 97.5 336 LYS B O 1
ATOM 5912 N N . GLY B 1 337 ? 7.621 -40.969 -31.047 1 97.56 337 GLY B N 1
ATOM 5913 C CA . GLY B 1 337 ? 6.402 -40.75 -30.281 1 97.56 337 GLY B CA 1
ATOM 5914 C C . GLY B 1 337 ? 6.645 -40.062 -28.953 1 97.56 337 GLY B C 1
ATOM 5915 O O . GLY B 1 337 ? 7.668 -40.312 -28.297 1 97.56 337 GLY B O 1
ATOM 5916 N N . ILE B 1 338 ? 5.691 -39.25 -28.547 1 98.31 338 ILE B N 1
ATOM 5917 C CA . ILE B 1 338 ? 5.762 -38.531 -27.281 1 98.31 338 ILE B CA 1
ATOM 5918 C C . ILE B 1 338 ? 5.289 -39.438 -26.141 1 98.31 338 ILE B C 1
ATOM 5920 O O . ILE B 1 338 ? 4.141 -39.875 -26.125 1 98.31 338 ILE B O 1
ATOM 5924 N N . THR B 1 339 ? 6.141 -39.656 -25.172 1 97.88 339 THR B N 1
ATOM 5925 C CA . THR B 1 339 ? 5.836 -40.594 -24.094 1 97.88 339 THR B CA 1
ATOM 5926 C C . THR B 1 339 ? 5.254 -39.844 -22.891 1 97.88 339 THR B C 1
ATOM 5928 O O . THR B 1 339 ? 4.574 -40.469 -22.062 1 97.88 339 THR B O 1
ATOM 5931 N N . GLY B 1 340 ? 5.559 -38.594 -22.766 1 97.94 340 GLY B N 1
ATOM 5932 C CA . GLY B 1 340 ? 5.074 -37.812 -21.625 1 97.94 340 GLY B CA 1
ATOM 5933 C C . GLY B 1 340 ? 4.902 -36.344 -21.953 1 97.94 340 GLY B C 1
ATOM 5934 O O . GLY B 1 340 ? 5.629 -35.812 -22.781 1 97.94 340 GLY B O 1
ATOM 5935 N N . VAL B 1 341 ? 3.945 -35.719 -21.312 1 98.19 341 VAL B N 1
ATOM 5936 C CA . VAL B 1 341 ? 3.715 -34.281 -21.406 1 98.19 341 VAL B CA 1
ATOM 5937 C C . VAL B 1 341 ? 3.328 -33.719 -20.031 1 98.19 341 VAL B C 1
ATOM 5939 O O . VAL B 1 341 ? 2.582 -34.375 -19.281 1 98.19 341 VAL B O 1
ATOM 5942 N N . HIS B 1 342 ? 3.965 -32.719 -19.656 1 97.69 342 HIS B N 1
ATOM 5943 C CA . HIS B 1 342 ? 3.682 -32.031 -18.391 1 97.69 342 HIS B CA 1
ATOM 5944 C C . HIS B 1 342 ? 3.594 -30.516 -18.609 1 97.69 342 HIS B C 1
ATOM 5946 O O . HIS B 1 342 ? 4.465 -29.922 -19.25 1 97.69 342 HIS B O 1
ATOM 5952 N N . GLN B 1 343 ? 2.508 -30 -18.047 1 96.25 343 GLN B N 1
ATOM 5953 C CA . GLN B 1 343 ? 2.322 -28.562 -18.219 1 96.25 343 GLN B CA 1
ATOM 5954 C C . GLN B 1 343 ? 2.262 -27.859 -16.859 1 96.25 343 GLN B C 1
ATOM 5956 O O . GLN B 1 343 ? 1.721 -28.406 -15.891 1 96.25 343 GLN B O 1
ATOM 5961 N N . THR B 1 344 ? 2.873 -26.781 -16.766 1 94.56 344 THR B N 1
ATOM 5962 C CA . THR B 1 344 ? 2.77 -25.844 -15.656 1 94.56 344 THR B CA 1
ATOM 5963 C C . THR B 1 344 ? 2.504 -24.422 -16.156 1 94.56 344 THR B C 1
ATOM 5965 O O . THR B 1 344 ? 2.402 -24.203 -17.375 1 94.56 344 THR B O 1
ATOM 5968 N N . ARG B 1 345 ? 2.369 -23.547 -15.281 1 92.12 345 ARG B N 1
ATOM 5969 C CA . ARG B 1 345 ? 2.201 -22.156 -15.68 1 92.12 345 ARG B CA 1
ATOM 5970 C C . ARG B 1 345 ? 3.451 -21.625 -16.375 1 92.12 345 ARG B C 1
ATOM 5972 O O . ARG B 1 345 ? 3.363 -20.766 -17.25 1 92.12 345 ARG B O 1
ATOM 5979 N N . GLY B 1 346 ? 4.539 -22.266 -16.062 1 94.44 346 GLY B N 1
ATOM 5980 C CA . GLY B 1 346 ? 5.797 -21.688 -16.484 1 94.44 346 GLY B CA 1
ATOM 5981 C C . GLY B 1 346 ? 6.465 -22.453 -17.609 1 94.44 346 GLY B C 1
ATOM 5982 O O . GLY B 1 346 ? 7.383 -21.953 -18.266 1 94.44 346 GLY B O 1
ATOM 5983 N N . CYS B 1 347 ? 6 -23.656 -17.797 1 95.62 347 CYS B N 1
ATOM 5984 C CA . CYS B 1 347 ? 6.684 -24.391 -18.844 1 95.62 347 CYS B CA 1
ATOM 5985 C C . CYS B 1 347 ? 5.84 -25.562 -19.328 1 95.62 347 CYS B C 1
ATOM 5987 O O . CYS B 1 347 ? 4.824 -25.906 -18.719 1 95.62 347 CYS B O 1
ATOM 5989 N N . LEU B 1 348 ? 6.199 -26.047 -20.438 1 97.44 348 LEU B N 1
ATOM 5990 C CA . LEU B 1 348 ? 5.668 -27.234 -21.078 1 97.44 348 LEU B CA 1
ATOM 5991 C C . LEU B 1 348 ? 6.785 -28.234 -21.391 1 97.44 348 LEU B C 1
ATOM 5993 O O . LEU B 1 348 ? 7.742 -27.906 -22.094 1 97.44 348 LEU B O 1
ATOM 5997 N N . ILE B 1 349 ? 6.629 -29.422 -20.797 1 98.44 349 ILE B N 1
ATOM 5998 C CA . ILE B 1 349 ? 7.691 -30.406 -20.969 1 98.44 349 ILE B CA 1
ATOM 5999 C C . ILE B 1 349 ? 7.152 -31.641 -21.703 1 98.44 349 ILE B C 1
ATOM 6001 O O . ILE B 1 349 ? 6.055 -32.125 -21.406 1 98.44 349 ILE B O 1
ATOM 6005 N N . THR B 1 350 ? 7.914 -32.062 -22.703 1 98.62 350 THR B N 1
ATOM 6006 C CA . THR B 1 350 ? 7.562 -33.281 -23.438 1 98.62 350 THR B CA 1
ATOM 6007 C C . THR B 1 350 ? 8.742 -34.25 -23.484 1 98.62 350 THR B C 1
ATOM 6009 O O . THR B 1 350 ? 9.891 -33.844 -23.594 1 98.62 350 THR B O 1
ATOM 6012 N N . SER B 1 351 ? 8.477 -35.531 -23.312 1 98.62 351 SER B N 1
ATOM 6013 C CA . SER B 1 351 ? 9.469 -36.594 -23.453 1 98.62 351 SER B CA 1
ATOM 6014 C C . SER B 1 351 ? 9.125 -37.5 -24.609 1 98.62 351 SER B C 1
ATOM 6016 O O . SER B 1 351 ? 7.961 -37.625 -25 1 98.62 351 SER B O 1
ATOM 6018 N N . SER B 1 352 ? 10.109 -38.188 -25.172 1 98.5 352 SER B N 1
ATOM 6019 C CA . SER B 1 352 ? 9.891 -39 -26.359 1 98.5 352 SER B CA 1
ATOM 6020 C C . SER B 1 352 ? 10.734 -40.25 -26.328 1 98.5 352 SER B C 1
ATOM 6022 O O . SER B 1 352 ? 11.719 -40.344 -25.594 1 98.5 352 SER B O 1
ATOM 6024 N N . THR B 1 353 ? 10.359 -41.188 -27.188 1 97.5 353 THR B N 1
ATOM 6025 C CA . THR B 1 353 ? 11.102 -42.438 -27.328 1 97.5 353 THR B CA 1
ATOM 6026 C C . THR B 1 353 ? 12.383 -42.188 -28.125 1 97.5 353 THR B C 1
ATOM 6028 O O . THR B 1 353 ? 13.227 -43.094 -28.219 1 97.5 353 THR B O 1
ATOM 6031 N N . ASP B 1 354 ? 12.562 -41 -28.594 1 97.56 354 ASP B N 1
ATOM 6032 C CA . ASP B 1 354 ? 13.805 -40.688 -29.297 1 97.56 354 ASP B CA 1
ATOM 6033 C C . ASP B 1 354 ? 14.938 -40.406 -28.328 1 97.56 354 ASP B C 1
ATOM 6035 O O . ASP B 1 354 ? 16.062 -40.094 -28.734 1 97.56 354 ASP B O 1
ATOM 6039 N N . GLY B 1 355 ? 14.617 -40.375 -27.078 1 97.44 355 GLY B N 1
ATOM 6040 C CA . GLY B 1 355 ? 15.641 -40.25 -26.047 1 97.44 355 GLY B CA 1
ATOM 6041 C C . GLY B 1 355 ? 15.836 -38.812 -25.609 1 97.44 355 GLY B C 1
ATOM 6042 O O . GLY B 1 355 ? 16.797 -38.5 -24.891 1 97.44 355 GLY B O 1
ATOM 6043 N N . THR B 1 356 ? 14.906 -37.969 -25.984 1 97.94 356 THR B N 1
ATOM 6044 C CA . THR B 1 356 ? 15.086 -36.562 -25.641 1 97.94 356 THR B CA 1
ATOM 6045 C C . THR B 1 356 ? 13.898 -36.031 -24.828 1 97.94 356 THR B C 1
ATOM 6047 O O . THR B 1 356 ? 12.805 -36.625 -24.891 1 97.94 356 THR B O 1
ATOM 6050 N N . VAL B 1 357 ? 14.164 -35.094 -24.016 1 98.12 357 VAL B N 1
ATOM 6051 C CA . VAL B 1 357 ? 13.156 -34.312 -23.297 1 98.12 357 VAL B CA 1
ATOM 6052 C C . VAL B 1 357 ? 13.266 -32.844 -23.688 1 98.12 357 VAL B C 1
ATOM 6054 O O . VAL B 1 357 ? 14.359 -32.281 -23.719 1 98.12 357 VAL B O 1
ATOM 6057 N N . ARG B 1 358 ? 12.164 -32.312 -24.047 1 98.19 358 ARG B N 1
ATOM 6058 C CA . ARG B 1 358 ? 12.164 -30.906 -24.484 1 98.19 358 ARG B CA 1
ATOM 6059 C C . ARG B 1 358 ? 11.344 -30.031 -23.531 1 98.19 358 ARG B C 1
ATOM 6061 O O . ARG B 1 358 ? 10.203 -30.359 -23.203 1 98.19 358 ARG B O 1
ATOM 6068 N N . VAL B 1 359 ? 12.016 -29.016 -23.062 1 97.56 359 VAL B N 1
ATOM 6069 C CA . VAL B 1 359 ? 11.359 -28.031 -22.219 1 97.56 359 VAL B CA 1
ATOM 6070 C C . VAL B 1 359 ? 11.016 -26.797 -23.047 1 97.56 359 VAL B C 1
ATOM 6072 O O . VAL B 1 359 ? 11.906 -26.188 -23.656 1 97.56 359 VAL B O 1
ATOM 6075 N N . SER B 1 360 ? 9.742 -26.484 -23.125 1 97.31 360 SER B N 1
ATOM 6076 C CA . SER B 1 360 ? 9.281 -25.359 -23.938 1 97.31 360 SER B CA 1
ATOM 6077 C C . SER B 1 360 ? 8.438 -24.391 -23.109 1 97.31 360 SER B C 1
ATOM 6079 O O . SER B 1 360 ? 8.023 -24.734 -21.984 1 97.31 360 SER B O 1
ATOM 6081 N N . SER B 1 361 ? 8.281 -23.219 -23.641 1 95.38 361 SER B N 1
ATOM 6082 C CA . SER B 1 361 ? 7.359 -22.266 -23.031 1 95.38 361 SER B CA 1
ATOM 6083 C C . SER B 1 361 ? 5.91 -22.672 -23.25 1 95.38 361 SER B C 1
ATOM 6085 O O . SER B 1 361 ? 5.582 -23.266 -24.281 1 95.38 361 SER B O 1
ATOM 6087 N N . PRO B 1 362 ? 5.051 -22.5 -22.281 1 94.75 362 PRO B N 1
ATOM 6088 C CA . PRO B 1 362 ? 3.629 -22.797 -22.469 1 94.75 362 PRO B CA 1
ATOM 6089 C C . PRO B 1 362 ? 2.898 -21.703 -23.25 1 94.75 362 PRO B C 1
ATOM 6091 O O . PRO B 1 362 ? 1.896 -21.172 -22.781 1 94.75 362 PRO B O 1
ATOM 6094 N N . THR B 1 363 ? 3.381 -21.406 -24.406 1 95.5 363 THR B N 1
ATOM 6095 C CA . THR B 1 363 ? 2.873 -20.344 -25.266 1 95.5 363 THR B CA 1
ATOM 6096 C C . THR B 1 363 ? 2.32 -20.922 -26.562 1 95.5 363 THR B C 1
ATOM 6098 O O . THR B 1 363 ? 2.41 -22.125 -26.797 1 95.5 363 THR B O 1
ATOM 6101 N N . ASP B 1 364 ? 1.675 -20.109 -27.328 1 95.31 364 ASP B N 1
ATOM 6102 C CA . ASP B 1 364 ? 1.165 -20.453 -28.656 1 95.31 364 ASP B CA 1
ATOM 6103 C C . ASP B 1 364 ? 1.926 -19.688 -29.734 1 95.31 364 ASP B C 1
ATOM 6105 O O . ASP B 1 364 ? 1.68 -18.516 -29.969 1 95.31 364 ASP B O 1
ATOM 6109 N N . PRO B 1 365 ? 2.787 -20.359 -30.453 1 95.44 365 PRO B N 1
ATOM 6110 C CA . PRO B 1 365 ? 3.248 -21.734 -30.297 1 95.44 365 PRO B CA 1
ATOM 6111 C C . PRO B 1 365 ? 4.285 -21.906 -29.188 1 95.44 365 PRO B C 1
ATOM 6113 O O . PRO B 1 365 ? 4.852 -20.906 -28.719 1 95.44 365 PRO B O 1
ATOM 6116 N N . PRO B 1 366 ? 4.492 -23.156 -28.812 1 96.44 366 PRO B N 1
ATOM 6117 C CA . PRO B 1 366 ? 5.543 -23.375 -27.828 1 96.44 366 PRO B CA 1
ATOM 6118 C C . PRO B 1 366 ? 6.938 -23.062 -28.344 1 96.44 366 PRO B C 1
ATOM 6120 O O . PRO B 1 366 ? 7.242 -23.344 -29.516 1 96.44 366 PRO B O 1
ATOM 6123 N N . LYS B 1 367 ? 7.715 -22.359 -27.5 1 95.06 367 LYS B N 1
ATOM 6124 C CA . LYS B 1 367 ? 9.102 -22.047 -27.828 1 95.06 367 LYS B CA 1
ATOM 6125 C C . LYS B 1 367 ? 10.07 -22.906 -27.016 1 95.06 367 LYS B C 1
ATOM 6127 O O . LYS B 1 367 ? 9.992 -22.953 -25.797 1 95.06 367 LYS B O 1
ATOM 6132 N N . CYS B 1 368 ? 10.992 -23.516 -27.688 1 95.44 368 CYS B N 1
ATOM 6133 C CA . CYS B 1 368 ? 11.898 -24.453 -27.031 1 95.44 368 CYS B CA 1
ATOM 6134 C C . CYS B 1 368 ? 12.906 -23.719 -26.172 1 95.44 368 CYS B C 1
ATOM 6136 O O . CYS B 1 368 ? 13.578 -22.797 -26.625 1 95.44 368 CYS B O 1
ATOM 6138 N N . LEU B 1 369 ? 13 -24.094 -24.969 1 94.94 369 LEU B N 1
ATOM 6139 C CA . LEU B 1 369 ? 13.953 -23.5 -24.031 1 94.94 369 LEU B CA 1
ATOM 6140 C C . LEU B 1 369 ? 15.188 -24.391 -23.891 1 94.94 369 LEU B C 1
ATOM 6142 O O . LEU B 1 369 ? 16.312 -23.891 -23.812 1 94.94 369 LEU B O 1
ATOM 6146 N N . ALA B 1 370 ? 14.961 -25.672 -23.812 1 96.19 370 ALA B N 1
ATOM 6147 C CA . ALA B 1 370 ? 16.047 -26.625 -23.625 1 96.19 370 ALA B CA 1
ATOM 6148 C C . ALA B 1 370 ? 15.68 -28 -24.172 1 96.19 370 ALA B C 1
ATOM 6150 O O . ALA B 1 370 ? 14.5 -28.359 -24.219 1 96.19 370 ALA B O 1
ATOM 6151 N N . THR B 1 371 ? 16.641 -28.688 -24.641 1 96.81 371 THR B N 1
ATOM 6152 C CA . THR B 1 371 ? 16.516 -30.078 -25.062 1 96.81 371 THR B CA 1
ATOM 6153 C C . THR B 1 371 ? 17.5 -30.969 -24.297 1 96.81 371 THR B C 1
ATOM 6155 O O . THR B 1 371 ? 18.703 -30.75 -24.359 1 96.81 371 THR B O 1
ATOM 6158 N N . LEU B 1 372 ? 16.953 -31.844 -23.609 1 96.25 372 LEU B N 1
ATOM 6159 C CA . LEU B 1 372 ? 17.781 -32.75 -22.812 1 96.25 372 LEU B CA 1
ATOM 6160 C C . LEU B 1 372 ? 17.875 -34.125 -23.484 1 96.25 372 LEU B C 1
ATOM 6162 O O . LEU B 1 372 ? 16.891 -34.625 -24.047 1 96.25 372 LEU B O 1
ATOM 6166 N N . THR B 1 373 ? 19.047 -34.625 -23.391 1 96.44 373 THR B N 1
ATOM 6167 C CA . THR B 1 373 ? 19.25 -35.969 -23.906 1 96.44 373 THR B CA 1
ATOM 6168 C C . THR B 1 373 ? 19.375 -36.969 -22.766 1 96.44 373 THR B C 1
ATOM 6170 O O . THR B 1 373 ? 20.156 -36.781 -21.844 1 96.44 373 THR B O 1
ATOM 6173 N N . PHE B 1 374 ? 18.609 -37.938 -22.859 1 95.81 374 PHE B N 1
ATOM 6174 C CA . PHE B 1 374 ? 18.594 -39 -21.844 1 95.81 374 PHE B CA 1
ATOM 6175 C C . PHE B 1 374 ? 19.688 -40.031 -22.109 1 95.81 374 PHE B C 1
ATOM 6177 O O . PHE B 1 374 ? 19.828 -40.531 -23.234 1 95.81 374 PHE B O 1
ATOM 6184 N N . ARG B 1 375 ? 20.406 -40.375 -21.125 1 92.44 375 ARG B N 1
ATOM 6185 C CA . ARG B 1 375 ? 21.625 -41.188 -21.281 1 92.44 375 ARG B CA 1
ATOM 6186 C C . ARG B 1 375 ? 21.281 -42.656 -21.547 1 92.44 375 ARG B C 1
ATOM 6188 O O . ARG B 1 375 ? 22.094 -43.375 -22.094 1 92.44 375 ARG B O 1
ATOM 6195 N N . PHE B 1 376 ? 20.109 -43.062 -21.203 1 92.94 376 PHE B N 1
ATOM 6196 C CA . PHE B 1 376 ? 19.797 -44.5 -21.266 1 92.94 376 PHE B CA 1
ATOM 6197 C C . PHE B 1 376 ? 18.938 -44.812 -22.484 1 92.94 376 PHE B C 1
ATOM 6199 O O . PHE B 1 376 ? 18.188 -45.781 -22.484 1 92.94 376 PHE B O 1
ATOM 6206 N N . GLY B 1 377 ? 18.906 -43.906 -23.453 1 92.69 377 GLY B N 1
ATOM 6207 C CA . GLY B 1 377 ? 18.219 -44.156 -24.688 1 92.69 377 GLY B CA 1
ATOM 6208 C C . GLY B 1 377 ? 16.812 -43.562 -24.734 1 92.69 377 GLY B C 1
ATOM 6209 O O . GLY B 1 377 ? 16.641 -42.375 -24.594 1 92.69 377 GLY B O 1
ATOM 6210 N N . GLU B 1 378 ? 15.82 -44.5 -24.812 1 95.94 378 GLU B N 1
ATOM 6211 C CA . GLU B 1 378 ? 14.438 -44.062 -24.938 1 95.94 378 GLU B CA 1
ATOM 6212 C C . GLU B 1 378 ? 13.875 -43.625 -23.594 1 95.94 378 GLU B C 1
ATOM 6214 O O . GLU B 1 378 ? 14.141 -44.25 -22.562 1 95.94 378 GLU B O 1
ATOM 6219 N N . VAL B 1 379 ? 13.164 -42.562 -23.594 1 98 379 VAL B N 1
ATOM 6220 C CA . VAL B 1 379 ? 12.5 -42.125 -22.359 1 98 379 VAL B CA 1
ATOM 6221 C C . VAL B 1 379 ? 11.156 -42.844 -22.219 1 98 379 VAL B C 1
ATOM 6223 O O . VAL B 1 379 ? 10.281 -42.719 -23.078 1 98 379 VAL B O 1
ATOM 6226 N N . ALA B 1 380 ? 11.039 -43.531 -21.156 1 97.94 380 ALA B N 1
ATOM 6227 C CA . ALA B 1 380 ? 9.82 -44.312 -20.938 1 97.94 380 ALA B CA 1
ATOM 6228 C C . ALA B 1 380 ? 8.789 -43.5 -20.172 1 97.94 380 ALA B C 1
ATOM 6230 O O . ALA B 1 380 ? 7.59 -43.594 -20.438 1 97.94 380 ALA B O 1
ATOM 6231 N N . SER B 1 381 ? 9.266 -42.781 -19.203 1 97.81 381 SER B N 1
ATOM 6232 C CA . SER B 1 381 ? 8.352 -42 -18.375 1 97.81 381 SER B CA 1
ATOM 6233 C C . SER B 1 381 ? 9.023 -40.719 -17.859 1 97.81 381 SER B C 1
ATOM 6235 O O . SER B 1 381 ? 10.25 -40.594 -17.875 1 97.81 381 SER B O 1
ATOM 6237 N N . MET B 1 382 ? 8.164 -39.781 -17.438 1 98.19 382 MET B N 1
ATOM 6238 C CA . MET B 1 382 ? 8.656 -38.5 -16.922 1 98.19 382 MET B CA 1
ATOM 6239 C C . MET B 1 382 ? 7.684 -37.938 -15.891 1 98.19 382 MET B C 1
ATOM 6241 O O . MET B 1 382 ? 6.484 -38.188 -15.945 1 98.19 382 MET B O 1
ATOM 6245 N N . ASP B 1 383 ? 8.18 -37.219 -14.969 1 98.06 383 ASP B N 1
ATOM 6246 C CA . ASP B 1 383 ? 7.379 -36.438 -14.023 1 98.06 383 ASP B CA 1
ATOM 6247 C C . ASP B 1 383 ? 8.086 -35.156 -13.633 1 98.06 383 ASP B C 1
ATOM 6249 O O . ASP B 1 383 ? 9.312 -35.031 -13.734 1 98.06 383 ASP B O 1
ATOM 6253 N N . TYR B 1 384 ? 7.336 -34.188 -13.367 1 97.88 384 TYR B N 1
ATOM 6254 C CA . TYR B 1 384 ? 7.867 -32.875 -13.031 1 97.88 384 TYR B CA 1
ATOM 6255 C C . TYR B 1 384 ? 7.109 -32.25 -11.859 1 97.88 384 TYR B C 1
ATOM 6257 O O . TYR B 1 384 ? 5.875 -32.219 -11.859 1 97.88 384 TYR B O 1
ATOM 6265 N N . LEU B 1 385 ? 7.871 -31.875 -10.812 1 96.62 385 LEU B N 1
ATOM 6266 C CA . LEU B 1 385 ? 7.285 -31.297 -9.609 1 96.62 385 LEU B CA 1
ATOM 6267 C C . LEU B 1 385 ? 8.266 -30.344 -8.922 1 96.62 385 LEU B C 1
ATOM 6269 O O . LEU B 1 385 ? 9.406 -30.719 -8.648 1 96.62 385 LEU B O 1
ATOM 6273 N N . ASN B 1 386 ? 7.879 -29.109 -8.703 1 94.44 386 ASN B N 1
ATOM 6274 C CA . ASN B 1 386 ? 8.68 -28.125 -7.984 1 94.44 386 ASN B CA 1
ATOM 6275 C C . ASN B 1 386 ? 10.031 -27.906 -8.656 1 94.44 386 ASN B C 1
ATOM 6277 O O . ASN B 1 386 ? 11.07 -27.906 -7.988 1 94.44 386 ASN B O 1
ATOM 6281 N N . SER B 1 387 ? 9.969 -27.844 -9.992 1 94.75 387 SER B N 1
ATOM 6282 C CA . SER B 1 387 ? 11.133 -27.562 -10.836 1 94.75 387 SER B CA 1
ATOM 6283 C C . SER B 1 387 ? 12.109 -28.75 -10.836 1 94.75 387 SER B C 1
ATOM 6285 O O . SER B 1 387 ? 13.273 -28.594 -11.211 1 94.75 387 SER B O 1
ATOM 6287 N N . VAL B 1 388 ? 11.609 -29.875 -10.305 1 96.81 388 VAL B N 1
ATOM 6288 C CA . VAL B 1 388 ? 12.391 -31.094 -10.367 1 96.81 388 VAL B CA 1
ATOM 6289 C C . VAL B 1 388 ? 11.859 -31.984 -11.492 1 96.81 388 VAL B C 1
ATOM 6291 O O . VAL B 1 388 ? 10.672 -32.312 -11.516 1 96.81 388 VAL B O 1
ATOM 6294 N N . LEU B 1 389 ? 12.727 -32.344 -12.359 1 97.94 389 LEU B N 1
ATOM 6295 C CA . LEU B 1 389 ? 12.367 -33.188 -13.484 1 97.94 389 LEU B CA 1
ATOM 6296 C C . LEU B 1 389 ? 12.945 -34.594 -13.305 1 97.94 389 LEU B C 1
ATOM 6298 O O . LEU B 1 389 ? 14.141 -34.75 -13.055 1 97.94 389 LEU B O 1
ATOM 6302 N N . ALA B 1 390 ? 12.109 -35.594 -13.32 1 98.5 390 ALA B N 1
ATOM 6303 C CA . ALA B 1 390 ? 12.531 -36.969 -13.281 1 98.5 390 ALA B CA 1
ATOM 6304 C C . ALA B 1 390 ? 12.227 -37.688 -14.609 1 98.5 390 ALA B C 1
ATOM 6306 O O . ALA B 1 390 ? 11.117 -37.594 -15.125 1 98.5 390 ALA B O 1
ATOM 6307 N N . ILE B 1 391 ? 13.195 -38.312 -15.148 1 98.31 391 ILE B N 1
ATOM 6308 C CA . ILE B 1 391 ? 13.039 -39.062 -16.391 1 98.31 391 ILE B CA 1
ATOM 6309 C C . ILE B 1 391 ? 13.562 -40.469 -16.188 1 98.31 391 ILE B C 1
ATOM 6311 O O . ILE B 1 391 ? 14.57 -40.688 -15.516 1 98.31 391 ILE B O 1
ATOM 6315 N N . SER B 1 392 ? 12.836 -41.438 -16.766 1 98.31 392 SER B N 1
ATOM 6316 C CA . SER B 1 392 ? 13.227 -42.844 -16.578 1 98.31 392 SER B CA 1
ATOM 6317 C C . SER B 1 392 ? 13.25 -43.594 -17.906 1 98.31 392 SER B C 1
ATOM 6319 O O . SER B 1 392 ? 12.648 -43.156 -18.891 1 98.31 392 SER B O 1
ATOM 6321 N N . GLY B 1 393 ? 13.984 -44.719 -17.906 1 96.25 393 GLY B N 1
ATOM 6322 C CA . GLY B 1 393 ? 14.102 -45.594 -19.047 1 96.25 393 GLY B CA 1
ATOM 6323 C C . GLY B 1 393 ? 14.578 -47 -18.672 1 96.25 393 GLY B C 1
ATOM 6324 O O . GLY B 1 393 ? 14.133 -47.562 -17.672 1 96.25 393 GLY B O 1
ATOM 6325 N N . THR B 1 394 ? 15.398 -47.625 -19.453 1 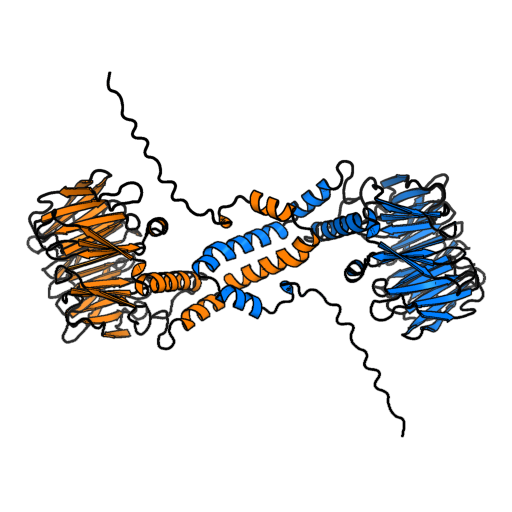93.12 394 THR B N 1
ATOM 6326 C CA . THR B 1 394 ? 15.773 -49.031 -19.328 1 93.12 394 THR B CA 1
ATOM 6327 C C . THR B 1 394 ? 16.766 -49.219 -18.188 1 93.12 394 THR B C 1
ATOM 6329 O O . THR B 1 394 ? 16.781 -50.25 -17.531 1 93.12 394 THR B O 1
ATOM 6332 N N . GLU B 1 395 ? 17.562 -48.281 -17.828 1 87.44 395 GLU B N 1
ATOM 6333 C CA . GLU B 1 395 ? 18.672 -48.594 -16.922 1 87.44 395 GLU B CA 1
ATOM 6334 C C . GLU B 1 395 ? 18.656 -47.656 -15.703 1 87.44 395 GLU B C 1
ATOM 6336 O O . GLU B 1 395 ? 19.484 -47.812 -14.797 1 87.44 395 GLU B O 1
ATOM 6341 N N . GLY B 1 396 ? 17.734 -46.781 -15.719 1 94.88 396 GLY B N 1
ATOM 6342 C CA . GLY B 1 396 ? 17.781 -45.906 -14.562 1 94.88 396 GLY B CA 1
ATOM 6343 C C . GLY B 1 396 ? 16.906 -44.688 -14.703 1 94.88 396 GLY B C 1
ATOM 6344 O O . GLY B 1 396 ? 16.062 -44.625 -15.594 1 94.88 396 GLY B O 1
ATOM 6345 N N . ILE B 1 397 ? 17.094 -43.844 -13.656 1 97.62 397 ILE B N 1
ATOM 6346 C CA . ILE B 1 397 ? 16.344 -42.594 -13.57 1 97.62 397 ILE B CA 1
ATOM 6347 C C . ILE B 1 397 ? 17.312 -41.406 -13.516 1 97.62 397 ILE B C 1
ATOM 6349 O O . ILE B 1 397 ? 18.328 -41.469 -12.844 1 97.62 397 ILE B O 1
ATOM 6353 N N . GLU B 1 398 ? 17.031 -40.406 -14.281 1 97.56 398 GLU B N 1
ATOM 6354 C CA . GLU B 1 398 ? 17.75 -39.156 -14.195 1 97.56 398 GLU B CA 1
ATOM 6355 C C . GLU B 1 398 ? 16.891 -38.062 -13.555 1 97.56 398 GLU B C 1
ATOM 6357 O O . GLU B 1 398 ? 15.734 -37.875 -13.945 1 97.56 398 GLU B O 1
ATOM 6362 N N . ILE B 1 399 ? 17.469 -37.406 -12.57 1 97.19 399 ILE B N 1
ATOM 6363 C CA . ILE B 1 399 ? 16.781 -36.312 -11.883 1 97.19 399 ILE B CA 1
ATOM 6364 C C . ILE B 1 399 ? 17.469 -35 -12.18 1 97.19 399 ILE B C 1
ATOM 6366 O O . ILE B 1 399 ? 18.688 -34.875 -12.023 1 97.19 399 ILE B O 1
ATOM 6370 N N . TRP B 1 400 ? 16.719 -34.062 -12.719 1 96.19 400 TRP B N 1
ATOM 6371 C CA . TRP B 1 400 ? 17.188 -32.688 -12.906 1 96.19 400 TRP B CA 1
ATOM 6372 C C . TRP B 1 400 ? 16.547 -31.75 -11.891 1 96.19 400 TRP B C 1
ATOM 6374 O O . TRP B 1 400 ? 15.32 -31.656 -11.812 1 96.19 400 TRP B O 1
ATOM 6384 N N . ARG B 1 401 ? 17.344 -31.078 -11.078 1 95.25 401 ARG B N 1
ATOM 6385 C CA . ARG B 1 401 ? 16.812 -30.156 -10.078 1 95.25 401 ARG B CA 1
ATOM 6386 C C . ARG B 1 401 ? 17.688 -28.922 -9.945 1 95.25 401 ARG B C 1
ATOM 6388 O O . ARG B 1 401 ? 18.859 -28.938 -10.32 1 95.25 401 ARG B O 1
ATOM 6395 N N . PRO B 1 402 ? 17.109 -27.781 -9.516 1 92.75 402 PRO B N 1
ATOM 6396 C CA . PRO B 1 402 ? 17.891 -26.547 -9.344 1 92.75 402 PRO B CA 1
ATOM 6397 C C . PRO B 1 402 ? 19 -26.703 -8.305 1 92.75 402 PRO B C 1
ATOM 6399 O O . PRO B 1 402 ? 18.797 -27.328 -7.266 1 92.75 402 PRO B O 1
ATOM 6402 N N . LYS B 1 403 ? 20.188 -26.047 -8.609 1 88.38 403 LYS B N 1
ATOM 6403 C CA . LYS B 1 403 ? 21.312 -26.078 -7.676 1 88.38 403 LYS B CA 1
ATOM 6404 C C . LYS B 1 403 ? 21.031 -25.203 -6.449 1 88.38 403 LYS B C 1
ATOM 6406 O O . LYS B 1 403 ? 20.391 -24.156 -6.559 1 88.38 403 LYS B O 1
ATOM 6411 N N . SER B 1 404 ? 21.281 -25.797 -5.27 1 73.44 404 SER B N 1
ATOM 6412 C CA . SER B 1 404 ? 21.125 -24.984 -4.07 1 73.44 404 SER B CA 1
ATOM 6413 C C . SER B 1 404 ? 22.141 -23.844 -4.047 1 73.44 404 SER B C 1
ATOM 6415 O O . SER B 1 404 ? 23.266 -23.984 -4.543 1 73.44 404 SER B O 1
ATOM 6417 N N . MET B 1 405 ? 21.891 -22.625 -4.074 1 57.91 405 MET B N 1
ATOM 6418 C CA . MET B 1 405 ? 22.797 -21.484 -4.043 1 57.91 405 MET B CA 1
ATOM 6419 C C . MET B 1 405 ? 23.984 -21.75 -3.127 1 57.91 405 MET B C 1
ATOM 6421 O O . MET B 1 405 ? 25.047 -21.125 -3.275 1 57.91 405 MET B O 1
ATOM 6425 N N . CYS B 1 406 ? 23.984 -22.453 -2.051 1 45.88 406 CYS B N 1
ATOM 6426 C CA . CYS B 1 406 ? 25.156 -22.594 -1.199 1 45.88 406 CYS B CA 1
ATOM 6427 C C . CYS B 1 406 ? 26.266 -23.344 -1.918 1 45.88 406 CYS B C 1
ATOM 6429 O O . CYS B 1 406 ? 27.391 -23.438 -1.409 1 45.88 406 CYS B O 1
ATOM 6431 N N . SER B 1 407 ? 26.125 -24.062 -2.855 1 43.34 407 SER B N 1
ATOM 6432 C CA . SER B 1 407 ? 27.172 -24.906 -3.438 1 43.34 407 SER B CA 1
ATOM 6433 C C . SER B 1 407 ? 28.141 -24.078 -4.293 1 43.34 407 SER B C 1
ATOM 6435 O O . SER B 1 407 ? 29.172 -24.578 -4.727 1 43.34 407 SER B O 1
ATOM 6437 N N . ASN B 1 408 ? 27.844 -23.078 -4.855 1 35.47 408 ASN B N 1
ATOM 6438 C CA . ASN B 1 408 ? 28.828 -22.375 -5.676 1 35.47 408 ASN B CA 1
ATOM 6439 C C . ASN B 1 408 ? 29.875 -21.688 -4.816 1 35.47 408 ASN B C 1
ATOM 6441 O O . ASN B 1 408 ? 30.734 -20.969 -5.34 1 35.47 408 ASN B O 1
ATOM 6445 N N . LYS B 1 409 ? 29.75 -21.547 -3.621 1 38.19 409 LYS B N 1
ATOM 6446 C CA . LYS B 1 409 ? 30.906 -20.891 -3.025 1 38.19 409 LYS B CA 1
ATOM 6447 C C . LYS B 1 409 ? 32.156 -21.781 -3.111 1 38.19 409 LYS B C 1
ATOM 6449 O O . LYS B 1 409 ? 33.25 -21.359 -2.76 1 38.19 409 LYS B O 1
ATOM 6454 N N . ASP B 1 410 ? 32.094 -23.047 -3.148 1 32.81 410 ASP B N 1
ATOM 6455 C CA . ASP B 1 410 ? 33.344 -23.781 -3.105 1 32.81 410 ASP B CA 1
ATOM 6456 C C . ASP B 1 410 ? 33.969 -23.891 -4.496 1 32.81 410 ASP B C 1
ATOM 6458 O O . ASP B 1 410 ? 34.969 -24.578 -4.676 1 32.81 410 ASP B O 1
ATOM 6462 N N . GLN B 1 411 ? 33.281 -23.641 -5.656 1 25.84 411 GLN B N 1
ATOM 6463 C CA . GLN B 1 411 ? 34.25 -23.641 -6.754 1 25.84 411 GLN B CA 1
ATOM 6464 C C . GLN B 1 411 ? 34.875 -22.25 -6.934 1 25.84 411 GLN B C 1
ATOM 6466 O O . GLN B 1 411 ? 34.188 -21.234 -6.875 1 25.84 411 GLN B O 1
#

Radius of gyration: 42.8 Å; Cα contacts (8 Å, |Δi|>4): 2028; chains: 2; bounding box: 64×122×77 Å

Solvent-accessible surface area (backbone atoms only — not comparable to full-atom values): 42348 Å² total; per-residue (Å²): 137,86,81,77,77,77,76,76,76,73,71,81,73,70,81,63,75,75,42,72,64,73,44,56,68,63,56,58,53,53,56,53,70,76,49,54,54,54,49,45,63,66,37,50,27,50,38,21,41,49,50,27,54,52,70,61,38,53,64,57,30,48,51,53,50,54,67,73,38,88,82,37,39,76,59,68,62,85,75,88,71,88,50,86,51,51,43,54,54,32,35,30,35,30,53,51,42,48,53,42,46,64,39,51,84,44,44,38,81,44,80,51,62,87,79,56,88,29,43,24,39,11,47,41,64,37,81,73,45,44,30,39,38,40,22,15,51,72,11,32,36,34,37,35,40,55,53,45,95,90,39,80,60,68,44,77,29,72,39,74,60,69,43,91,24,33,24,36,21,48,35,58,47,88,59,33,36,38,39,30,13,46,61,34,38,32,38,32,27,40,62,54,96,80,31,74,42,80,71,49,66,31,51,52,80,64,96,65,37,38,33,26,39,21,37,28,45,24,62,92,73,43,31,34,36,36,23,7,49,60,11,34,40,37,30,34,44,70,89,52,78,47,57,58,77,42,75,48,67,87,50,91,30,30,24,46,30,47,40,49,50,92,54,38,39,38,40,22,13,65,69,14,32,37,36,35,31,31,59,83,79,67,41,79,72,49,75,38,76,76,44,95,85,32,25,42,44,21,58,29,76,53,96,73,36,30,42,34,24,15,48,73,18,34,37,34,32,25,27,62,88,58,79,45,37,78,75,47,72,41,79,73,78,57,87,28,26,22,38,26,46,45,74,51,75,24,28,28,37,38,29,13,50,65,12,38,35,38,38,20,36,49,28,45,59,64,46,80,54,38,76,44,76,48,89,61,42,40,34,45,21,53,36,75,34,80,73,23,36,39,38,22,13,43,55,36,34,43,34,38,30,69,57,66,78,77,62,62,72,78,109,138,84,80,77,78,76,74,75,76,72,72,78,72,70,79,63,74,75,44,73,65,74,46,56,68,63,56,58,52,54,56,52,69,77,49,54,54,54,49,46,64,66,35,52,28,48,40,20,43,49,50,26,53,54,66,62,38,53,65,57,30,48,53,54,50,54,65,75,38,87,83,37,40,76,60,67,61,82,74,89,71,88,50,86,50,49,41,54,53,31,34,30,35,30,54,50,43,47,54,42,46,64,40,52,85,43,42,40,81,44,78,50,62,89,78,56,88,30,44,24,39,11,45,43,65,38,81,74,45,43,30,38,39,40,22,15,52,71,10,32,37,32,39,34,41,53,53,43,96,89,38,80,58,68,44,77,30,73,39,75,59,67,44,90,24,34,24,35,21,49,34,56,48,87,61,34,36,38,39,28,13,47,62,33,36,33,37,32,26,39,62,54,98,80,32,74,42,80,72,48,67,30,51,51,80,65,96,65,38,37,32,26,38,19,39,28,43,25,61,91,72,42,31,35,38,36,24,7,50,62,11,33,39,38,30,35,46,71,89,50,79,48,57,58,78,43,75,50,67,86,49,90,29,31,23,47,28,47,38,50,51,91,55,39,39,38,40,23,14,65,68,13,32,37,33,36,31,33,59,83,79,68,42,78,73,47,76,38,75,76,42,94,88,31,24,41,41,22,54,30,77,53,96,71,36,31,42,34,24,16,50,72,17,34,38,35,33,26,27,61,89,59,78,44,39,78,76,49,75,42,80,72,80,57,87,28,26,21,40,27,45,46,74,53,76,25,29,28,36,39,30,13,51,65,12,38,36,38,37,21,36,47,28,43,59,62,44,80,54,36,76,42,74,48,91,61,42,38,34,44,22,52,35,76,34,81,73,24,38,38,38,23,13,42,54,37,34,42,35,38,31,66,54,64,76,78,62,61,72,78,108

Organism: Dinoponera quadriceps (NCBI:txid609295)

Nearest PDB structures (foldseek):
  6zp4-assembly1_V  TM=8.438E-01  e=5.248E-16  Homo sapiens
  5naf-assembly1_A  TM=7.498E-01  e=1.374E-13  Mus musculus
  8xi3-assembly1_B  TM=8.166E-01  e=1.233E-12  Mus musculus
  8h95-assembly1_B  TM=8.084E-01  e=9.437E-13  Mus musculus
  7mqa-assembly1_LT  TM=6.211E-01  e=6.483E-12  Homo sapiens

Sequence (822 aa):
MCDESASCAHDSETDAQMSLLDLPIEIFLHICSFLEASTLAYTLSPVCKQFYLILRDDSLWKARVNRMWTDASYPVLRLAKDNNLFWRLACVALEKQVKLWRHQESMEKLLLTDVQYSTIDALLLMHSGTTCISGARDRSLVYWKLPTQENEREKAACVEQAHNGWIWDLTAIDNTIYSCSWDQSIKSWMLTNTGLVQMKTYETRGPLGGALLCVSSCAEQEVFAAGSYSSTVFVYDSRSGHKPIVEYHPHSRAVIKLAMNSSYILSASEDKKVTIWDQRARQMLRCVNISKNAFPMCMSMHRDWVYVGDSAAELHVLNPKNDFAVVKSYATGHKKGITGVHQTRGCLITSSTDGTVRVSSPTDPPKCLATLTFRFGEVASMDYLNSVLAISGTEGIEIWRPKSMCSNKDQMCDESASCAHDSETDAQMSLLDLPIEIFLHICSFLEASTLAYTLSPVCKQFYLILRDDSLWKARVNRMWTDASYPVLRLAKDNNLFWRLACVALEKQVKLWRHQESMEKLLLTDVQYSTIDALLLMHSGTTCISGARDRSLVYWKLPTQENEREKAACVEQAHNGWIWDLTAIDNTIYSCSWDQSIKSWMLTNTGLVQMKTYETRGPLGGALLCVSSCAEQEVFAAGSYSSTVFVYDSRSGHKPIVEYHPHSRAVIKLAMNSSYILSASEDKKVTIWDQRARQMLRCVNISKNAFPMCMSMHRDWVYVGDSAAELHVLNPKNDFAVVKSYATGHKKGITGVHQTRGCLITSSTDGTVRVSSPTDPPKCLATLTFRFGEVASMDYLNSVLAISGTEGIEIWRPKSMCSNKDQ

Secondary structure (DSSP, 8-state):
-------------------GGGS-HHHHHHHHHTS-HHHIIIIIHHHHHHHHHHHHSHHHHHHHHHTT-TT-BSSSS--SS--TTHHHHHHHHHHHHHHHHHSGGGEEEEEE-SS--S-EEEEEEEGGGTEEEEEETTS-EEEEE---SS--S-EEEEETTSSSS-EEEEEEETTEEEEEETTSEEEEEEE-SS-EEEEEEEEPSSTT---EEEEEEETTTTEEEEEETTS-EEEEETTS-SS-SEEE---SS-EEEEEE-SSEEEEEETTSEEEEEETTTTEEEEEEE--SS--EEEEEE-SS-EEEEETTSEEEEEEGGGTTEEEEEEE-S-SS-EEEEEE-SS-EEEEETTSEEEEE-SSBS--EEEEEE-TTSS--EEEEETTEEEEE-SS-EEEEEEPPGGGGG--/-------------------GGGS-HHHHHHHHHTS-HHHIIIIIHHHHHHHHHHHHSHHHHHHHHHHH-TT-BSSSS--SS--TTHHHHHHHHHHHHHHHHHSGGGEEEEEE-SS--S-EEEEEEETTTTEEEEEETTS-EEEEE---SS--S-EEEEETTSSSS-EEEEEEETTEEEEEETTSEEEEEEE-SS-EEEEEEEEPSSTT---EEEEEEETTTTEEEEEETTS-EEEEETTS-SS-SEEE---SS-EEEEEE-SSEEEEEETTSEEEEEETTTTEEEEEEE--SS--EEEEEE-SS-EEEEETTSEEEEEEGGGTTEEEEEEE-S-SS-EEEEEE-SS-EEEEETTSEEEEE-SSBS--EEEEEE-TTSS--EEEEETTEEEEE-SS-EEEEEEPPGGGGG--

Foldseek 3Di:
DDPPPPPPPPPPPPPPVCDPVVDPVVVVVVVVVVDDPCCVVPPVVVVVVVVVVVLLALVVLLVLVCVVDVPWFPQADDDPDPDSCLSVVLSVQQVVLLVCLLPVVQKDKDWFFDPDQFWWQEWDADDQRQWIWTFFFQQKIKIWGHADPVRRDIDIDMDGNVDVGGWAYWDDQVQKIWIFGQNQKIWIWGDDPRTTHTDDIAHEPDPQSGGWHEKEDENVQQKIWIWHQSQKIFIPRNPDDRYGPDIDRDDRGGFQYWDDYPFWIWTWGQRQWIWIAGPVVRDTQDIARNDDPWTWHEWDDDPAWIWTWTFQQKIWIFGVVVVRYTDDMDRQPDRGTWNYWDDDSHWIWTFFQQQKIWIWGSIVVTHTSHIDGHPVHGWNDWDDGNQWIWTTTTGTIMIMHGDDVVPVVVD/DDPPCPPPPPPPPPPPVCDPVVDPPVVVVVVVVVDDPCCVVPPVVVVVVVVVVVLLALVVLLVLVCVVDVPWFPQADDDPDPDSCLSVVLSVQQVVLLVCLLPVVQKDKDWFFDPDQFWWQEWDADDQRQWIWTFFQQQKIKIWGHADPVRRDIDIDMDGNVDPGGWAYWDDQVQKIWIFGQNQKIWIWGDDPRTTDTDDIAHEPDPQSGGWHEKEDENVQQKIWIWHQSQKIFIPRNPDDRYGPDIDRDDRGGFQYWDDYPFWIWTWGQRQWIWIAGPVVRDTQDIARNDDPWTWHEWDDDPAWIWTWTQQQKIWIFGVVVVRYTDDMDRQPDRGTWNYWDDDSHWIWTFFQQQKIWIWGSIVVTHTSHIGGHPVHGWNDWDDGNQWIWTTTTTTIMIMHGDDVVPVVVD